Protein AF-A0AAD5DM48-F1 (afdb_monomer_lite)

Secondary structure (DSSP, 8-state):
--S-TTS---GGG-SHHHH-SS----S-EEETTTTT---BSSS--HHHHHHHHHHHHSSTT-EEEEE-SEEEEESS-EEE-SSSEEEEES-TTTEEEEE-S-HHHHSTT-EEE-TTT--EEEGGGSS--SEEEE-----TT-GGGEEEEB-S-B-TT--EEEBS-GGG--TT-EEEEEEE-TTTS-STTT-HHHHHHHHHHHHTTS-S-------------TT------SPPPHHHHT-HHHHHHHHHHHHHT---PPPPHHHHHHHHHHHHHHSSSS-----SPTTSHHHHHTTTTTS---STTSS-TT-SEEEEEEEEEETTEEEESS--SS-B-TT-EEEEEE---SEES-EEES-EEEEPP----STT-----EEEEEEEEES-EEES-EEES-SEEEEEEEEES-EEES-EEE-SS---S-S-GGG----S-SEEEES-BS-EEES-EE-S--SSSEEEETT-BS-EEES-EESB--EEE-SS--BS-EEES-B-BT-SSTT---S-TTS-SS--TT-EEES-B--S-PPPPPPPPPPPPPPPPPPPPPPPPPPPPPPPPPPPPPPP-PPPPPPPPPPPPPP-----------------------------------------------------------------------------------------------------------------PPPPHHHHHHHHHHHHHHHHHHHHHHHHHTS-GGG-TTPPPEEP--GGG-SS-EEESSEES---TTTT-EEEPPPTT--S-HHHHHHHHHHHHHHTT--

pLDDT: mean 71.63, std 26.54, range [21.77, 98.94]

Foldseek 3Di:
DPDPPLQFWLLCLFAFNRPDPDFPADPAEQELVVLPFDQAQPDASARSLQVSLVVQLPDPQGYEHEYEFGEHEHAAAHERAFARHEDDYPFAVGFEDEYEAFVCRVQPAQWDAQQAPRDIFGLLLFFFASYEYDWAADALPPVVQFQFFFDAKFDFFAQKTFTPHLPRADFFFKKKWFWADQQQAPPPDPDPVVVVVVVVVVVVVPDPDDDDDDDDDDDDDPDDRDNDPDDRDPVQCVDSRSVGSNVRCVQLPSDDHYDDPVVVVVVVVVCVVVLDDDFDFAQDDAPGPLCVQQPVRLFHSFHRNLFHGRLDMDMFGFNDTDDRMTGTPTTDRHMDHDPIGGTMGGDDIRYESYEYERHEYEYDAAADDDNSHASRLEHYEYASYESYEYYLYEYELGLEAYHYHAYENHEYENYEYYYPDQRHDDPWLVPRARHAEHEEHASYESHEYENYEDAGHHNADAYYYRSYESYEYALYEYCQDAHALQANADESYEYFNYERAQLPHHHVYHGDPSSAFSYTGNYEYFLYWHFHHDDDGPPDDDPDDDDDPPDDDDPDDDDDDDDDDDDDDDDDDDDDDDDDDDDDDDDDDDDDDDDDDDDDDDDDDDDDDDDDDDDDDDDDDDDDDDDDDDDDDDDDDDDDDDDDDDDDDDDDDDDDDDDDDDDDDDDDDDDDDDDDDDDDDDDDDDDDDDDDDDDDDDDPDDQPVVNVVVVVVVVVVVVVVVVVVVQVVPPPPQPDPRIAANEDDDSSNGASYEAEDRHDDDDNVSSVYHHYYHDNPDTSGVNVVSNVVVVVCVVVVND

InterPro domains:
  IPR011050 Pectin lyase fold/virulence factor [SSF51126] (24-107)
  IPR011050 Pectin lyase fold/virulence factor [SSF51126] (40-468)
  IPR012334 Pectin lyase fold [G3DSA:2.160.20.10] (23-178)
  IPR024535 Rhamnogalacturonase A/B/Epimerase-like, pectate lyase domain [PF12708] (30-130)

Organism: NCBI:txid2649997

Structure (mmCIF, N/CA/C/O backbone):
data_AF-A0AAD5DM48-F1
#
_entry.id   AF-A0AAD5DM48-F1
#
loop_
_atom_site.group_PDB
_atom_site.id
_atom_site.type_symbol
_atom_site.label_atom_id
_atom_site.label_alt_id
_atom_site.label_comp_id
_atom_site.label_asym_id
_atom_site.label_entity_id
_atom_site.label_seq_id
_atom_site.pdbx_PDB_ins_code
_atom_site.Cartn_x
_atom_site.Cartn_y
_atom_site.Cartn_z
_atom_site.occupancy
_atom_site.B_iso_or_equiv
_atom_site.auth_seq_id
_atom_site.auth_comp_id
_atom_site.auth_asym_id
_atom_site.auth_atom_id
_atom_site.pdbx_PDB_model_num
ATOM 1 N N . MET A 1 1 ? -1.533 1.810 -26.909 1.00 56.78 1 MET A N 1
ATOM 2 C CA . MET A 1 1 ? -0.785 2.241 -25.708 1.00 56.78 1 MET A CA 1
ATOM 3 C C . MET A 1 1 ? -1.183 3.685 -25.426 1.00 56.78 1 MET A C 1
ATOM 5 O O . MET A 1 1 ? -1.233 4.455 -26.376 1.00 56.78 1 MET A O 1
ATOM 9 N N . PHE A 1 2 ? -1.566 4.023 -24.191 1.00 80.69 2 PHE A N 1
ATOM 10 C CA . PHE A 1 2 ? -2.144 5.341 -23.853 1.00 80.69 2 PHE A CA 1
ATOM 11 C C . PHE A 1 2 ? -1.093 6.425 -23.557 1.00 80.69 2 PHE A C 1
ATOM 13 O O . PHE A 1 2 ? -1.373 7.619 -23.644 1.00 80.69 2 PHE A O 1
ATOM 20 N N . LEU A 1 3 ? 0.128 6.001 -23.231 1.00 86.00 3 LEU A N 1
ATOM 21 C CA . LEU A 1 3 ? 1.293 6.846 -22.990 1.00 86.00 3 LEU A CA 1
ATOM 22 C C . LEU A 1 3 ? 2.354 6.587 -24.078 1.00 86.00 3 LEU A C 1
ATOM 24 O O . LEU A 1 3 ? 2.291 5.552 -24.748 1.00 86.00 3 LEU A O 1
ATOM 28 N N . PRO A 1 4 ? 3.331 7.492 -24.278 1.00 85.94 4 PRO A N 1
ATOM 29 C CA . PRO A 1 4 ? 4.494 7.202 -25.115 1.00 85.94 4 PRO A CA 1
ATOM 30 C C . PRO A 1 4 ? 5.314 6.016 -24.561 1.00 85.94 4 PRO A C 1
ATOM 32 O O . PRO A 1 4 ? 5.293 5.790 -23.347 1.00 85.94 4 PRO A O 1
ATOM 35 N N . PRO A 1 5 ? 6.082 5.296 -25.402 1.00 80.38 5 PRO A N 1
ATOM 36 C CA . PRO A 1 5 ? 6.977 4.232 -24.945 1.00 80.38 5 PRO A CA 1
ATOM 37 C C . PRO A 1 5 ? 7.909 4.692 -23.814 1.00 80.38 5 PRO A C 1
ATOM 39 O O . PRO A 1 5 ? 8.403 5.821 -23.828 1.00 80.38 5 PRO A O 1
ATOM 42 N N . GLY A 1 6 ? 8.123 3.831 -22.815 1.00 77.62 6 GLY A N 1
ATOM 43 C CA . GLY A 1 6 ? 8.976 4.120 -21.655 1.00 77.62 6 GLY A CA 1
ATOM 44 C C . GLY A 1 6 ? 8.430 5.166 -20.668 1.00 77.62 6 GLY A C 1
ATOM 45 O O . GLY A 1 6 ? 9.157 5.571 -19.762 1.00 77.62 6 GLY A O 1
ATOM 46 N N . ARG A 1 7 ? 7.178 5.631 -20.819 1.00 85.50 7 ARG A N 1
ATOM 47 C CA . ARG A 1 7 ? 6.544 6.594 -19.891 1.00 85.50 7 ARG A CA 1
ATOM 48 C C . ARG A 1 7 ? 5.618 5.967 -18.856 1.00 85.50 7 ARG A C 1
ATOM 50 O O . ARG A 1 7 ? 5.297 6.643 -17.889 1.00 85.50 7 ARG A O 1
ATOM 57 N N . GLY A 1 8 ? 5.198 4.724 -19.039 1.00 85.94 8 GLY A N 1
ATOM 58 C CA . GLY A 1 8 ? 4.329 3.992 -18.121 1.00 85.94 8 GLY A CA 1
ATOM 59 C C . GLY A 1 8 ? 4.296 2.512 -18.480 1.00 85.94 8 GLY A C 1
ATOM 60 O O . GLY A 1 8 ? 4.935 2.111 -19.451 1.00 85.94 8 GLY A O 1
ATOM 61 N N . MET A 1 9 ? 3.543 1.739 -17.703 1.00 90.62 9 MET A N 1
ATOM 62 C CA . MET A 1 9 ? 3.511 0.274 -17.747 1.00 90.62 9 MET A CA 1
ATOM 63 C C . MET A 1 9 ? 2.077 -0.233 -17.967 1.00 90.62 9 MET A C 1
ATOM 65 O O . MET A 1 9 ? 1.123 0.543 -17.856 1.00 90.62 9 MET A O 1
ATOM 69 N N . ASP A 1 10 ? 1.893 -1.529 -18.233 1.00 91.81 10 ASP A N 1
ATOM 70 C CA . ASP A 1 10 ? 0.560 -2.143 -18.168 1.00 91.81 10 ASP A CA 1
ATOM 71 C C . ASP A 1 10 ? 0.071 -2.310 -16.714 1.00 91.81 10 ASP A C 1
ATOM 73 O O . ASP A 1 10 ? 0.354 -3.296 -16.032 1.00 91.81 10 ASP A O 1
ATOM 77 N N . TRP A 1 11 ? -0.709 -1.334 -16.244 1.00 95.75 11 TRP A N 1
ATOM 78 C CA . TRP A 1 11 ? -1.348 -1.361 -14.926 1.00 95.75 11 TRP A CA 1
ATOM 79 C C . TRP A 1 11 ? -2.592 -2.259 -14.845 1.00 95.75 11 TRP A C 1
ATOM 81 O O . TRP A 1 11 ? -3.140 -2.424 -13.757 1.00 95.75 11 TRP A O 1
ATOM 91 N N . SER A 1 12 ? -3.067 -2.860 -15.943 1.00 94.19 12 SER A N 1
ATOM 92 C CA . SER A 1 12 ? -4.303 -3.666 -15.921 1.00 94.19 12 SER A CA 1
ATOM 93 C C . SER A 1 12 ? -4.211 -4.938 -15.069 1.00 94.19 12 SER A C 1
ATOM 95 O O . SER A 1 12 ? -5.239 -5.470 -14.653 1.00 94.19 12 SER A O 1
ATOM 97 N N . LEU A 1 13 ? -2.993 -5.414 -14.797 1.00 94.31 13 LEU A N 1
ATOM 98 C CA . LEU A 1 13 ? -2.695 -6.554 -13.923 1.00 94.31 13 LEU A CA 1
ATOM 99 C C . LEU A 1 13 ? -2.644 -6.178 -12.429 1.00 94.31 13 LEU A C 1
ATOM 101 O O . LEU A 1 13 ? -2.337 -7.034 -11.604 1.00 94.31 13 LEU A O 1
ATOM 105 N N . ALA A 1 14 ? -2.919 -4.925 -12.058 1.00 97.12 14 ALA A N 1
ATOM 106 C CA . ALA A 1 14 ? -2.938 -4.516 -10.658 1.00 97.12 14 ALA A CA 1
ATOM 107 C C . ALA A 1 14 ? -4.208 -4.990 -9.924 1.00 97.12 14 ALA A C 1
ATOM 109 O O . ALA A 1 14 ? -5.320 -4.939 -10.468 1.00 97.12 14 ALA A O 1
ATOM 110 N N . GLY A 1 15 ? -4.029 -5.398 -8.665 1.00 97.75 15 GLY A N 1
ATOM 111 C CA . GLY A 1 15 ? -5.079 -5.887 -7.767 1.00 97.75 15 GLY A CA 1
ATOM 112 C C . GLY A 1 15 ? -5.070 -7.401 -7.545 1.00 97.75 15 GLY A C 1
ATOM 113 O O . GLY A 1 15 ? -4.320 -8.146 -8.179 1.00 97.75 15 GLY A O 1
ATOM 114 N N . TYR A 1 16 ? -5.942 -7.850 -6.641 1.00 97.56 16 TYR A N 1
ATOM 115 C CA . TYR A 1 16 ? -6.177 -9.255 -6.300 1.00 97.56 16 TYR A CA 1
ATOM 116 C C . TYR A 1 16 ? -6.262 -10.145 -7.544 1.00 97.56 16 TYR A C 1
ATOM 118 O O . TYR A 1 16 ? -7.090 -9.904 -8.419 1.00 97.56 16 TYR A O 1
ATOM 126 N N . LYS A 1 17 ? -5.389 -11.157 -7.639 1.00 92.56 17 LYS A N 1
ATOM 127 C CA . LYS A 1 17 ? -5.327 -12.117 -8.764 1.00 92.56 17 LYS A CA 1
ATOM 128 C C . LYS A 1 17 ? -5.446 -11.431 -10.140 1.00 92.56 17 LYS A C 1
ATOM 130 O O . LYS A 1 17 ? -6.342 -11.735 -10.925 1.00 92.56 17 LYS A O 1
ATOM 135 N N . ASP A 1 18 ? -4.532 -10.496 -10.404 1.00 90.62 18 ASP A N 1
ATOM 136 C CA . ASP A 1 18 ? -4.434 -9.690 -11.633 1.00 90.62 18 ASP A CA 1
ATOM 137 C C . ASP A 1 18 ? -5.695 -8.847 -11.949 1.00 90.62 18 ASP A C 1
ATOM 139 O O . ASP A 1 18 ? -6.114 -8.694 -13.105 1.00 90.62 18 ASP A O 1
ATOM 143 N N . GLY A 1 19 ? -6.312 -8.294 -10.898 1.00 89.69 19 GLY A N 1
ATOM 144 C CA . GLY A 1 19 ? -7.493 -7.428 -10.983 1.00 89.69 19 GLY A CA 1
ATOM 145 C C . GLY A 1 19 ? -8.835 -8.172 -11.018 1.00 89.69 19 GLY A C 1
ATOM 146 O O . GLY A 1 19 ? -9.803 -7.667 -11.592 1.00 89.69 19 GLY A O 1
ATOM 147 N N . THR A 1 20 ? -8.916 -9.366 -10.440 1.00 88.69 20 THR A N 1
ATOM 148 C CA . THR A 1 20 ? -10.167 -10.111 -10.227 1.00 88.69 20 THR A CA 1
ATOM 149 C C . THR A 1 20 ? -11.011 -9.422 -9.134 1.00 88.69 20 THR A C 1
ATOM 151 O O . THR A 1 20 ? -10.465 -9.103 -8.078 1.00 88.69 20 THR A O 1
ATOM 154 N N . PRO A 1 21 ? -12.319 -9.157 -9.349 1.00 83.25 21 PRO A N 1
ATOM 155 C CA . PRO A 1 21 ? -13.139 -8.384 -8.407 1.00 83.25 21 PRO A CA 1
ATOM 156 C C . PRO A 1 21 ? -13.821 -9.232 -7.317 1.00 83.25 21 PRO A C 1
ATOM 158 O O . PRO A 1 21 ? -14.431 -8.678 -6.403 1.00 83.25 21 PRO A O 1
ATOM 161 N N . THR A 1 22 ? -13.754 -10.560 -7.402 1.00 89.00 22 THR A N 1
ATOM 162 C CA . THR A 1 22 ? -14.241 -11.488 -6.371 1.00 89.00 22 THR A CA 1
ATOM 163 C C . THR A 1 22 ? -13.072 -11.999 -5.537 1.00 89.00 22 THR A C 1
ATOM 165 O O . THR A 1 22 ? -12.017 -12.296 -6.098 1.00 89.00 22 THR A O 1
ATOM 168 N N . PHE A 1 23 ? -13.262 -12.122 -4.224 1.00 93.75 23 PHE A N 1
ATOM 169 C CA . PHE A 1 23 ? -12.247 -12.617 -3.293 1.00 93.75 23 PHE A CA 1
ATOM 170 C C . PHE A 1 23 ? -12.560 -14.055 -2.867 1.00 93.75 23 PHE A C 1
ATOM 172 O O . PHE A 1 23 ? -13.688 -14.346 -2.467 1.00 93.75 23 PHE A O 1
ATOM 179 N N . ASP A 1 24 ? -11.569 -14.945 -2.936 1.00 90.69 24 ASP A N 1
ATOM 180 C CA . ASP A 1 24 ? -11.748 -16.373 -2.643 1.00 90.69 24 ASP A CA 1
ATOM 181 C C . ASP A 1 24 ? -11.620 -16.622 -1.128 1.00 90.69 24 ASP A C 1
ATOM 183 O O . ASP A 1 24 ? -10.616 -17.143 -0.637 1.00 90.69 24 ASP A O 1
ATOM 187 N N . ALA A 1 25 ? -12.634 -16.189 -0.377 1.00 89.12 25 ALA A N 1
ATOM 188 C CA . ALA A 1 25 ? -12.737 -16.416 1.062 1.00 89.12 25 ALA A CA 1
ATOM 189 C C . ALA A 1 25 ? -13.089 -17.889 1.396 1.00 89.12 25 ALA A C 1
ATOM 191 O O . ALA A 1 25 ? -13.815 -18.522 0.627 1.00 89.12 25 ALA A O 1
ATOM 192 N N . PRO A 1 26 ? -12.652 -18.431 2.552 1.00 91.62 26 PRO A N 1
ATOM 193 C CA . PRO A 1 26 ? -12.991 -19.795 2.972 1.00 91.62 26 PRO A CA 1
ATOM 194 C C . PRO A 1 26 ? -14.487 -20.020 3.232 1.00 91.62 26 PRO A C 1
ATOM 196 O O . PRO A 1 26 ? -15.221 -19.097 3.591 1.00 91.62 26 PRO A O 1
ATOM 199 N N . GLU A 1 27 ? -14.917 -21.283 3.160 1.00 89.62 27 GLU A N 1
ATOM 200 C CA . GLU A 1 27 ? -16.260 -21.706 3.590 1.00 89.62 27 GLU A CA 1
ATOM 201 C C . GLU A 1 27 ? -16.367 -21.891 5.115 1.00 89.62 27 GLU A C 1
ATOM 203 O O . GLU A 1 27 ? -17.417 -21.619 5.700 1.00 89.62 27 GLU A O 1
ATOM 208 N N . GLN A 1 28 ? -15.291 -22.344 5.773 1.00 95.50 28 GLN A N 1
ATOM 209 C CA . GLN A 1 28 ? -15.270 -22.587 7.218 1.00 95.50 28 GLN A CA 1
ATOM 210 C C . GLN A 1 28 ? -15.421 -21.276 7.996 1.00 95.50 28 GLN A C 1
ATOM 212 O O . GLN A 1 28 ? -14.719 -20.304 7.718 1.00 95.50 28 GLN A O 1
ATOM 217 N N . GLN A 1 29 ? -16.294 -21.264 9.007 1.00 97.12 29 GLN A N 1
ATOM 218 C CA . GLN A 1 29 ? -16.532 -20.098 9.858 1.00 97.12 29 GLN A CA 1
ATOM 219 C C . GLN A 1 29 ? -16.157 -20.360 11.317 1.00 97.12 29 GLN A C 1
ATOM 221 O O . GLN A 1 29 ? -16.444 -21.422 11.867 1.00 97.12 29 GLN A O 1
ATOM 226 N N . PHE A 1 30 ? -15.581 -19.340 11.945 1.00 98.56 30 PHE A N 1
ATOM 227 C CA . PHE A 1 30 ? -15.289 -19.251 13.370 1.00 98.56 30 PHE A CA 1
ATOM 228 C C . PHE A 1 30 ? -16.056 -18.042 13.920 1.00 98.56 30 PHE A C 1
ATOM 230 O O . PHE A 1 30 ? -15.576 -16.908 13.878 1.00 98.56 30 PHE A O 1
ATOM 237 N N . ASN A 1 31 ? -17.299 -18.259 14.357 1.00 98.75 31 ASN A N 1
ATOM 238 C CA . ASN A 1 31 ? -18.155 -17.189 14.867 1.00 98.75 31 ASN A CA 1
ATOM 239 C C . ASN A 1 31 ? -17.685 -16.772 16.264 1.00 98.75 31 ASN A C 1
ATOM 241 O O . ASN A 1 31 ? -17.675 -17.580 17.189 1.00 98.75 31 ASN A O 1
ATOM 245 N N . VAL A 1 32 ? -17.330 -15.499 16.443 1.00 98.75 32 VAL A N 1
ATOM 246 C CA . VAL A 1 32 ? -16.745 -14.998 17.701 1.00 98.75 32 VAL A CA 1
ATOM 247 C C . VAL A 1 32 ? -17.656 -15.185 18.924 1.00 98.75 32 VAL A C 1
ATOM 249 O O . VAL A 1 32 ? -17.162 -15.219 20.051 1.00 98.75 32 VAL A O 1
ATOM 252 N N . ARG A 1 33 ? -18.974 -15.350 18.730 1.00 98.38 33 ARG A N 1
ATOM 253 C CA . ARG A 1 33 ? -19.921 -15.654 19.819 1.00 98.38 33 ARG A CA 1
ATOM 254 C C . ARG A 1 33 ? -19.702 -17.041 20.426 1.00 98.38 33 ARG A C 1
ATOM 256 O O . ARG A 1 33 ? -19.860 -17.186 21.635 1.00 98.38 33 ARG A O 1
ATOM 263 N N . ASP A 1 34 ? -19.253 -18.015 19.637 1.00 98.69 34 ASP A N 1
ATOM 264 C CA . ASP A 1 34 ? -18.951 -19.374 20.114 1.00 98.69 34 ASP A CA 1
ATOM 265 C C . ASP A 1 34 ? -17.686 -19.393 20.998 1.00 98.69 34 ASP A C 1
ATOM 267 O O . ASP A 1 34 ? -17.528 -20.250 21.865 1.00 98.69 34 ASP A O 1
ATOM 271 N N . PHE A 1 35 ? -16.829 -18.377 20.842 1.00 98.56 35 PHE A N 1
ATOM 272 C CA . PHE A 1 35 ? -15.668 -18.086 21.691 1.00 98.56 35 PHE A CA 1
ATOM 273 C C . PHE A 1 35 ? -15.998 -17.131 22.859 1.00 98.56 35 PHE A C 1
ATOM 275 O O . PHE A 1 35 ? -15.104 -16.694 23.582 1.00 98.56 35 PHE A O 1
ATOM 282 N N . GLY A 1 36 ? -17.280 -16.807 23.068 1.00 98.56 36 GLY A N 1
ATOM 283 C CA . GLY A 1 36 ? -17.765 -16.012 24.199 1.00 98.56 36 GLY A CA 1
ATOM 284 C C . GLY A 1 36 ? -17.835 -14.497 23.979 1.00 98.56 36 GLY A C 1
ATOM 285 O O . GLY A 1 36 ? -18.000 -13.767 24.955 1.00 98.56 36 GLY A O 1
ATOM 286 N N . ALA A 1 37 ? -17.724 -14.000 22.741 1.00 98.56 37 ALA A N 1
ATOM 287 C CA . ALA A 1 37 ? -17.912 -12.575 22.459 1.00 98.56 37 ALA A CA 1
ATOM 288 C C . ALA A 1 37 ? -19.377 -12.150 22.655 1.00 98.56 37 ALA A C 1
ATOM 290 O O . ALA A 1 37 ? -20.298 -12.794 22.145 1.00 98.56 37 ALA A O 1
ATOM 291 N N . VAL A 1 38 ? -19.592 -11.020 23.326 1.00 98.69 38 VAL A N 1
ATOM 292 C CA . VAL A 1 38 ? -20.919 -10.447 23.588 1.00 98.69 38 VAL A CA 1
ATOM 293 C C . VAL A 1 38 ? -21.305 -9.473 22.473 1.00 98.69 38 VAL A C 1
ATOM 295 O O . VAL A 1 38 ? -22.390 -9.586 21.900 1.00 98.69 38 VAL A O 1
ATOM 298 N N . GLY A 1 39 ? -20.408 -8.545 22.118 1.00 98.19 39 GLY A N 1
ATOM 299 C CA . GLY A 1 39 ? -20.669 -7.538 21.085 1.00 98.19 39 GLY A CA 1
ATOM 300 C C . GLY A 1 39 ? -21.692 -6.461 21.480 1.00 98.19 39 GLY A C 1
ATOM 301 O O . GLY A 1 39 ? -22.412 -5.958 20.617 1.00 98.19 39 GLY A O 1
ATOM 302 N N . ASP A 1 40 ? -21.777 -6.107 22.765 1.00 98.38 40 ASP A N 1
ATOM 303 C CA . ASP A 1 40 ? -22.665 -5.065 23.318 1.00 98.38 40 ASP A CA 1
ATOM 304 C C . ASP A 1 40 ? -22.012 -3.666 23.423 1.00 98.38 40 ASP A C 1
ATOM 306 O O . ASP A 1 40 ? -22.679 -2.673 23.713 1.00 98.38 40 ASP A O 1
ATOM 310 N N . GLY A 1 41 ? -20.703 -3.572 23.180 1.00 96.75 41 GLY A N 1
ATOM 311 C CA . GLY A 1 41 ? -19.877 -2.372 23.324 1.00 96.75 41 GLY A CA 1
ATOM 312 C C . GLY A 1 41 ? -19.317 -2.140 24.733 1.00 96.75 41 GLY A C 1
ATOM 313 O O . GLY A 1 41 ? -18.617 -1.143 24.935 1.00 96.75 41 GLY A O 1
ATOM 314 N N . VAL A 1 42 ? -19.606 -3.029 25.690 1.00 97.31 42 VAL A N 1
ATOM 315 C CA . VAL A 1 42 ? -19.332 -2.872 27.132 1.00 97.31 42 VAL A CA 1
ATOM 316 C C . VAL A 1 42 ? -18.545 -4.055 27.713 1.00 97.31 42 VAL A C 1
ATOM 318 O O . VAL A 1 42 ? -17.706 -3.845 28.595 1.00 97.31 42 VAL A O 1
ATOM 321 N N . ALA A 1 43 ? -18.742 -5.273 27.204 1.00 97.56 43 ALA A N 1
ATOM 322 C CA . ALA A 1 43 ? -17.893 -6.436 27.462 1.00 97.56 43 ALA A CA 1
ATOM 323 C C . ALA A 1 43 ? -16.457 -6.217 26.942 1.00 97.56 43 ALA A C 1
ATOM 325 O O . ALA A 1 43 ? -16.169 -5.246 26.246 1.00 97.56 43 ALA A O 1
ATOM 326 N N . ASN A 1 44 ? -15.491 -7.055 27.328 1.00 97.38 44 ASN A N 1
ATOM 327 C CA . ASN A 1 44 ? -14.183 -7.078 26.660 1.00 97.38 44 ASN A CA 1
ATOM 328 C C . ASN A 1 44 ? -14.119 -8.307 25.749 1.00 97.38 44 ASN A C 1
ATOM 330 O O . ASN A 1 44 ? -13.872 -9.417 26.216 1.00 97.38 44 ASN A O 1
ATOM 334 N N . ASP A 1 45 ? -14.346 -8.085 24.458 1.00 98.75 45 ASP A N 1
ATOM 335 C CA . ASP A 1 45 ? -14.400 -9.129 23.438 1.00 98.75 45 ASP A CA 1
ATOM 336 C C . ASP A 1 45 ? -13.003 -9.512 22.907 1.00 98.75 45 ASP A C 1
ATOM 338 O O . ASP A 1 45 ? -12.896 -10.447 22.113 1.00 98.75 45 ASP A O 1
ATOM 342 N N . THR A 1 46 ? -11.925 -8.839 23.356 1.00 97.94 46 THR A N 1
ATOM 343 C CA . THR A 1 46 ? -10.533 -9.078 22.918 1.00 97.94 46 THR A CA 1
ATOM 344 C C . THR A 1 46 ? -10.185 -10.563 22.912 1.00 97.94 46 THR A C 1
ATOM 346 O O . THR A 1 46 ? -9.684 -11.062 21.908 1.00 97.94 46 THR A O 1
ATOM 349 N N . LYS A 1 47 ? -10.451 -11.285 24.014 1.00 98.12 47 LYS A N 1
ATOM 350 C CA . LYS A 1 47 ? -10.053 -12.697 24.119 1.00 98.12 47 LYS A CA 1
ATOM 351 C C . LYS A 1 47 ? -10.837 -13.577 23.143 1.00 98.12 47 LYS A C 1
ATOM 353 O O . LYS A 1 47 ? -10.232 -14.397 22.473 1.00 98.12 47 LYS A O 1
ATOM 358 N N . ALA A 1 48 ? -12.146 -13.370 23.018 1.00 98.69 48 ALA A N 1
ATOM 359 C CA . ALA A 1 48 ? -12.985 -14.157 22.118 1.00 98.69 48 ALA A CA 1
ATOM 360 C C . ALA A 1 48 ? -12.601 -13.953 20.640 1.00 98.69 48 ALA A C 1
ATOM 362 O O . ALA A 1 48 ? -12.540 -14.918 19.881 1.00 98.69 48 ALA A O 1
ATOM 363 N N . LEU A 1 49 ? -12.258 -12.720 20.239 1.00 98.69 49 LEU A N 1
ATOM 364 C CA . LEU A 1 49 ? -11.686 -12.449 18.913 1.00 98.69 49 LEU A CA 1
ATOM 365 C C . LEU A 1 49 ? -10.307 -13.105 18.734 1.00 98.69 49 LEU A C 1
ATOM 367 O O . LEU A 1 49 ? -10.049 -13.682 17.681 1.00 98.69 49 LEU A O 1
ATOM 371 N N . GLN A 1 50 ? -9.425 -13.031 19.737 1.00 98.50 50 GLN A N 1
ATOM 372 C CA . GLN A 1 50 ? -8.099 -13.661 19.683 1.00 98.50 50 GLN A CA 1
ATOM 373 C C . GLN A 1 50 ? -8.189 -15.192 19.599 1.00 98.50 50 GLN A C 1
ATOM 375 O O . GLN A 1 50 ? -7.470 -15.786 18.801 1.00 98.50 50 GLN A O 1
ATOM 380 N N . ASP A 1 51 ? -9.090 -15.822 20.355 1.00 98.62 51 ASP A N 1
ATOM 381 C CA . ASP A 1 51 ? -9.310 -17.271 20.337 1.00 98.62 51 ASP A CA 1
ATOM 382 C C . ASP A 1 51 ? -9.901 -17.736 18.993 1.00 98.62 51 ASP A C 1
ATOM 384 O O . ASP A 1 51 ? -9.449 -18.735 18.435 1.00 98.62 51 ASP A O 1
ATOM 388 N N . ALA A 1 52 ? -10.860 -16.988 18.430 1.00 98.81 52 ALA A N 1
ATOM 389 C CA . ALA A 1 52 ? -11.437 -17.279 17.116 1.00 98.81 52 ALA A CA 1
ATOM 390 C C . ALA A 1 52 ? -10.406 -17.135 15.981 1.00 98.81 52 ALA A C 1
ATOM 392 O O . ALA A 1 52 ? -10.362 -17.957 15.067 1.00 98.81 52 ALA A O 1
ATOM 393 N N . VAL A 1 53 ? -9.541 -16.116 16.055 1.00 98.62 53 VAL A N 1
ATOM 394 C CA . VAL A 1 53 ? -8.432 -15.919 15.109 1.00 98.62 53 VAL A CA 1
ATOM 395 C C . VAL A 1 53 ? -7.341 -16.975 15.288 1.00 98.62 53 VAL A C 1
ATOM 397 O O . VAL A 1 53 ? -6.791 -17.427 14.290 1.00 98.62 53 VAL A O 1
ATOM 400 N N . ALA A 1 54 ? -7.058 -17.431 16.512 1.00 98.44 54 ALA A N 1
ATOM 401 C CA . ALA A 1 54 ? -6.165 -18.566 16.742 1.00 98.44 54 ALA A CA 1
ATOM 402 C C . ALA A 1 54 ? -6.719 -19.845 16.094 1.00 98.44 54 ALA A C 1
ATOM 404 O O . ALA A 1 54 ? -6.021 -20.469 15.302 1.00 98.44 54 ALA A O 1
ATOM 405 N N . ALA A 1 55 ? -7.998 -20.165 16.315 1.00 98.50 55 ALA A N 1
ATOM 406 C CA . ALA A 1 55 ? -8.649 -21.320 15.695 1.00 98.50 55 ALA A CA 1
ATOM 407 C C . ALA A 1 55 ? -8.658 -21.258 14.151 1.00 98.50 55 ALA A C 1
ATOM 409 O O . ALA A 1 55 ? -8.491 -22.286 13.495 1.00 98.50 55 ALA A O 1
ATOM 410 N N . ALA A 1 56 ? -8.790 -20.061 13.566 1.00 98.31 56 ALA A N 1
ATOM 411 C CA . ALA A 1 56 ? -8.656 -19.855 12.124 1.00 98.31 56 ALA A CA 1
ATOM 412 C C . ALA A 1 56 ? -7.199 -19.953 11.629 1.00 98.31 56 ALA A C 1
ATOM 414 O O . ALA A 1 56 ? -6.967 -20.508 10.559 1.00 98.31 56 ALA A O 1
ATOM 415 N N . ASN A 1 57 ? -6.219 -19.458 12.396 1.00 96.81 57 ASN A N 1
ATOM 416 C CA . ASN A 1 57 ? -4.794 -19.578 12.065 1.00 96.81 57 ASN A CA 1
ATOM 417 C C . ASN A 1 57 ? -4.297 -21.037 12.142 1.00 96.81 57 ASN A C 1
ATOM 419 O O . ASN A 1 57 ? -3.455 -21.427 11.333 1.00 96.81 57 ASN A O 1
ATOM 423 N N . ASP A 1 58 ? -4.812 -21.823 13.092 1.00 97.19 58 ASP A N 1
ATOM 424 C CA . ASP A 1 58 ? -4.466 -23.237 13.312 1.00 97.19 58 ASP A CA 1
ATOM 425 C C . ASP A 1 58 ? -5.184 -24.196 12.335 1.00 97.19 58 ASP A C 1
ATOM 427 O O . ASP A 1 58 ? -4.823 -25.373 12.234 1.00 97.19 58 ASP A O 1
ATOM 431 N N . SER A 1 59 ? -6.196 -23.718 11.601 1.00 96.38 59 SER A N 1
ATOM 432 C CA . SER A 1 59 ? -6.922 -24.509 10.603 1.00 96.38 59 SER A CA 1
ATOM 433 C C . SER A 1 59 ? -6.099 -24.698 9.317 1.00 96.38 59 SER A C 1
ATOM 435 O O . SER A 1 59 ? -5.649 -23.706 8.738 1.00 96.38 59 SER A O 1
ATOM 437 N N . PRO A 1 60 ? -5.942 -25.931 8.788 1.00 92.00 60 PRO A N 1
ATOM 438 C CA . PRO A 1 60 ? -5.211 -26.176 7.538 1.00 92.00 60 PRO A CA 1
ATOM 439 C C . PRO A 1 60 ? -5.780 -25.455 6.307 1.00 92.00 60 PRO A C 1
ATOM 441 O O . PRO A 1 60 ? -5.020 -25.093 5.411 1.00 92.00 60 PRO A O 1
ATOM 444 N N . GLU A 1 61 ? -7.098 -25.234 6.278 1.00 92.69 61 GLU A N 1
ATOM 445 C CA . GLU A 1 61 ? -7.815 -24.523 5.205 1.00 92.69 61 GLU A CA 1
ATOM 446 C C . GLU A 1 61 ? -8.072 -23.040 5.558 1.00 92.69 61 GLU A C 1
ATOM 448 O O . GLU A 1 61 ? -8.745 -22.320 4.817 1.00 92.69 61 GLU A O 1
ATOM 453 N N . GLY A 1 62 ? -7.559 -22.576 6.705 1.00 96.56 62 GLY A N 1
ATOM 454 C CA . GLY A 1 62 ? -7.863 -21.266 7.274 1.00 96.56 62 GLY A CA 1
ATOM 455 C C . GLY A 1 62 ? -9.316 -21.145 7.754 1.00 96.56 62 GLY A C 1
ATOM 456 O O . GLY A 1 62 ? -9.914 -22.104 8.250 1.00 96.56 62 GLY A O 1
ATOM 457 N N . GLY A 1 63 ? -9.903 -19.954 7.625 1.00 98.06 63 GLY A N 1
ATOM 458 C CA . GLY A 1 63 ? -11.311 -19.729 7.955 1.00 98.06 63 GLY A CA 1
ATOM 459 C C . GLY A 1 63 ? -11.743 -18.265 8.025 1.00 98.06 63 GLY A C 1
ATOM 460 O O . GLY A 1 63 ? -10.938 -17.343 8.165 1.00 98.06 63 GLY A O 1
ATOM 461 N N . VAL A 1 64 ? -13.055 -18.058 7.962 1.00 98.75 64 VAL A N 1
ATOM 462 C CA . VAL A 1 64 ? -13.704 -16.765 8.185 1.00 98.75 64 VAL A CA 1
ATOM 463 C C . VAL A 1 64 ? -13.983 -16.595 9.676 1.00 98.75 64 VAL A C 1
ATOM 465 O O . VAL A 1 64 ? -14.891 -17.217 10.226 1.00 98.75 64 VAL A O 1
ATOM 468 N N . VAL A 1 65 ? -13.240 -15.715 10.337 1.00 98.88 65 VAL A N 1
ATOM 469 C CA . VAL A 1 65 ? -13.586 -15.212 11.668 1.00 98.88 65 VAL A CA 1
ATOM 470 C C . VAL A 1 65 ? -14.765 -14.262 11.507 1.00 98.88 65 VAL A C 1
ATOM 472 O O . VAL A 1 65 ? -14.631 -13.155 10.982 1.00 98.88 65 VAL A O 1
ATOM 475 N N . TYR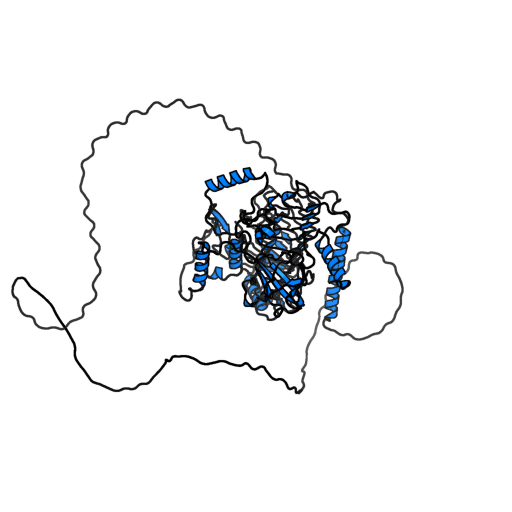 A 1 66 ? -15.941 -14.730 11.914 1.00 98.88 66 TYR A N 1
ATOM 476 C CA . TYR A 1 66 ? -17.210 -14.065 11.652 1.00 98.88 66 TYR A CA 1
ATOM 477 C C . TYR A 1 66 ? -17.684 -13.284 12.881 1.00 98.88 66 TYR A C 1
ATOM 479 O O . TYR A 1 66 ? -17.788 -13.828 13.982 1.00 98.88 66 TYR A O 1
ATOM 487 N N . LEU A 1 67 ? -17.973 -11.999 12.669 1.00 98.81 67 LEU A N 1
ATOM 488 C CA . LEU A 1 67 ? -18.483 -11.048 13.649 1.00 98.81 67 LEU A CA 1
ATOM 489 C C . LEU A 1 67 ? -19.914 -10.627 13.255 1.00 98.81 67 LEU A C 1
ATOM 491 O O . LEU A 1 67 ? -20.077 -9.650 12.512 1.00 98.81 67 LEU A O 1
ATOM 495 N N . PRO A 1 68 ? -20.955 -11.321 13.753 1.00 98.75 68 PRO A N 1
ATOM 496 C CA . PRO A 1 68 ? -22.347 -10.916 13.559 1.00 98.75 68 PRO A CA 1
ATOM 497 C C . PRO A 1 68 ? -22.621 -9.456 13.960 1.00 98.75 68 PRO A C 1
ATOM 499 O O . PRO A 1 68 ? -21.827 -8.828 14.657 1.00 98.75 68 PRO A O 1
ATOM 502 N N . ALA A 1 69 ? -23.780 -8.915 13.592 1.00 98.81 69 ALA A N 1
ATOM 503 C CA . ALA A 1 69 ? -24.190 -7.562 13.962 1.00 98.81 69 ALA A CA 1
ATOM 504 C C . ALA A 1 69 ? -24.050 -7.311 15.481 1.00 98.81 69 ALA A C 1
ATOM 506 O O . ALA A 1 69 ? -24.561 -8.084 16.303 1.00 98.81 69 ALA A O 1
ATOM 507 N N . GLY A 1 70 ? -23.342 -6.234 15.836 1.00 98.75 70 GLY A N 1
ATOM 508 C CA . GLY A 1 70 ? -22.878 -5.952 17.196 1.00 98.75 70 GLY A CA 1
ATOM 509 C C . GLY A 1 70 ? -21.714 -4.952 17.245 1.00 98.75 70 GLY A C 1
ATOM 510 O O . GLY A 1 70 ? -21.136 -4.575 16.221 1.00 98.75 70 GLY A O 1
ATOM 511 N N . ARG A 1 71 ? -21.362 -4.517 18.458 1.00 98.75 71 ARG A N 1
ATOM 512 C CA . ARG A 1 71 ? -20.244 -3.611 18.761 1.00 98.75 71 ARG A CA 1
ATOM 513 C C . ARG A 1 71 ? -19.239 -4.329 19.665 1.00 98.75 71 ARG A C 1
ATOM 515 O O . ARG A 1 71 ? -19.421 -4.384 20.871 1.00 98.75 71 ARG A O 1
ATOM 522 N N . TYR A 1 72 ? -18.181 -4.881 19.092 1.00 98.81 72 TYR A N 1
ATOM 523 C CA . TYR A 1 72 ? -17.191 -5.686 19.807 1.00 98.81 72 TYR A CA 1
ATOM 524 C C . TYR A 1 72 ? -16.109 -4.792 20.397 1.00 98.81 72 TYR A C 1
ATOM 526 O O . TYR A 1 72 ? -15.349 -4.190 19.637 1.00 98.81 72 TYR A O 1
ATOM 534 N N . ARG A 1 73 ? -16.041 -4.654 21.725 1.00 98.50 73 ARG A N 1
ATOM 535 C CA . ARG A 1 73 ? -15.048 -3.762 22.346 1.00 98.50 73 ARG A CA 1
ATOM 536 C C . ARG A 1 73 ? -13.750 -4.516 22.613 1.00 98.50 73 ARG A C 1
ATOM 538 O O . ARG A 1 73 ? -13.753 -5.476 23.382 1.00 98.50 73 ARG A O 1
ATOM 545 N N . ILE A 1 74 ? -12.649 -4.024 22.046 1.00 97.25 74 ILE A N 1
ATOM 546 C CA . ILE A 1 74 ? -11.303 -4.572 22.250 1.00 97.25 74 ILE A CA 1
ATOM 547 C C . ILE A 1 74 ? -10.320 -3.536 22.810 1.00 97.25 74 ILE A C 1
ATOM 549 O O . ILE A 1 74 ? -10.467 -2.323 22.640 1.00 97.25 74 ILE A O 1
ATOM 553 N N . ASP A 1 75 ? -9.296 -4.050 23.484 1.00 90.81 75 ASP A N 1
ATOM 554 C CA . ASP A 1 75 ? -8.244 -3.305 24.179 1.00 90.81 75 ASP A CA 1
ATOM 555 C C . ASP A 1 75 ? -6.826 -3.838 23.901 1.00 90.81 75 ASP A C 1
ATOM 557 O O . ASP A 1 75 ? -5.862 -3.309 24.448 1.00 90.81 75 ASP A O 1
ATOM 561 N N . LYS A 1 76 ? -6.667 -4.855 23.039 1.00 88.81 76 LYS A N 1
ATOM 562 C CA . LYS A 1 76 ? -5.361 -5.377 22.588 1.00 88.81 76 LYS A CA 1
ATOM 563 C C . LYS A 1 76 ? -5.406 -5.752 21.100 1.00 88.81 76 LYS A C 1
ATOM 565 O O . LYS A 1 76 ? -6.496 -6.020 20.594 1.00 88.81 76 LYS A O 1
ATOM 570 N N . PRO A 1 77 ? -4.256 -5.813 20.402 1.00 92.06 77 PRO A N 1
ATOM 571 C CA . PRO A 1 77 ? -4.223 -6.216 19.001 1.00 92.06 77 PRO A CA 1
ATOM 572 C C . PRO A 1 77 ? -4.676 -7.655 18.728 1.00 92.06 77 PRO A C 1
ATOM 574 O O . PRO A 1 77 ? -4.520 -8.562 19.549 1.00 92.06 77 PRO A O 1
ATOM 577 N N . ILE A 1 78 ? -5.175 -7.842 17.513 1.00 97.31 78 ILE A N 1
ATOM 578 C CA . ILE A 1 78 ? -5.575 -9.091 16.878 1.00 97.31 78 ILE A CA 1
ATOM 579 C C . ILE A 1 78 ? -4.553 -9.396 15.774 1.00 97.31 78 ILE A C 1
ATOM 581 O O . ILE A 1 78 ? -4.194 -8.502 15.002 1.00 97.31 78 ILE A O 1
ATOM 585 N N . VAL A 1 79 ? -4.068 -10.640 15.699 1.00 96.25 79 VAL A N 1
ATOM 586 C CA . VAL A 1 79 ? -3.004 -11.039 14.763 1.00 96.25 79 VAL A CA 1
ATOM 587 C C . VAL A 1 79 ? -3.444 -12.223 13.912 1.00 96.25 79 VAL A C 1
ATOM 589 O O . VAL A 1 79 ? -3.648 -13.323 14.420 1.00 96.25 79 VAL A O 1
ATOM 592 N N . VAL A 1 80 ? -3.513 -12.002 12.604 1.00 97.38 80 VAL A N 1
ATOM 593 C CA . VAL A 1 80 ? -3.583 -13.063 11.598 1.00 97.38 80 VAL A CA 1
ATOM 594 C C . VAL A 1 80 ? -2.153 -13.399 11.175 1.00 97.38 80 VAL A C 1
ATOM 596 O O . VAL A 1 80 ? -1.407 -12.515 10.756 1.00 97.38 80 VAL A O 1
ATOM 599 N N . SER A 1 81 ? -1.760 -14.664 11.300 1.00 95.75 81 SER A N 1
ATOM 600 C CA . SER A 1 81 ? -0.419 -15.163 10.946 1.00 95.75 81 SER A CA 1
ATOM 601 C C . SER A 1 81 ? -0.447 -16.260 9.877 1.00 95.75 81 SER A C 1
ATOM 603 O O . SER A 1 81 ? 0.602 -16.610 9.333 1.00 95.75 81 SER A O 1
ATOM 605 N N . SER A 1 82 ? -1.636 -16.762 9.534 1.00 95.81 82 SER A N 1
ATOM 606 C CA . SER A 1 82 ? -1.843 -17.773 8.497 1.00 95.81 82 SER A CA 1
ATOM 607 C C . SER A 1 82 ? -2.464 -17.199 7.221 1.00 95.81 82 SER A C 1
ATOM 609 O O . SER A 1 82 ? -3.128 -16.157 7.203 1.00 95.81 82 SER A O 1
ATOM 611 N N . SER A 1 83 ? -2.228 -17.911 6.119 1.00 97.31 83 SER A N 1
ATOM 612 C CA . SER A 1 83 ? -2.953 -17.712 4.861 1.00 97.31 83 SER A CA 1
ATOM 613 C C . SER A 1 83 ? -4.412 -18.168 4.992 1.00 97.31 83 SER A C 1
ATOM 615 O O . SER A 1 83 ? -4.717 -18.976 5.864 1.00 97.31 83 SER A O 1
ATOM 617 N N . HIS A 1 84 ? -5.286 -17.718 4.088 1.00 97.69 84 HIS A N 1
ATOM 618 C CA . HIS A 1 84 ? -6.702 -18.112 4.040 1.00 97.69 84 HIS A CA 1
ATOM 619 C C . HIS A 1 84 ? -7.515 -17.734 5.300 1.00 97.69 84 HIS A C 1
ATOM 621 O O . HIS A 1 84 ? -8.473 -18.415 5.651 1.00 97.69 84 HIS A O 1
ATOM 627 N N . VAL A 1 85 ? -7.175 -16.641 5.992 1.00 98.62 85 VAL A N 1
ATOM 628 C CA . VAL A 1 85 ? -7.908 -16.168 7.186 1.00 98.62 85 VAL A CA 1
ATOM 629 C C . VAL A 1 85 ? -8.584 -14.825 6.912 1.00 98.62 85 VAL A C 1
ATOM 631 O O . VAL A 1 85 ? -7.933 -13.861 6.508 1.00 98.62 85 VAL A O 1
ATOM 634 N N . VAL A 1 86 ? -9.898 -14.745 7.134 1.00 98.75 86 VAL A N 1
ATOM 635 C CA . VAL A 1 86 ? -10.717 -13.570 6.783 1.00 98.75 86 VAL A CA 1
ATOM 636 C C . VAL A 1 86 ? -11.492 -13.068 7.997 1.00 98.75 86 VAL A C 1
ATOM 638 O O . VAL A 1 86 ? -12.202 -13.842 8.624 1.00 98.75 86 VAL A O 1
ATOM 641 N N . ILE A 1 87 ? -11.405 -11.778 8.321 1.00 98.88 87 ILE A N 1
ATOM 642 C CA . ILE A 1 87 ? -12.206 -11.153 9.389 1.00 98.88 87 ILE A CA 1
ATOM 643 C C . ILE A 1 87 ? -13.428 -10.476 8.748 1.00 98.88 87 ILE A C 1
ATOM 645 O O . ILE A 1 87 ? -13.265 -9.486 8.038 1.00 98.88 87 ILE A O 1
ATOM 649 N N . ARG A 1 88 ? -14.642 -10.993 8.983 1.00 98.81 88 ARG A N 1
ATOM 650 C CA . ARG A 1 88 ? -15.882 -10.576 8.288 1.00 98.81 88 ARG A CA 1
ATOM 651 C C . ARG A 1 88 ? -16.960 -10.076 9.251 1.00 98.81 88 ARG A C 1
ATOM 653 O O . ARG A 1 88 ? -17.255 -10.751 10.235 1.00 98.81 88 ARG A O 1
ATOM 660 N N . GLY A 1 89 ? -17.601 -8.951 8.927 1.00 98.75 89 GLY A N 1
ATOM 661 C CA . GLY A 1 89 ? -18.827 -8.477 9.589 1.00 98.75 89 GLY A CA 1
ATOM 662 C C . GLY A 1 89 ? -20.119 -8.668 8.778 1.00 98.75 89 GLY A C 1
ATOM 663 O O . GLY A 1 89 ? -20.090 -9.096 7.630 1.00 98.75 89 GLY A O 1
ATOM 664 N N . ASP A 1 90 ? -21.265 -8.277 9.350 1.00 98.44 90 ASP A N 1
ATOM 665 C CA . ASP A 1 90 ? -22.585 -8.255 8.682 1.00 98.44 90 ASP A CA 1
ATOM 666 C C . ASP A 1 90 ? -22.812 -6.995 7.804 1.00 98.44 90 ASP A C 1
ATOM 668 O O . ASP A 1 90 ? -23.953 -6.615 7.505 1.00 98.44 90 ASP A O 1
ATOM 672 N N . GLY A 1 91 ? -21.743 -6.296 7.421 1.00 96.69 91 GLY A N 1
ATOM 673 C CA . GLY A 1 91 ? -21.755 -4.986 6.768 1.00 96.69 91 GLY A CA 1
ATOM 674 C C . GLY A 1 91 ? -21.330 -3.864 7.721 1.00 96.69 91 GLY A C 1
ATOM 675 O O . GLY A 1 91 ? -21.661 -3.870 8.911 1.00 96.69 91 GLY A O 1
ATOM 676 N N . ALA A 1 92 ? -20.637 -2.847 7.195 1.00 93.06 92 ALA A N 1
ATOM 677 C CA . ALA A 1 92 ? -20.018 -1.785 8.000 1.00 93.06 92 ALA A CA 1
ATOM 678 C C . ALA A 1 92 ? -20.995 -0.956 8.855 1.00 93.06 92 ALA A C 1
ATOM 680 O O . ALA A 1 92 ? -20.583 -0.350 9.844 1.00 93.06 92 ALA A O 1
ATOM 681 N N . ALA A 1 93 ? -22.287 -0.954 8.514 1.00 95.44 93 ALA A N 1
ATOM 682 C CA . ALA A 1 93 ? -23.344 -0.320 9.302 1.00 95.44 93 ALA A CA 1
ATOM 683 C C . ALA A 1 93 ? -23.880 -1.185 10.465 1.00 95.44 93 ALA A C 1
ATOM 685 O O . ALA A 1 93 ? -24.619 -0.664 11.298 1.00 95.44 93 ALA A O 1
ATOM 686 N N . LYS A 1 94 ? -23.546 -2.486 10.523 1.00 98.56 94 LYS A N 1
ATOM 687 C CA . LYS A 1 94 ? -24.081 -3.454 11.504 1.00 98.56 94 LYS A CA 1
ATOM 688 C C . LYS A 1 94 ? -23.026 -4.007 12.464 1.00 98.56 94 LYS A C 1
ATOM 690 O O . LYS A 1 94 ? -23.319 -4.180 13.644 1.00 98.56 94 LYS A O 1
ATOM 695 N N . THR A 1 95 ? -21.816 -4.274 11.974 1.00 98.88 95 THR A N 1
ATOM 696 C CA . THR A 1 95 ? -20.699 -4.788 12.783 1.00 98.88 95 THR A CA 1
ATOM 697 C C . THR A 1 95 ? -19.679 -3.680 13.022 1.00 98.88 95 THR A C 1
ATOM 699 O O . THR A 1 95 ? -19.210 -3.043 12.079 1.00 98.88 95 THR A O 1
ATOM 702 N N . THR A 1 96 ? -19.318 -3.439 14.283 1.00 98.94 96 THR A N 1
ATOM 703 C CA . THR A 1 96 ? -18.275 -2.479 14.681 1.00 98.94 96 THR A CA 1
ATOM 704 C C . THR A 1 96 ? -17.281 -3.129 15.636 1.00 98.94 96 THR A C 1
ATOM 706 O O . THR A 1 96 ? -17.678 -3.584 16.702 1.00 98.94 96 THR A O 1
ATOM 709 N N . ILE A 1 97 ? -15.991 -3.104 15.314 1.00 98.88 97 ILE A N 1
ATOM 710 C CA . ILE A 1 97 ? -14.908 -3.317 16.280 1.00 98.88 97 ILE A CA 1
ATOM 711 C C . ILE A 1 97 ? -14.619 -1.957 16.928 1.00 98.88 97 ILE A C 1
ATOM 713 O O . ILE A 1 97 ? -14.260 -1.005 16.236 1.00 98.88 97 ILE A O 1
ATOM 717 N N . TYR A 1 98 ? -14.828 -1.838 18.239 1.00 98.62 98 TYR A N 1
ATOM 718 C CA . TYR A 1 98 ? -14.669 -0.597 18.997 1.00 98.62 98 TYR A CA 1
ATOM 719 C C . TYR A 1 98 ? -13.419 -0.653 19.878 1.00 98.62 98 TYR A C 1
ATOM 721 O O . TYR A 1 98 ? -13.326 -1.481 20.780 1.00 98.62 98 TYR A O 1
ATOM 729 N N . ILE A 1 99 ? -12.458 0.233 19.631 1.00 97.62 99 ILE A N 1
ATOM 730 C CA . ILE A 1 99 ? -11.144 0.195 20.276 1.00 97.62 99 ILE A CA 1
ATOM 731 C C . ILE A 1 99 ? -11.033 1.346 21.282 1.00 97.62 99 ILE A C 1
ATOM 733 O O . ILE A 1 99 ? -11.101 2.522 20.913 1.00 97.62 99 ILE A O 1
ATOM 737 N N . THR A 1 100 ? -10.869 1.009 22.565 1.00 88.19 100 THR A N 1
ATOM 738 C CA . THR A 1 100 ? -10.889 1.981 23.681 1.00 88.19 100 THR A CA 1
ATOM 739 C C . THR A 1 100 ? -9.520 2.349 24.257 1.00 88.19 100 THR A C 1
ATOM 741 O O . THR A 1 100 ? -9.464 3.127 25.205 1.00 88.19 100 THR A O 1
ATOM 744 N N . ALA A 1 101 ? -8.432 1.818 23.701 1.00 82.56 101 ALA A N 1
ATOM 745 C CA . ALA A 1 101 ? -7.053 2.121 24.089 1.00 82.56 101 ALA A CA 1
ATOM 746 C C . ALA A 1 101 ? -6.224 2.476 22.847 1.00 82.56 101 ALA A C 1
ATOM 748 O O . ALA A 1 101 ? -6.523 1.994 21.754 1.00 82.56 101 ALA A O 1
ATOM 749 N N . SER A 1 102 ? -5.182 3.293 22.991 1.00 82.94 102 SER A N 1
ATOM 750 C CA . SER A 1 102 ? -4.183 3.473 21.934 1.00 82.94 102 SER A CA 1
ATOM 751 C C . SER A 1 102 ? -3.071 2.424 22.060 1.00 82.94 102 SER A C 1
ATOM 753 O O . SER A 1 102 ? -2.871 1.861 23.139 1.00 82.94 102 SER A O 1
ATOM 755 N N . LEU A 1 103 ? -2.296 2.169 20.997 1.00 79.12 103 LEU A N 1
ATOM 756 C CA . LEU A 1 103 ? -1.161 1.240 21.095 1.00 79.12 103 LEU A CA 1
ATOM 757 C C . LEU A 1 103 ? -0.131 1.695 22.150 1.00 79.12 103 LEU A C 1
ATOM 759 O O . LEU A 1 103 ? 0.406 0.841 22.848 1.00 79.12 103 LEU A O 1
ATOM 763 N N . SER A 1 104 ? 0.065 3.002 22.373 1.00 76.56 104 SER A N 1
ATOM 764 C CA . SER A 1 104 ? 0.878 3.525 23.491 1.00 76.56 104 SER A CA 1
ATOM 765 C C . SER A 1 104 ? 0.320 3.242 24.893 1.00 76.56 104 SER A C 1
ATOM 767 O O . SER A 1 104 ? 1.091 3.195 25.853 1.00 76.56 104 SER A O 1
ATOM 769 N N . ASP A 1 105 ? -0.996 3.069 25.042 1.00 75.62 105 ASP A N 1
ATOM 770 C CA . ASP A 1 105 ? -1.612 2.725 26.330 1.00 75.62 105 ASP A CA 1
ATOM 771 C C . ASP A 1 105 ? -1.502 1.206 26.609 1.00 75.62 105 ASP A C 1
ATOM 773 O O . ASP A 1 105 ? -1.336 0.791 27.760 1.00 75.62 105 ASP A O 1
ATOM 777 N N . VAL A 1 106 ? -1.531 0.381 25.549 1.00 73.25 106 VAL A N 1
ATOM 778 C CA . VAL A 1 106 ? -1.302 -1.080 25.590 1.00 73.25 106 VAL A CA 1
ATOM 779 C C . VAL A 1 106 ? 0.176 -1.407 25.832 1.00 73.25 106 VAL A C 1
ATOM 781 O O . VAL A 1 106 ? 0.519 -2.193 26.717 1.00 73.25 106 VAL A O 1
ATOM 784 N N . TYR A 1 107 ? 1.061 -0.789 25.054 1.00 65.25 107 TYR A N 1
ATOM 785 C CA . TYR A 1 107 ? 2.506 -1.000 25.051 1.00 65.25 107 TYR A CA 1
ATOM 786 C C . TYR A 1 107 ? 3.204 0.178 25.740 1.00 65.25 107 TYR A C 1
ATOM 788 O O . TYR A 1 107 ? 3.854 1.012 25.113 1.00 65.25 107 TYR A O 1
ATOM 796 N N . LYS A 1 108 ? 3.038 0.260 27.063 1.00 67.75 108 LYS A N 1
ATOM 797 C CA . LYS A 1 108 ? 3.592 1.342 27.891 1.00 67.75 108 LYS A CA 1
ATOM 798 C C . LYS A 1 108 ? 5.092 1.542 27.632 1.00 67.75 108 LYS A C 1
ATOM 800 O O . LYS A 1 108 ? 5.869 0.606 27.800 1.00 67.75 108 LYS A O 1
ATOM 805 N N . GLY A 1 109 ? 5.486 2.771 27.292 1.00 61.56 109 GLY A N 1
ATOM 806 C CA . GLY A 1 109 ? 6.884 3.150 27.040 1.00 61.56 109 GLY A CA 1
ATOM 807 C C . GLY A 1 109 ? 7.255 3.395 25.572 1.00 61.56 109 GLY A C 1
ATOM 808 O O . GLY A 1 109 ? 8.420 3.626 25.283 1.00 61.56 109 GLY A O 1
ATOM 809 N N . THR A 1 110 ? 6.293 3.411 24.646 1.00 65.00 110 THR A N 1
ATOM 810 C CA . THR A 1 110 ? 6.510 3.716 23.212 1.00 65.00 110 THR A CA 1
ATOM 811 C C . THR A 1 110 ? 6.647 5.208 22.871 1.00 65.00 110 THR A C 1
ATOM 813 O O . THR A 1 110 ? 6.567 5.577 21.696 1.00 65.00 110 THR A O 1
ATOM 816 N N . TRP A 1 111 ? 6.794 6.075 23.876 1.00 63.31 111 TRP A N 1
ATOM 817 C CA . TRP A 1 111 ? 7.053 7.504 23.690 1.00 63.31 111 TRP A CA 1
ATOM 818 C C . TRP A 1 111 ? 8.558 7.743 23.667 1.00 63.31 111 TRP A C 1
ATOM 820 O O . TRP A 1 111 ? 9.243 7.576 24.677 1.00 63.31 111 TRP A O 1
ATOM 830 N N . THR A 1 112 ? 9.048 8.125 22.498 1.00 56.56 112 THR A N 1
ATOM 831 C CA . THR A 1 112 ? 10.445 8.438 22.210 1.00 56.56 112 THR A CA 1
ATOM 832 C C . THR A 1 112 ? 10.689 9.942 22.322 1.00 56.56 112 THR A C 1
ATOM 834 O O . THR A 1 112 ? 9.756 10.744 22.359 1.00 56.56 112 THR A O 1
ATOM 837 N N . GLN A 1 113 ? 11.956 10.343 22.380 1.00 56.56 113 GLN A N 1
ATOM 838 C CA . GLN A 1 113 ? 12.355 11.733 22.187 1.00 56.56 113 GLN A CA 1
ATOM 839 C C . GLN A 1 113 ? 13.277 11.792 20.974 1.00 56.56 113 GLN A C 1
ATOM 841 O O . GLN A 1 113 ? 14.242 11.029 20.899 1.00 56.56 113 GLN A O 1
ATOM 846 N N . ASP A 1 114 ? 12.970 12.676 20.031 1.00 52.94 114 ASP A N 1
ATOM 847 C CA . ASP A 1 114 ? 13.830 12.929 18.883 1.00 52.94 114 ASP A CA 1
ATOM 848 C C . ASP A 1 114 ? 15.154 13.570 19.360 1.00 52.94 114 ASP A C 1
ATOM 850 O O . ASP A 1 114 ? 15.125 14.584 20.067 1.00 52.94 114 ASP A O 1
ATOM 854 N N . PRO A 1 115 ? 16.325 13.001 19.009 1.00 46.06 115 PRO A N 1
ATOM 855 C CA . PRO A 1 115 ? 17.616 13.434 19.544 1.00 46.06 115 PRO A CA 1
ATOM 856 C C . PRO A 1 115 ? 18.139 14.741 18.926 1.00 46.06 115 PRO A C 1
ATOM 858 O O . PRO A 1 115 ? 19.187 15.224 19.348 1.00 46.06 115 PRO A O 1
ATOM 861 N N . VAL A 1 116 ? 17.449 15.296 17.922 1.00 46.97 116 VAL A N 1
ATOM 862 C CA . VAL A 1 116 ? 17.842 16.516 17.197 1.00 46.97 116 VAL A CA 1
ATOM 863 C C . VAL A 1 116 ? 17.122 17.737 17.763 1.00 46.97 116 VAL A C 1
ATOM 865 O O . VAL A 1 116 ? 17.726 18.749 18.105 1.00 46.97 116 VAL A O 1
ATOM 868 N N . THR A 1 117 ? 15.803 17.625 17.859 1.00 53.38 117 THR A N 1
ATOM 869 C CA . THR A 1 117 ? 14.863 18.693 18.209 1.00 53.38 117 THR A CA 1
ATOM 870 C C . THR A 1 117 ? 14.456 18.663 19.678 1.00 53.38 117 THR A C 1
ATOM 872 O O . THR A 1 117 ? 13.975 19.666 20.205 1.00 53.38 117 THR A O 1
ATOM 875 N N . GLY A 1 118 ? 14.602 17.510 20.340 1.00 53.25 118 GLY A N 1
ATOM 876 C CA . GLY A 1 118 ? 14.035 17.257 21.659 1.00 53.25 118 GLY A CA 1
ATOM 877 C C . GLY A 1 118 ? 12.508 17.109 21.668 1.00 53.25 118 GLY A C 1
ATOM 878 O O . GLY A 1 118 ? 11.934 17.018 22.757 1.00 53.25 118 GLY A O 1
ATOM 879 N N . GLU A 1 119 ? 11.836 17.084 20.508 1.00 58.62 119 GLU A N 1
ATOM 880 C CA . GLU A 1 119 ? 10.391 16.837 20.418 1.00 58.62 119 GLU A CA 1
ATOM 881 C C . GLU A 1 119 ? 10.061 15.408 20.889 1.00 58.62 119 GLU A C 1
ATOM 883 O O . GLU A 1 119 ? 10.833 14.466 20.702 1.00 58.62 119 GLU A O 1
ATOM 888 N N . ILE A 1 120 ? 8.895 15.234 21.513 1.00 59.84 120 ILE A N 1
ATOM 889 C CA . ILE A 1 120 ? 8.420 13.921 21.968 1.00 59.84 120 ILE A CA 1
ATOM 890 C C . ILE A 1 120 ? 7.730 13.230 20.795 1.00 59.84 120 ILE A C 1
ATOM 892 O O . ILE A 1 120 ? 6.742 13.761 20.301 1.00 59.84 120 ILE A O 1
ATOM 896 N N . THR A 1 121 ? 8.207 12.065 20.369 1.00 65.81 121 THR A N 1
ATOM 897 C CA . THR A 1 121 ? 7.652 11.300 19.241 1.00 65.81 121 THR A CA 1
ATOM 898 C C . THR A 1 121 ? 7.049 9.970 19.704 1.00 65.81 121 THR A C 1
ATOM 900 O O . THR A 1 121 ? 7.116 9.610 20.883 1.00 65.81 121 THR A O 1
ATOM 903 N N . SER A 1 122 ? 6.412 9.232 18.793 1.00 67.38 122 SER A N 1
ATOM 904 C CA . SER A 1 122 ? 5.879 7.897 19.067 1.00 67.38 122 SER A CA 1
ATOM 905 C C . SER A 1 122 ? 6.264 6.881 18.001 1.00 67.38 122 SER A C 1
ATOM 907 O O . SER A 1 122 ? 6.078 7.125 16.806 1.00 67.38 122 SER A O 1
ATOM 909 N N . ALA A 1 123 ? 6.669 5.689 18.452 1.00 68.81 123 ALA A N 1
ATOM 910 C CA . ALA A 1 123 ? 6.956 4.540 17.592 1.00 68.81 123 ALA A CA 1
ATOM 911 C C . ALA A 1 123 ? 5.781 4.150 16.667 1.00 68.81 123 ALA A C 1
ATOM 913 O O . ALA A 1 123 ? 5.994 3.548 15.619 1.00 68.81 123 ALA A O 1
ATOM 914 N N . TRP A 1 124 ? 4.540 4.500 17.025 1.00 78.12 124 TRP A N 1
ATOM 915 C CA . TRP A 1 124 ? 3.335 4.146 16.263 1.00 78.12 124 TRP A CA 1
ATOM 916 C C . TRP A 1 124 ? 3.035 5.066 15.074 1.00 78.12 124 TRP A C 1
ATOM 918 O O . TRP A 1 124 ? 2.060 4.834 14.360 1.00 78.12 124 TRP A O 1
ATOM 928 N N . SER A 1 125 ? 3.850 6.096 14.841 1.00 71.00 125 SER A N 1
ATOM 929 C CA . SER A 1 125 ? 3.653 7.040 13.731 1.00 71.00 125 SER A CA 1
ATOM 930 C C . SER A 1 125 ? 3.842 6.381 12.354 1.00 71.00 125 SER A C 1
ATOM 932 O O . SER A 1 125 ? 3.229 6.803 11.381 1.00 71.00 125 SER A O 1
ATOM 934 N N . THR A 1 126 ? 4.660 5.323 12.280 1.00 69.56 126 THR A N 1
ATOM 935 C CA . THR A 1 126 ? 5.166 4.709 11.033 1.00 69.56 126 THR A CA 1
ATOM 936 C C . THR A 1 126 ? 4.768 3.235 10.848 1.00 69.56 126 THR A C 1
ATOM 938 O O . THR A 1 126 ? 5.121 2.603 9.847 1.00 69.56 126 THR A O 1
ATOM 941 N N . GLY A 1 127 ? 4.046 2.643 11.805 1.00 80.44 127 GLY A N 1
ATOM 942 C CA . GLY A 1 127 ? 3.647 1.238 11.752 1.00 80.44 127 GLY A CA 1
ATOM 943 C C . GLY A 1 127 ? 2.977 0.725 13.027 1.00 80.44 127 GLY A C 1
ATOM 944 O O . GLY A 1 127 ? 2.731 1.476 13.969 1.00 80.44 127 GLY A O 1
ATOM 945 N N . GLY A 1 128 ? 2.674 -0.576 13.044 1.00 83.12 128 GLY A N 1
ATOM 946 C CA . GLY A 1 128 ? 1.876 -1.231 14.077 1.00 83.12 128 GLY A CA 1
ATOM 947 C C . GLY A 1 128 ? 0.382 -0.943 13.926 1.00 83.12 128 GLY A C 1
ATOM 948 O O . GLY A 1 128 ? -0.006 0.162 13.551 1.00 83.12 128 GLY A O 1
ATOM 949 N N . ALA A 1 129 ? -0.469 -1.930 14.215 1.00 93.69 129 ALA A N 1
ATOM 950 C CA . ALA A 1 129 ? -1.923 -1.776 14.175 1.00 93.69 129 ALA A CA 1
ATOM 951 C C . ALA A 1 129 ? -2.649 -2.721 15.141 1.00 93.69 129 ALA A C 1
ATOM 953 O O . ALA A 1 129 ? -2.117 -3.755 15.549 1.00 93.69 129 ALA A O 1
ATOM 954 N N . PHE A 1 130 ? -3.901 -2.387 15.460 1.00 96.62 130 PHE A N 1
ATOM 955 C CA . PHE A 1 130 ? -4.795 -3.248 16.235 1.00 96.62 130 PHE A CA 1
ATOM 956 C C . PHE A 1 130 ? -5.258 -4.494 15.476 1.00 96.62 130 PHE A C 1
ATOM 958 O O . PHE A 1 130 ? -5.594 -5.479 16.123 1.00 96.62 130 PHE A O 1
ATOM 965 N N . ILE A 1 131 ? -5.252 -4.495 14.143 1.00 98.31 131 ILE A N 1
ATOM 966 C CA . ILE A 1 131 ? -5.468 -5.698 13.332 1.00 98.31 131 ILE A CA 1
ATOM 967 C C . ILE A 1 131 ? -4.263 -5.861 12.406 1.00 98.31 131 ILE A C 1
ATOM 969 O O . ILE A 1 131 ? -4.087 -5.081 11.471 1.00 98.31 131 ILE A O 1
ATOM 973 N N . THR A 1 132 ? -3.413 -6.848 12.690 1.00 97.19 132 THR A N 1
ATOM 974 C CA . THR A 1 132 ? -2.152 -7.074 11.965 1.00 97.19 132 THR A CA 1
ATOM 975 C C . THR A 1 132 ? -2.169 -8.417 11.235 1.00 97.19 132 THR A C 1
ATOM 977 O O . THR A 1 132 ? -2.407 -9.452 11.852 1.00 97.19 132 THR A O 1
ATOM 980 N N . PHE A 1 133 ? -1.863 -8.404 9.939 1.00 97.81 133 PHE A N 1
ATOM 981 C CA . PHE A 1 133 ? -1.597 -9.587 9.119 1.00 97.81 133 PHE A CA 1
ATOM 982 C C . PHE A 1 133 ? -0.066 -9.735 8.983 1.00 97.81 133 PHE A C 1
ATOM 984 O O . PHE A 1 133 ? 0.552 -9.049 8.165 1.00 97.81 133 PHE A O 1
ATOM 991 N N . ASP A 1 134 ? 0.552 -10.560 9.840 1.00 94.06 134 ASP A N 1
ATOM 992 C CA . ASP A 1 134 ? 2.015 -10.682 10.029 1.00 94.06 134 ASP A CA 1
ATOM 993 C C . ASP A 1 134 ? 2.608 -11.836 9.199 1.00 94.06 134 ASP A C 1
ATOM 995 O O . ASP A 1 134 ? 2.847 -12.935 9.700 1.00 94.06 134 ASP A O 1
ATOM 999 N N . GLY A 1 135 ? 2.833 -11.587 7.907 1.00 91.62 135 GLY A N 1
ATOM 1000 C CA . GLY A 1 135 ? 3.678 -12.421 7.050 1.00 91.62 135 GLY A CA 1
ATOM 1001 C C . GLY A 1 135 ? 5.149 -11.981 7.077 1.00 91.62 135 GLY A C 1
ATOM 1002 O O . GLY A 1 135 ? 5.537 -11.047 7.779 1.00 91.62 135 GLY A O 1
ATOM 1003 N N . GLN A 1 136 ? 5.998 -12.635 6.279 1.00 88.25 136 GLN A N 1
ATOM 1004 C CA . GLN A 1 136 ? 7.414 -12.280 6.120 1.00 88.25 136 GLN A CA 1
ATOM 1005 C C . GLN A 1 136 ? 7.724 -11.724 4.726 1.00 88.25 136 GLN A C 1
ATOM 1007 O O . GLN A 1 136 ? 7.257 -12.237 3.709 1.00 88.25 136 GLN A O 1
ATOM 1012 N N . ARG A 1 137 ? 8.588 -10.700 4.672 1.00 86.81 137 ARG A N 1
ATOM 1013 C CA . ARG A 1 137 ? 9.099 -10.140 3.411 1.00 86.81 137 ARG A CA 1
ATOM 1014 C C . ARG A 1 137 ? 10.110 -11.099 2.785 1.00 86.81 137 ARG A C 1
ATOM 1016 O O . ARG A 1 137 ? 11.160 -11.370 3.367 1.00 86.81 137 ARG A O 1
ATOM 1023 N N . GLN A 1 138 ? 9.825 -11.575 1.579 1.00 88.00 138 GLN A N 1
ATOM 1024 C CA . GLN A 1 138 ? 10.793 -12.323 0.779 1.00 88.00 138 GLN A CA 1
ATOM 1025 C C . GLN A 1 138 ? 11.856 -11.365 0.220 1.00 88.00 138 GLN A C 1
ATOM 1027 O O . GLN A 1 138 ? 11.512 -10.442 -0.508 1.00 88.00 138 GLN A O 1
ATOM 1032 N N . ARG A 1 139 ? 13.141 -11.602 0.505 1.00 89.25 139 ARG A N 1
ATOM 1033 C CA . ARG A 1 139 ? 14.270 -10.766 0.049 1.00 89.25 139 ARG A CA 1
ATOM 1034 C C . ARG A 1 139 ? 15.086 -11.481 -1.039 1.00 89.25 139 ARG A C 1
ATOM 1036 O O . ARG A 1 139 ? 15.005 -12.704 -1.183 1.00 89.25 139 ARG A O 1
ATOM 1043 N N . SER A 1 140 ? 15.933 -10.760 -1.777 1.00 89.00 140 SER A N 1
ATOM 1044 C CA . SER A 1 140 ? 16.873 -11.368 -2.743 1.00 89.00 140 SER A CA 1
ATOM 1045 C C . SER A 1 140 ? 17.892 -12.288 -2.060 1.00 89.00 140 SER A C 1
ATOM 1047 O O . SER A 1 140 ? 18.350 -13.269 -2.644 1.00 89.00 140 SER A O 1
ATOM 1049 N N . SER A 1 141 ? 18.190 -12.017 -0.786 1.00 86.94 141 SER A N 1
ATOM 1050 C CA . SER A 1 141 ? 19.053 -12.823 0.082 1.00 86.94 141 SER A CA 1
ATOM 1051 C C . SER A 1 141 ? 18.416 -14.126 0.588 1.00 86.94 141 SER A C 1
ATOM 1053 O O . SER A 1 141 ? 19.112 -14.930 1.211 1.00 86.94 141 SER A O 1
ATOM 1055 N N . THR A 1 142 ? 17.129 -14.389 0.319 1.00 86.75 142 THR A N 1
ATOM 1056 C CA . THR A 1 142 ? 16.437 -15.636 0.698 1.00 86.75 142 THR A CA 1
ATOM 1057 C C . THR A 1 142 ? 16.882 -16.801 -0.205 1.00 86.75 142 THR A C 1
ATOM 1059 O O . THR A 1 142 ? 16.132 -17.303 -1.039 1.00 86.75 142 THR A O 1
ATOM 1062 N N . GLY A 1 143 ? 18.141 -17.227 -0.057 1.00 82.50 143 GLY A N 1
ATOM 1063 C CA . GLY A 1 143 ? 18.864 -18.048 -1.037 1.00 82.50 143 GLY A CA 1
ATOM 1064 C C . GLY A 1 143 ? 18.243 -19.404 -1.390 1.00 82.50 143 GLY A C 1
ATOM 1065 O O . GLY A 1 143 ? 18.450 -19.881 -2.500 1.00 82.50 143 GLY A O 1
ATOM 1066 N N . TRP A 1 144 ? 17.433 -20.001 -0.509 1.00 87.81 144 TRP A N 1
ATOM 1067 C CA . TRP A 1 144 ? 16.715 -21.256 -0.788 1.00 87.81 144 TRP A CA 1
ATOM 1068 C C . TRP A 1 144 ? 15.532 -21.092 -1.763 1.00 87.81 144 TRP A C 1
ATOM 1070 O O . TRP A 1 144 ? 15.023 -22.086 -2.275 1.00 87.81 144 TRP A O 1
ATOM 1080 N N . LEU A 1 145 ? 15.116 -19.852 -2.050 1.00 93.12 145 LEU A N 1
ATOM 1081 C CA . LEU A 1 145 ? 14.159 -19.513 -3.110 1.00 93.12 145 LEU A CA 1
ATOM 1082 C C . LEU A 1 145 ? 14.838 -19.075 -4.415 1.00 93.12 145 LEU A C 1
ATOM 1084 O O . LEU A 1 145 ? 14.138 -18.901 -5.414 1.00 93.12 145 LEU A O 1
ATOM 1088 N N . ARG A 1 146 ? 16.162 -18.867 -4.437 1.00 96.06 146 ARG A N 1
ATOM 1089 C CA . ARG A 1 146 ? 16.857 -18.308 -5.604 1.00 96.06 146 ARG A CA 1
ATOM 1090 C C . ARG A 1 146 ? 16.802 -19.278 -6.782 1.00 96.06 146 ARG A C 1
ATOM 1092 O O . ARG A 1 146 ? 17.222 -20.426 -6.674 1.00 96.06 146 ARG A O 1
ATOM 1099 N N . LEU A 1 147 ? 16.329 -18.783 -7.921 1.00 97.19 147 LEU A N 1
ATOM 1100 C CA . LEU A 1 147 ? 16.344 -19.508 -9.188 1.00 97.19 147 LEU A CA 1
ATOM 1101 C C . LEU A 1 147 ? 17.616 -19.156 -9.964 1.00 97.19 147 LEU A C 1
ATOM 1103 O O . LEU A 1 147 ? 18.359 -20.052 -10.352 1.00 97.19 147 LEU A O 1
ATOM 1107 N N . GLY A 1 148 ? 17.938 -17.868 -10.087 1.00 95.38 148 GLY A N 1
ATOM 1108 C CA . GLY A 1 148 ? 19.109 -17.407 -10.832 1.00 95.38 148 GLY A CA 1
ATOM 1109 C C . GLY A 1 148 ? 19.266 -15.889 -10.797 1.00 95.38 148 GLY A C 1
ATOM 1110 O O . GLY A 1 148 ? 18.961 -15.244 -9.785 1.00 95.38 148 GLY A O 1
ATOM 1111 N N . ARG A 1 149 ? 19.710 -15.319 -11.915 1.00 97.06 149 ARG A N 1
ATOM 1112 C CA . ARG A 1 149 ? 19.689 -13.878 -12.212 1.00 97.06 149 ARG A CA 1
ATOM 1113 C C . ARG A 1 149 ? 19.457 -13.621 -13.701 1.00 97.06 149 ARG A C 1
ATOM 1115 O O . ARG A 1 149 ? 19.700 -14.498 -14.528 1.00 97.06 149 ARG A O 1
ATOM 1122 N N . ILE A 1 150 ? 19.043 -12.401 -14.032 1.00 97.88 150 ILE A N 1
ATOM 1123 C CA . ILE A 1 150 ? 19.071 -11.902 -15.414 1.00 97.88 150 ILE A CA 1
ATOM 1124 C C . ILE A 1 150 ? 20.541 -11.731 -15.843 1.00 97.88 150 ILE A C 1
ATOM 1126 O O . ILE A 1 150 ? 21.381 -11.323 -15.036 1.00 97.88 150 ILE A O 1
ATOM 1130 N N . THR A 1 151 ? 20.874 -12.067 -17.092 1.00 95.12 151 THR A N 1
ATOM 1131 C CA . THR A 1 151 ? 22.255 -12.033 -17.609 1.00 95.12 151 THR A CA 1
ATOM 1132 C C . THR A 1 151 ? 22.417 -11.100 -18.804 1.00 95.12 151 THR A C 1
ATOM 1134 O O . THR A 1 151 ? 21.960 -11.410 -19.903 1.00 95.12 151 THR A O 1
ATOM 1137 N N . GLY A 1 152 ? 23.155 -10.006 -18.610 1.00 91.69 152 GLY A N 1
ATOM 1138 C CA . GLY A 1 152 ? 23.365 -8.982 -19.634 1.00 91.69 152 GLY A CA 1
ATOM 1139 C C . GLY A 1 152 ? 22.266 -7.918 -19.637 1.00 91.69 152 GLY A C 1
ATOM 1140 O O . GLY A 1 152 ? 21.410 -7.885 -18.753 1.00 91.69 152 GLY A O 1
ATOM 1141 N N . ASN A 1 153 ? 22.324 -7.020 -20.621 1.00 96.00 153 ASN A N 1
ATOM 1142 C CA . ASN A 1 153 ? 21.440 -5.859 -20.661 1.00 96.00 153 ASN A CA 1
ATOM 1143 C C . ASN A 1 153 ? 20.010 -6.231 -21.086 1.00 96.00 153 ASN A C 1
ATOM 1145 O O . ASN A 1 153 ? 19.814 -7.006 -22.023 1.00 96.00 153 ASN A O 1
ATOM 1149 N N . VAL A 1 154 ? 19.022 -5.621 -20.429 1.00 96.75 154 VAL A N 1
ATOM 1150 C CA . VAL A 1 154 ? 17.585 -5.764 -20.703 1.00 96.75 154 VAL A CA 1
ATOM 1151 C C . VAL A 1 154 ? 16.917 -4.394 -20.596 1.00 96.75 154 VAL A C 1
ATOM 1153 O O . VAL A 1 154 ? 17.194 -3.654 -19.656 1.00 96.75 154 VAL A O 1
ATOM 1156 N N . ASP A 1 155 ? 16.025 -4.064 -21.529 1.00 94.25 155 ASP A N 1
ATOM 1157 C CA . ASP A 1 155 ? 15.282 -2.798 -21.537 1.00 94.25 155 ASP A CA 1
ATOM 1158 C C . ASP A 1 155 ? 13.990 -2.843 -20.699 1.00 94.25 155 ASP A C 1
ATOM 1160 O O . ASP A 1 155 ? 13.375 -3.894 -20.506 1.00 94.25 155 ASP A O 1
ATOM 1164 N N . VAL A 1 156 ? 13.530 -1.666 -20.254 1.00 92.25 156 VAL A N 1
ATOM 1165 C CA . VAL A 1 156 ? 12.187 -1.492 -19.666 1.00 92.25 156 VAL A CA 1
ATOM 1166 C C . VAL A 1 156 ? 11.129 -1.931 -20.679 1.00 92.25 156 VAL A C 1
ATOM 1168 O O . VAL A 1 156 ? 11.196 -1.555 -21.849 1.00 92.25 156 VAL A O 1
ATOM 1171 N N . GLY A 1 157 ? 10.131 -2.691 -20.231 1.00 92.50 157 GLY A N 1
ATOM 1172 C CA . GLY A 1 157 ? 9.094 -3.253 -21.099 1.00 92.50 157 GLY A CA 1
ATOM 1173 C C . GLY A 1 157 ? 9.405 -4.660 -21.620 1.00 92.50 157 GLY A C 1
ATOM 1174 O O . GLY A 1 157 ? 8.530 -5.297 -22.203 1.00 92.50 157 GLY A O 1
ATOM 1175 N N . ALA A 1 158 ? 10.616 -5.186 -21.407 1.00 95.19 158 ALA A N 1
ATOM 1176 C CA . ALA A 1 158 ? 10.945 -6.549 -21.810 1.00 95.19 158 ALA A CA 1
ATOM 1177 C C . ALA A 1 158 ? 10.111 -7.586 -21.037 1.00 95.19 158 ALA A C 1
ATOM 1179 O O . ALA A 1 158 ? 10.033 -7.550 -19.810 1.00 95.19 158 ALA A O 1
ATOM 1180 N N . THR A 1 159 ? 9.521 -8.543 -21.756 1.00 95.75 159 THR A N 1
ATOM 1181 C CA . THR A 1 159 ? 8.873 -9.729 -21.166 1.00 95.75 159 THR A CA 1
ATOM 1182 C C . THR A 1 159 ? 9.780 -10.956 -21.200 1.00 95.75 159 THR A C 1
ATOM 1184 O O . THR A 1 159 ? 9.661 -11.822 -20.340 1.00 95.75 159 THR A O 1
ATOM 1187 N N . ARG A 1 160 ? 10.696 -11.056 -22.173 1.00 97.69 160 ARG A N 1
ATOM 1188 C CA . ARG A 1 160 ? 11.642 -12.172 -22.308 1.00 97.69 160 ARG A CA 1
ATOM 1189 C C . ARG A 1 160 ? 13.022 -11.766 -21.803 1.00 97.69 160 ARG A C 1
ATOM 1191 O O . ARG A 1 160 ? 13.579 -10.769 -22.253 1.00 97.69 160 ARG A O 1
ATOM 1198 N N . LEU A 1 161 ? 13.556 -12.556 -20.879 1.00 98.25 161 LEU A N 1
ATOM 1199 C CA . LEU A 1 161 ? 14.741 -12.255 -20.087 1.00 98.25 161 LEU A CA 1
ATOM 1200 C C . LEU A 1 161 ? 15.809 -13.344 -20.295 1.00 98.25 161 LEU A C 1
ATOM 1202 O O . LEU A 1 161 ? 15.502 -14.520 -20.077 1.00 98.25 161 LEU A O 1
ATOM 1206 N N . PRO A 1 162 ? 17.049 -12.998 -20.682 1.00 98.06 162 PRO A N 1
ATOM 1207 C CA . PRO A 1 162 ? 18.173 -13.931 -20.641 1.00 98.06 162 PRO A CA 1
ATOM 1208 C C . PRO A 1 162 ? 18.534 -14.253 -19.182 1.00 98.06 162 PRO A C 1
ATOM 1210 O O . PRO A 1 162 ? 18.554 -13.349 -18.344 1.00 98.06 162 PRO A O 1
ATOM 1213 N N . VAL A 1 163 ? 18.811 -15.521 -18.866 1.00 98.12 163 VAL A N 1
ATOM 1214 C CA . VAL A 1 163 ? 19.103 -15.988 -17.496 1.00 98.12 163 VAL A CA 1
ATOM 1215 C C . VAL A 1 163 ? 20.275 -16.964 -17.439 1.00 98.12 163 VAL A C 1
ATOM 1217 O O . VAL A 1 163 ? 20.540 -17.699 -18.387 1.00 98.12 163 VAL A O 1
ATOM 1220 N N . ASP A 1 164 ? 20.940 -17.023 -16.283 1.00 97.12 164 ASP A N 1
ATOM 1221 C CA . ASP A 1 164 ? 22.053 -17.948 -16.022 1.00 97.12 164 ASP A CA 1
ATOM 1222 C C . ASP A 1 164 ? 21.620 -19.419 -15.875 1.00 97.12 164 ASP A C 1
ATOM 1224 O O . ASP A 1 164 ? 22.420 -20.322 -16.119 1.00 97.12 164 ASP A O 1
ATOM 1228 N N . HIS A 1 165 ? 20.363 -19.659 -15.493 1.00 95.12 165 HIS A N 1
ATOM 1229 C CA . HIS A 1 165 ? 19.806 -20.985 -15.224 1.00 95.12 165 HIS A CA 1
ATOM 1230 C C . HIS A 1 165 ? 18.337 -21.095 -15.654 1.00 95.12 165 HIS A C 1
ATOM 1232 O O . HIS A 1 165 ? 17.435 -20.814 -14.864 1.00 95.12 165 HIS A O 1
ATOM 1238 N N . SER A 1 166 ? 18.063 -21.531 -16.887 1.00 95.88 166 SER A N 1
ATOM 1239 C CA . SER A 1 166 ? 16.683 -21.788 -17.337 1.00 95.88 166 SER A CA 1
ATOM 1240 C C . SER A 1 166 ? 16.078 -23.068 -16.736 1.00 95.88 166 SER A C 1
ATOM 1242 O O . SER A 1 166 ? 14.867 -23.140 -16.536 1.00 95.88 166 SER A O 1
ATOM 1244 N N . ASP A 1 167 ? 16.911 -24.042 -16.350 1.00 96.19 167 ASP A N 1
ATOM 1245 C CA . ASP A 1 167 ? 16.542 -25.376 -15.844 1.00 96.19 167 ASP A CA 1
ATOM 1246 C C . ASP A 1 167 ? 15.711 -25.383 -14.546 1.00 96.19 167 ASP A C 1
ATOM 1248 O O . ASP A 1 167 ? 15.091 -26.390 -14.201 1.00 96.19 167 ASP A O 1
ATOM 1252 N N . ARG A 1 168 ? 15.686 -24.258 -13.823 1.00 95.88 168 ARG A N 1
ATOM 1253 C CA . ARG A 1 168 ? 15.031 -24.109 -12.510 1.00 95.88 168 ARG A CA 1
ATOM 1254 C C . ARG A 1 168 ? 13.649 -23.454 -12.579 1.00 95.88 168 ARG A C 1
ATOM 1256 O O . ARG A 1 168 ? 12.941 -23.417 -11.567 1.00 95.88 168 ARG A O 1
ATOM 1263 N N . PHE A 1 169 ? 13.272 -22.922 -13.740 1.00 97.69 169 PHE A N 1
ATOM 1264 C CA . PHE A 1 169 ? 11.980 -22.279 -13.968 1.00 97.69 169 PHE A CA 1
ATOM 1265 C C . PHE A 1 169 ? 10.941 -23.298 -14.451 1.00 97.69 169 PHE A C 1
ATOM 1267 O O . PHE A 1 169 ? 11.243 -24.175 -15.256 1.00 97.69 169 PHE A O 1
ATOM 1274 N N . VAL A 1 170 ? 9.692 -23.161 -13.996 1.00 96.88 170 VAL A N 1
ATOM 1275 C CA . VAL A 1 170 ? 8.562 -23.970 -14.478 1.00 96.88 170 VAL A CA 1
ATOM 1276 C C . VAL A 1 170 ? 7.463 -23.038 -14.974 1.00 96.88 170 VAL A C 1
ATOM 1278 O O . VAL A 1 170 ? 7.116 -22.065 -14.308 1.00 96.88 170 VAL A O 1
ATOM 1281 N N . LYS A 1 171 ? 6.897 -23.329 -16.148 1.00 97.50 171 LYS A N 1
ATOM 1282 C CA . LYS A 1 171 ? 5.772 -22.569 -16.711 1.00 97.50 171 LYS A CA 1
ATOM 1283 C C . LYS A 1 171 ? 4.586 -22.562 -15.738 1.00 97.50 171 LYS A C 1
ATOM 1285 O O . LYS A 1 171 ? 4.153 -23.615 -15.281 1.00 97.50 171 LYS A O 1
ATOM 1290 N N . GLY A 1 172 ? 4.073 -21.371 -15.440 1.00 95.94 172 GLY A N 1
ATOM 1291 C CA . GLY A 1 172 ? 3.006 -21.120 -14.469 1.00 95.94 172 GLY A CA 1
ATOM 1292 C C . GLY A 1 172 ? 3.476 -20.746 -13.056 1.00 95.94 172 GLY A C 1
ATOM 1293 O O . GLY A 1 172 ? 2.661 -20.235 -12.290 1.00 95.94 172 GLY A O 1
ATOM 1294 N N . ASP A 1 173 ? 4.755 -20.939 -12.704 1.00 96.94 173 ASP A N 1
ATOM 1295 C CA . ASP A 1 173 ? 5.282 -20.497 -11.404 1.00 96.94 173 ASP A CA 1
ATOM 1296 C C . ASP A 1 173 ? 5.257 -18.970 -11.271 1.00 96.94 173 ASP A C 1
ATOM 1298 O O . ASP A 1 173 ? 5.619 -18.250 -12.202 1.00 96.94 173 ASP A O 1
ATOM 1302 N N . TRP A 1 174 ? 4.932 -18.479 -10.073 1.00 97.25 174 TRP A N 1
ATOM 1303 C CA . TRP A 1 174 ? 5.234 -17.103 -9.682 1.00 97.25 174 TRP A CA 1
ATOM 1304 C C . TRP A 1 174 ? 6.707 -16.959 -9.279 1.00 97.25 174 TRP A C 1
ATOM 1306 O O . TRP A 1 174 ? 7.270 -17.796 -8.562 1.00 97.25 174 TRP A O 1
ATOM 1316 N N . ILE A 1 175 ? 7.314 -15.852 -9.695 1.00 97.94 175 ILE A N 1
ATOM 1317 C CA . ILE A 1 175 ? 8.677 -15.441 -9.358 1.00 97.94 175 ILE A CA 1
ATOM 1318 C C . ILE A 1 175 ? 8.698 -13.975 -8.913 1.00 97.94 175 ILE A C 1
ATOM 1320 O O . ILE A 1 175 ? 7.838 -13.186 -9.303 1.00 97.94 175 ILE A O 1
ATOM 1324 N N . ARG A 1 176 ? 9.700 -13.611 -8.110 1.00 97.00 176 ARG A N 1
ATOM 1325 C CA . ARG A 1 176 ? 10.094 -12.231 -7.810 1.00 97.00 176 ARG A CA 1
ATOM 1326 C C . ARG A 1 176 ? 11.441 -11.940 -8.455 1.00 97.00 176 ARG A C 1
ATOM 1328 O O . ARG A 1 176 ? 12.364 -12.751 -8.355 1.00 97.00 176 ARG A O 1
ATOM 1335 N N . ILE A 1 177 ? 11.547 -10.777 -9.081 1.00 97.94 177 ILE A N 1
ATOM 1336 C CA . ILE A 1 177 ? 12.788 -10.243 -9.642 1.00 97.94 177 ILE A CA 1
ATOM 1337 C C . ILE A 1 177 ? 13.141 -9.013 -8.817 1.00 97.94 177 ILE A C 1
ATOM 1339 O O . ILE A 1 177 ? 12.350 -8.075 -8.765 1.00 97.94 177 ILE A O 1
ATOM 1343 N N . PHE A 1 178 ? 14.302 -9.037 -8.172 1.00 97.19 178 PHE A N 1
ATOM 1344 C CA . PHE A 1 178 ? 14.833 -7.940 -7.367 1.00 97.19 178 PHE A CA 1
ATOM 1345 C C . PHE A 1 178 ? 15.933 -7.231 -8.145 1.00 97.19 178 PHE A C 1
ATOM 1347 O O . PHE A 1 178 ? 16.770 -7.913 -8.738 1.00 97.19 178 PHE A O 1
ATOM 1354 N N . LEU A 1 179 ? 15.970 -5.899 -8.104 1.00 96.06 179 LEU A N 1
ATOM 1355 C CA . LEU A 1 179 ? 17.036 -5.115 -8.719 1.00 96.06 179 LEU A CA 1
ATOM 1356 C C . LEU A 1 179 ? 17.851 -4.367 -7.665 1.00 96.06 179 LEU A C 1
ATOM 1358 O O . LEU A 1 179 ? 17.306 -3.613 -6.863 1.00 96.06 179 LEU A O 1
ATOM 1362 N N . ASN A 1 180 ? 19.170 -4.563 -7.678 1.00 94.06 180 ASN A N 1
ATOM 1363 C CA . ASN A 1 180 ? 20.089 -3.933 -6.735 1.00 94.06 180 ASN A CA 1
ATOM 1364 C C . ASN A 1 180 ? 21.436 -3.585 -7.360 1.00 94.06 180 ASN A C 1
ATOM 1366 O O . ASN A 1 180 ? 21.836 -4.169 -8.362 1.00 94.06 180 ASN A O 1
ATOM 1370 N N . ASP A 1 181 ? 22.184 -2.703 -6.704 1.00 90.94 181 ASP A N 1
ATOM 1371 C CA . ASP A 1 181 ? 23.592 -2.445 -7.006 1.00 90.94 181 ASP A CA 1
ATOM 1372 C C . ASP A 1 181 ? 24.318 -1.788 -5.807 1.00 90.94 181 ASP A C 1
ATOM 1374 O O . ASP A 1 181 ? 23.870 -1.826 -4.656 1.00 90.94 181 ASP A O 1
ATOM 1378 N N . GLY A 1 182 ? 25.467 -1.158 -6.067 1.00 84.50 182 GLY A N 1
ATOM 1379 C CA . GLY A 1 182 ? 26.193 -0.367 -5.074 1.00 84.50 182 GLY A CA 1
ATOM 1380 C C . GLY A 1 182 ? 25.446 0.871 -4.546 1.00 84.50 182 GLY A C 1
ATOM 1381 O O . GLY A 1 182 ? 25.872 1.414 -3.532 1.00 84.50 182 GLY A O 1
ATOM 1382 N N . SER A 1 183 ? 24.370 1.331 -5.193 1.00 84.69 183 SER A N 1
ATOM 1383 C CA . SER A 1 183 ? 23.585 2.507 -4.790 1.00 84.69 183 SER A CA 1
ATOM 1384 C C . SER A 1 183 ? 22.395 2.160 -3.887 1.00 84.69 183 SER A C 1
ATOM 1386 O O . SER A 1 183 ? 22.167 2.888 -2.920 1.00 84.69 183 SER A O 1
ATOM 1388 N N . THR A 1 184 ? 21.723 1.018 -4.112 1.00 83.12 184 THR A N 1
ATOM 1389 C CA . THR A 1 184 ? 20.669 0.504 -3.201 1.00 83.12 184 THR A CA 1
ATOM 1390 C C . THR A 1 184 ? 21.234 -0.113 -1.913 1.00 83.12 184 THR A C 1
ATOM 1392 O O . THR A 1 184 ? 20.508 -0.400 -0.964 1.00 83.12 184 THR A O 1
ATOM 1395 N N . THR A 1 185 ? 22.555 -0.307 -1.830 1.00 68.81 185 THR A N 1
ATOM 1396 C CA . THR A 1 185 ? 23.243 -0.771 -0.615 1.00 68.81 185 THR A CA 1
ATOM 1397 C C . THR A 1 185 ? 23.699 0.405 0.264 1.00 68.81 185 THR A C 1
ATOM 1399 O O . THR A 1 185 ? 24.851 0.848 0.229 1.00 68.81 185 THR A O 1
ATOM 1402 N N . GLY A 1 186 ? 22.794 0.930 1.095 1.00 49.28 186 GLY A N 1
ATOM 1403 C CA . GLY A 1 186 ? 23.112 1.948 2.105 1.00 49.28 186 GLY A CA 1
ATOM 1404 C C . GLY A 1 186 ? 24.106 1.458 3.174 1.00 49.28 186 GLY A C 1
ATOM 1405 O O . GLY A 1 186 ? 23.894 0.415 3.782 1.00 49.28 186 GLY A O 1
ATOM 1406 N N . GLN A 1 187 ? 25.192 2.216 3.388 1.00 42.00 187 GLN A N 1
ATOM 1407 C CA . GLN A 1 187 ? 26.157 2.172 4.516 1.00 42.00 187 GLN A CA 1
ATOM 1408 C C . GLN A 1 187 ? 26.622 0.818 5.127 1.00 42.00 187 GLN A C 1
ATOM 1410 O O . GLN A 1 187 ? 27.246 0.821 6.188 1.00 42.00 187 GLN A O 1
ATOM 1415 N N . SER A 1 188 ? 26.444 -0.339 4.482 1.00 34.34 188 SER A N 1
ATOM 1416 C CA . SER A 1 188 ? 26.850 -1.651 5.028 1.00 34.34 188 SER A CA 1
ATOM 1417 C C . SER A 1 188 ? 28.368 -1.935 4.962 1.00 34.34 188 SER A C 1
ATOM 1419 O O . SER A 1 188 ? 28.785 -3.022 4.565 1.00 34.34 188 SER A O 1
ATOM 1421 N N . GLY A 1 189 ? 29.192 -0.950 5.330 1.00 33.41 189 GLY A N 1
ATOM 1422 C CA . GLY A 1 189 ? 30.645 -1.032 5.480 1.00 33.41 189 GLY A CA 1
ATOM 1423 C C . GLY A 1 189 ? 31.074 -0.522 6.858 1.00 33.41 189 GLY A C 1
ATOM 1424 O O . GLY A 1 189 ? 31.456 0.635 6.993 1.00 33.41 189 GLY A O 1
ATOM 1425 N N . ASP A 1 190 ? 30.955 -1.385 7.872 1.00 30.83 190 ASP A N 1
ATOM 1426 C CA . ASP A 1 190 ? 31.509 -1.265 9.239 1.00 30.83 190 ASP A CA 1
ATOM 1427 C C . ASP A 1 190 ? 31.276 0.055 10.024 1.00 30.83 190 ASP A C 1
ATOM 1429 O O . ASP A 1 190 ? 31.953 0.334 11.022 1.00 30.83 190 ASP A O 1
ATOM 1433 N N . GLY A 1 191 ? 30.266 0.843 9.640 1.00 28.80 191 GLY A N 1
ATOM 1434 C CA . GLY A 1 191 ? 29.837 2.045 10.363 1.00 28.80 191 GLY A CA 1
ATOM 1435 C C . GLY A 1 191 ? 29.244 1.761 11.761 1.00 28.80 191 GLY A C 1
ATOM 1436 O O . GLY A 1 191 ? 28.834 0.632 12.050 1.00 28.80 191 GLY A O 1
ATOM 1437 N N . PRO A 1 192 ? 29.151 2.770 12.656 1.00 28.16 192 PRO A N 1
ATOM 1438 C CA . PRO A 1 192 ? 28.691 2.583 14.040 1.00 28.16 192 PRO A CA 1
ATOM 1439 C C . PRO A 1 192 ? 27.306 1.932 14.187 1.00 28.16 192 PRO A C 1
ATOM 1441 O O . PRO A 1 192 ? 27.118 1.122 15.097 1.00 28.16 192 PRO A O 1
ATOM 1444 N N . GLY A 1 193 ? 26.371 2.216 13.271 1.00 31.53 193 GLY A N 1
ATOM 1445 C CA . GLY A 1 193 ? 25.038 1.601 13.250 1.00 31.53 193 GLY A CA 1
ATOM 1446 C C . GLY A 1 193 ? 25.087 0.073 13.148 1.00 31.53 193 GLY A C 1
ATOM 1447 O O . GLY A 1 193 ? 24.392 -0.618 13.889 1.00 31.53 193 GLY A O 1
ATOM 1448 N N . ASP A 1 194 ? 26.002 -0.492 12.351 1.00 35.28 194 ASP A N 1
ATOM 1449 C CA . ASP A 1 194 ? 26.134 -1.950 12.236 1.00 35.28 194 ASP A CA 1
ATOM 1450 C C . ASP A 1 194 ? 26.725 -2.590 13.509 1.00 35.28 194 ASP A C 1
ATOM 1452 O O . ASP A 1 194 ? 26.453 -3.749 13.821 1.00 35.28 194 ASP A O 1
ATOM 1456 N N . ARG A 1 195 ? 27.434 -1.812 14.339 1.00 31.28 195 ARG A N 1
ATOM 1457 C CA . ARG A 1 195 ? 27.831 -2.237 15.691 1.00 31.28 195 ARG A CA 1
ATOM 1458 C C . ARG A 1 195 ? 26.614 -2.353 16.618 1.00 31.28 195 ARG A C 1
ATOM 1460 O O . ARG A 1 195 ? 26.536 -3.304 17.392 1.00 31.28 195 ARG A O 1
ATOM 1467 N N . ARG A 1 196 ? 25.633 -1.448 16.493 1.00 31.52 196 ARG A N 1
ATOM 1468 C CA . ARG A 1 196 ? 24.336 -1.511 17.200 1.00 31.52 196 ARG A CA 1
ATOM 1469 C C . ARG A 1 196 ? 23.459 -2.655 16.672 1.00 31.52 196 ARG A C 1
ATOM 1471 O O . ARG A 1 196 ? 22.865 -3.382 17.465 1.00 31.52 196 ARG A O 1
ATOM 1478 N N . ARG A 1 197 ? 23.472 -2.879 15.354 1.00 38.25 197 ARG A N 1
ATOM 1479 C CA . ARG A 1 197 ? 22.806 -3.987 14.646 1.00 38.25 197 ARG A CA 1
ATOM 1480 C C . ARG A 1 197 ? 23.311 -5.355 15.115 1.00 38.25 197 ARG A C 1
ATOM 1482 O O . ARG A 1 197 ? 22.507 -6.195 15.515 1.00 38.25 197 ARG A O 1
ATOM 1489 N N . ARG A 1 198 ? 24.638 -5.550 15.157 1.00 30.52 198 ARG A N 1
ATOM 1490 C CA . ARG A 1 198 ? 25.274 -6.762 15.706 1.00 30.52 198 ARG A CA 1
ATOM 1491 C C . ARG A 1 198 ? 25.004 -6.915 17.206 1.00 30.52 198 ARG A C 1
ATOM 1493 O O . ARG A 1 198 ? 24.749 -8.031 17.644 1.00 30.52 198 ARG A O 1
ATOM 1500 N N . LEU A 1 199 ? 24.982 -5.827 17.986 1.00 31.09 199 LEU A N 1
ATOM 1501 C CA . LEU A 1 199 ? 24.628 -5.885 19.411 1.00 31.09 199 LEU A CA 1
ATOM 1502 C C . LEU A 1 199 ? 23.181 -6.356 19.635 1.00 31.09 199 LEU A C 1
ATOM 1504 O O . LEU A 1 199 ? 22.991 -7.328 20.363 1.00 31.09 199 LEU A O 1
ATOM 1508 N N . GLN A 1 200 ? 22.183 -5.760 18.970 1.00 32.56 200 GLN A N 1
ATOM 1509 C CA . GLN A 1 200 ? 20.785 -6.217 19.061 1.00 32.56 200 GLN A CA 1
ATOM 1510 C C . GLN A 1 200 ? 20.632 -7.681 18.610 1.00 32.56 200 GLN A C 1
ATOM 1512 O O . GLN A 1 200 ? 19.979 -8.463 19.295 1.00 32.56 200 GLN A O 1
ATOM 1517 N N . GLN A 1 201 ? 21.298 -8.095 17.526 1.00 30.73 201 GLN A N 1
ATOM 1518 C CA . GLN A 1 201 ? 21.297 -9.500 17.092 1.00 30.73 201 GLN A CA 1
ATOM 1519 C C . GLN A 1 201 ? 22.005 -10.444 18.080 1.00 30.73 201 GLN A C 1
ATOM 1521 O O . GLN A 1 201 ? 21.595 -11.593 18.216 1.00 30.73 201 GLN A O 1
ATOM 1526 N N . SER A 1 202 ? 23.024 -9.981 18.810 1.00 27.75 202 SER A N 1
ATOM 1527 C CA . SER A 1 202 ? 23.684 -10.789 19.846 1.00 27.75 202 SER A CA 1
ATOM 1528 C C . SER A 1 202 ? 22.862 -10.918 21.136 1.00 27.75 202 SER A C 1
ATOM 1530 O O . SER A 1 202 ? 22.927 -11.966 21.778 1.00 27.75 202 SER A O 1
ATOM 1532 N N . PHE A 1 203 ? 22.017 -9.934 21.475 1.00 27.80 203 PHE A N 1
ATOM 1533 C CA . PHE A 1 203 ? 21.062 -10.045 22.589 1.00 27.80 203 PHE A CA 1
ATOM 1534 C C . PHE A 1 203 ? 20.061 -11.194 22.377 1.00 27.80 203 PHE A C 1
ATOM 1536 O O . PHE A 1 203 ? 19.820 -11.959 23.309 1.00 27.80 203 PHE A O 1
ATOM 1543 N N . PHE A 1 204 ? 19.602 -11.422 21.139 1.00 28.22 204 PHE A N 1
ATOM 1544 C CA . PHE A 1 204 ? 18.780 -12.590 20.775 1.00 28.22 204 PHE A CA 1
ATOM 1545 C C . PHE A 1 204 ? 19.468 -13.956 20.992 1.00 28.22 204 PHE A C 1
ATOM 1547 O O . PHE A 1 204 ? 18.811 -14.987 20.874 1.00 28.22 204 PHE A O 1
ATOM 1554 N N . SER A 1 205 ? 20.768 -14.001 21.318 1.00 27.42 205 SER A N 1
ATOM 1555 C CA . SER A 1 205 ? 21.493 -15.248 21.621 1.00 27.42 205 SER A CA 1
ATOM 1556 C C . SER A 1 205 ? 21.747 -15.502 23.115 1.00 27.42 205 SER A C 1
ATOM 1558 O O . SER A 1 205 ? 22.198 -16.590 23.472 1.00 27.42 205 SER A O 1
ATOM 1560 N N . LEU A 1 206 ? 21.468 -14.530 23.997 1.00 27.39 206 LEU A N 1
ATOM 1561 C CA . LEU A 1 206 ? 21.876 -14.560 25.409 1.00 27.39 206 LEU A CA 1
ATOM 1562 C C . LEU A 1 206 ? 20.779 -14.076 26.377 1.00 27.39 206 LEU A C 1
ATOM 1564 O O . LEU A 1 206 ? 20.987 -13.152 27.159 1.00 27.39 206 LEU A O 1
ATOM 1568 N N . SER A 1 207 ? 19.629 -14.758 26.383 1.00 28.30 207 SER A N 1
ATOM 1569 C CA . SER A 1 207 ? 18.693 -14.727 27.524 1.00 28.30 207 SER A CA 1
ATOM 1570 C C . SER A 1 207 ? 17.921 -16.046 27.691 1.00 28.30 207 SER A C 1
ATOM 1572 O O . SER A 1 207 ? 16.706 -16.126 27.539 1.00 28.30 207 SER A O 1
ATOM 1574 N N . MET A 1 208 ? 18.654 -17.120 27.997 1.00 26.70 208 MET A N 1
ATOM 1575 C CA . MET A 1 208 ? 18.095 -18.397 28.468 1.00 26.70 208 MET A CA 1
ATOM 1576 C C . MET A 1 208 ? 18.497 -18.614 29.935 1.00 26.70 208 MET A C 1
ATOM 1578 O O . MET A 1 208 ? 19.343 -19.452 30.245 1.00 26.70 208 MET A O 1
ATOM 1582 N N . GLY A 1 209 ? 17.900 -17.823 30.834 1.00 22.42 209 GLY A N 1
ATOM 1583 C CA . GLY A 1 209 ? 17.990 -18.004 32.288 1.00 22.42 209 GLY A CA 1
ATOM 1584 C C . GLY A 1 209 ? 18.154 -16.704 33.085 1.00 22.42 209 GLY A C 1
ATOM 1585 O O . GLY A 1 209 ? 19.050 -15.914 32.804 1.00 22.42 209 GLY A O 1
ATOM 1586 N N . GLY A 1 210 ? 17.332 -16.525 34.124 1.00 23.30 210 GLY A N 1
ATOM 1587 C CA . GLY A 1 210 ? 17.431 -15.416 35.083 1.00 23.30 210 GLY A CA 1
ATOM 1588 C C . GLY A 1 210 ? 16.058 -14.875 35.488 1.00 23.30 210 GLY A C 1
ATOM 1589 O O . GLY A 1 210 ? 15.349 -14.320 34.660 1.00 23.30 210 GLY A O 1
ATOM 1590 N N . ASP A 1 211 ? 15.680 -15.068 36.750 1.00 26.33 211 ASP A N 1
ATOM 1591 C CA . ASP A 1 211 ? 14.331 -14.805 37.269 1.00 26.33 211 ASP A CA 1
ATOM 1592 C C . ASP A 1 211 ? 14.210 -13.441 37.995 1.00 26.33 211 ASP A C 1
ATOM 1594 O O . ASP A 1 211 ? 15.204 -12.869 38.442 1.00 26.33 211 ASP A O 1
ATOM 1598 N N . SER A 1 212 ? 12.962 -13.031 38.246 1.00 28.41 212 SER A N 1
ATOM 1599 C CA . SER A 1 212 ? 12.480 -12.178 39.354 1.00 28.41 212 SER A CA 1
ATOM 1600 C C . SER A 1 212 ? 12.596 -10.631 39.340 1.00 28.41 212 SER A C 1
ATOM 1602 O O . SER A 1 212 ? 13.669 -10.045 39.420 1.00 28.41 212 SER A O 1
ATOM 1604 N N . GLY A 1 213 ? 11.421 -9.987 39.484 1.00 24.42 213 GLY A N 1
ATOM 1605 C CA . GLY A 1 213 ? 11.163 -8.992 40.548 1.00 24.42 213 GLY A CA 1
ATOM 1606 C C . GLY A 1 213 ? 11.189 -7.488 40.207 1.00 24.42 213 GLY A C 1
ATOM 1607 O O . GLY A 1 213 ? 12.256 -6.898 40.094 1.00 24.42 213 GLY A O 1
ATOM 1608 N N . GLY A 1 214 ? 10.023 -6.818 40.202 1.00 23.11 214 GLY A N 1
ATOM 1609 C CA . GLY A 1 214 ? 9.938 -5.347 40.084 1.00 23.11 214 GLY A CA 1
ATOM 1610 C C . GLY A 1 214 ? 8.530 -4.758 40.292 1.00 23.11 214 GLY A C 1
ATOM 1611 O O . GLY A 1 214 ? 7.675 -4.873 39.425 1.00 23.11 214 GLY A O 1
ATOM 1612 N N . SER A 1 215 ? 8.298 -4.137 41.453 1.00 25.64 215 SER A N 1
ATOM 1613 C CA . SER A 1 215 ? 7.028 -3.561 41.949 1.00 25.64 215 SER A CA 1
ATOM 1614 C C . SER A 1 215 ? 6.156 -2.783 40.945 1.00 25.64 215 SER A C 1
ATOM 1616 O O . SER A 1 215 ? 6.628 -1.886 40.253 1.00 25.64 215 SER A O 1
ATOM 1618 N N . SER A 1 216 ? 4.837 -2.996 41.009 1.00 33.06 216 SER A N 1
ATOM 1619 C CA . SER A 1 216 ? 3.831 -2.064 40.480 1.00 33.06 216 SER A CA 1
ATOM 1620 C C . SER A 1 216 ? 3.784 -0.754 41.280 1.00 33.06 216 SER A C 1
ATOM 1622 O O . SER A 1 216 ? 3.951 -0.776 42.500 1.00 33.06 216 SER A O 1
ATOM 1624 N N . GLY A 1 217 ? 3.467 0.360 40.613 1.00 25.20 217 GLY A N 1
ATOM 1625 C CA . GLY A 1 217 ? 3.108 1.640 41.233 1.00 25.20 217 GLY A CA 1
ATOM 1626 C C . GLY A 1 217 ? 1.912 2.270 40.513 1.00 25.20 217 GLY A C 1
ATOM 1627 O O . GLY A 1 217 ? 1.840 2.228 39.285 1.00 25.20 217 GLY A O 1
ATOM 1628 N N . GLU A 1 218 ? 0.954 2.802 41.270 1.00 30.14 218 GLU A N 1
ATOM 1629 C CA . GLU A 1 218 ? -0.281 3.399 40.743 1.00 30.14 218 GLU A CA 1
ATOM 1630 C C . GLU A 1 218 ? -0.166 4.919 40.545 1.00 30.14 218 GLU A C 1
ATOM 1632 O O . GLU A 1 218 ? 0.609 5.588 41.226 1.00 30.14 218 GLU A O 1
ATOM 1637 N N . GLY A 1 219 ? -1.022 5.468 39.675 1.00 29.39 219 GLY A N 1
ATOM 1638 C CA . GLY A 1 219 ? -1.310 6.905 39.607 1.00 29.39 219 GLY A CA 1
ATOM 1639 C C . GLY A 1 219 ? -0.634 7.658 38.461 1.00 29.39 219 GLY A C 1
ATOM 1640 O O . GLY A 1 219 ? 0.461 8.189 38.613 1.00 29.39 219 GLY A O 1
ATOM 1641 N N . SER A 1 220 ? -1.343 7.810 37.339 1.00 26.61 220 SER A N 1
ATOM 1642 C CA . SER A 1 220 ? -1.002 8.776 36.288 1.00 26.61 220 SER A CA 1
ATOM 1643 C C . SER A 1 220 ? -2.200 9.671 35.950 1.00 26.61 220 SER A C 1
ATOM 1645 O O . SER A 1 220 ? -3.231 9.231 35.445 1.00 26.61 220 SER A O 1
ATOM 1647 N N . THR A 1 221 ? -2.066 10.963 36.247 1.00 23.98 221 THR A N 1
ATOM 1648 C CA . THR A 1 221 ? -3.026 12.005 35.853 1.00 23.98 221 THR A CA 1
ATOM 1649 C C . THR A 1 221 ? -2.985 12.219 34.332 1.00 23.98 221 THR A C 1
ATOM 1651 O O . THR A 1 221 ? -1.889 12.210 33.763 1.00 23.98 221 THR A O 1
ATOM 1654 N N . PRO A 1 222 ? -4.117 12.485 33.648 1.00 28.45 222 PRO A N 1
ATOM 1655 C CA . PRO A 1 222 ? -4.100 12.780 32.216 1.00 28.45 222 PRO A CA 1
ATOM 1656 C C . PRO A 1 222 ? -3.296 14.057 31.919 1.00 28.45 222 PRO A C 1
ATOM 1658 O O . PRO A 1 222 ? -3.725 15.154 32.268 1.00 28.45 222 PRO A O 1
ATOM 1661 N N . GLY A 1 223 ? -2.133 13.920 31.273 1.00 33.28 223 GLY A N 1
ATOM 1662 C CA . GLY A 1 223 ? -1.344 15.060 30.785 1.00 33.28 223 GLY A CA 1
ATOM 1663 C C . GLY A 1 223 ? 0.177 14.898 30.832 1.00 33.28 223 GLY A C 1
ATOM 1664 O O . GLY A 1 223 ? 0.860 15.531 30.033 1.00 33.28 223 GLY A O 1
ATOM 1665 N N . GLN A 1 224 ? 0.728 14.045 31.703 1.00 33.69 224 GLN A N 1
ATOM 1666 C CA . GLN A 1 224 ? 2.169 13.756 31.693 1.00 33.69 224 GLN A CA 1
ATOM 1667 C C . GLN A 1 224 ? 2.473 12.567 30.777 1.00 33.69 224 GLN A C 1
ATOM 1669 O O . GLN A 1 224 ? 2.061 11.440 31.048 1.00 33.69 224 GLN A O 1
ATOM 1674 N N . VAL A 1 225 ? 3.210 12.821 29.692 1.00 38.38 225 VAL A N 1
ATOM 1675 C CA . VAL A 1 225 ? 3.784 11.759 28.858 1.00 38.38 225 VAL A CA 1
ATOM 1676 C C . VAL A 1 225 ? 4.980 11.170 29.599 1.00 38.38 225 VAL A C 1
ATOM 1678 O O . VAL A 1 225 ? 5.961 11.866 29.858 1.00 38.38 225 VAL A O 1
ATOM 1681 N N . GLN A 1 226 ? 4.895 9.890 29.954 1.00 36.91 226 GLN A N 1
ATOM 1682 C CA . GLN A 1 226 ? 6.005 9.170 30.565 1.00 36.91 226 GLN A CA 1
ATOM 1683 C C . GLN A 1 226 ? 7.002 8.759 29.474 1.00 36.91 226 GLN A C 1
ATOM 1685 O O . GLN A 1 226 ? 6.851 7.709 28.851 1.00 36.91 226 GLN A O 1
ATOM 1690 N N . LEU A 1 227 ? 8.014 9.603 29.253 1.00 34.75 227 LEU A N 1
ATOM 1691 C CA . LEU A 1 227 ? 9.242 9.190 28.574 1.00 34.75 227 LEU A CA 1
ATOM 1692 C C . LEU A 1 227 ? 9.877 8.031 29.347 1.00 34.75 227 LEU A C 1
ATOM 1694 O O . LEU A 1 227 ? 10.002 8.095 30.573 1.00 34.75 227 LEU A O 1
ATOM 1698 N N . VAL A 1 228 ? 10.297 6.993 28.629 1.00 34.22 228 VAL A N 1
ATOM 1699 C CA . VAL A 1 228 ? 11.006 5.845 29.200 1.00 34.22 228 VAL A CA 1
ATOM 1700 C C . VAL A 1 228 ? 12.441 5.853 28.684 1.00 34.22 228 VAL A C 1
ATOM 1702 O O . VAL A 1 228 ? 12.685 5.731 27.489 1.00 34.22 228 VAL A O 1
ATOM 1705 N N . SER A 1 229 ? 13.393 6.008 29.603 1.00 40.12 229 SER A N 1
ATOM 1706 C CA . SER A 1 229 ? 14.837 5.884 29.351 1.00 40.12 229 SER A CA 1
ATOM 1707 C C . SER A 1 229 ? 15.367 4.460 29.581 1.00 40.12 229 SER A C 1
ATOM 1709 O O . SER A 1 229 ? 16.558 4.202 29.409 1.00 40.12 229 SER A O 1
ATOM 1711 N N . GLU A 1 230 ? 14.492 3.539 29.986 1.00 39.31 230 GLU A N 1
ATOM 1712 C CA . GLU A 1 230 ? 14.790 2.124 30.207 1.00 39.31 230 GLU A CA 1
ATOM 1713 C C . GLU A 1 230 ? 14.677 1.319 28.901 1.00 39.31 230 GLU A C 1
ATOM 1715 O O . GLU A 1 230 ? 14.060 1.748 27.925 1.00 39.31 230 GLU A O 1
ATOM 1720 N N . ALA A 1 231 ? 15.287 0.133 28.862 1.00 48.97 231 ALA A N 1
ATOM 1721 C CA . ALA A 1 231 ? 15.233 -0.723 27.681 1.00 48.97 231 ALA A CA 1
ATOM 1722 C C . ALA A 1 231 ? 13.820 -1.293 27.460 1.00 48.97 231 ALA A C 1
ATOM 1724 O O . ALA A 1 231 ? 13.179 -1.767 28.398 1.00 48.97 231 ALA A O 1
ATOM 1725 N N . VAL A 1 232 ? 13.368 -1.302 26.201 1.00 53.91 232 VAL A N 1
ATOM 1726 C CA . VAL A 1 232 ? 12.083 -1.894 25.790 1.00 53.91 232 VAL A CA 1
ATOM 1727 C C . VAL A 1 232 ? 11.985 -3.352 26.278 1.00 53.91 232 VAL A C 1
ATOM 1729 O O . VAL A 1 232 ? 12.841 -4.157 25.898 1.00 53.91 232 VAL A O 1
ATOM 1732 N N . PRO A 1 233 ? 10.958 -3.718 27.074 1.00 55.38 233 PRO A N 1
ATOM 1733 C CA . PRO A 1 233 ? 10.814 -5.067 27.615 1.00 55.38 233 PRO A CA 1
ATOM 1734 C C . PRO A 1 233 ? 10.704 -6.161 26.545 1.00 55.38 233 PRO A C 1
ATOM 1736 O O . PRO A 1 233 ? 10.018 -5.998 25.539 1.00 55.38 233 PRO A O 1
ATOM 1739 N N . GLU A 1 234 ? 11.301 -7.323 26.812 1.00 64.81 234 GLU A N 1
ATOM 1740 C CA . GLU A 1 234 ? 11.375 -8.468 25.886 1.00 64.81 234 GLU A CA 1
ATOM 1741 C C . GLU A 1 234 ? 10.006 -8.914 25.330 1.00 64.81 234 GLU A C 1
ATOM 1743 O O . GLU A 1 234 ? 9.857 -9.123 24.128 1.00 64.81 234 GLU A O 1
ATOM 1748 N N . TRP A 1 235 ? 8.961 -8.960 26.166 1.00 62.22 235 TRP A N 1
ATOM 1749 C CA . TRP A 1 235 ? 7.601 -9.318 25.727 1.00 62.22 235 TRP A CA 1
ATOM 1750 C C . TRP A 1 235 ? 7.044 -8.379 24.641 1.00 62.22 235 TRP A C 1
ATOM 1752 O O . TRP A 1 235 ? 6.188 -8.775 23.850 1.00 62.22 235 TRP A O 1
ATOM 1762 N N . MET A 1 236 ? 7.526 -7.133 24.587 1.00 62.31 236 MET A N 1
ATOM 1763 C CA . MET A 1 236 ? 7.113 -6.145 23.596 1.00 62.31 236 MET A CA 1
ATOM 1764 C C . MET A 1 236 ? 7.779 -6.419 22.240 1.00 62.31 236 MET A C 1
ATOM 1766 O O . MET A 1 236 ? 7.103 -6.356 21.216 1.00 62.31 236 MET A O 1
ATOM 1770 N N . TRP A 1 237 ? 9.051 -6.839 22.219 1.00 67.19 237 TRP A N 1
ATOM 1771 C CA . TRP A 1 237 ? 9.747 -7.281 20.998 1.00 67.19 237 TRP A CA 1
ATOM 1772 C C . TRP A 1 237 ? 9.150 -8.541 20.367 1.00 67.19 237 TRP A C 1
ATOM 1774 O O . TRP A 1 237 ? 9.301 -8.760 19.165 1.00 67.19 237 TRP A O 1
ATOM 1784 N N . GLN A 1 238 ? 8.435 -9.348 21.148 1.00 70.31 238 GLN A N 1
ATOM 1785 C CA . GLN A 1 238 ? 7.729 -10.528 20.651 1.00 70.31 238 GLN A CA 1
ATOM 1786 C C . GLN A 1 238 ? 6.410 -10.161 19.936 1.00 70.31 238 GLN A C 1
ATOM 1788 O O . GLN A 1 238 ? 5.944 -10.922 19.085 1.00 70.31 238 GLN A O 1
ATOM 1793 N N . SER A 1 239 ? 5.841 -8.972 20.189 1.00 67.44 239 SER A N 1
ATOM 1794 C CA . SER A 1 239 ? 4.610 -8.503 19.535 1.00 67.44 239 SER A CA 1
ATOM 1795 C C . SER A 1 239 ? 4.814 -8.179 18.043 1.00 67.44 239 SER A C 1
ATOM 1797 O O . SER A 1 239 ? 5.637 -7.316 17.720 1.00 67.44 239 SER A O 1
ATOM 1799 N N . PRO A 1 240 ? 4.014 -8.761 17.126 1.00 71.12 240 PRO A N 1
ATOM 1800 C CA . PRO A 1 240 ? 3.982 -8.382 15.711 1.00 71.12 240 PRO A CA 1
ATOM 1801 C C . PRO A 1 240 ? 3.792 -6.884 15.474 1.00 71.12 240 PRO A C 1
ATOM 1803 O O . PRO A 1 240 ? 4.577 -6.272 14.754 1.00 71.12 240 PRO A O 1
ATOM 1806 N N . ALA A 1 241 ? 2.801 -6.275 16.135 1.00 54.50 241 ALA A N 1
ATOM 1807 C CA . ALA A 1 241 ? 2.485 -4.861 15.955 1.00 54.50 241 ALA A CA 1
ATOM 1808 C C . ALA A 1 241 ? 3.664 -3.962 16.362 1.00 54.50 241 ALA A C 1
ATOM 1810 O O . ALA A 1 241 ? 3.990 -3.017 15.648 1.00 54.50 241 ALA A O 1
ATOM 1811 N N . PHE A 1 242 ? 4.348 -4.275 17.469 1.00 62.97 242 PHE A N 1
ATOM 1812 C CA . PHE A 1 242 ? 5.504 -3.491 17.912 1.00 62.97 242 PHE A CA 1
ATOM 1813 C C . PHE A 1 242 ? 6.742 -3.718 17.033 1.00 62.97 242 PHE A C 1
ATOM 1815 O O . PHE A 1 242 ? 7.398 -2.750 16.649 1.00 62.97 242 PHE A O 1
ATOM 1822 N N . ARG A 1 243 ? 7.031 -4.970 16.633 1.00 73.38 243 ARG A N 1
ATOM 1823 C CA . ARG A 1 243 ? 8.081 -5.261 15.637 1.00 73.38 243 ARG A CA 1
ATOM 1824 C C . ARG A 1 243 ? 7.880 -4.428 14.373 1.00 73.38 243 ARG A C 1
ATOM 1826 O O . ARG A 1 243 ? 8.837 -3.856 13.861 1.00 73.38 243 ARG A O 1
ATOM 1833 N N . ALA A 1 244 ? 6.640 -4.345 13.899 1.00 57.47 244 ALA A N 1
ATOM 1834 C CA . ALA A 1 244 ? 6.268 -3.628 12.689 1.00 57.47 244 ALA A CA 1
ATOM 1835 C C . ALA A 1 244 ? 6.309 -2.097 12.824 1.00 57.47 244 ALA A C 1
ATOM 1837 O O . ALA A 1 244 ? 6.578 -1.418 11.835 1.00 57.47 244 ALA A O 1
ATOM 1838 N N . ALA A 1 245 ? 6.072 -1.561 14.023 1.00 54.09 245 ALA A N 1
ATOM 1839 C CA . ALA A 1 245 ? 6.248 -0.147 14.349 1.00 54.09 245 ALA A CA 1
ATOM 1840 C C . ALA A 1 245 ? 7.734 0.251 14.341 1.00 54.09 245 ALA A C 1
ATOM 1842 O O . ALA A 1 245 ? 8.140 1.131 13.585 1.00 54.09 245 ALA A O 1
ATOM 1843 N N . MET A 1 246 ? 8.582 -0.490 15.063 1.00 63.19 246 MET A N 1
ATOM 1844 C CA . MET A 1 246 ? 10.037 -0.261 15.071 1.00 63.19 246 MET A CA 1
ATOM 1845 C C . MET A 1 246 ? 10.681 -0.450 13.686 1.00 63.19 246 MET A C 1
ATOM 1847 O O . MET A 1 246 ? 11.670 0.196 13.349 1.00 63.19 246 MET A O 1
ATOM 1851 N N . GLU A 1 247 ? 10.115 -1.329 12.862 1.00 61.69 247 GLU A N 1
ATOM 1852 C CA . GLU A 1 247 ? 10.503 -1.548 11.465 1.00 61.69 247 GLU A CA 1
ATOM 1853 C C . GLU A 1 247 ? 9.897 -0.508 10.490 1.00 61.69 247 GLU A C 1
ATOM 1855 O O . GLU A 1 247 ? 10.347 -0.385 9.350 1.00 61.69 247 GLU A O 1
ATOM 1860 N N . GLY A 1 248 ? 8.901 0.272 10.917 1.00 50.28 248 GLY A N 1
ATOM 1861 C CA . GLY A 1 248 ? 8.475 1.511 10.259 1.00 50.28 248 GLY A CA 1
ATOM 1862 C C . GLY A 1 248 ? 9.492 2.628 10.494 1.00 50.28 248 GLY A C 1
ATOM 1863 O O . GLY A 1 248 ? 10.079 3.133 9.539 1.00 50.28 248 GLY A O 1
ATOM 1864 N N . ALA A 1 249 ? 9.790 2.918 11.764 1.00 54.66 249 ALA A N 1
ATOM 1865 C CA . ALA A 1 249 ? 10.736 3.956 12.191 1.00 54.66 249 ALA A CA 1
ATOM 1866 C C . ALA A 1 249 ? 12.127 3.807 11.539 1.00 54.66 249 ALA A C 1
ATOM 1868 O O . ALA A 1 249 ? 12.739 4.778 11.089 1.00 54.66 249 ALA A O 1
ATOM 1869 N N . ARG A 1 250 ? 12.608 2.564 11.388 1.00 55.56 250 ARG A N 1
ATOM 1870 C CA . ARG A 1 250 ? 13.857 2.255 10.666 1.00 55.56 250 ARG A CA 1
ATOM 1871 C C . ARG A 1 250 ? 13.857 2.657 9.185 1.00 55.56 250 ARG A C 1
ATOM 1873 O O . ARG A 1 250 ? 14.931 2.950 8.670 1.00 55.56 250 ARG A O 1
ATOM 1880 N N . ARG A 1 251 ? 12.707 2.654 8.498 1.00 52.12 251 ARG A N 1
ATOM 1881 C CA . ARG A 1 251 ? 12.602 2.950 7.052 1.00 52.12 251 ARG A CA 1
ATOM 1882 C C . ARG A 1 251 ? 12.453 4.445 6.758 1.00 52.12 251 ARG A C 1
ATOM 1884 O O . ARG A 1 251 ? 13.090 4.932 5.824 1.00 52.12 251 ARG A O 1
ATOM 1891 N N . GLU A 1 252 ? 11.755 5.188 7.617 1.00 47.75 252 GLU A N 1
ATOM 1892 C CA . GLU A 1 252 ? 11.829 6.663 7.627 1.00 47.75 252 GLU A CA 1
ATOM 1893 C C . GLU A 1 252 ? 13.222 7.162 8.078 1.00 47.75 252 GLU A C 1
ATOM 1895 O O . GLU A 1 252 ? 13.693 8.237 7.688 1.00 47.75 252 GLU A O 1
ATOM 1900 N N . GLY A 1 253 ? 13.951 6.313 8.812 1.00 45.03 253 GLY A N 1
ATOM 1901 C CA . GLY A 1 253 ? 15.389 6.426 9.040 1.00 45.03 253 GLY A CA 1
ATOM 1902 C C . GLY A 1 253 ? 15.763 7.032 10.390 1.00 45.03 253 GLY A C 1
ATOM 1903 O O . GLY A 1 253 ? 16.744 7.773 10.464 1.00 45.03 253 GLY A O 1
ATOM 1904 N N . GLU A 1 254 ? 15.011 6.718 11.445 1.00 47.66 254 GLU A N 1
ATOM 1905 C CA . GLU A 1 254 ? 15.185 7.209 12.824 1.00 47.66 254 GLU A CA 1
ATOM 1906 C C . GLU A 1 254 ? 16.437 6.635 13.549 1.00 47.66 254 GLU A C 1
ATOM 1908 O O . GLU A 1 254 ? 16.393 6.231 14.710 1.00 47.66 254 GLU A O 1
ATOM 1913 N N . GLU A 1 255 ? 17.594 6.610 12.877 1.00 31.44 255 GLU A N 1
ATOM 1914 C CA . GLU A 1 255 ? 18.914 6.397 13.487 1.00 31.44 255 GLU A CA 1
ATOM 1915 C C . GLU A 1 255 ? 19.865 7.560 13.140 1.00 31.44 255 GLU A C 1
ATOM 1917 O O . GLU A 1 255 ? 20.326 7.685 12.003 1.00 31.44 255 GLU A O 1
ATOM 1922 N N . GLY A 1 256 ? 20.195 8.402 14.127 1.00 29.78 256 GLY A N 1
ATOM 1923 C CA . GLY A 1 256 ? 21.231 9.437 14.007 1.00 29.78 256 GLY A CA 1
ATOM 1924 C C . GLY A 1 256 ? 21.165 10.515 15.094 1.00 29.78 256 GLY A C 1
ATOM 1925 O O . GLY A 1 256 ? 20.087 10.841 15.579 1.00 29.78 256 GLY A O 1
ATOM 1926 N N . GLU A 1 257 ? 22.323 11.058 15.475 1.00 30.77 257 GLU A N 1
ATOM 1927 C CA . GLU A 1 257 ? 22.421 12.287 16.280 1.00 30.77 257 GLU A CA 1
ATOM 1928 C C . GLU A 1 257 ? 22.162 13.526 15.402 1.00 30.77 257 GLU A C 1
ATOM 1930 O O . GLU A 1 257 ? 22.245 13.460 14.173 1.00 30.77 257 GLU A O 1
ATOM 1935 N N . GLY A 1 258 ? 21.796 14.642 16.034 1.00 28.00 258 GLY A N 1
ATOM 1936 C CA . GLY A 1 258 ? 21.248 15.812 15.354 1.00 28.00 258 GLY A CA 1
ATOM 1937 C C . GLY A 1 258 ? 22.221 16.936 15.016 1.00 28.00 258 GLY A C 1
ATOM 1938 O O . GLY A 1 258 ? 23.254 17.106 15.658 1.00 28.00 258 GLY A O 1
ATOM 1939 N N . PHE A 1 259 ? 21.810 17.759 14.050 1.00 29.45 259 PHE A N 1
ATOM 1940 C CA . PHE A 1 259 ? 22.368 19.091 13.827 1.00 29.45 259 PHE A CA 1
ATOM 1941 C C . PHE A 1 259 ? 22.050 20.022 15.003 1.00 29.45 259 PHE A C 1
ATOM 1943 O O . PHE A 1 259 ? 20.947 20.000 15.552 1.00 29.45 259 PHE A O 1
ATOM 1950 N N . THR A 1 260 ? 23.001 20.881 15.354 1.00 34.69 260 THR A N 1
ATOM 1951 C CA . THR A 1 260 ? 22.811 21.960 16.331 1.00 34.69 260 THR A CA 1
ATOM 1952 C C . THR A 1 260 ? 21.830 23.029 15.817 1.00 34.69 260 THR A C 1
ATOM 1954 O O . THR A 1 260 ? 21.619 23.146 14.608 1.00 34.69 260 THR A O 1
ATOM 1957 N N . PRO A 1 261 ? 21.253 23.881 16.690 1.00 32.69 261 PRO A N 1
ATOM 1958 C CA . PRO A 1 261 ? 20.385 24.984 16.259 1.00 32.69 261 PRO A CA 1
ATOM 1959 C C . PRO A 1 261 ? 21.051 25.970 15.286 1.00 32.69 261 PRO A C 1
ATOM 1961 O O . PRO A 1 261 ? 20.363 26.613 14.496 1.00 32.69 261 PRO A O 1
ATOM 1964 N N . GLU A 1 262 ? 22.379 26.088 15.326 1.00 32.91 262 GLU A N 1
ATOM 1965 C CA . GLU A 1 262 ? 23.158 26.969 14.451 1.00 32.91 262 GLU A CA 1
ATOM 1966 C C . GLU A 1 262 ? 23.407 26.323 13.077 1.00 32.91 262 GLU A C 1
ATOM 1968 O O . GLU A 1 262 ? 23.308 27.006 12.058 1.00 32.91 262 GLU A O 1
ATOM 1973 N N . GLU A 1 263 ? 23.601 25.002 13.017 1.00 37.19 263 GLU A N 1
ATOM 1974 C CA . GLU A 1 263 ? 23.593 24.235 11.760 1.00 37.19 263 GLU A CA 1
ATOM 1975 C C . GLU A 1 263 ? 22.189 24.176 11.134 1.00 37.19 263 GLU A C 1
ATOM 1977 O O . GLU A 1 263 ? 22.053 24.302 9.920 1.00 37.19 263 GLU A O 1
ATOM 1982 N N . ALA A 1 264 ? 21.130 24.070 11.943 1.00 32.81 264 ALA A N 1
ATOM 1983 C CA . ALA A 1 264 ? 19.747 24.137 11.469 1.00 32.81 264 ALA A CA 1
ATOM 1984 C C . ALA A 1 264 ? 19.398 25.526 10.897 1.00 32.81 264 ALA A C 1
ATOM 1986 O O . ALA A 1 264 ? 18.763 25.621 9.848 1.00 32.81 264 ALA A O 1
ATOM 1987 N N . ALA A 1 265 ? 19.854 26.606 11.544 1.00 34.03 265 ALA A N 1
ATOM 1988 C CA . ALA A 1 265 ? 19.691 27.969 11.037 1.00 34.03 265 ALA A CA 1
ATOM 1989 C C . ALA A 1 265 ? 20.518 28.236 9.764 1.00 34.03 265 ALA A C 1
ATOM 1991 O O . ALA A 1 265 ? 20.079 29.003 8.908 1.00 34.03 265 ALA A O 1
ATOM 1992 N N . ALA A 1 266 ? 21.683 27.596 9.612 1.00 37.00 266 ALA A N 1
ATOM 1993 C CA . ALA A 1 266 ? 22.451 27.629 8.368 1.00 37.00 266 ALA A CA 1
ATOM 1994 C C . ALA A 1 266 ? 21.733 26.866 7.238 1.00 37.00 266 ALA A C 1
ATOM 1996 O O . ALA A 1 266 ? 21.582 27.405 6.143 1.00 37.00 266 ALA A O 1
ATOM 1997 N N . ALA A 1 267 ? 21.217 25.666 7.519 1.00 37.59 267 ALA A N 1
ATOM 1998 C CA . ALA A 1 267 ? 20.502 24.846 6.543 1.00 37.59 267 ALA A CA 1
ATOM 1999 C C . ALA A 1 267 ? 19.198 25.503 6.047 1.00 37.59 267 ALA A C 1
ATOM 2001 O O . ALA A 1 267 ? 18.921 25.470 4.850 1.00 37.59 267 ALA A O 1
ATOM 2002 N N . ASP A 1 268 ? 18.415 26.149 6.922 1.00 34.47 268 ASP A N 1
ATOM 2003 C CA . ASP A 1 268 ? 17.210 26.896 6.508 1.00 34.47 268 ASP A CA 1
ATOM 2004 C C . ASP A 1 268 ? 17.573 28.179 5.724 1.00 34.47 268 ASP A C 1
ATOM 2006 O O . ASP A 1 268 ? 16.852 28.588 4.813 1.00 34.47 268 ASP A O 1
ATOM 2010 N N . ALA A 1 269 ? 18.738 28.786 5.990 1.00 34.03 269 ALA A N 1
ATOM 2011 C CA . ALA A 1 269 ? 19.249 29.907 5.196 1.00 34.03 269 ALA A CA 1
ATOM 2012 C C . ALA A 1 269 ? 19.724 29.485 3.788 1.00 34.03 269 ALA A C 1
ATOM 2014 O O . ALA A 1 269 ? 19.465 30.210 2.824 1.00 34.03 269 ALA A O 1
ATOM 2015 N N . GLU A 1 270 ? 20.365 28.319 3.639 1.00 41.19 270 GLU A N 1
ATOM 2016 C CA . GLU A 1 270 ? 20.693 27.738 2.326 1.00 41.19 270 GLU A CA 1
ATOM 2017 C C . GLU A 1 270 ? 19.427 27.310 1.566 1.00 41.19 270 GLU A C 1
ATOM 2019 O O . GLU A 1 270 ? 19.273 27.641 0.386 1.00 41.19 270 GLU A O 1
ATOM 2024 N N . PHE A 1 271 ? 18.478 26.664 2.253 1.00 38.34 271 PHE A N 1
ATOM 2025 C CA . PHE A 1 271 ? 17.219 26.170 1.685 1.00 38.34 271 PHE A CA 1
ATOM 2026 C C . PHE A 1 271 ? 16.448 27.255 0.916 1.00 38.34 271 PHE A C 1
ATOM 2028 O O . PHE A 1 271 ? 15.984 27.012 -0.201 1.00 38.34 271 PHE A O 1
ATOM 2035 N N . TRP A 1 272 ? 16.345 28.475 1.454 1.00 37.03 272 TRP A N 1
ATOM 2036 C CA . TRP A 1 272 ? 15.674 29.585 0.762 1.00 37.03 272 TRP A CA 1
ATOM 2037 C C . TRP A 1 272 ? 16.541 30.311 -0.278 1.00 37.03 272 TRP A C 1
ATOM 2039 O O . TRP A 1 272 ? 15.983 30.997 -1.137 1.00 37.03 272 TRP A O 1
ATOM 2049 N N . ALA A 1 273 ? 17.868 30.154 -0.245 1.00 36.78 273 ALA A N 1
ATOM 2050 C CA . ALA A 1 273 ? 18.781 30.758 -1.217 1.00 36.78 273 ALA A CA 1
ATOM 2051 C C . ALA A 1 273 ? 18.874 29.955 -2.529 1.00 36.78 273 ALA A C 1
ATOM 2053 O O . ALA A 1 273 ? 18.900 30.553 -3.604 1.00 36.78 273 ALA A O 1
ATOM 2054 N N . GLU A 1 274 ? 18.881 28.619 -2.458 1.00 40.59 274 GLU A N 1
ATOM 2055 C CA . GLU A 1 274 ? 18.990 27.738 -3.637 1.00 40.59 274 GLU A CA 1
ATOM 2056 C C . GLU A 1 274 ? 17.627 27.386 -4.271 1.00 40.59 274 GLU A C 1
ATOM 2058 O O . GLU A 1 274 ? 17.574 26.894 -5.396 1.00 40.59 274 GLU A O 1
ATOM 2063 N N . ASN A 1 275 ? 16.509 27.698 -3.596 1.00 39.12 275 ASN A N 1
ATOM 2064 C CA . ASN A 1 275 ? 15.144 27.275 -3.961 1.00 39.12 275 ASN A CA 1
ATOM 2065 C C . ASN A 1 275 ? 14.779 27.484 -5.458 1.00 39.12 275 ASN A C 1
ATOM 2067 O O . ASN A 1 275 ? 14.015 26.697 -6.013 1.00 39.12 275 ASN A O 1
ATOM 2071 N N . TYR A 1 276 ? 15.361 28.500 -6.118 1.00 48.94 276 TYR A N 1
ATOM 2072 C CA . TYR A 1 276 ? 15.618 28.541 -7.572 1.00 48.94 276 TYR A CA 1
ATOM 2073 C C . TYR A 1 276 ? 16.933 29.321 -7.801 1.00 48.94 276 TYR A C 1
ATOM 2075 O O . TYR A 1 276 ? 16.960 30.494 -7.413 1.00 48.94 276 TYR A O 1
ATOM 2083 N N . PRO A 1 277 ? 17.984 28.770 -8.458 1.00 43.19 277 PRO A N 1
ATOM 2084 C CA . PRO A 1 277 ? 17.907 28.460 -9.893 1.00 43.19 277 PRO A CA 1
ATOM 2085 C C . PRO A 1 277 ? 18.776 27.268 -10.392 1.00 43.19 277 PRO A C 1
ATOM 2087 O O . PRO A 1 277 ? 19.997 27.355 -10.454 1.00 43.19 277 PRO A O 1
ATOM 2090 N N . ASP A 1 278 ? 18.110 26.234 -10.921 1.00 42.72 278 ASP A N 1
ATOM 2091 C CA . ASP A 1 278 ? 18.655 25.102 -11.705 1.00 42.72 278 ASP A CA 1
ATOM 2092 C C . ASP A 1 278 ? 19.523 24.037 -10.977 1.00 42.72 278 ASP A C 1
ATOM 2094 O O . ASP A 1 278 ? 20.730 24.177 -10.814 1.00 42.72 278 ASP A O 1
ATOM 2098 N N . ARG A 1 279 ? 18.890 22.868 -10.739 1.00 45.56 279 ARG A N 1
ATOM 2099 C CA . ARG A 1 279 ? 19.426 21.566 -10.257 1.00 45.56 279 ARG A CA 1
ATOM 2100 C C . ARG A 1 279 ? 19.951 21.484 -8.810 1.00 45.56 279 ARG A C 1
ATOM 2102 O O . ARG A 1 279 ? 21.104 21.787 -8.534 1.00 45.56 279 ARG A O 1
ATOM 2109 N N . VAL A 1 280 ? 19.180 20.781 -7.971 1.00 48.00 280 VAL A N 1
ATOM 2110 C CA . VAL A 1 280 ? 19.741 19.975 -6.869 1.00 48.00 280 VAL A CA 1
ATOM 2111 C C . VAL A 1 280 ? 20.641 18.876 -7.474 1.00 48.00 280 VAL A C 1
ATOM 2113 O O . VAL A 1 280 ? 20.200 18.203 -8.416 1.00 48.00 280 VAL A O 1
ATOM 2116 N N . PRO A 1 281 ? 21.880 18.661 -6.990 1.00 48.88 281 PRO A N 1
ATOM 2117 C CA . PRO A 1 281 ? 22.753 17.610 -7.510 1.00 48.88 281 PRO A CA 1
ATOM 2118 C C . PRO A 1 281 ? 22.262 16.200 -7.153 1.00 48.88 281 PRO A C 1
ATOM 2120 O O . PRO A 1 281 ? 22.072 15.874 -5.985 1.00 48.88 281 PRO A O 1
ATOM 2123 N N . ALA A 1 282 ? 22.154 15.314 -8.145 1.00 55.41 282 ALA A N 1
ATOM 2124 C CA . ALA A 1 282 ? 22.036 13.881 -7.882 1.00 55.41 282 ALA A CA 1
ATOM 2125 C C . ALA A 1 282 ? 23.373 13.342 -7.340 1.00 55.41 282 ALA A C 1
ATOM 2127 O O . ALA A 1 282 ? 24.378 13.358 -8.052 1.00 55.41 282 ALA A O 1
ATOM 2128 N N . ALA A 1 283 ? 23.389 12.864 -6.093 1.00 62.12 283 ALA A N 1
ATOM 2129 C CA . ALA A 1 283 ? 24.583 12.291 -5.462 1.00 62.12 283 ALA A CA 1
ATOM 2130 C C . ALA A 1 283 ? 24.785 10.787 -5.756 1.00 62.12 283 ALA A C 1
ATOM 2132 O O . ALA A 1 283 ? 25.829 10.224 -5.416 1.00 62.12 283 ALA A O 1
ATOM 2133 N N . ALA A 1 284 ? 23.827 10.124 -6.412 1.00 74.25 284 ALA A N 1
ATOM 2134 C CA . ALA A 1 284 ? 24.009 8.782 -6.955 1.00 74.25 284 ALA A CA 1
ATOM 2135 C C . ALA A 1 284 ? 24.899 8.839 -8.207 1.00 74.25 284 ALA A C 1
ATOM 2137 O O . ALA A 1 284 ? 24.670 9.638 -9.116 1.00 74.25 284 ALA A O 1
ATOM 2138 N N . ALA A 1 285 ? 25.912 7.971 -8.273 1.00 78.69 285 ALA A N 1
ATOM 2139 C CA . ALA A 1 285 ? 26.786 7.885 -9.439 1.00 78.69 285 ALA A CA 1
ATOM 2140 C C . ALA A 1 285 ? 25.987 7.501 -10.696 1.00 78.69 285 ALA A C 1
ATOM 2142 O O . ALA A 1 285 ? 25.062 6.691 -10.627 1.00 78.69 285 ALA A O 1
ATOM 2143 N N . LYS A 1 286 ? 26.351 8.063 -11.853 1.00 80.88 286 LYS A N 1
ATOM 2144 C CA . LYS A 1 286 ? 25.729 7.729 -13.144 1.00 80.88 286 LYS A CA 1
ATOM 2145 C C . LYS A 1 286 ? 25.782 6.213 -13.399 1.00 80.88 286 LYS A C 1
ATOM 2147 O O . LYS A 1 286 ? 26.723 5.553 -12.966 1.00 80.88 286 LYS A O 1
ATOM 2152 N N . ASP A 1 287 ? 24.783 5.690 -14.111 1.00 85.50 287 ASP A N 1
ATOM 2153 C CA . ASP A 1 287 ? 24.668 4.272 -14.492 1.00 85.50 287 ASP A CA 1
ATOM 2154 C C . ASP A 1 287 ? 24.445 3.312 -13.294 1.00 85.50 287 ASP A C 1
ATOM 2156 O O . ASP A 1 287 ? 24.616 2.098 -13.408 1.00 85.50 287 ASP A O 1
ATOM 2160 N N . THR A 1 288 ? 24.006 3.851 -12.147 1.00 91.50 288 THR A N 1
ATOM 2161 C CA . THR A 1 288 ? 23.509 3.084 -10.986 1.00 91.50 288 THR A CA 1
ATOM 2162 C C . THR A 1 288 ? 21.985 2.962 -10.978 1.00 91.50 288 THR A C 1
ATOM 2164 O O . THR A 1 288 ? 21.282 3.768 -11.590 1.00 91.50 288 THR A O 1
ATOM 2167 N N . VAL A 1 289 ? 21.458 1.989 -10.233 1.00 93.81 289 VAL A N 1
ATOM 2168 C CA . VAL A 1 289 ? 20.013 1.731 -10.090 1.00 93.81 289 VAL A CA 1
ATOM 2169 C C . VAL A 1 289 ? 19.269 2.951 -9.531 1.00 93.81 289 VAL A C 1
ATOM 2171 O O . VAL A 1 289 ? 18.218 3.325 -10.056 1.00 93.81 289 VAL A O 1
ATOM 2174 N N . VAL A 1 290 ? 19.815 3.617 -8.505 1.00 91.31 290 VAL A N 1
ATOM 2175 C CA . VAL A 1 290 ? 19.199 4.819 -7.912 1.00 91.31 290 VAL A CA 1
ATOM 2176 C C . VAL A 1 290 ? 19.346 6.038 -8.825 1.00 91.31 290 VAL A C 1
ATOM 2178 O O . VAL A 1 290 ? 18.399 6.819 -8.937 1.00 91.31 290 VAL A O 1
ATOM 2181 N N . ALA A 1 291 ? 20.467 6.184 -9.545 1.00 89.62 291 ALA A N 1
ATOM 2182 C CA . ALA A 1 291 ? 20.582 7.226 -10.566 1.00 89.62 291 ALA A CA 1
ATOM 2183 C C . ALA A 1 291 ? 19.530 7.030 -11.664 1.00 89.62 291 ALA A C 1
ATOM 2185 O O . ALA A 1 291 ? 18.800 7.975 -11.958 1.00 89.62 291 ALA A O 1
ATOM 2186 N N . TRP A 1 292 ? 19.360 5.810 -12.184 1.00 93.44 292 TRP A N 1
ATOM 2187 C CA . TRP A 1 292 ? 18.296 5.503 -13.139 1.00 93.44 292 TRP A CA 1
ATOM 2188 C C . TRP A 1 292 ? 16.917 5.829 -12.557 1.00 93.44 292 TRP A C 1
ATOM 2190 O O . TRP A 1 292 ? 16.143 6.547 -13.193 1.00 93.44 292 TRP A O 1
ATOM 2200 N N . LEU A 1 293 ? 16.593 5.388 -11.340 1.00 94.44 293 LEU A N 1
ATOM 2201 C CA . LEU A 1 293 ? 15.286 5.652 -10.726 1.00 94.44 293 LEU A CA 1
ATOM 2202 C C . LEU A 1 293 ? 14.958 7.156 -10.683 1.00 94.44 293 LEU A C 1
ATOM 2204 O O . LEU A 1 293 ? 13.832 7.553 -11.002 1.00 94.44 293 LEU A O 1
ATOM 2208 N N . TYR A 1 294 ? 15.974 7.974 -10.393 1.00 92.56 294 TYR A N 1
ATOM 2209 C CA . TYR A 1 294 ? 15.913 9.436 -10.324 1.00 92.56 294 TYR A CA 1
ATOM 2210 C C . TYR A 1 294 ? 16.333 10.174 -11.613 1.00 92.56 294 TYR A C 1
ATOM 2212 O O . TYR A 1 294 ? 16.515 11.394 -11.643 1.00 92.56 294 TYR A O 1
ATOM 2220 N N . GLY A 1 295 ? 16.360 9.452 -12.733 1.00 88.88 295 GLY A N 1
ATOM 2221 C CA . GLY A 1 295 ? 16.439 10.025 -14.074 1.00 88.88 295 GLY A CA 1
ATOM 2222 C C . GLY A 1 295 ? 17.833 10.464 -14.518 1.00 88.88 295 GLY A C 1
ATOM 2223 O O . GLY A 1 295 ? 17.937 11.317 -15.390 1.00 88.88 295 GLY A O 1
ATOM 2224 N N . ASP A 1 296 ? 18.888 9.893 -13.945 1.00 86.56 296 ASP A N 1
ATOM 2225 C CA . ASP A 1 296 ? 20.273 10.038 -14.404 1.00 86.56 296 ASP A CA 1
ATOM 2226 C C . ASP A 1 296 ? 20.780 11.491 -14.276 1.00 86.56 296 ASP A C 1
ATOM 2228 O O . ASP A 1 296 ? 21.374 12.078 -15.183 1.00 86.56 296 ASP A O 1
ATOM 2232 N N . GLY A 1 297 ? 20.490 12.093 -13.115 1.00 76.62 297 GLY A N 1
ATOM 2233 C CA . GLY A 1 297 ? 20.763 13.499 -12.801 1.00 76.62 297 GLY A CA 1
ATOM 2234 C C . GLY A 1 297 ? 19.637 14.466 -13.183 1.00 76.62 297 GLY A C 1
ATOM 2235 O O . GLY A 1 297 ? 19.844 15.680 -13.187 1.00 76.62 297 GLY A O 1
ATOM 2236 N N . VAL A 1 298 ? 18.460 13.971 -13.569 1.00 81.19 298 VAL A N 1
ATOM 2237 C CA . VAL A 1 298 ? 17.289 14.802 -13.915 1.00 81.19 298 VAL A CA 1
ATOM 2238 C C . VAL A 1 298 ? 16.509 15.270 -12.679 1.00 81.19 298 VAL A C 1
ATOM 2240 O O . VAL A 1 298 ? 15.938 16.358 -12.715 1.00 81.19 298 VAL A O 1
ATOM 2243 N N . ALA A 1 299 ? 16.525 14.501 -11.590 1.00 85.50 299 ALA A N 1
ATOM 2244 C CA . ALA A 1 299 ? 16.007 14.888 -10.278 1.00 85.50 299 ALA A CA 1
ATOM 2245 C C . ALA A 1 299 ? 17.026 14.569 -9.168 1.00 85.50 299 ALA A C 1
ATOM 2247 O O . ALA A 1 299 ? 18.015 13.873 -9.410 1.00 85.50 299 ALA A O 1
ATOM 2248 N N . ASP A 1 300 ? 16.765 15.062 -7.954 1.00 83.19 300 ASP A N 1
ATOM 2249 C CA . ASP A 1 300 ? 17.498 14.665 -6.749 1.00 83.19 300 ASP A CA 1
ATOM 2250 C C . ASP A 1 300 ? 17.392 13.145 -6.531 1.00 83.19 300 ASP A C 1
ATOM 2252 O O . ASP A 1 300 ? 16.294 12.596 -6.448 1.00 83.19 300 ASP A O 1
ATOM 2256 N N . SER A 1 301 ? 18.545 12.483 -6.435 1.00 81.50 301 SER A N 1
ATOM 2257 C CA . SER A 1 301 ? 18.680 11.042 -6.200 1.00 81.50 301 SER A CA 1
ATOM 2258 C C . SER A 1 301 ? 18.967 10.680 -4.741 1.00 81.50 301 SER A C 1
ATOM 2260 O O . SER A 1 301 ? 19.178 9.505 -4.445 1.00 81.50 301 SER A O 1
ATOM 2262 N N . GLY A 1 302 ? 19.052 11.673 -3.853 1.00 75.38 302 GLY A N 1
ATOM 2263 C CA . GLY A 1 302 ? 19.409 11.514 -2.451 1.00 75.38 302 GLY A CA 1
ATOM 2264 C C . GLY A 1 302 ? 20.832 11.001 -2.231 1.00 75.38 302 GLY A C 1
ATOM 2265 O O . GLY A 1 302 ? 21.626 10.838 -3.163 1.00 75.38 302 GLY A O 1
ATOM 2266 N N . VAL A 1 303 ? 21.157 10.749 -0.962 1.00 72.19 303 VAL A N 1
ATOM 2267 C CA . VAL A 1 303 ? 22.459 10.203 -0.541 1.00 72.19 303 VAL A CA 1
ATOM 2268 C C . VAL A 1 303 ? 22.566 8.692 -0.810 1.00 72.19 303 VAL A C 1
ATOM 2270 O O . VAL A 1 303 ? 21.591 8.031 -1.163 1.00 72.19 303 VAL A O 1
ATOM 2273 N N . ARG A 1 304 ? 23.752 8.092 -0.623 1.00 64.50 304 ARG A N 1
ATOM 2274 C CA . ARG A 1 304 ? 23.925 6.626 -0.721 1.00 64.50 304 ARG A CA 1
ATOM 2275 C C . ARG A 1 304 ? 23.009 5.918 0.288 1.00 64.50 304 ARG A C 1
ATOM 2277 O O . ARG A 1 304 ? 23.177 6.113 1.490 1.00 64.50 304 ARG A O 1
ATOM 2284 N N . GLY A 1 305 ? 22.103 5.063 -0.189 1.00 63.78 305 GLY A N 1
ATOM 2285 C CA . GLY A 1 305 ? 21.030 4.504 0.641 1.00 63.78 305 GLY A CA 1
ATOM 2286 C C . GLY A 1 305 ? 19.828 5.442 0.820 1.00 63.78 305 GLY A C 1
ATOM 2287 O O . GLY A 1 305 ? 19.169 5.400 1.853 1.00 63.78 305 GLY A O 1
ATOM 2288 N N . ALA A 1 306 ? 19.539 6.315 -0.149 1.00 72.81 306 ALA A N 1
ATOM 2289 C CA . ALA A 1 306 ? 18.245 6.999 -0.250 1.00 72.81 306 ALA A CA 1
ATOM 2290 C C . ALA A 1 306 ? 17.095 6.046 -0.632 1.00 72.81 306 ALA A C 1
ATOM 2292 O O . ALA A 1 306 ? 15.939 6.344 -0.353 1.00 72.81 306 ALA A O 1
ATOM 2293 N N . VAL A 1 307 ? 17.446 4.910 -1.239 1.00 83.94 307 VAL A N 1
ATOM 2294 C CA . VAL A 1 307 ? 16.607 3.748 -1.549 1.00 83.94 307 VAL A CA 1
ATOM 2295 C C . VAL A 1 307 ? 17.372 2.529 -1.033 1.00 83.94 307 VAL A C 1
ATOM 2297 O O . VAL A 1 307 ? 18.589 2.450 -1.232 1.00 83.94 307 VAL A O 1
ATOM 2300 N N . ASP A 1 308 ? 16.693 1.615 -0.351 1.00 83.88 308 ASP A N 1
ATOM 2301 C CA . ASP A 1 308 ? 17.301 0.465 0.324 1.00 83.88 308 ASP A CA 1
ATOM 2302 C C . ASP A 1 308 ? 17.252 -0.830 -0.516 1.00 83.88 308 ASP A C 1
ATOM 2304 O O . ASP A 1 308 ? 16.584 -0.939 -1.551 1.00 83.88 308 ASP A O 1
ATOM 2308 N N . LYS A 1 309 ? 18.016 -1.845 -0.086 1.00 87.00 309 LYS A N 1
ATOM 2309 C CA . LYS A 1 309 ? 18.155 -3.110 -0.821 1.00 87.00 309 LYS A CA 1
ATOM 2310 C C . LYS A 1 309 ? 16.810 -3.843 -0.906 1.00 87.00 309 LYS A C 1
ATOM 2312 O O . LYS A 1 309 ? 16.146 -4.070 0.102 1.00 87.00 309 LYS A O 1
ATOM 2317 N N . ASP A 1 310 ? 16.491 -4.316 -2.108 1.00 90.94 310 ASP A N 1
ATOM 2318 C CA . ASP A 1 310 ? 15.255 -5.013 -2.484 1.00 90.94 310 ASP A CA 1
ATOM 2319 C C . ASP A 1 310 ? 13.979 -4.147 -2.502 1.00 90.94 310 ASP A C 1
ATOM 2321 O O . ASP A 1 310 ? 12.907 -4.705 -2.714 1.00 90.94 310 ASP A O 1
ATOM 2325 N N . GLU A 1 311 ? 14.053 -2.816 -2.350 1.00 88.88 311 GLU A N 1
ATOM 2326 C CA . GLU A 1 311 ? 12.877 -1.940 -2.540 1.00 88.88 311 GLU A CA 1
ATOM 2327 C C . GLU A 1 311 ? 12.406 -1.898 -4.009 1.00 88.88 311 GLU A C 1
ATOM 2329 O O . GLU A 1 311 ? 11.217 -1.729 -4.274 1.00 88.88 311 GLU A O 1
ATOM 2334 N N . LEU A 1 312 ? 13.307 -2.118 -4.978 1.00 94.00 312 LEU A N 1
ATOM 2335 C CA . LEU A 1 312 ? 12.944 -2.320 -6.384 1.00 94.00 312 LEU A CA 1
ATOM 2336 C C . LEU A 1 312 ? 12.755 -3.812 -6.670 1.00 94.00 312 LEU A C 1
ATOM 2338 O O . LEU A 1 312 ? 13.723 -4.570 -6.791 1.00 94.00 312 LEU A O 1
ATOM 2342 N N . TYR A 1 313 ? 11.501 -4.221 -6.846 1.00 95.56 313 TYR A N 1
ATOM 2343 C CA . TYR A 1 313 ? 11.151 -5.558 -7.314 1.00 95.56 313 TYR A CA 1
ATOM 2344 C C . TYR A 1 313 ? 9.906 -5.555 -8.209 1.00 95.56 313 TYR A C 1
ATOM 2346 O O . TYR A 1 313 ? 9.149 -4.589 -8.259 1.00 95.56 313 TYR A O 1
ATOM 2354 N N . ILE A 1 314 ? 9.682 -6.671 -8.901 1.00 95.88 314 ILE A N 1
ATOM 2355 C CA . ILE A 1 314 ? 8.381 -7.037 -9.475 1.00 95.88 314 ILE A CA 1
ATOM 2356 C C . ILE A 1 314 ? 8.096 -8.513 -9.189 1.00 95.88 314 ILE A C 1
ATOM 2358 O O . ILE A 1 314 ? 9.025 -9.322 -9.104 1.00 95.88 314 ILE A O 1
ATOM 2362 N N . SER A 1 315 ? 6.818 -8.875 -9.055 1.00 95.88 315 SER A N 1
ATOM 2363 C CA . SER A 1 315 ? 6.371 -10.265 -9.124 1.00 95.88 315 SER A CA 1
ATOM 2364 C C . SER A 1 315 ? 5.671 -10.557 -10.454 1.00 95.88 315 SER A C 1
ATOM 2366 O O . SER A 1 315 ? 4.875 -9.759 -10.942 1.00 95.88 315 SER A O 1
ATOM 2368 N N . ALA A 1 316 ? 5.991 -11.696 -11.064 1.00 97.00 316 ALA A N 1
ATOM 2369 C CA . ALA A 1 316 ? 5.496 -12.096 -12.381 1.00 97.00 316 ALA A CA 1
ATOM 2370 C C . ALA A 1 316 ? 5.320 -13.618 -12.460 1.00 97.00 316 ALA A C 1
ATOM 2372 O O . ALA A 1 316 ? 5.939 -14.359 -11.692 1.00 97.00 316 ALA A O 1
ATOM 2373 N N . ARG A 1 317 ? 4.501 -14.098 -13.398 1.00 96.75 317 ARG A N 1
ATOM 2374 C CA . ARG A 1 317 ? 4.386 -15.532 -13.704 1.00 96.75 317 ARG A CA 1
ATOM 2375 C C . ARG A 1 317 ? 5.336 -15.898 -14.838 1.00 96.75 317 ARG A C 1
ATOM 2377 O O . ARG A 1 317 ? 5.478 -15.148 -15.802 1.00 96.75 317 ARG A O 1
ATOM 2384 N N . VAL A 1 318 ? 5.920 -17.089 -14.775 1.00 98.19 318 VAL A N 1
ATOM 2385 C CA . VAL A 1 318 ? 6.663 -17.685 -15.892 1.00 98.19 318 VAL A CA 1
ATOM 2386 C C . VAL A 1 318 ? 5.672 -18.105 -16.981 1.00 98.19 318 VAL A C 1
ATOM 2388 O O . VAL A 1 318 ? 4.983 -19.119 -16.858 1.00 98.19 318 VAL A O 1
ATOM 2391 N N . LYS A 1 319 ? 5.601 -17.335 -18.065 1.00 97.19 319 LYS A N 1
ATOM 2392 C CA . LYS A 1 319 ? 4.787 -17.626 -19.250 1.00 97.19 319 LYS A CA 1
ATOM 2393 C C . LYS A 1 319 ? 5.433 -18.696 -20.128 1.00 97.19 319 LYS A C 1
ATOM 2395 O O . LYS A 1 319 ? 4.724 -19.547 -20.664 1.00 97.19 319 LYS A O 1
ATOM 2400 N N . GLU A 1 320 ? 6.756 -18.689 -20.270 1.00 97.81 320 GLU A N 1
ATOM 2401 C CA . GLU A 1 320 ? 7.505 -19.693 -21.036 1.00 97.81 320 GLU A CA 1
ATOM 2402 C C . GLU A 1 320 ? 8.962 -19.801 -20.564 1.00 97.81 320 GLU A C 1
ATOM 2404 O O . GLU A 1 320 ? 9.472 -18.901 -19.899 1.00 97.81 320 GLU A O 1
ATOM 2409 N N . VAL A 1 321 ? 9.627 -20.910 -20.889 1.00 98.38 321 VAL A N 1
ATOM 2410 C CA . VAL A 1 321 ? 11.040 -21.173 -20.576 1.00 98.38 321 VAL A CA 1
ATOM 2411 C C . VAL A 1 321 ? 11.696 -21.741 -21.829 1.00 98.38 321 VAL A C 1
ATOM 2413 O O . VAL A 1 321 ? 11.126 -22.633 -22.460 1.00 98.38 321 VAL A O 1
ATOM 2416 N N . GLY A 1 322 ? 12.886 -21.255 -22.170 1.00 97.50 322 GLY A N 1
ATOM 2417 C CA . GLY A 1 322 ? 13.704 -21.778 -23.261 1.00 97.50 322 GLY A CA 1
ATOM 2418 C C . GLY A 1 322 ? 15.178 -21.864 -22.876 1.00 97.50 322 GLY A C 1
ATOM 2419 O O . GLY A 1 322 ? 15.562 -21.612 -21.734 1.00 97.50 322 GLY A O 1
ATOM 2420 N N . ASP A 1 323 ? 16.025 -22.251 -23.827 1.00 96.75 323 ASP A N 1
ATOM 2421 C CA . ASP A 1 323 ? 17.461 -22.378 -23.571 1.00 96.75 323 ASP A CA 1
ATOM 2422 C C . ASP A 1 323 ? 18.092 -20.999 -23.304 1.00 96.75 323 ASP A C 1
ATOM 2424 O O . ASP A 1 323 ? 18.009 -20.099 -24.140 1.00 96.75 323 ASP A O 1
ATOM 2428 N N . GLY A 1 324 ? 18.650 -20.810 -22.104 1.00 96.81 324 GLY A N 1
ATOM 2429 C CA . GLY A 1 324 ? 19.199 -19.531 -21.637 1.00 96.81 324 GLY A CA 1
ATOM 2430 C C . GLY A 1 324 ? 18.198 -18.382 -21.411 1.00 96.81 324 GLY A C 1
ATOM 2431 O O . GLY A 1 324 ? 18.644 -17.256 -21.193 1.00 96.81 324 GLY A O 1
ATOM 2432 N N . TRP A 1 325 ? 16.874 -18.597 -21.458 1.00 98.00 325 TRP A N 1
ATOM 2433 C CA . TRP A 1 325 ? 15.890 -17.517 -21.249 1.00 98.00 325 TRP A CA 1
ATOM 2434 C C . TRP A 1 325 ? 14.581 -17.945 -20.570 1.00 98.00 325 TRP A C 1
ATOM 2436 O O . TRP A 1 325 ? 14.153 -19.098 -20.634 1.00 98.00 325 TRP A O 1
ATOM 2446 N N . VAL A 1 326 ? 13.909 -16.969 -19.956 1.00 98.31 326 VAL A N 1
ATOM 2447 C CA . VAL A 1 326 ? 12.559 -17.082 -19.383 1.00 98.31 326 VAL A CA 1
ATOM 2448 C C . VAL A 1 326 ? 11.668 -15.960 -19.927 1.00 98.31 326 VAL A C 1
ATOM 2450 O O . VAL A 1 326 ? 12.134 -14.842 -20.123 1.00 98.31 326 VAL A O 1
ATOM 2453 N N . GLU A 1 327 ? 10.397 -16.238 -20.211 1.00 98.25 327 GLU A N 1
ATOM 2454 C CA . GLU A 1 327 ? 9.407 -15.218 -20.583 1.00 98.25 327 GLU A CA 1
ATOM 2455 C C . GLU A 1 327 ? 8.370 -15.044 -19.474 1.00 98.25 327 GLU A C 1
ATOM 2457 O O . GLU A 1 327 ? 7.859 -16.020 -18.923 1.00 98.25 327 GLU A O 1
ATOM 2462 N N . LEU A 1 328 ? 8.069 -13.788 -19.160 1.00 97.62 328 LEU A N 1
ATOM 2463 C CA . LEU A 1 328 ? 7.105 -13.352 -18.162 1.00 97.62 328 LEU A CA 1
ATOM 2464 C C . LEU A 1 328 ? 5.699 -13.191 -18.752 1.00 97.62 328 LEU A C 1
ATOM 2466 O O . LEU A 1 328 ? 5.518 -12.983 -19.952 1.00 97.62 328 LEU A O 1
ATOM 2470 N N . ASP A 1 329 ? 4.695 -13.205 -17.880 1.00 94.44 329 ASP A N 1
ATOM 2471 C CA . ASP A 1 329 ? 3.327 -12.793 -18.209 1.00 94.44 329 ASP A CA 1
ATOM 2472 C C . ASP A 1 329 ? 3.133 -11.266 -18.291 1.00 94.44 329 ASP A C 1
ATOM 2474 O O . ASP A 1 329 ? 2.075 -10.812 -18.724 1.00 94.44 329 ASP A O 1
ATOM 2478 N N . ARG A 1 330 ? 4.142 -10.477 -17.893 1.00 93.38 330 ARG A N 1
ATOM 2479 C CA . ARG A 1 330 ? 4.091 -9.010 -17.804 1.00 93.38 330 ARG A CA 1
ATOM 2480 C C . ARG A 1 330 ? 5.436 -8.338 -18.088 1.00 93.38 330 ARG A C 1
ATOM 2482 O O . ARG A 1 330 ? 6.484 -8.976 -18.076 1.00 93.38 330 ARG A O 1
ATOM 2489 N N . GLU A 1 331 ? 5.378 -7.042 -18.358 1.00 93.31 331 GLU A N 1
ATOM 2490 C CA . GLU A 1 331 ? 6.516 -6.181 -18.692 1.00 93.31 331 GLU A CA 1
ATOM 2491 C C . GLU A 1 331 ? 7.433 -5.917 -17.476 1.00 93.31 331 GLU A C 1
ATOM 2493 O O . GLU A 1 331 ? 6.948 -5.605 -16.386 1.00 93.31 331 GLU A O 1
ATOM 2498 N N . LEU A 1 332 ? 8.759 -5.985 -17.655 1.00 95.06 332 LEU A N 1
ATOM 2499 C CA . LEU A 1 332 ? 9.736 -5.610 -16.623 1.00 95.06 332 LEU A CA 1
ATOM 2500 C C . LEU A 1 332 ? 9.765 -4.069 -16.437 1.00 95.06 332 LEU A C 1
ATOM 2502 O O . LEU A 1 332 ? 9.998 -3.355 -17.417 1.00 95.06 332 LEU A O 1
ATOM 2506 N N . PRO A 1 333 ? 9.552 -3.522 -15.219 1.00 94.00 333 PRO A N 1
ATOM 2507 C CA . PRO A 1 333 ? 9.379 -2.078 -14.997 1.00 94.00 333 PRO A CA 1
ATOM 2508 C C . PRO A 1 333 ? 10.699 -1.304 -14.862 1.00 94.00 333 PRO A C 1
ATOM 2510 O O . PRO A 1 333 ? 10.703 -0.078 -14.800 1.00 94.00 333 PRO A O 1
ATOM 2513 N N . PHE A 1 334 ? 11.826 -2.006 -14.818 1.00 94.56 334 PHE A N 1
ATOM 2514 C CA . PHE A 1 334 ? 13.178 -1.460 -14.759 1.00 94.56 334 PHE A CA 1
ATOM 2515 C C . PHE A 1 334 ? 14.061 -2.183 -15.786 1.00 94.56 334 PHE A C 1
ATOM 2517 O O . PHE A 1 334 ? 13.756 -3.322 -16.138 1.00 94.56 334 PHE A O 1
ATOM 2524 N N . PRO A 1 335 ? 15.137 -1.562 -16.295 1.00 95.56 335 PRO A N 1
ATOM 2525 C CA . PRO A 1 335 ? 16.100 -2.267 -17.118 1.00 95.56 335 PRO A CA 1
ATOM 2526 C C . PRO A 1 335 ? 17.047 -3.089 -16.233 1.00 95.56 335 PRO A C 1
ATOM 2528 O O . PRO A 1 335 ? 17.082 -2.943 -15.011 1.00 95.56 335 PRO A O 1
ATOM 2531 N N . VAL A 1 336 ? 17.870 -3.915 -16.868 1.00 96.69 336 VAL A N 1
ATOM 2532 C CA . VAL A 1 336 ? 19.087 -4.483 -16.272 1.00 96.69 336 VAL A CA 1
ATOM 2533 C C . VAL A 1 336 ? 20.259 -3.978 -17.096 1.00 96.69 336 VAL A C 1
ATOM 2535 O O . VAL A 1 336 ? 20.191 -4.015 -18.324 1.00 96.69 336 VAL A O 1
ATOM 2538 N N . GLN A 1 337 ? 21.300 -3.450 -16.453 1.00 94.44 337 GLN A N 1
ATOM 2539 C CA . GLN A 1 337 ? 22.420 -2.807 -17.142 1.00 94.44 337 GLN A CA 1
ATOM 2540 C C . GLN A 1 337 ? 23.745 -3.132 -16.448 1.00 94.44 337 GLN A C 1
ATOM 2542 O O . GLN A 1 337 ? 23.840 -3.058 -15.225 1.00 94.44 337 GLN A O 1
ATOM 2547 N N . GLY A 1 338 ? 24.774 -3.481 -17.225 1.00 88.19 338 GLY A N 1
ATOM 2548 C CA . GLY A 1 338 ? 26.128 -3.707 -16.707 1.00 88.19 338 GLY A CA 1
ATOM 2549 C C . GLY A 1 338 ? 26.174 -4.747 -15.580 1.00 88.19 338 GLY A C 1
ATOM 2550 O O . GLY A 1 338 ? 25.761 -5.889 -15.772 1.00 88.19 338 GLY A O 1
ATOM 2551 N N . ASP A 1 339 ? 26.671 -4.334 -14.411 1.00 86.50 339 ASP A N 1
ATOM 2552 C CA . ASP A 1 339 ? 26.879 -5.188 -13.233 1.00 86.50 339 ASP A CA 1
ATOM 2553 C C . ASP A 1 339 ? 25.713 -5.164 -12.213 1.00 86.50 339 ASP A C 1
ATOM 2555 O O . ASP A 1 339 ? 25.892 -5.568 -11.061 1.00 86.50 339 ASP A O 1
ATOM 2559 N N . TRP A 1 340 ? 24.515 -4.689 -12.587 1.00 94.44 340 TRP A N 1
ATOM 2560 C CA . TRP A 1 340 ? 23.352 -4.663 -11.682 1.00 94.44 340 TRP A CA 1
ATOM 2561 C C . TRP A 1 340 ? 22.925 -6.086 -11.233 1.00 94.44 340 TRP A C 1
ATOM 2563 O O . TRP A 1 340 ? 22.754 -7.002 -12.042 1.00 94.44 340 TRP A O 1
ATOM 2573 N N . ASP A 1 341 ? 22.698 -6.274 -9.928 1.00 94.25 341 ASP A N 1
ATOM 2574 C CA . ASP A 1 341 ? 22.224 -7.518 -9.298 1.00 94.25 341 ASP A CA 1
ATOM 2575 C C . ASP A 1 341 ? 20.710 -7.687 -9.502 1.00 94.25 341 ASP A C 1
ATOM 2577 O O . ASP A 1 341 ? 19.893 -7.396 -8.627 1.00 94.25 341 ASP A O 1
ATOM 2581 N N . ALA A 1 342 ? 20.351 -8.164 -10.694 1.00 97.00 342 ALA A N 1
ATOM 2582 C CA . ALA A 1 342 ? 18.998 -8.547 -11.082 1.00 97.00 342 ALA A CA 1
ATOM 2583 C C . ALA A 1 342 ? 18.681 -10.005 -10.677 1.00 97.00 342 ALA A C 1
ATOM 2585 O O . ALA A 1 342 ? 18.541 -10.897 -11.522 1.00 97.00 342 ALA A O 1
ATOM 2586 N N . THR A 1 343 ? 18.633 -10.273 -9.370 1.00 97.38 343 THR A N 1
ATOM 2587 C CA . THR A 1 343 ? 18.427 -11.621 -8.813 1.00 97.38 343 THR A CA 1
ATOM 2588 C C . THR A 1 343 ? 16.971 -12.083 -8.923 1.00 97.38 343 THR A C 1
ATOM 2590 O O . THR A 1 343 ? 16.043 -11.368 -8.542 1.00 97.38 343 THR A O 1
ATOM 2593 N N . ILE A 1 344 ? 16.776 -13.322 -9.391 1.00 98.25 344 ILE A N 1
ATOM 2594 C CA . ILE A 1 344 ? 15.460 -13.944 -9.574 1.00 98.25 344 ILE A CA 1
ATOM 2595 C C . ILE A 1 344 ? 15.247 -15.053 -8.540 1.00 98.25 344 ILE A C 1
ATOM 2597 O O . ILE A 1 344 ? 16.049 -15.988 -8.435 1.00 98.25 344 ILE A O 1
ATOM 2601 N N . SER A 1 345 ? 14.118 -14.996 -7.836 1.00 97.38 345 SER A N 1
ATOM 2602 C CA . SER A 1 345 ? 13.696 -15.986 -6.844 1.00 97.38 345 SER A CA 1
ATOM 2603 C C . SER A 1 345 ? 12.265 -16.458 -7.099 1.00 97.38 345 SER A C 1
ATOM 2605 O O . SER A 1 345 ? 11.427 -15.720 -7.600 1.00 97.38 345 SER A O 1
ATOM 2607 N N . ARG A 1 346 ? 11.956 -17.691 -6.707 1.00 97.19 346 ARG A N 1
ATOM 2608 C CA . ARG A 1 346 ? 10.604 -18.260 -6.671 1.00 97.19 346 ARG A CA 1
ATOM 2609 C C . ARG A 1 346 ? 9.740 -17.489 -5.672 1.00 97.19 346 ARG A C 1
ATOM 2611 O O . ARG A 1 346 ? 10.174 -17.319 -4.538 1.00 97.19 346 ARG A O 1
ATOM 2618 N N . ASP A 1 347 ? 8.549 -17.033 -6.054 1.00 95.81 347 ASP A N 1
ATOM 2619 C CA . ASP A 1 347 ? 7.652 -16.329 -5.127 1.00 95.81 347 ASP A CA 1
ATOM 2620 C C . ASP A 1 347 ? 7.004 -17.330 -4.161 1.00 95.81 347 ASP A C 1
ATOM 2622 O O . ASP A 1 347 ? 6.385 -18.312 -4.588 1.00 95.81 347 ASP A O 1
ATOM 2626 N N . ARG A 1 348 ? 7.168 -17.101 -2.857 1.00 93.81 348 ARG A N 1
ATOM 2627 C CA . ARG A 1 348 ? 6.537 -17.876 -1.781 1.00 93.81 348 ARG A CA 1
ATOM 2628 C C . ARG A 1 348 ? 6.129 -16.931 -0.642 1.00 93.81 348 ARG A C 1
ATOM 2630 O O . ARG A 1 348 ? 6.820 -16.892 0.376 1.00 93.81 348 ARG A O 1
ATOM 2637 N N . PRO A 1 349 ? 5.018 -16.183 -0.791 1.00 92.62 349 PRO A N 1
ATOM 2638 C CA . PRO A 1 349 ? 4.471 -15.400 0.310 1.00 92.62 349 PRO A CA 1
ATOM 2639 C C . PRO A 1 349 ? 4.039 -16.348 1.435 1.00 92.62 349 PRO A C 1
ATOM 2641 O O . PRO A 1 349 ? 3.434 -17.390 1.177 1.00 92.62 349 PRO A O 1
ATOM 2644 N N . GLN A 1 350 ? 4.364 -15.995 2.678 1.00 91.56 350 GLN A N 1
ATOM 2645 C CA . GLN A 1 350 ? 3.958 -16.770 3.856 1.00 91.56 350 GLN A CA 1
ATOM 2646 C C . GLN A 1 350 ? 2.459 -16.602 4.147 1.00 91.56 350 GLN A C 1
ATOM 2648 O O . GLN A 1 350 ? 1.781 -17.556 4.528 1.00 91.56 350 GLN A O 1
ATOM 2653 N N . LEU A 1 351 ? 1.958 -15.380 3.954 1.00 95.81 351 LEU A N 1
ATOM 2654 C CA . LEU A 1 351 ? 0.585 -14.978 4.218 1.00 95.81 351 LEU A CA 1
ATOM 2655 C C . LEU A 1 351 ? -0.031 -14.508 2.895 1.00 95.81 351 LEU A C 1
ATOM 2657 O O . LEU A 1 351 ? 0.516 -13.641 2.211 1.00 95.81 351 LEU A O 1
ATOM 2661 N N . LYS A 1 352 ? -1.136 -15.135 2.499 1.00 97.00 352 LYS A N 1
ATOM 2662 C CA . LYS A 1 352 ? -1.867 -14.857 1.259 1.00 97.00 352 LYS A CA 1
ATOM 2663 C C . LYS A 1 352 ? -3.329 -15.270 1.376 1.00 97.00 352 LYS A C 1
ATOM 2665 O O . LYS A 1 352 ? -3.665 -16.084 2.233 1.00 97.00 352 LYS A O 1
ATOM 2670 N N . GLU A 1 353 ? -4.177 -14.779 0.475 1.00 97.19 353 GLU A N 1
ATOM 2671 C CA . GLU A 1 353 ? -5.601 -15.155 0.395 1.00 97.19 353 GLU A CA 1
ATOM 2672 C C . GLU A 1 353 ? -6.375 -14.868 1.706 1.00 97.19 353 GLU A C 1
ATOM 2674 O O . GLU A 1 353 ? -7.404 -15.474 1.986 1.00 97.19 353 GLU A O 1
ATOM 2679 N N . SER A 1 354 ? -5.848 -13.945 2.518 1.00 98.19 354 SER A N 1
ATOM 2680 C CA . SER A 1 354 ? -6.402 -13.483 3.797 1.00 98.19 354 SER A CA 1
ATOM 2681 C C . SER A 1 354 ? -6.953 -12.060 3.644 1.00 98.19 354 SER A C 1
ATOM 2683 O O . SER A 1 354 ? -6.447 -11.295 2.814 1.00 98.19 354 SER A O 1
ATOM 2685 N N . GLY A 1 355 ? -7.952 -11.672 4.437 1.00 98.25 355 GLY A N 1
ATOM 2686 C CA . GLY A 1 355 ? -8.650 -10.395 4.244 1.00 98.25 355 GLY A CA 1
ATOM 2687 C C . GLY A 1 355 ? -9.352 -9.837 5.481 1.00 98.25 355 GLY A C 1
ATOM 2688 O O . GLY A 1 355 ? -9.486 -10.506 6.506 1.00 98.25 355 GLY A O 1
ATOM 2689 N N . ILE A 1 356 ? -9.834 -8.597 5.386 1.00 98.81 356 ILE A N 1
ATOM 2690 C CA . ILE A 1 356 ? -10.776 -8.019 6.358 1.00 98.81 356 ILE A CA 1
ATOM 2691 C C . ILE A 1 356 ? -11.876 -7.233 5.642 1.00 98.81 356 ILE A C 1
ATOM 2693 O O . ILE A 1 356 ? -11.596 -6.421 4.760 1.00 98.81 356 ILE A O 1
ATOM 2697 N N . GLU A 1 357 ? -13.132 -7.480 6.007 1.00 98.62 357 GLU A N 1
ATOM 2698 C CA . GLU A 1 357 ? -14.268 -7.036 5.207 1.00 98.62 357 GLU A CA 1
ATOM 2699 C C . GLU A 1 357 ? -15.559 -6.766 5.992 1.00 98.62 357 GLU A C 1
ATOM 2701 O O . GLU A 1 357 ? -15.820 -7.319 7.064 1.00 98.62 357 GLU A O 1
ATOM 2706 N N . HIS A 1 358 ? -16.390 -5.904 5.401 1.00 98.62 358 HIS A N 1
ATOM 2707 C CA . HIS A 1 358 ? -17.802 -5.702 5.741 1.00 98.62 358 HIS A CA 1
ATOM 2708 C C . HIS A 1 358 ? -18.032 -5.293 7.211 1.00 98.62 358 HIS A C 1
ATOM 2710 O O . HIS A 1 358 ? -18.979 -5.739 7.856 1.00 98.62 358 HIS A O 1
ATOM 2716 N N . LEU A 1 359 ? -17.175 -4.424 7.762 1.00 98.88 359 LEU A N 1
ATOM 2717 C CA . LEU A 1 359 ? -17.255 -3.954 9.154 1.00 98.88 359 LEU A CA 1
ATOM 2718 C C . LEU A 1 359 ? -16.778 -2.502 9.340 1.00 98.88 359 LEU A C 1
ATOM 2720 O O . LEU A 1 359 ? -16.085 -1.934 8.496 1.00 98.88 359 LEU A O 1
ATOM 2724 N N . THR A 1 360 ? -17.146 -1.893 10.469 1.00 98.94 360 THR A N 1
ATOM 2725 C CA . THR A 1 360 ? -16.522 -0.659 10.970 1.00 98.94 360 THR A CA 1
ATOM 2726 C C . THR A 1 360 ? -15.411 -0.992 11.973 1.00 98.94 360 THR A C 1
ATOM 2728 O O . THR A 1 360 ? -15.603 -1.835 12.844 1.00 98.94 360 THR A O 1
ATOM 2731 N N . ILE A 1 361 ? -14.295 -0.265 11.930 1.00 98.94 361 ILE A N 1
ATOM 2732 C CA . ILE A 1 361 ? -13.337 -0.125 13.035 1.00 98.94 361 ILE A CA 1
ATOM 2733 C C . ILE A 1 361 ? -13.485 1.297 13.585 1.00 98.94 361 ILE A C 1
ATOM 2735 O O . ILE A 1 361 ? -13.329 2.271 12.853 1.00 98.94 361 ILE A O 1
ATOM 2739 N N . GLU A 1 362 ? -13.818 1.448 14.862 1.00 98.75 362 GLU A N 1
ATOM 2740 C CA . GLU A 1 362 ? -14.052 2.748 15.496 1.00 98.75 362 GLU A CA 1
ATOM 2741 C C . GLU A 1 362 ? -13.138 2.909 16.709 1.00 98.75 362 GLU A C 1
ATOM 2743 O O . GLU A 1 362 ? -13.234 2.145 17.666 1.00 98.75 362 GLU A O 1
ATOM 2748 N N . PHE A 1 363 ? -12.272 3.919 16.699 1.00 98.06 363 PHE A N 1
ATOM 2749 C CA . PHE A 1 363 ? -11.526 4.308 17.892 1.00 98.06 363 PHE A CA 1
ATOM 2750 C C . PHE A 1 363 ? -12.351 5.238 18.781 1.00 98.06 363 PHE A C 1
ATOM 2752 O O . PHE A 1 363 ? -13.152 6.056 18.303 1.00 98.06 363 PHE A O 1
ATOM 2759 N N . VAL A 1 364 ? -12.108 5.157 20.092 1.00 92.56 364 VAL A N 1
ATOM 2760 C CA . VAL A 1 364 ? -12.486 6.216 21.032 1.00 92.56 364 VAL A CA 1
ATOM 2761 C C . VAL A 1 364 ? -11.953 7.562 20.526 1.00 92.56 364 VAL A C 1
ATOM 2763 O O . VAL A 1 364 ? -10.805 7.680 20.102 1.00 92.56 364 VAL A O 1
ATOM 2766 N N . HIS A 1 365 ? -12.803 8.591 20.505 1.00 92.44 365 HIS A N 1
ATOM 2767 C CA . HIS A 1 365 ? -12.404 9.889 19.959 1.00 92.44 365 HIS A CA 1
ATOM 2768 C C . HIS A 1 365 ? -11.354 10.562 20.850 1.00 92.44 365 HIS A C 1
ATOM 2770 O O . HIS A 1 365 ? -11.596 10.787 22.037 1.00 92.44 365 HIS A O 1
ATOM 2776 N N . SER A 1 366 ? -10.229 10.949 20.248 1.00 84.19 366 SER A N 1
ATOM 2777 C CA . SER A 1 366 ? -9.240 11.844 20.847 1.00 84.19 366 SER A CA 1
ATOM 2778 C C . SER A 1 366 ? -8.967 13.048 19.948 1.00 84.19 366 SER A C 1
ATOM 2780 O O . SER A 1 366 ? -9.216 13.014 18.740 1.00 84.19 366 SER A O 1
ATOM 2782 N N . ILE A 1 367 ? -8.372 14.081 20.542 1.00 80.50 367 ILE A N 1
ATOM 2783 C CA . ILE A 1 367 ? -7.653 15.117 19.799 1.00 80.50 367 ILE A CA 1
ATOM 2784 C C . ILE A 1 367 ? -6.312 14.545 19.299 1.00 80.50 367 ILE A C 1
ATOM 2786 O O . ILE A 1 367 ? -5.735 13.664 19.945 1.00 80.50 367 ILE A O 1
ATOM 2790 N N . VAL A 1 368 ? -5.863 15.022 18.141 1.00 78.62 368 VAL A N 1
ATOM 2791 C CA . VAL A 1 368 ? -4.569 14.730 17.500 1.00 78.62 368 VAL A CA 1
ATOM 2792 C C . VAL A 1 368 ? -3.530 15.737 17.992 1.00 78.62 368 VAL A C 1
ATOM 2794 O O . VAL A 1 368 ? -3.849 16.910 18.193 1.00 78.62 368 VAL A O 1
ATOM 2797 N N . GLY A 1 369 ? -2.301 15.279 18.225 1.00 67.38 369 GLY A N 1
ATOM 2798 C CA . GLY A 1 369 ? -1.201 16.136 18.665 1.00 67.38 369 GLY A CA 1
ATOM 2799 C C . GLY A 1 369 ? -0.480 16.834 17.505 1.00 67.38 369 GLY A C 1
ATOM 2800 O O . GLY A 1 369 ? -1.079 17.181 16.487 1.00 67.38 369 GLY A O 1
ATOM 2801 N N . LYS A 1 370 ? 0.831 17.042 17.658 1.00 70.00 370 LYS A N 1
ATOM 2802 C CA . LYS A 1 370 ? 1.710 17.393 16.534 1.00 70.00 370 LYS A CA 1
ATOM 2803 C C . LYS A 1 370 ? 1.928 16.179 15.615 1.00 70.00 370 LYS A C 1
ATOM 2805 O O . LYS A 1 370 ? 1.666 15.038 15.994 1.00 70.00 370 LYS A O 1
ATOM 2810 N N . HIS A 1 371 ? 2.492 16.436 14.439 1.00 68.44 371 HIS A N 1
ATOM 2811 C CA . HIS A 1 371 ? 3.142 15.420 13.606 1.00 68.44 371 HIS A CA 1
ATOM 2812 C C . HIS A 1 371 ? 4.094 14.547 14.458 1.00 68.44 371 HIS A C 1
ATOM 2814 O O . HIS A 1 371 ? 4.729 15.077 15.369 1.00 68.44 371 HIS A O 1
ATOM 2820 N N . TRP A 1 372 ? 4.159 13.236 14.196 1.00 63.22 372 TRP A N 1
ATOM 2821 C CA . TRP A 1 372 ? 4.953 12.239 14.948 1.00 63.22 372 TRP A CA 1
ATOM 2822 C C . TRP A 1 372 ? 4.539 11.983 16.411 1.00 63.22 372 TRP A C 1
ATOM 2824 O O . TRP A 1 372 ? 5.217 11.235 17.114 1.00 63.22 372 TRP A O 1
ATOM 2834 N N . THR A 1 373 ? 3.432 12.565 16.892 1.00 64.69 373 THR A N 1
ATOM 2835 C CA . THR A 1 373 ? 2.930 12.373 18.276 1.00 64.69 373 THR A CA 1
ATOM 2836 C C . THR A 1 373 ? 1.720 11.436 18.364 1.00 64.69 373 THR A C 1
ATOM 2838 O O . THR A 1 373 ? 0.960 11.473 19.336 1.00 64.69 373 THR A O 1
ATOM 2841 N N . ASP A 1 374 ? 1.519 10.608 17.339 1.00 76.00 374 ASP A N 1
ATOM 2842 C CA . ASP A 1 374 ? 0.394 9.681 17.240 1.00 76.00 374 ASP A CA 1
ATOM 2843 C C . ASP A 1 374 ? 0.360 8.729 18.436 1.00 76.00 374 ASP A C 1
ATOM 2845 O O . ASP A 1 374 ? 1.359 8.113 18.798 1.00 76.00 374 ASP A O 1
ATOM 2849 N N . ARG A 1 375 ? -0.806 8.566 19.070 1.00 76.38 375 ARG A N 1
ATOM 2850 C CA . ARG A 1 375 ? -0.922 7.648 20.215 1.00 76.38 375 ARG A CA 1
ATOM 2851 C C . ARG A 1 375 ? -0.918 6.183 19.770 1.00 76.38 375 ARG A C 1
ATOM 2853 O O . ARG A 1 375 ? -0.864 5.286 20.617 1.00 76.38 375 ARG A O 1
ATOM 2860 N N . GLY A 1 376 ? -1.031 5.945 18.467 1.00 79.19 376 GLY A N 1
ATOM 2861 C CA . GLY A 1 376 ? -1.171 4.630 17.870 1.00 79.19 376 GLY A CA 1
ATOM 2862 C C . GLY A 1 376 ? -2.620 4.163 17.849 1.00 79.19 376 GLY A C 1
ATOM 2863 O O . GLY A 1 376 ? -2.894 2.999 18.131 1.00 79.19 376 GLY A O 1
ATOM 2864 N N . TYR A 1 377 ? -3.570 5.045 17.535 1.00 91.25 377 TYR A N 1
ATOM 2865 C CA . TYR A 1 377 ? -4.905 4.624 17.098 1.00 91.25 377 TYR A CA 1
ATOM 2866 C C . TYR A 1 377 ? -4.842 4.127 15.642 1.00 91.25 377 TYR A C 1
ATOM 2868 O O . TYR A 1 377 ? -5.388 4.745 14.728 1.00 91.25 377 TYR A O 1
ATOM 2876 N N . ASN A 1 378 ? -4.112 3.027 15.431 1.00 95.38 378 ASN A N 1
ATOM 2877 C CA . ASN A 1 378 ? -3.781 2.478 14.117 1.00 95.38 378 ASN A CA 1
ATOM 2878 C C . ASN A 1 378 ? -4.650 1.245 13.827 1.00 95.38 378 ASN A C 1
ATOM 2880 O O . ASN A 1 378 ? -4.577 0.263 14.570 1.00 95.38 378 ASN A O 1
ATOM 2884 N N . ALA A 1 379 ? -5.497 1.278 12.794 1.00 98.44 379 ALA A N 1
ATOM 2885 C CA . ALA A 1 379 ? -6.530 0.250 12.604 1.00 98.44 379 ALA A CA 1
ATOM 2886 C C . ALA A 1 379 ? -6.007 -1.056 11.985 1.00 98.44 379 ALA A C 1
ATOM 2888 O O . ALA A 1 379 ? -6.110 -2.105 12.624 1.00 98.44 379 ALA A O 1
ATOM 2889 N N . ILE A 1 380 ? -5.463 -1.010 10.765 1.00 98.69 380 ILE A N 1
ATOM 2890 C CA . ILE A 1 380 ? -5.085 -2.201 9.986 1.00 98.69 380 ILE A CA 1
ATOM 2891 C C . ILE A 1 380 ? -3.620 -2.119 9.546 1.00 98.69 380 ILE A C 1
ATOM 2893 O O . ILE A 1 380 ? -3.172 -1.092 9.036 1.00 98.69 380 ILE A O 1
ATOM 2897 N N . GLN A 1 381 ? -2.887 -3.228 9.655 1.00 97.38 381 GLN A N 1
ATOM 2898 C CA . GLN A 1 381 ? -1.573 -3.389 9.038 1.00 97.38 381 GLN A CA 1
ATOM 2899 C C . GLN A 1 381 ? -1.432 -4.746 8.343 1.00 97.38 381 GLN A C 1
ATOM 2901 O O . GLN A 1 381 ? -1.852 -5.773 8.866 1.00 97.38 381 GLN A O 1
ATOM 2906 N N . TYR A 1 382 ? -0.807 -4.743 7.169 1.00 97.88 382 TYR A N 1
ATOM 2907 C CA . TYR A 1 382 ? -0.406 -5.934 6.420 1.00 97.88 382 TYR A CA 1
ATOM 2908 C C . TYR A 1 382 ? 1.113 -5.913 6.234 1.00 97.88 382 TYR A C 1
ATOM 2910 O O . TYR A 1 382 ? 1.674 -4.857 5.933 1.00 97.88 382 TYR A O 1
ATOM 2918 N N . ILE A 1 383 ? 1.772 -7.059 6.421 1.00 93.69 383 ILE A N 1
ATOM 2919 C CA . ILE A 1 383 ? 3.231 -7.206 6.348 1.00 93.69 383 ILE A CA 1
ATOM 2920 C C . ILE A 1 383 ? 3.581 -8.446 5.523 1.00 93.69 383 ILE A C 1
ATOM 2922 O O . ILE A 1 383 ? 3.226 -9.554 5.911 1.00 93.69 383 ILE A O 1
ATOM 2926 N N . GLY A 1 384 ? 4.291 -8.295 4.403 1.00 93.12 384 GLY A N 1
ATOM 2927 C CA . GLY A 1 384 ? 4.783 -9.451 3.636 1.00 93.12 384 GLY A CA 1
ATOM 2928 C C . GLY A 1 384 ? 3.670 -10.327 3.041 1.00 93.12 384 GLY A C 1
ATOM 2929 O O . GLY A 1 384 ? 3.811 -11.550 2.986 1.00 93.12 384 GLY A O 1
ATOM 2930 N N . VAL A 1 385 ? 2.551 -9.709 2.651 1.00 96.50 385 VAL A N 1
ATOM 2931 C CA . VAL A 1 385 ? 1.318 -10.390 2.223 1.00 96.50 385 VAL A CA 1
ATOM 2932 C C . VAL A 1 385 ? 1.183 -10.356 0.697 1.00 96.50 385 VAL A C 1
ATOM 2934 O O . VAL A 1 385 ? 1.683 -9.446 0.035 1.00 96.50 385 VAL A O 1
ATOM 2937 N N . SER A 1 386 ? 0.511 -11.331 0.085 1.00 97.06 386 SER A N 1
ATOM 2938 C CA . SER A 1 386 ? 0.169 -11.254 -1.345 1.00 97.06 386 SER A CA 1
ATOM 2939 C C . SER A 1 386 ? -1.184 -11.876 -1.667 1.00 97.06 386 SER A C 1
ATOM 2941 O O . SER A 1 386 ? -1.595 -12.805 -0.989 1.00 97.06 386 SER A O 1
ATOM 2943 N N . ASN A 1 387 ? -1.853 -11.430 -2.734 1.00 97.38 387 ASN A N 1
ATOM 2944 C CA . ASN A 1 387 ? -3.205 -11.889 -3.084 1.00 97.38 387 ASN A CA 1
ATOM 2945 C C . ASN A 1 387 ? -4.188 -11.732 -1.899 1.00 97.38 387 ASN A C 1
ATOM 2947 O O . ASN A 1 387 ? -4.774 -12.708 -1.440 1.00 97.38 387 ASN A O 1
ATOM 2951 N N . SER A 1 388 ? -4.343 -10.521 -1.371 1.00 98.38 388 SER A N 1
ATOM 2952 C CA . SER A 1 388 ? -5.168 -10.228 -0.188 1.00 98.38 388 SER A CA 1
ATOM 2953 C C . SER A 1 388 ? -6.099 -9.035 -0.409 1.00 98.38 388 SER A C 1
ATOM 2955 O O . SER A 1 388 ? -6.055 -8.405 -1.472 1.00 98.38 388 SER A O 1
ATOM 2957 N N . TRP A 1 389 ? -6.965 -8.726 0.564 1.00 98.75 389 TRP A N 1
ATOM 2958 C CA . TRP A 1 389 ? -7.932 -7.638 0.405 1.00 98.75 389 TRP A CA 1
ATOM 2959 C C . TRP A 1 389 ? -8.388 -6.927 1.687 1.00 98.75 389 TRP A C 1
ATOM 2961 O O . TRP A 1 389 ? -8.351 -7.468 2.792 1.00 98.75 389 TRP A O 1
ATOM 2971 N N . VAL A 1 390 ? -8.874 -5.697 1.501 1.00 98.81 390 VAL A N 1
ATOM 2972 C CA . VAL A 1 390 ? -9.704 -4.961 2.466 1.00 98.81 390 VAL A CA 1
ATOM 2973 C C . VAL A 1 390 ? -10.970 -4.512 1.735 1.00 98.81 390 VAL A C 1
ATOM 2975 O O . VAL A 1 390 ? -10.849 -3.757 0.772 1.00 98.81 390 VAL A O 1
ATOM 2978 N N . ASP A 1 391 ? -12.159 -4.957 2.157 1.00 98.56 391 ASP A N 1
ATOM 2979 C CA . ASP A 1 391 ? -13.411 -4.737 1.403 1.00 98.56 391 ASP A CA 1
ATOM 2980 C C . ASP A 1 391 ? -14.537 -4.091 2.228 1.00 98.56 391 ASP A C 1
ATOM 2982 O O . ASP A 1 391 ? -14.936 -4.589 3.278 1.00 98.56 391 ASP A O 1
ATOM 2986 N N . GLU A 1 392 ? -15.054 -2.959 1.751 1.00 98.31 392 GLU A N 1
ATOM 2987 C CA . GLU A 1 392 ? -16.123 -2.156 2.377 1.00 98.31 392 GLU A CA 1
ATOM 2988 C C . GLU A 1 392 ? -15.891 -1.810 3.865 1.00 98.31 392 GLU A C 1
ATOM 2990 O O . GLU A 1 392 ? -16.834 -1.655 4.646 1.00 98.31 392 GLU A O 1
ATOM 2995 N N . VAL A 1 393 ? -14.629 -1.674 4.287 1.00 98.88 393 VAL A N 1
ATOM 2996 C CA . VAL A 1 393 ? -14.284 -1.337 5.677 1.00 98.88 393 VAL A CA 1
ATOM 2997 C C . VAL A 1 393 ? -14.387 0.170 5.921 1.00 98.88 393 VAL A C 1
ATOM 2999 O O . VAL A 1 393 ? -13.789 0.981 5.211 1.00 98.88 393 VAL A O 1
ATOM 3002 N N . THR A 1 394 ? -15.103 0.561 6.978 1.00 98.88 394 THR A N 1
ATOM 3003 C CA . THR A 1 394 ? -15.108 1.946 7.480 1.00 98.88 394 THR A CA 1
ATOM 3004 C C . THR A 1 394 ? -14.202 2.069 8.702 1.00 98.88 394 THR A C 1
ATOM 3006 O O . THR A 1 394 ? -14.387 1.345 9.670 1.00 98.88 394 THR A O 1
ATOM 3009 N N . ILE A 1 395 ? -13.264 3.011 8.710 1.00 98.88 395 ILE A N 1
ATOM 3010 C CA . ILE A 1 395 ? -12.384 3.296 9.849 1.00 98.88 395 ILE A CA 1
ATOM 3011 C C . ILE A 1 395 ? -12.718 4.687 10.391 1.00 98.88 395 ILE A C 1
ATOM 3013 O O . ILE A 1 395 ? -12.810 5.647 9.625 1.00 98.88 395 ILE A O 1
ATOM 3017 N N . LYS A 1 396 ? -12.915 4.808 11.708 1.00 98.62 396 LYS A N 1
ATOM 3018 C CA . LYS A 1 396 ? -13.273 6.072 12.365 1.00 98.62 396 LYS A CA 1
ATOM 3019 C C . LYS A 1 396 ? -12.297 6.456 13.466 1.00 98.62 396 LYS A C 1
ATOM 3021 O O . LYS A 1 396 ? -11.934 5.622 14.294 1.00 98.62 396 LYS A O 1
ATOM 3026 N N . ASN A 1 397 ? -11.982 7.749 13.534 1.00 97.25 397 ASN A N 1
ATOM 3027 C CA . ASN A 1 397 ? -11.145 8.376 14.565 1.00 97.25 397 ASN A CA 1
ATOM 3028 C C . ASN A 1 397 ? -9.704 7.833 14.664 1.00 97.25 397 ASN A C 1
ATOM 3030 O O . ASN A 1 397 ? -9.071 7.985 15.705 1.00 97.25 397 ASN A O 1
ATOM 3034 N N . CYS A 1 398 ? -9.187 7.197 13.613 1.00 97.00 398 CYS A N 1
ATOM 3035 C CA . CYS A 1 398 ? -7.839 6.641 13.616 1.00 97.00 398 CYS A CA 1
ATOM 3036 C C . CYS A 1 398 ? -6.763 7.727 13.509 1.00 97.00 398 CYS A C 1
ATOM 3038 O O . CYS A 1 398 ? -6.944 8.709 12.787 1.00 97.00 398 CYS A O 1
ATOM 3040 N N . ASP A 1 399 ? -5.628 7.508 14.170 1.00 91.19 399 ASP A N 1
ATOM 3041 C CA . ASP A 1 399 ? -4.368 8.200 13.877 1.00 91.19 399 ASP A CA 1
ATOM 3042 C C . ASP A 1 399 ? -3.866 7.732 12.508 1.00 91.19 399 ASP A C 1
ATOM 3044 O O . ASP A 1 399 ? -3.659 8.552 11.618 1.00 91.19 399 ASP A O 1
ATOM 3048 N N . ASN A 1 400 ? -3.818 6.409 12.304 1.00 95.12 400 ASN A N 1
ATOM 3049 C CA . ASN A 1 400 ? -3.511 5.784 11.020 1.00 95.12 400 ASN A CA 1
ATOM 3050 C C . ASN A 1 400 ? -4.577 4.747 10.632 1.00 95.12 400 ASN A C 1
ATOM 3052 O O . ASN A 1 400 ? -4.997 3.927 11.450 1.00 95.12 400 ASN A O 1
ATOM 3056 N N . GLY A 1 401 ? -5.031 4.767 9.381 1.00 98.00 401 GLY A N 1
ATOM 3057 C CA . GLY A 1 401 ? -6.053 3.841 8.895 1.00 98.00 401 GLY A CA 1
ATOM 3058 C C . GLY A 1 401 ? -5.455 2.489 8.514 1.00 98.00 401 GLY A C 1
ATOM 3059 O O . GLY A 1 401 ? -5.617 1.510 9.245 1.00 98.00 401 GLY A O 1
ATOM 3060 N N . ILE A 1 402 ? -4.778 2.432 7.366 1.00 98.50 402 ILE A N 1
ATOM 3061 C CA . ILE A 1 402 ? -4.257 1.193 6.779 1.00 98.50 402 ILE A CA 1
ATOM 3062 C C . ILE A 1 402 ? -2.787 1.352 6.373 1.00 98.50 402 ILE A C 1
ATOM 3064 O O . ILE A 1 402 ? -2.470 2.144 5.487 1.00 98.50 402 ILE A O 1
ATOM 3068 N N . PHE A 1 403 ? -1.910 0.537 6.965 1.00 96.44 403 PHE A N 1
ATOM 3069 C CA . PHE A 1 403 ? -0.510 0.384 6.557 1.00 96.44 403 PHE A CA 1
ATOM 3070 C C . PHE A 1 403 ? -0.310 -0.908 5.753 1.00 96.44 403 PHE A C 1
ATOM 3072 O O . PHE A 1 403 ? -0.391 -2.010 6.299 1.00 96.44 403 PHE A O 1
ATOM 3079 N N . TRP A 1 404 ? 0.007 -0.801 4.466 1.00 96.50 404 TRP A N 1
ATOM 3080 C CA . TRP A 1 404 ? 0.396 -1.927 3.614 1.00 96.50 404 TRP A CA 1
ATOM 3081 C C . TRP A 1 404 ? 1.912 -1.918 3.398 1.00 96.50 404 TRP A C 1
ATOM 3083 O O . TRP A 1 404 ? 2.447 -1.128 2.623 1.00 96.50 404 TRP A O 1
ATOM 3093 N N . ASN A 1 405 ? 2.606 -2.806 4.117 1.00 92.50 405 ASN A N 1
ATOM 3094 C CA . ASN A 1 405 ? 4.055 -2.979 4.083 1.00 92.50 405 ASN A CA 1
ATOM 3095 C C . ASN A 1 405 ? 4.426 -4.261 3.336 1.00 92.50 405 ASN A C 1
ATOM 3097 O O . ASN A 1 405 ? 4.172 -5.353 3.843 1.00 92.50 405 ASN A O 1
ATOM 3101 N N . TRP A 1 406 ? 5.086 -4.161 2.181 1.00 93.19 406 TRP A N 1
ATOM 3102 C CA . TRP A 1 406 ? 5.388 -5.338 1.351 1.00 93.19 406 TRP A CA 1
ATOM 3103 C C . TRP A 1 406 ? 4.118 -6.144 1.028 1.00 93.19 406 TRP A C 1
ATOM 3105 O O . TRP A 1 406 ? 4.025 -7.342 1.302 1.00 93.19 406 TRP A O 1
ATOM 3115 N N . VAL A 1 407 ? 3.097 -5.458 0.516 1.00 97.69 407 VAL A N 1
ATOM 3116 C CA . VAL A 1 407 ? 1.862 -6.077 0.031 1.00 97.69 407 VAL A CA 1
ATOM 3117 C C . VAL A 1 407 ? 1.886 -6.106 -1.488 1.00 97.69 407 VAL A C 1
ATOM 3119 O O . VAL A 1 407 ? 2.254 -5.120 -2.126 1.00 97.69 407 VAL A O 1
ATOM 3122 N N . ASP A 1 408 ? 1.516 -7.242 -2.069 1.00 97.12 408 ASP A N 1
ATOM 3123 C CA . ASP A 1 408 ? 1.643 -7.482 -3.505 1.00 97.12 408 ASP A CA 1
ATOM 3124 C C . ASP A 1 408 ? 0.352 -8.058 -4.104 1.00 97.12 408 ASP A C 1
ATOM 3126 O O . ASP A 1 408 ? -0.304 -8.904 -3.484 1.00 97.12 408 ASP A O 1
ATOM 3130 N N . ARG A 1 409 ? -0.024 -7.624 -5.313 1.00 97.00 409 ARG A N 1
ATOM 3131 C CA . ARG A 1 409 ? -1.187 -8.146 -6.072 1.00 97.00 409 ARG A CA 1
ATOM 3132 C C . ARG A 1 409 ? -2.480 -8.231 -5.243 1.00 97.00 409 ARG A C 1
ATOM 3134 O O . ARG A 1 409 ? -3.150 -9.263 -5.238 1.00 97.00 409 ARG A O 1
ATOM 3141 N N . SER A 1 410 ? -2.791 -7.191 -4.475 1.00 98.69 410 SER A N 1
ATOM 3142 C CA . SER A 1 410 ? -3.887 -7.164 -3.492 1.00 98.69 410 SER A CA 1
ATOM 3143 C C . SER A 1 410 ? -4.840 -5.984 -3.736 1.00 98.69 410 SER A C 1
ATOM 3145 O O . SER A 1 410 ? -4.456 -5.013 -4.390 1.00 98.69 410 SER A O 1
ATOM 3147 N N . THR A 1 411 ? -6.083 -6.054 -3.242 1.00 98.81 411 THR A N 1
ATOM 3148 C CA . THR A 1 411 ? -7.116 -5.018 -3.481 1.00 98.81 411 THR A CA 1
ATOM 3149 C C . THR A 1 411 ? -7.654 -4.391 -2.191 1.00 98.81 411 THR A C 1
ATOM 3151 O O . THR A 1 411 ? -8.217 -5.087 -1.354 1.00 98.81 411 THR A O 1
ATOM 3154 N N . MET A 1 412 ? -7.583 -3.066 -2.054 1.00 98.50 412 MET A N 1
ATOM 3155 C CA . MET A 1 412 ? -8.485 -2.315 -1.174 1.00 98.50 412 MET A CA 1
ATOM 3156 C C . MET A 1 412 ? -9.692 -1.837 -1.989 1.00 98.50 412 MET A C 1
ATOM 3158 O O . MET A 1 412 ? -9.507 -1.189 -3.020 1.00 98.50 412 MET A O 1
ATOM 3162 N N . ARG A 1 413 ? -10.918 -2.095 -1.527 1.00 98.00 413 ARG A N 1
ATOM 3163 C CA . ARG A 1 413 ? -12.154 -1.630 -2.173 1.00 98.00 413 ARG A CA 1
ATOM 3164 C C . ARG A 1 413 ? -13.114 -1.017 -1.159 1.00 98.00 413 ARG A C 1
ATOM 3166 O O . ARG A 1 413 ? -13.304 -1.542 -0.068 1.00 98.00 413 ARG A O 1
ATOM 3173 N N . GLY A 1 414 ? -13.723 0.115 -1.517 1.00 96.56 414 GLY A N 1
ATOM 3174 C CA . GLY A 1 414 ? -14.803 0.734 -0.735 1.00 96.56 414 GLY A CA 1
ATOM 3175 C C . GLY A 1 414 ? -14.390 1.256 0.649 1.00 96.56 414 GLY A C 1
ATOM 3176 O O . GLY A 1 414 ? -15.251 1.494 1.494 1.00 96.56 414 GLY A O 1
ATOM 3177 N N . VAL A 1 415 ? -13.087 1.431 0.898 1.00 98.62 415 VAL A N 1
ATOM 3178 C CA . VAL A 1 415 ? -12.560 1.873 2.197 1.00 98.62 415 VAL A CA 1
ATOM 3179 C C . VAL A 1 415 ? -12.977 3.316 2.489 1.00 98.62 415 VAL A C 1
ATOM 3181 O O . VAL A 1 415 ? -12.663 4.233 1.726 1.00 98.62 415 VAL A O 1
ATOM 3184 N N . LYS A 1 416 ? -13.633 3.542 3.631 1.00 98.69 416 LYS A N 1
ATOM 3185 C CA . LYS A 1 416 ? -13.977 4.885 4.121 1.00 98.69 416 LYS A CA 1
ATOM 3186 C C . LYS A 1 416 ? -13.180 5.213 5.378 1.00 98.69 416 LYS A C 1
ATOM 3188 O O . LYS A 1 416 ? -13.277 4.484 6.357 1.00 98.69 416 LYS A O 1
ATOM 3193 N N . ILE A 1 417 ? -12.483 6.345 5.393 1.00 98.50 417 ILE A N 1
ATOM 3194 C CA . ILE A 1 417 ? -11.826 6.886 6.590 1.00 98.50 417 ILE A CA 1
ATOM 3195 C C . ILE A 1 417 ? -12.592 8.136 7.033 1.00 98.50 417 ILE A C 1
ATOM 3197 O O . ILE A 1 417 ? -12.895 8.990 6.202 1.00 98.50 417 ILE A O 1
ATOM 3201 N N . ASP A 1 418 ? -12.965 8.228 8.309 1.00 97.06 418 ASP A N 1
ATOM 3202 C CA . ASP A 1 418 ? -13.920 9.225 8.813 1.00 97.06 418 ASP A CA 1
ATOM 3203 C C . ASP A 1 418 ? -13.628 9.643 10.270 1.00 97.06 418 ASP A C 1
ATOM 3205 O O . ASP A 1 418 ? -12.836 9.010 10.972 1.00 97.06 418 ASP A O 1
ATOM 3209 N N . VAL A 1 419 ? -14.300 10.684 10.768 1.00 95.88 419 VAL A N 1
ATOM 3210 C CA . VAL A 1 419 ? -14.250 11.074 12.189 1.00 95.88 419 VAL A CA 1
ATOM 3211 C C . VAL A 1 419 ? -15.650 11.322 12.741 1.00 95.88 419 VAL A C 1
ATOM 3213 O O . VAL A 1 419 ? -16.486 11.951 12.101 1.00 95.88 419 VAL A O 1
ATOM 3216 N N . THR A 1 420 ? -15.925 10.859 13.964 1.00 95.75 420 THR A N 1
ATOM 3217 C CA . THR A 1 420 ? -17.250 11.048 14.589 1.00 95.75 420 THR A CA 1
ATOM 3218 C C . THR A 1 420 ? -17.503 12.498 15.018 1.00 95.75 420 THR A C 1
ATOM 3220 O O . THR A 1 420 ? -18.648 12.895 15.220 1.00 95.75 420 THR A O 1
ATOM 3223 N N . LYS A 1 421 ? -16.430 13.285 15.154 1.00 91.69 421 LYS A N 1
ATOM 3224 C CA . LYS A 1 421 ? -16.377 14.749 15.302 1.00 91.69 421 LYS A CA 1
ATOM 3225 C C . LYS A 1 421 ? -14.924 15.204 15.045 1.00 91.69 421 LYS A C 1
ATOM 3227 O O . LYS A 1 421 ? -14.027 14.368 15.173 1.00 91.69 421 LYS A O 1
ATOM 3232 N N . PRO A 1 422 ? -14.654 16.485 14.723 1.00 88.31 422 PRO A N 1
ATOM 3233 C CA . PRO A 1 422 ? -13.297 16.998 14.503 1.00 88.31 422 PRO A CA 1
ATOM 3234 C C . PRO A 1 422 ? -12.276 16.538 15.553 1.00 88.31 422 PRO A C 1
ATOM 3236 O O . PRO A 1 422 ? -12.564 16.568 16.752 1.00 88.31 422 PRO A O 1
ATOM 3239 N N . ARG A 1 423 ? -11.089 16.104 15.111 1.00 87.31 423 ARG A N 1
ATOM 3240 C CA . ARG A 1 423 ? -9.984 15.689 16.000 1.00 87.31 423 ARG A CA 1
ATOM 3241 C C . ARG A 1 423 ? -8.927 16.776 16.233 1.00 87.31 423 ARG A C 1
ATOM 3243 O O . ARG A 1 423 ? -7.913 16.511 16.865 1.00 87.31 423 ARG A O 1
ATOM 3250 N N . TRP A 1 424 ? -9.162 18.001 15.772 1.00 80.19 424 TRP A N 1
ATOM 3251 C CA . TRP A 1 424 ? -8.242 19.132 15.918 1.00 80.19 424 TRP A CA 1
ATOM 3252 C C . TRP A 1 424 ? -8.842 20.231 16.826 1.00 80.19 424 TRP A C 1
ATOM 3254 O O . TRP A 1 424 ? -10.065 20.384 16.858 1.00 80.19 424 TRP A O 1
ATOM 3264 N N . PRO A 1 425 ? -8.026 21.014 17.563 1.00 67.38 425 PRO A N 1
ATOM 3265 C CA . PRO A 1 425 ? -8.526 22.030 18.501 1.00 67.38 425 PRO A CA 1
ATOM 3266 C C . PRO A 1 425 ? -8.765 23.419 17.874 1.00 67.38 425 PRO A C 1
ATOM 3268 O O . PRO A 1 425 ? -9.360 24.286 18.511 1.00 67.38 425 PRO A O 1
ATOM 3271 N N . VAL A 1 426 ? -8.273 23.662 16.655 1.00 64.31 426 VAL A N 1
ATOM 3272 C CA . VAL A 1 426 ? -8.270 24.984 15.996 1.00 64.31 426 VAL A CA 1
ATOM 3273 C C . VAL A 1 426 ? -9.502 25.253 15.122 1.00 64.31 426 VAL A C 1
ATOM 3275 O O . VAL A 1 426 ? -10.115 24.351 14.561 1.00 64.31 426 VAL A O 1
ATOM 3278 N N . THR A 1 427 ? -9.861 26.524 14.942 1.00 60.12 427 THR A N 1
ATOM 3279 C CA . THR A 1 427 ? -11.003 26.934 14.100 1.00 60.12 427 THR A CA 1
ATOM 3280 C C . THR A 1 427 ? -10.652 27.126 12.617 1.00 60.12 427 THR A C 1
ATOM 3282 O O . THR A 1 427 ? -11.548 27.320 11.797 1.00 60.12 427 THR A O 1
ATOM 3285 N N . ALA A 1 428 ? -9.368 27.069 12.244 1.00 64.81 428 ALA A N 1
ATOM 3286 C CA . ALA A 1 428 ? -8.897 27.313 10.882 1.00 64.81 428 ALA A CA 1
ATOM 3287 C C . ALA A 1 428 ? -8.760 26.013 10.067 1.00 64.81 428 ALA A C 1
ATOM 3289 O O . ALA A 1 428 ? -7.932 25.158 10.372 1.00 64.81 428 ALA A O 1
ATOM 3290 N N . TYR A 1 429 ? -9.507 25.891 8.961 1.00 68.19 429 TYR A N 1
ATOM 3291 C CA . TYR A 1 429 ? -9.526 24.671 8.132 1.00 68.19 429 TYR A CA 1
ATOM 3292 C C . TYR A 1 429 ? -8.147 24.233 7.589 1.00 68.19 429 TYR A C 1
ATOM 3294 O O . TYR A 1 429 ? -7.911 23.053 7.341 1.00 68.19 429 TYR A O 1
ATOM 3302 N N . ARG A 1 430 ? -7.203 25.162 7.392 1.00 67.81 430 ARG A N 1
ATOM 3303 C CA . ARG A 1 430 ? -5.874 24.811 6.856 1.00 67.81 430 ARG A CA 1
ATOM 3304 C C . ARG A 1 430 ? -5.114 23.845 7.769 1.00 67.81 430 ARG A C 1
ATOM 3306 O O . ARG A 1 430 ? -4.473 22.936 7.248 1.00 67.81 430 ARG A O 1
ATOM 3313 N N . GLU A 1 431 ? -5.281 24.012 9.077 1.00 69.62 431 GLU A N 1
ATOM 3314 C CA . GLU A 1 431 ? -4.643 23.269 10.171 1.00 69.62 431 GLU A CA 1
ATOM 3315 C C . GLU A 1 431 ? -5.512 22.095 10.686 1.00 69.62 431 GLU A C 1
ATOM 3317 O O . GLU A 1 431 ? -5.187 21.471 11.693 1.00 69.62 431 GLU A O 1
ATOM 3322 N N . ALA A 1 432 ? -6.631 21.789 10.015 1.00 77.81 432 ALA A N 1
ATOM 3323 C CA . ALA A 1 432 ? -7.637 20.816 10.450 1.00 77.81 432 ALA A CA 1
ATOM 3324 C C . ALA A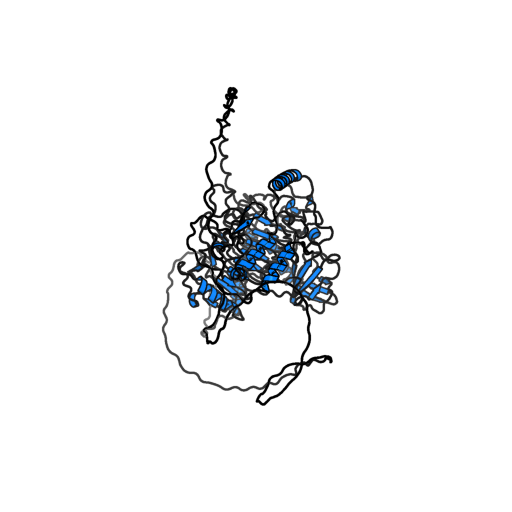 1 432 ? -7.220 19.345 10.241 1.00 77.81 432 ALA A C 1
ATOM 3326 O O . ALA A 1 432 ? -7.818 18.630 9.438 1.00 77.81 432 ALA A O 1
ATOM 3327 N N . LEU A 1 433 ? -6.176 18.896 10.937 1.00 86.50 433 LEU A N 1
ATOM 3328 C CA . LEU A 1 433 ? -5.596 17.555 10.804 1.00 86.50 433 LEU A CA 1
ATOM 3329 C C . LEU A 1 433 ? -6.290 16.531 11.723 1.00 86.50 433 LEU A C 1
ATOM 3331 O O . LEU A 1 433 ? -6.545 16.802 12.894 1.00 86.50 433 LEU A O 1
ATOM 3335 N N . ASN A 1 434 ? -6.603 15.347 11.192 1.00 91.25 434 ASN A N 1
ATOM 3336 C CA . ASN A 1 434 ? -7.386 14.303 11.877 1.00 91.25 434 ASN A CA 1
ATOM 3337 C C . ASN A 1 434 ? -6.596 13.037 12.229 1.00 91.25 434 ASN A C 1
ATOM 3339 O O . ASN A 1 434 ? -7.150 12.096 12.796 1.00 91.25 434 ASN A O 1
ATOM 3343 N N . GLY A 1 435 ? -5.302 13.057 11.947 1.00 90.81 435 GLY A N 1
ATOM 3344 C CA . GLY A 1 435 ? -4.360 11.966 12.121 1.00 90.81 435 GLY A CA 1
ATOM 3345 C C . GLY A 1 435 ? -3.300 12.060 11.030 1.00 90.81 435 GLY A C 1
ATOM 3346 O O . GLY A 1 435 ? -3.217 13.066 10.315 1.00 90.81 435 GLY A O 1
ATOM 3347 N N . HIS A 1 436 ? -2.528 10.996 10.887 1.00 90.06 436 HIS A N 1
ATOM 3348 C CA . HIS A 1 436 ? -1.299 10.959 10.119 1.00 90.06 436 HIS A CA 1
ATOM 3349 C C . HIS A 1 436 ? -1.506 10.328 8.725 1.00 90.06 436 HIS A C 1
ATOM 3351 O O . HIS A 1 436 ? -1.684 11.094 7.774 1.00 90.06 436 HIS A O 1
ATOM 3357 N N . HIS A 1 437 ? -1.586 8.994 8.599 1.00 93.88 437 HIS A N 1
ATOM 3358 C CA . HIS A 1 437 ? -1.804 8.270 7.331 1.00 93.88 437 HIS A CA 1
ATOM 3359 C C . HIS A 1 437 ? -3.132 7.469 7.297 1.00 93.88 437 HIS A C 1
ATOM 3361 O O . HIS A 1 437 ? -3.230 6.400 7.905 1.00 93.88 437 HIS A O 1
ATOM 3367 N N . PRO A 1 438 ? -4.168 7.892 6.546 1.00 96.12 438 PRO A N 1
ATOM 3368 C CA . PRO A 1 438 ? -5.379 7.103 6.290 1.00 96.12 438 PRO A CA 1
ATOM 3369 C C . PRO A 1 438 ? -5.105 5.814 5.512 1.00 96.12 438 PRO A C 1
ATOM 3371 O O . PRO A 1 438 ? -5.600 4.754 5.888 1.00 96.12 438 PRO A O 1
ATOM 3374 N N . ILE A 1 439 ? -4.333 5.902 4.427 1.00 98.19 439 ILE A N 1
ATOM 3375 C CA . ILE A 1 439 ? -3.956 4.776 3.565 1.00 98.19 439 ILE A CA 1
ATOM 3376 C C . ILE A 1 439 ? -2.499 4.983 3.149 1.00 98.19 439 ILE A C 1
ATOM 3378 O O . ILE A 1 439 ? -2.174 6.001 2.543 1.00 98.19 439 ILE A O 1
ATOM 3382 N N . SER A 1 440 ? -1.629 4.018 3.448 1.00 96.94 440 SER A N 1
ATOM 3383 C CA . SER A 1 440 ? -0.203 4.073 3.110 1.00 96.94 440 SER A CA 1
ATOM 3384 C C . SER A 1 440 ? 0.300 2.747 2.545 1.00 96.94 440 SER A C 1
ATOM 3386 O O . SER A 1 440 ? 0.054 1.685 3.124 1.00 96.94 440 SER A O 1
ATOM 3388 N N . LEU A 1 441 ? 0.977 2.809 1.393 1.00 97.25 441 LEU A N 1
ATOM 3389 C CA . LEU A 1 441 ? 1.589 1.677 0.695 1.00 97.25 441 LEU A CA 1
ATOM 3390 C C . LEU A 1 441 ? 3.116 1.873 0.623 1.00 97.25 441 LEU A C 1
ATOM 3392 O O . LEU A 1 441 ? 3.614 2.717 -0.122 1.00 97.25 441 LEU A O 1
ATOM 3396 N N . THR A 1 442 ? 3.854 1.034 1.349 1.00 91.69 442 THR A N 1
ATOM 3397 C CA . THR A 1 442 ? 5.316 1.109 1.542 1.00 91.69 442 THR A CA 1
ATOM 3398 C C . THR A 1 442 ? 5.950 -0.235 1.166 1.00 91.69 442 THR A C 1
ATOM 3400 O O . THR A 1 442 ? 5.461 -1.281 1.598 1.00 91.69 442 THR A O 1
ATOM 3403 N N . GLU A 1 443 ? 6.998 -0.258 0.332 1.00 91.31 443 GLU A N 1
ATOM 3404 C CA . GLU A 1 443 ? 7.553 -1.489 -0.289 1.00 91.31 443 GLU A CA 1
ATOM 3405 C C . GLU A 1 443 ? 6.497 -2.364 -1.016 1.00 91.31 443 GLU A C 1
ATOM 3407 O O . GLU A 1 443 ? 6.711 -3.553 -1.252 1.00 91.31 443 GLU A O 1
ATOM 3412 N N . SER A 1 444 ? 5.327 -1.810 -1.351 1.00 96.12 444 SER A N 1
ATOM 3413 C CA . SER A 1 444 ? 4.160 -2.558 -1.846 1.00 96.12 444 SER A CA 1
ATOM 3414 C C . SER A 1 444 ? 3.992 -2.417 -3.361 1.00 96.12 444 SER A C 1
ATOM 3416 O O . SER A 1 444 ? 4.157 -1.317 -3.895 1.00 96.12 444 SER A O 1
ATOM 3418 N N . SER A 1 445 ? 3.659 -3.511 -4.056 1.00 96.25 445 SER A N 1
ATOM 3419 C CA . SER A 1 445 ? 3.648 -3.567 -5.524 1.00 96.25 445 SER A CA 1
ATOM 3420 C C . SER A 1 445 ? 2.340 -4.072 -6.142 1.00 96.25 445 SER A C 1
ATOM 3422 O O . SER A 1 445 ? 1.645 -4.911 -5.579 1.00 96.25 445 SER A O 1
ATOM 3424 N N . SER A 1 446 ? 2.015 -3.598 -7.348 1.00 97.12 446 SER A N 1
ATOM 3425 C CA . SER A 1 446 ? 0.954 -4.165 -8.204 1.00 97.12 446 SER A CA 1
ATOM 3426 C C . SER A 1 446 ? -0.441 -4.254 -7.547 1.00 97.12 446 SER A C 1
ATOM 3428 O O . SER A 1 446 ? -1.244 -5.127 -7.883 1.00 97.12 446 SER A O 1
ATOM 3430 N N . ASN A 1 447 ? -0.748 -3.369 -6.595 1.00 98.75 447 ASN A N 1
ATOM 3431 C CA . ASN A 1 447 ? -2.018 -3.366 -5.862 1.00 98.75 447 ASN A CA 1
ATOM 3432 C C . ASN A 1 447 ? -3.082 -2.473 -6.510 1.00 98.75 447 ASN A C 1
ATOM 3434 O O . ASN A 1 447 ? -2.760 -1.532 -7.231 1.00 98.75 447 ASN A O 1
ATOM 3438 N N . LEU A 1 448 ? -4.351 -2.726 -6.189 1.00 98.81 448 LEU A N 1
ATOM 3439 C CA . LEU A 1 448 ? -5.491 -1.884 -6.555 1.00 98.81 448 LEU A CA 1
ATOM 3440 C C . LEU A 1 448 ? -6.104 -1.259 -5.295 1.00 98.81 448 LEU A C 1
ATOM 3442 O O . LEU A 1 448 ? -6.362 -1.956 -4.321 1.00 98.81 448 LEU A O 1
ATOM 3446 N N . VAL A 1 449 ? -6.363 0.043 -5.315 1.00 98.81 449 VAL A N 1
ATOM 3447 C CA . VAL A 1 449 ? -7.041 0.792 -4.250 1.00 98.81 449 VAL A CA 1
ATOM 3448 C C . VAL A 1 449 ? -8.183 1.570 -4.898 1.00 98.81 449 VAL A C 1
ATOM 3450 O O . VAL A 1 449 ? -7.950 2.573 -5.574 1.00 98.81 449 VAL A O 1
ATOM 3453 N N . GLU A 1 450 ? -9.419 1.090 -4.749 1.00 97.50 450 GLU A N 1
ATOM 3454 C CA . GLU A 1 450 ? -10.572 1.602 -5.498 1.00 97.50 450 GLU A CA 1
ATOM 3455 C C . GLU A 1 450 ? -11.782 2.011 -4.647 1.00 97.50 450 GLU A C 1
ATOM 3457 O O . GLU A 1 450 ? -12.088 1.417 -3.613 1.00 97.50 450 GLU A O 1
ATOM 3462 N N . GLY A 1 451 ? -12.497 3.049 -5.096 1.00 95.69 451 GLY A N 1
ATOM 3463 C CA . GLY A 1 451 ? -13.742 3.502 -4.460 1.00 95.69 451 GLY A CA 1
ATOM 3464 C C . GLY A 1 451 ? -13.558 4.102 -3.060 1.00 95.69 451 GLY A C 1
ATOM 3465 O O . GLY A 1 451 ? -14.511 4.154 -2.283 1.00 95.69 451 GLY A O 1
ATOM 3466 N N . PHE A 1 452 ? -12.336 4.515 -2.713 1.00 98.38 452 PHE A N 1
ATOM 3467 C CA . PHE A 1 452 ? -11.995 4.988 -1.373 1.00 98.38 452 PHE A CA 1
ATOM 3468 C C . PHE A 1 452 ? -12.559 6.386 -1.068 1.00 98.38 452 PHE A C 1
ATOM 3470 O O . PHE A 1 452 ? -12.757 7.214 -1.960 1.00 98.38 452 PHE A O 1
ATOM 3477 N N . ASN A 1 453 ? -12.793 6.674 0.214 1.00 98.31 453 ASN A N 1
ATOM 3478 C CA . ASN A 1 453 ? -13.340 7.950 0.675 1.00 98.31 453 ASN A CA 1
ATOM 3479 C C . ASN A 1 453 ? -12.664 8.428 1.971 1.00 98.31 453 ASN A C 1
ATOM 3481 O O . ASN A 1 453 ? -13.008 7.962 3.057 1.00 98.31 453 ASN A O 1
ATOM 3485 N N . VAL A 1 454 ? -11.741 9.386 1.863 1.00 98.06 454 VAL A N 1
ATOM 3486 C CA . VAL A 1 454 ? -11.073 10.028 3.008 1.00 98.06 454 VAL A CA 1
ATOM 3487 C C . VAL A 1 454 ? -11.888 11.264 3.424 1.00 98.06 454 VAL A C 1
ATOM 3489 O O . VAL A 1 454 ? -11.695 12.379 2.933 1.00 98.06 454 VAL A O 1
ATOM 3492 N N . ALA A 1 455 ? -12.877 11.043 4.293 1.00 95.38 455 ALA A N 1
ATOM 3493 C CA . ALA A 1 455 ? -13.933 11.997 4.646 1.00 95.38 455 ALA A CA 1
ATOM 3494 C C . ALA A 1 455 ? -13.518 13.071 5.676 1.00 95.38 455 ALA A C 1
ATOM 3496 O O . ALA A 1 455 ? -14.317 13.944 6.011 1.00 95.38 455 ALA A O 1
ATOM 3497 N N . ALA A 1 456 ? -12.269 13.046 6.140 1.00 92.06 456 ALA A N 1
ATOM 3498 C CA . ALA A 1 456 ? -11.654 14.068 6.982 1.00 92.06 456 ALA A CA 1
ATOM 3499 C C . ALA A 1 456 ? -10.210 14.319 6.517 1.00 92.06 456 ALA A C 1
ATOM 3501 O O . ALA A 1 456 ? -9.624 13.469 5.860 1.00 92.06 456 ALA A O 1
ATOM 3502 N N . LYS A 1 457 ? -9.622 15.476 6.828 1.00 90.81 457 LYS A N 1
ATOM 3503 C CA . LYS A 1 457 ? -8.282 15.851 6.345 1.00 90.81 457 LYS A CA 1
ATOM 3504 C C . LYS A 1 457 ? -7.180 15.291 7.259 1.00 90.81 457 LYS A C 1
ATOM 3506 O O . LYS A 1 457 ? -7.214 15.564 8.458 1.00 90.81 457 LYS A O 1
ATOM 3511 N N . TYR A 1 458 ? -6.203 14.562 6.720 1.00 93.00 458 TYR A N 1
ATOM 3512 C CA . TYR A 1 458 ? -5.054 13.997 7.453 1.00 93.00 458 TYR A CA 1
ATOM 3513 C C . TYR A 1 458 ? -3.729 14.655 7.028 1.00 93.00 458 TYR A C 1
ATOM 3515 O O . TYR A 1 458 ? -3.734 15.539 6.173 1.00 93.00 458 TYR A O 1
ATOM 3523 N N . ILE A 1 459 ? -2.587 14.298 7.623 1.00 87.00 459 ILE A N 1
ATOM 3524 C CA . ILE A 1 459 ? -1.281 14.838 7.191 1.00 87.00 459 ILE A CA 1
ATOM 3525 C C . ILE A 1 459 ? -0.924 14.293 5.797 1.00 87.00 459 ILE A C 1
ATOM 3527 O O . ILE A 1 459 ? -0.708 15.079 4.870 1.00 87.00 459 ILE A O 1
ATOM 3531 N N . HIS A 1 460 ? -0.985 12.975 5.624 1.00 90.88 460 HIS A N 1
ATOM 3532 C CA . HIS A 1 460 ? -0.593 12.254 4.414 1.00 90.88 460 HIS A CA 1
ATOM 3533 C C . HIS A 1 460 ? -1.747 11.331 3.973 1.00 90.88 460 HIS A C 1
ATOM 353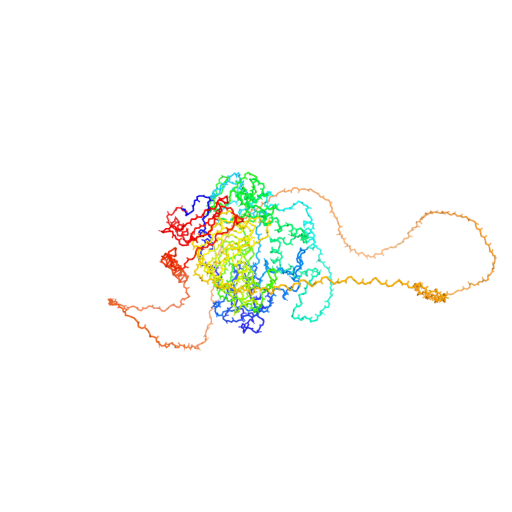5 O O . HIS A 1 460 ? -1.806 10.179 4.385 1.00 90.88 460 HIS A O 1
ATOM 3541 N N . ASP A 1 461 ? -2.724 11.848 3.207 1.00 95.88 461 ASP A N 1
ATOM 3542 C CA . ASP A 1 461 ? -4.020 11.171 3.001 1.00 95.88 461 ASP A CA 1
ATOM 3543 C C . ASP A 1 461 ? -3.909 9.827 2.254 1.00 95.88 461 ASP A C 1
ATOM 3545 O O . ASP A 1 461 ? -4.581 8.859 2.618 1.00 95.88 461 ASP A O 1
ATOM 3549 N N . ILE A 1 462 ? -3.098 9.792 1.191 1.00 97.69 462 ILE A N 1
ATOM 3550 C CA . ILE A 1 462 ? -2.860 8.630 0.324 1.00 97.69 462 ILE A CA 1
ATOM 3551 C C . ILE A 1 462 ? -1.353 8.548 0.056 1.00 97.69 462 ILE A C 1
ATOM 3553 O O . ILE A 1 462 ? -0.848 9.280 -0.795 1.00 97.69 462 ILE A O 1
ATOM 3557 N N . THR A 1 463 ? -0.643 7.683 0.779 1.00 97.06 463 THR A N 1
ATOM 3558 C CA . THR A 1 463 ? 0.827 7.591 0.749 1.00 97.06 463 THR A CA 1
ATOM 3559 C C . THR A 1 463 ? 1.346 6.471 -0.152 1.00 97.06 463 THR A C 1
ATOM 3561 O O . THR A 1 463 ? 0.871 5.334 -0.089 1.00 97.06 463 THR A O 1
ATOM 3564 N N . VAL A 1 464 ? 2.397 6.777 -0.920 1.00 97.19 464 VAL A N 1
ATOM 3565 C CA . VAL A 1 464 ? 3.322 5.807 -1.528 1.00 97.19 464 VAL A CA 1
ATOM 3566 C C . VAL A 1 464 ? 4.766 6.117 -1.115 1.00 97.19 464 VAL A C 1
ATOM 3568 O O . VAL A 1 464 ? 5.192 7.269 -1.182 1.00 97.19 464 VAL A O 1
ATOM 3571 N N . ALA A 1 465 ? 5.519 5.097 -0.690 1.00 90.44 465 ALA A N 1
ATOM 3572 C CA . ALA A 1 465 ? 6.865 5.236 -0.109 1.00 90.44 465 ALA A CA 1
ATOM 3573 C C . ALA A 1 465 ? 7.762 4.008 -0.384 1.00 90.44 465 ALA A C 1
ATOM 3575 O O . ALA A 1 465 ? 7.245 2.942 -0.722 1.00 90.44 465 ALA A O 1
ATOM 3576 N N . SER A 1 466 ? 9.085 4.121 -0.194 1.00 87.75 466 SER A N 1
ATOM 3577 C CA . SER A 1 466 ? 10.045 2.987 -0.194 1.00 87.75 466 SER A CA 1
ATOM 3578 C C . SER A 1 466 ? 9.843 1.992 -1.345 1.00 87.75 466 SER A C 1
ATOM 3580 O O . SER A 1 466 ? 9.350 0.883 -1.150 1.00 87.75 466 SER A O 1
ATOM 3582 N N . GLY A 1 467 ? 10.124 2.411 -2.579 1.00 89.88 467 GLY A N 1
ATOM 3583 C CA . GLY A 1 467 ? 10.000 1.574 -3.780 1.00 89.88 467 GLY A CA 1
ATOM 3584 C C . GLY A 1 467 ? 8.577 1.122 -4.145 1.00 89.88 467 GLY A C 1
ATOM 3585 O O . GLY A 1 467 ? 8.413 0.372 -5.112 1.00 89.88 467 GLY A O 1
ATOM 3586 N N . ALA A 1 468 ? 7.536 1.573 -3.428 1.00 96.25 468 ALA A N 1
ATOM 3587 C CA . ALA A 1 468 ? 6.150 1.237 -3.749 1.00 96.25 468 ALA A CA 1
ATOM 3588 C C . ALA A 1 468 ? 5.835 1.593 -5.207 1.00 96.25 468 ALA A C 1
ATOM 3590 O O . ALA A 1 468 ? 6.066 2.723 -5.651 1.00 96.25 468 ALA A O 1
ATOM 3591 N N . SER A 1 469 ? 5.351 0.611 -5.964 1.00 96.69 469 SER A N 1
ATOM 3592 C CA . SER A 1 469 ? 5.376 0.655 -7.427 1.00 96.69 469 SER A CA 1
ATOM 3593 C C . SER A 1 469 ? 4.260 -0.135 -8.089 1.00 96.69 469 SER A C 1
ATOM 3595 O O . SER A 1 469 ? 3.695 -1.048 -7.501 1.00 96.69 469 SER A O 1
ATOM 3597 N N . MET A 1 470 ? 3.917 0.200 -9.336 1.00 96.75 470 MET A N 1
ATOM 3598 C CA . MET A 1 470 ? 2.852 -0.478 -10.098 1.00 96.75 470 MET A CA 1
ATOM 3599 C C . MET A 1 470 ? 1.456 -0.450 -9.437 1.00 96.75 470 MET A C 1
ATOM 3601 O O . MET A 1 470 ? 0.535 -1.095 -9.936 1.00 96.75 470 MET A O 1
ATOM 3605 N N . ASN A 1 471 ? 1.270 0.292 -8.339 1.00 98.69 471 ASN A N 1
ATOM 3606 C CA . ASN A 1 471 ? -0.008 0.380 -7.638 1.00 98.69 471 ASN A CA 1
ATOM 3607 C C . ASN A 1 471 ? -0.967 1.314 -8.380 1.00 98.69 471 ASN A C 1
ATOM 3609 O O . ASN A 1 471 ? -0.545 2.295 -8.996 1.00 98.69 471 ASN A O 1
ATOM 3613 N N . VAL A 1 472 ? -2.261 1.026 -8.279 1.00 98.81 472 VAL A N 1
ATOM 3614 C CA . VAL A 1 472 ? -3.345 1.772 -8.917 1.00 98.81 472 VAL A CA 1
ATOM 3615 C C . VAL A 1 472 ? -4.288 2.313 -7.852 1.00 98.81 472 VAL A C 1
ATOM 3617 O O . VAL A 1 472 ? -4.939 1.544 -7.155 1.00 98.81 472 VAL A O 1
ATOM 3620 N N . PHE A 1 473 ? -4.428 3.632 -7.787 1.00 98.81 473 PHE A N 1
ATOM 3621 C CA . PHE A 1 473 ? -5.441 4.321 -6.993 1.00 98.81 473 PHE A CA 1
ATOM 3622 C C . PHE A 1 473 ? -6.519 4.856 -7.942 1.00 98.81 473 PHE A C 1
ATOM 3624 O O . PHE A 1 473 ? -6.209 5.681 -8.807 1.00 98.81 473 PHE A O 1
ATOM 3631 N N . ARG A 1 474 ? -7.768 4.382 -7.814 1.00 97.69 474 ARG A N 1
ATOM 3632 C CA . ARG A 1 474 ? -8.864 4.722 -8.741 1.00 97.69 474 ARG A CA 1
ATOM 3633 C C . ARG A 1 474 ? -10.194 5.082 -8.076 1.00 97.69 474 ARG A C 1
ATOM 3635 O O . ARG A 1 474 ? -10.489 4.612 -6.977 1.00 97.69 474 ARG A O 1
ATOM 3642 N N . ALA A 1 475 ? -11.026 5.858 -8.777 1.00 95.19 475 ALA A N 1
ATOM 3643 C CA . ALA A 1 475 ? -12.412 6.177 -8.396 1.00 95.19 475 ALA A CA 1
ATOM 3644 C C . ALA A 1 475 ? -12.572 6.681 -6.943 1.00 95.19 475 ALA A C 1
ATOM 3646 O O . ALA A 1 475 ? -13.573 6.415 -6.273 1.00 95.19 475 ALA A O 1
ATOM 3647 N N . GLY A 1 476 ? -11.542 7.355 -6.429 1.00 96.50 476 GLY A N 1
ATOM 3648 C CA . GLY A 1 476 ? -11.430 7.753 -5.029 1.00 96.50 476 GLY A CA 1
ATOM 3649 C C . GLY A 1 476 ? -11.836 9.200 -4.785 1.00 96.50 476 GLY A C 1
ATOM 3650 O O . GLY A 1 476 ? -11.908 10.014 -5.709 1.00 96.50 476 GLY A O 1
ATOM 3651 N N . LYS A 1 477 ? -12.072 9.552 -3.521 1.00 96.25 477 LYS A N 1
ATOM 3652 C CA . LYS A 1 477 ? -12.335 10.938 -3.121 1.00 96.25 477 LYS A CA 1
ATOM 3653 C C . LYS A 1 477 ? -11.874 11.264 -1.704 1.00 96.25 477 LYS A C 1
ATOM 3655 O O . LYS A 1 477 ? -11.673 10.380 -0.874 1.00 96.25 477 LYS A O 1
ATOM 3660 N N . GLY A 1 478 ? -11.783 12.555 -1.413 1.00 95.19 478 GLY A N 1
ATOM 3661 C CA . GLY A 1 478 ? -11.658 13.067 -0.052 1.00 95.19 478 GLY A CA 1
ATOM 3662 C C . GLY A 1 478 ? -11.947 14.562 0.029 1.00 95.19 478 GLY A C 1
ATOM 3663 O O . GLY A 1 478 ? -12.289 15.192 -0.970 1.00 95.19 478 GLY A O 1
ATOM 3664 N N . VAL A 1 479 ? -11.838 15.137 1.227 1.00 91.88 479 VAL A N 1
ATOM 3665 C CA . VAL A 1 479 ? -12.215 16.548 1.461 1.00 91.88 479 VAL A CA 1
ATOM 3666 C C . VAL A 1 479 ? -11.204 17.534 0.854 1.00 91.88 479 VAL A C 1
ATOM 3668 O O . VAL A 1 479 ? -11.599 18.553 0.291 1.00 91.88 479 VAL A O 1
ATOM 3671 N N . ASP A 1 480 ? -9.905 17.243 0.956 1.00 90.12 480 ASP A N 1
ATOM 3672 C CA . ASP A 1 480 ? -8.796 18.096 0.493 1.00 90.12 480 ASP A CA 1
ATOM 3673 C C . ASP A 1 480 ? -7.545 17.233 0.247 1.00 90.12 480 ASP A C 1
ATOM 3675 O O . ASP A 1 480 ? -6.530 17.420 0.917 1.00 90.12 480 ASP A O 1
ATOM 3679 N N . LEU A 1 481 ? -7.652 16.235 -0.645 1.00 94.75 481 LEU A N 1
ATOM 3680 C CA . LEU A 1 481 ? -6.646 15.166 -0.768 1.00 94.75 481 LEU A CA 1
ATOM 3681 C C . LEU A 1 481 ? -5.245 15.682 -1.119 1.00 94.75 481 LEU A C 1
ATOM 3683 O O . LEU A 1 481 ? -5.100 16.419 -2.102 1.00 94.75 481 LEU A O 1
ATOM 3687 N N . ASN A 1 482 ? -4.219 15.180 -0.427 1.00 95.00 482 ASN A N 1
ATOM 3688 C CA . ASN A 1 482 ? -2.882 15.006 -1.004 1.00 95.00 482 ASN A CA 1
ATOM 3689 C C . ASN A 1 482 ? -2.649 13.562 -1.482 1.00 95.00 482 ASN A C 1
ATOM 3691 O O . ASN A 1 482 ? -3.064 12.599 -0.842 1.00 95.00 482 ASN A O 1
ATOM 3695 N N . LEU A 1 483 ? -1.962 13.435 -2.617 1.00 97.62 483 LEU A N 1
ATOM 3696 C CA . LEU A 1 483 ? -1.291 12.211 -3.041 1.00 97.62 483 LEU A CA 1
ATOM 3697 C C . LEU A 1 483 ? 0.160 12.354 -2.585 1.00 97.62 483 LEU A C 1
ATOM 3699 O O . LEU A 1 483 ? 0.927 13.137 -3.147 1.00 97.62 483 LEU A O 1
ATOM 3703 N N . ASP A 1 484 ? 0.470 11.681 -1.488 1.00 95.38 484 ASP A N 1
ATOM 3704 C CA . ASP A 1 484 ? 1.695 11.823 -0.724 1.00 95.38 484 ASP A CA 1
ATOM 3705 C C . ASP A 1 484 ? 2.762 10.858 -1.252 1.00 95.38 484 ASP A C 1
ATOM 3707 O O . ASP A 1 484 ? 2.649 9.639 -1.136 1.00 95.38 484 ASP A O 1
ATOM 3711 N N . HIS A 1 485 ? 3.801 11.409 -1.869 1.00 94.94 485 HIS A N 1
ATOM 3712 C CA . HIS A 1 485 ? 4.958 10.648 -2.326 1.00 94.94 485 HIS A CA 1
ATOM 3713 C C . HIS A 1 485 ? 6.080 10.815 -1.291 1.00 94.94 485 HIS A C 1
ATOM 3715 O O . HIS A 1 485 ? 6.860 11.770 -1.344 1.00 94.94 485 HIS A O 1
ATOM 3721 N N . HIS A 1 486 ? 6.132 9.913 -0.308 1.00 87.94 486 HIS A N 1
ATOM 3722 C CA . HIS A 1 486 ? 6.904 10.058 0.938 1.00 87.94 486 HIS A CA 1
ATOM 3723 C C . HIS A 1 486 ? 8.412 9.756 0.782 1.00 87.94 486 HIS A C 1
ATOM 3725 O O . HIS A 1 486 ? 9.061 9.263 1.702 1.00 87.94 486 HIS A O 1
ATOM 3731 N N . ARG A 1 487 ? 8.985 10.071 -0.391 1.00 86.81 487 ARG A N 1
ATOM 3732 C CA . ARG A 1 487 ? 10.392 9.824 -0.764 1.00 86.81 487 ARG A CA 1
ATOM 3733 C C . ARG A 1 487 ? 10.752 8.324 -0.707 1.00 86.81 487 ARG A C 1
ATOM 3735 O O . ARG A 1 487 ? 9.870 7.465 -0.691 1.00 86.81 487 ARG A O 1
ATOM 3742 N N . ALA A 1 488 ? 12.042 7.997 -0.810 1.00 86.25 488 ALA A N 1
ATOM 3743 C CA . ALA A 1 488 ? 12.552 6.630 -0.980 1.00 86.25 488 ALA A CA 1
ATOM 3744 C C . ALA A 1 488 ? 12.020 5.913 -2.245 1.00 86.25 488 ALA A C 1
ATOM 3746 O O . ALA A 1 488 ? 11.663 4.739 -2.237 1.00 86.25 488 ALA A O 1
ATOM 3747 N N . GLY A 1 489 ? 11.968 6.614 -3.377 1.00 90.19 489 GLY A N 1
ATOM 3748 C CA . GLY A 1 489 ? 11.838 5.988 -4.696 1.00 90.19 489 GLY A CA 1
ATOM 3749 C C . GLY A 1 489 ? 10.491 5.395 -5.150 1.00 90.19 489 GLY A C 1
ATOM 3750 O O . GLY A 1 489 ? 10.552 4.524 -6.017 1.00 90.19 489 GLY A O 1
ATOM 3751 N N . PRO A 1 490 ? 9.288 5.796 -4.683 1.00 95.62 490 PRO A N 1
ATOM 3752 C CA . PRO A 1 490 ? 8.030 5.258 -5.214 1.00 95.62 490 PRO A CA 1
ATOM 3753 C C . PRO A 1 490 ? 7.868 5.617 -6.703 1.00 95.62 490 PRO A C 1
ATOM 3755 O O . PRO A 1 490 ? 8.019 6.781 -7.084 1.00 95.62 490 PRO A O 1
ATOM 3758 N N . PHE A 1 491 ? 7.588 4.632 -7.562 1.00 96.12 491 PHE A N 1
ATOM 3759 C CA . PHE A 1 491 ? 7.772 4.755 -9.019 1.00 96.12 491 PHE A CA 1
ATOM 3760 C C . PHE A 1 491 ? 6.749 3.950 -9.835 1.00 96.12 491 PHE A C 1
ATOM 3762 O O . PHE A 1 491 ? 6.233 2.938 -9.375 1.00 96.12 491 PHE A O 1
ATOM 3769 N N . PHE A 1 492 ? 6.418 4.403 -11.050 1.00 96.38 492 PHE A N 1
ATOM 3770 C CA . PHE A 1 492 ? 5.355 3.817 -11.892 1.00 96.38 492 PHE A CA 1
ATOM 3771 C C . PHE A 1 492 ? 4.022 3.524 -11.158 1.00 96.38 492 PHE A C 1
ATOM 3773 O O . PHE A 1 492 ? 3.341 2.551 -11.476 1.00 96.38 492 PHE A O 1
ATOM 3780 N N . ASN A 1 493 ? 3.609 4.354 -10.194 1.00 98.38 493 ASN A N 1
ATOM 3781 C CA . ASN A 1 493 ? 2.254 4.278 -9.628 1.00 98.38 493 ASN A CA 1
ATOM 3782 C C . ASN A 1 493 ? 1.256 5.042 -10.513 1.00 98.38 493 ASN A C 1
ATOM 3784 O O . ASN A 1 493 ? 1.598 6.082 -11.086 1.00 98.38 493 ASN A O 1
ATOM 3788 N N . LEU A 1 494 ? 0.022 4.548 -10.608 1.00 98.62 494 LEU A N 1
ATOM 3789 C CA . LEU A 1 494 ? -1.080 5.177 -11.332 1.00 98.62 494 LEU A CA 1
ATOM 3790 C C . LEU A 1 494 ? -2.116 5.731 -10.352 1.00 98.62 494 LEU A C 1
ATOM 3792 O O . LEU A 1 494 ? -2.667 5.006 -9.529 1.00 98.62 494 LEU A O 1
ATOM 3796 N N . PHE A 1 495 ? -2.451 7.003 -10.516 1.00 98.69 495 PHE A N 1
ATOM 3797 C CA . PHE A 1 495 ? -3.550 7.675 -9.837 1.00 98.69 495 PHE A CA 1
ATOM 3798 C C . PHE A 1 495 ? -4.535 8.148 -10.902 1.00 98.69 495 PHE A C 1
ATOM 3800 O O . PHE A 1 495 ? -4.169 8.944 -11.774 1.00 98.69 495 PHE A O 1
ATOM 3807 N N . THR A 1 496 ? -5.774 7.657 -10.872 1.00 97.44 496 THR A N 1
ATOM 3808 C CA . THR A 1 496 ? -6.757 7.958 -11.919 1.00 97.44 496 THR A CA 1
ATOM 3809 C C . THR A 1 496 ? -8.178 8.118 -11.387 1.00 97.44 496 THR A C 1
ATOM 3811 O O . THR A 1 496 ? -8.527 7.517 -10.382 1.00 97.44 496 THR A O 1
ATOM 3814 N N . ASP A 1 497 ? -9.004 8.963 -12.010 1.00 94.00 497 ASP A N 1
ATOM 3815 C CA . ASP A 1 497 ? -10.393 9.194 -11.571 1.00 94.00 497 ASP A CA 1
ATOM 3816 C C . ASP A 1 497 ? -10.541 9.571 -10.066 1.00 94.00 497 ASP A C 1
ATOM 3818 O O . ASP A 1 497 ? -11.449 9.110 -9.376 1.00 94.00 497 ASP A O 1
ATOM 3822 N N . ILE A 1 498 ? -9.636 10.401 -9.523 1.00 96.25 498 ILE A N 1
ATOM 3823 C CA . ILE A 1 498 ? -9.661 10.821 -8.103 1.00 96.25 498 ILE A CA 1
ATOM 3824 C C . ILE A 1 498 ? -10.177 12.259 -7.960 1.00 96.25 498 ILE A C 1
ATOM 3826 O O . ILE A 1 498 ? -9.701 13.174 -8.641 1.00 96.25 498 ILE A O 1
ATOM 3830 N N . ASP A 1 499 ? -11.115 12.471 -7.032 1.00 94.44 499 ASP A N 1
ATOM 3831 C CA . ASP A 1 499 ? -11.574 13.797 -6.608 1.00 94.44 499 ASP A CA 1
ATOM 3832 C C . ASP A 1 499 ? -10.882 14.263 -5.321 1.00 94.44 499 ASP A C 1
ATOM 3834 O O . ASP A 1 499 ? -11.137 13.759 -4.226 1.00 94.44 499 ASP A O 1
ATOM 3838 N N . HIS A 1 500 ? -10.035 15.282 -5.440 1.00 94.81 500 HIS A N 1
ATOM 3839 C CA . HIS A 1 500 ? -9.357 15.898 -4.303 1.00 94.81 500 HIS A CA 1
ATOM 3840 C C . HIS A 1 500 ? -10.264 16.813 -3.461 1.00 94.81 500 HIS A C 1
ATOM 3842 O O . HIS A 1 500 ? -9.769 17.459 -2.534 1.00 94.81 500 HIS A O 1
ATOM 3848 N N . GLY A 1 501 ? -11.553 16.942 -3.795 1.00 93.19 501 GLY A N 1
ATOM 3849 C CA . GLY A 1 501 ? -12.487 17.814 -3.092 1.00 93.19 501 GLY A CA 1
ATOM 3850 C C . GLY A 1 501 ? -12.095 19.277 -3.279 1.00 93.19 501 GLY A C 1
ATOM 3851 O O . GLY A 1 501 ? -12.276 19.842 -4.359 1.00 93.19 501 GLY A O 1
ATOM 3852 N N . TYR A 1 502 ? -11.552 19.910 -2.238 1.00 89.12 502 TYR A N 1
ATOM 3853 C CA . TYR A 1 502 ? -11.030 21.277 -2.314 1.00 89.12 502 TYR A CA 1
ATOM 3854 C C . TYR A 1 502 ? -9.749 21.400 -3.152 1.00 89.12 502 TYR A C 1
ATOM 3856 O O . TYR A 1 502 ? -9.497 22.476 -3.701 1.00 89.12 502 TYR A O 1
ATOM 3864 N N . GLY A 1 503 ? -8.948 20.329 -3.254 1.00 88.19 503 GLY A N 1
ATOM 3865 C CA . GLY A 1 503 ? -7.732 20.284 -4.072 1.00 88.19 503 GLY A CA 1
ATOM 3866 C C . GLY A 1 503 ? -6.717 21.388 -3.775 1.00 88.19 503 GLY A C 1
ATOM 3867 O O . GLY A 1 503 ? -6.095 21.908 -4.705 1.00 88.19 503 GLY A O 1
ATOM 3868 N N . THR A 1 504 ? -6.560 21.792 -2.508 1.00 85.69 504 THR A N 1
ATOM 3869 C CA . THR A 1 504 ? -5.640 22.884 -2.142 1.00 85.69 504 THR A CA 1
ATOM 3870 C C . THR A 1 504 ? -4.186 22.429 -2.040 1.00 85.69 504 THR A C 1
ATOM 3872 O O . THR A 1 504 ? -3.283 23.258 -2.158 1.00 85.69 504 THR A O 1
ATOM 3875 N N . ARG A 1 505 ? -3.966 21.120 -1.866 1.00 90.12 505 ARG A N 1
ATOM 3876 C CA . ARG A 1 505 ? -2.665 20.500 -1.582 1.00 90.12 505 ARG A CA 1
ATOM 3877 C C . ARG A 1 505 ? -2.376 19.190 -2.355 1.00 90.12 505 ARG A C 1
ATOM 3879 O O . ARG A 1 505 ? -1.769 18.296 -1.775 1.00 90.12 505 ARG A O 1
ATOM 3886 N N . PRO A 1 506 ? -2.772 19.036 -3.637 1.00 89.88 506 PRO A N 1
ATOM 3887 C CA . PRO A 1 506 ? -2.877 17.736 -4.320 1.00 89.88 506 PRO A CA 1
ATOM 3888 C C . PRO A 1 506 ? -1.616 16.863 -4.324 1.00 89.88 506 PRO A C 1
ATOM 3890 O O . PRO A 1 506 ? -1.744 15.650 -4.428 1.00 89.88 506 PRO A O 1
ATOM 3893 N N . PHE A 1 507 ? -0.432 17.464 -4.184 1.00 94.00 507 PHE A N 1
ATOM 3894 C CA . PHE A 1 507 ? 0.871 16.791 -4.201 1.00 94.00 507 PHE A CA 1
ATOM 3895 C C . PHE A 1 507 ? 1.756 17.160 -2.997 1.00 94.00 507 PHE A C 1
ATOM 3897 O O . PHE A 1 507 ? 2.966 16.940 -3.030 1.00 94.00 507 PHE A O 1
ATOM 3904 N N . ALA A 1 508 ? 1.187 17.770 -1.948 1.00 86.38 508 ALA A N 1
ATOM 3905 C CA . ALA A 1 508 ? 1.938 18.080 -0.732 1.00 86.38 508 ALA A CA 1
ATOM 3906 C C . ALA A 1 508 ? 2.401 16.767 -0.090 1.00 86.38 508 ALA A C 1
ATOM 3908 O O . ALA A 1 508 ? 1.558 15.973 0.321 1.00 86.38 508 ALA A O 1
ATOM 3909 N N . SER A 1 509 ? 3.712 16.538 -0.050 1.00 87.00 509 SER A N 1
ATOM 3910 C CA . SER A 1 509 ? 4.297 15.227 0.243 1.00 87.00 509 SER A CA 1
ATOM 3911 C C . SER A 1 509 ? 5.338 15.302 1.361 1.00 87.00 509 SER A C 1
ATOM 3913 O O . SER A 1 509 ? 5.990 16.333 1.522 1.00 87.00 509 SER A O 1
ATOM 3915 N N . GLY A 1 510 ? 5.483 14.221 2.127 1.00 79.31 510 GLY A N 1
ATOM 3916 C CA . GLY A 1 510 ? 6.453 14.080 3.216 1.00 79.31 510 GLY A CA 1
ATOM 3917 C C . GLY A 1 510 ? 7.742 13.358 2.820 1.00 79.31 510 GLY A C 1
ATOM 3918 O O . GLY A 1 510 ? 8.205 13.444 1.681 1.00 79.31 510 GLY A O 1
ATOM 3919 N N . GLY A 1 511 ? 8.310 12.630 3.778 1.00 71.75 511 GLY A N 1
ATOM 3920 C CA . GLY A 1 511 ? 9.571 11.908 3.644 1.00 71.75 511 GLY A CA 1
ATOM 3921 C C . GLY A 1 511 ? 10.793 12.732 4.051 1.00 71.75 511 GLY A C 1
ATOM 3922 O O . GLY A 1 511 ? 10.872 13.944 3.840 1.00 71.75 511 GLY A O 1
ATOM 3923 N N . ARG A 1 512 ? 11.791 12.055 4.623 1.00 71.62 512 ARG A N 1
ATOM 3924 C CA . ARG A 1 512 ? 13.070 12.656 5.031 1.00 71.62 512 ARG A CA 1
ATOM 3925 C C . ARG A 1 512 ? 13.833 13.198 3.816 1.00 71.62 512 ARG A C 1
ATOM 3927 O O . ARG A 1 512 ? 14.100 12.455 2.877 1.00 71.62 512 ARG A O 1
ATOM 3934 N N . MET A 1 513 ? 14.282 14.456 3.874 1.00 64.44 513 MET A N 1
ATOM 3935 C CA . MET A 1 513 ? 14.924 15.165 2.747 1.00 64.44 513 MET A CA 1
ATOM 3936 C C . MET A 1 513 ? 16.113 14.421 2.106 1.00 64.44 513 MET A C 1
ATOM 3938 O O . MET A 1 513 ? 16.316 14.520 0.904 1.00 64.44 513 MET A O 1
ATOM 3942 N N . GLY A 1 514 ? 16.872 13.627 2.873 1.00 68.81 514 GLY A N 1
ATOM 3943 C CA . GLY A 1 514 ? 17.987 12.824 2.346 1.00 68.81 514 GLY A CA 1
ATOM 3944 C C . GLY A 1 514 ? 17.586 11.590 1.518 1.00 68.81 514 GLY A C 1
ATOM 3945 O O . GLY A 1 514 ? 18.449 11.004 0.863 1.00 68.81 514 GLY A O 1
ATOM 3946 N N . ARG A 1 515 ? 16.306 11.185 1.526 1.00 77.38 515 ARG A N 1
ATOM 3947 C CA . ARG A 1 515 ? 15.777 10.002 0.815 1.00 77.38 515 ARG A CA 1
ATOM 3948 C C . ARG A 1 515 ? 15.319 10.309 -0.620 1.00 77.38 515 ARG A C 1
ATOM 3950 O O . ARG A 1 515 ? 14.367 9.706 -1.108 1.00 77.38 515 ARG A O 1
ATOM 3957 N N . ALA A 1 516 ? 16.054 11.197 -1.296 1.00 84.19 516 ALA A N 1
ATOM 3958 C CA . ALA A 1 516 ? 15.855 11.621 -2.686 1.00 84.19 516 ALA A CA 1
ATOM 3959 C C . ALA A 1 516 ? 14.551 12.396 -2.944 1.00 84.19 516 ALA A C 1
ATOM 3961 O O . ALA A 1 516 ? 13.780 12.659 -2.019 1.00 84.19 516 ALA A O 1
ATOM 3962 N N . ALA A 1 517 ? 14.302 12.768 -4.205 1.00 88.88 517 ALA A N 1
ATOM 3963 C CA . ALA A 1 517 ? 13.062 13.409 -4.638 1.00 88.88 517 ALA A CA 1
ATOM 3964 C C . ALA A 1 517 ? 11.817 12.556 -4.311 1.00 88.88 517 ALA A C 1
ATOM 3966 O O . ALA A 1 517 ? 11.883 11.327 -4.224 1.00 88.88 517 ALA A O 1
ATOM 3967 N N . HIS A 1 518 ? 10.661 13.211 -4.161 1.00 89.69 518 HIS A N 1
ATOM 3968 C CA . HIS A 1 518 ? 9.427 12.579 -3.669 1.00 89.69 518 HIS A CA 1
ATOM 3969 C C . HIS A 1 518 ? 9.015 11.320 -4.453 1.00 89.69 518 HIS A C 1
ATOM 3971 O O . HIS A 1 518 ? 8.715 10.293 -3.849 1.00 89.69 518 HIS A O 1
ATOM 3977 N N . SER A 1 519 ? 9.055 11.368 -5.787 1.00 94.31 519 SER A N 1
ATOM 3978 C CA . SER A 1 519 ? 8.765 10.245 -6.680 1.00 94.31 519 SER A CA 1
ATOM 3979 C C . SER A 1 519 ? 10.001 9.823 -7.474 1.00 94.31 519 SER A C 1
ATOM 3981 O O . SER A 1 519 ? 10.702 10.659 -8.046 1.00 94.31 519 SER A O 1
ATOM 3983 N N . GLY A 1 520 ? 10.190 8.512 -7.628 1.00 93.94 520 GLY A N 1
ATOM 3984 C CA . GLY A 1 520 ? 10.949 7.950 -8.745 1.00 93.94 520 GLY A CA 1
ATOM 3985 C C . GLY A 1 520 ? 10.185 8.096 -10.072 1.00 93.94 520 GLY A C 1
ATOM 3986 O O . GLY A 1 520 ? 9.046 8.581 -10.110 1.00 93.94 520 GLY A O 1
ATOM 3987 N N . ARG A 1 521 ? 10.814 7.689 -11.182 1.00 94.06 521 ARG A N 1
ATOM 3988 C CA . ARG A 1 521 ? 10.279 7.903 -12.540 1.00 94.06 521 ARG A CA 1
ATOM 3989 C C . ARG A 1 521 ? 8.900 7.270 -12.815 1.00 94.06 521 ARG A C 1
ATOM 3991 O O . ARG A 1 521 ? 8.522 6.244 -12.256 1.00 94.06 521 ARG A O 1
ATOM 3998 N N . GLY A 1 522 ? 8.158 7.870 -13.752 1.00 94.06 522 GLY A N 1
ATOM 3999 C CA . GLY A 1 522 ? 7.015 7.237 -14.430 1.00 94.06 522 GLY A CA 1
ATOM 4000 C C . GLY A 1 522 ? 5.677 7.202 -13.680 1.00 94.06 522 GLY A C 1
ATOM 4001 O O . GLY A 1 522 ? 4.684 6.727 -14.240 1.00 94.06 522 GLY A O 1
ATOM 4002 N N . SER A 1 523 ? 5.606 7.727 -12.453 1.00 96.88 523 SER A N 1
ATOM 4003 C CA . SER A 1 523 ? 4.329 7.937 -11.755 1.00 96.88 523 SER A CA 1
ATOM 4004 C C . SER A 1 523 ? 3.377 8.798 -12.601 1.00 96.88 523 SER A C 1
ATOM 4006 O O . SER A 1 523 ? 3.794 9.755 -13.263 1.00 96.88 523 SER A O 1
ATOM 4008 N N . THR A 1 524 ? 2.098 8.420 -12.628 1.00 97.94 524 THR A N 1
ATOM 4009 C CA . THR A 1 524 ? 1.114 8.911 -13.601 1.00 97.94 524 THR A CA 1
ATOM 4010 C C . THR A 1 524 ? -0.170 9.365 -12.923 1.00 97.94 524 THR A C 1
ATOM 4012 O O . THR A 1 524 ? -0.822 8.593 -12.227 1.00 97.94 524 THR A O 1
ATOM 4015 N N . PHE A 1 525 ? -0.560 10.607 -13.194 1.00 97.75 525 PHE A N 1
ATOM 4016 C CA . PHE A 1 525 ? -1.765 11.251 -12.681 1.00 97.75 525 PHE A CA 1
ATOM 4017 C C . PHE A 1 525 ? -2.717 11.537 -13.853 1.00 97.75 525 PHE A C 1
ATOM 4019 O O . PHE A 1 525 ? -2.371 12.310 -14.749 1.00 97.75 525 PHE A O 1
ATOM 4026 N N . TRP A 1 526 ? -3.888 10.893 -13.885 1.00 95.56 526 TRP A N 1
ATOM 4027 C CA . TRP A 1 526 ? -4.773 10.854 -15.061 1.00 95.56 526 TRP A CA 1
ATOM 4028 C C . TRP A 1 526 ? -6.247 11.095 -14.701 1.00 95.56 526 TRP A C 1
ATOM 4030 O O . TRP A 1 526 ? -6.867 10.284 -14.021 1.00 95.56 526 TRP A O 1
ATOM 4040 N N . GLY A 1 527 ? -6.843 12.190 -15.177 1.00 91.31 527 GLY A N 1
ATOM 4041 C CA . GLY A 1 527 ? -8.267 12.488 -14.932 1.00 91.31 527 GLY A CA 1
ATOM 4042 C C . GLY A 1 527 ? -8.572 13.003 -13.520 1.00 91.31 527 GLY A C 1
ATOM 4043 O O . GLY A 1 527 ? -9.724 12.997 -13.086 1.00 91.31 527 GLY A O 1
ATOM 4044 N N . LEU A 1 528 ? -7.544 13.458 -12.795 1.00 93.75 528 LEU A N 1
ATOM 4045 C CA . LEU A 1 528 ? -7.695 14.002 -11.445 1.00 93.75 528 LEU A CA 1
ATOM 4046 C C . LEU A 1 528 ? -8.467 15.329 -11.461 1.00 93.75 528 LEU A C 1
ATOM 4048 O O . LEU A 1 528 ? -8.301 16.152 -12.368 1.00 93.75 528 LEU A O 1
ATOM 4052 N N . ARG A 1 529 ? -9.290 15.553 -10.434 1.00 90.62 529 ARG A N 1
ATOM 4053 C CA . ARG A 1 529 ? -10.191 16.713 -10.326 1.00 90.62 529 ARG A CA 1
ATOM 4054 C C . ARG A 1 529 ? -10.213 17.307 -8.918 1.00 90.62 529 ARG A C 1
ATOM 4056 O O . ARG A 1 529 ? -9.850 16.654 -7.945 1.00 90.62 529 ARG A O 1
ATOM 4063 N N . ALA A 1 530 ? -10.684 18.546 -8.825 1.00 90.75 530 ALA A N 1
ATOM 4064 C CA . ALA A 1 530 ? -11.143 19.163 -7.584 1.00 90.75 530 ALA A CA 1
ATOM 4065 C C . ALA A 1 530 ? -12.497 19.827 -7.846 1.00 90.75 530 ALA A C 1
ATOM 4067 O O . ALA A 1 530 ? -12.598 20.717 -8.700 1.00 90.75 530 ALA A O 1
ATOM 4068 N N . THR A 1 531 ? -13.535 19.365 -7.152 1.00 87.00 531 THR A N 1
ATOM 4069 C CA . THR A 1 531 ? -14.935 19.759 -7.383 1.00 87.00 531 THR A CA 1
ATOM 4070 C C . THR A 1 531 ? -15.480 20.765 -6.366 1.00 87.00 531 THR A C 1
ATOM 4072 O O . THR A 1 531 ? -16.449 21.465 -6.658 1.00 87.00 531 THR A O 1
ATOM 4075 N N . ALA A 1 532 ? -14.871 20.883 -5.183 1.00 80.62 532 ALA A N 1
ATOM 4076 C CA . ALA A 1 532 ? -15.451 21.603 -4.050 1.00 80.62 532 ALA A CA 1
ATOM 4077 C C . ALA A 1 532 ? -14.807 22.978 -3.788 1.00 80.62 532 ALA A C 1
ATOM 4079 O O . ALA A 1 532 ? -13.685 23.285 -4.201 1.00 80.62 532 ALA A O 1
ATOM 4080 N N . ASN A 1 533 ? -15.527 23.854 -3.079 1.00 73.44 533 ASN A N 1
ATOM 4081 C CA . ASN A 1 533 ? -15.041 25.173 -2.664 1.00 73.44 533 ASN A CA 1
ATOM 4082 C C . ASN A 1 533 ? -14.359 25.112 -1.296 1.00 73.44 533 ASN A C 1
ATOM 4084 O O . ASN A 1 533 ? -15.035 24.943 -0.286 1.00 73.44 533 ASN A O 1
ATOM 4088 N N . ALA A 1 534 ? -13.033 25.297 -1.283 1.00 62.44 534 ALA A N 1
ATOM 4089 C CA . ALA A 1 534 ? -12.259 25.465 -0.057 1.00 62.44 534 ALA A CA 1
ATOM 4090 C C . ALA A 1 534 ? -12.874 26.567 0.831 1.00 62.44 534 ALA A C 1
ATOM 4092 O O . ALA A 1 534 ? -13.261 27.612 0.290 1.00 62.44 534 ALA A O 1
ATOM 4093 N N . PRO A 1 535 ? -12.940 26.380 2.163 1.00 65.44 535 PRO A N 1
ATOM 4094 C CA . PRO A 1 535 ? -13.425 27.406 3.076 1.00 65.44 535 PRO A CA 1
ATOM 4095 C C . PRO A 1 535 ? -12.652 28.722 2.913 1.00 65.44 535 PRO A C 1
ATOM 4097 O O . PRO A 1 535 ? -11.453 28.693 2.599 1.00 65.44 535 PRO A O 1
ATOM 4100 N N . PRO A 1 536 ? -13.298 29.883 3.136 1.00 56.69 536 PRO A N 1
ATOM 4101 C CA . PRO A 1 536 ? -12.592 31.156 3.128 1.00 56.69 536 PRO A CA 1
ATOM 4102 C C . PRO A 1 536 ? -11.444 31.124 4.152 1.00 56.69 536 PRO A C 1
ATOM 4104 O O . PRO A 1 536 ? -11.588 30.511 5.215 1.00 56.69 536 PRO A O 1
ATOM 4107 N N . PRO A 1 537 ? -10.295 31.763 3.862 1.00 54.88 537 PRO A N 1
ATOM 4108 C CA . PRO A 1 537 ? -9.233 31.884 4.851 1.00 54.88 537 PRO A CA 1
ATOM 4109 C C . PRO A 1 537 ? -9.768 32.616 6.093 1.00 54.88 537 PRO A C 1
ATOM 4111 O O . PRO A 1 537 ? -10.629 33.492 5.947 1.00 54.88 537 PRO A O 1
ATOM 4114 N N . PRO A 1 538 ? -9.265 32.301 7.302 1.00 50.38 538 PRO A N 1
ATOM 4115 C CA . PRO A 1 538 ? -9.649 33.040 8.497 1.00 50.38 538 PRO A CA 1
ATOM 4116 C C . PRO A 1 538 ? -9.372 34.541 8.298 1.00 50.38 538 PRO A C 1
ATOM 4118 O O . PRO A 1 538 ? -8.405 34.899 7.610 1.00 50.38 538 PRO A O 1
ATOM 4121 N N . PRO A 1 539 ? -10.205 35.433 8.867 1.00 51.78 539 PRO A N 1
ATOM 4122 C CA . PRO A 1 539 ? -9.960 36.866 8.790 1.00 51.78 539 PRO A CA 1
ATOM 4123 C C . PRO A 1 539 ? -8.569 37.168 9.351 1.00 51.78 539 PRO A C 1
ATOM 4125 O O . PRO A 1 539 ? -8.163 36.594 10.363 1.00 51.78 539 PRO A O 1
ATOM 4128 N N . ARG A 1 540 ? -7.824 38.063 8.688 1.00 49.84 540 ARG A N 1
ATOM 4129 C CA . ARG A 1 540 ? -6.505 38.479 9.185 1.00 49.84 540 ARG A CA 1
ATOM 4130 C C . ARG A 1 540 ? -6.665 39.002 10.620 1.00 49.84 540 ARG A C 1
ATOM 4132 O O . ARG A 1 540 ? -7.591 39.786 10.846 1.00 49.84 540 ARG A O 1
ATOM 4139 N N . PRO A 1 541 ? -5.782 38.628 11.565 1.00 58.41 541 PRO A N 1
ATOM 4140 C CA . PRO A 1 541 ? -5.771 39.277 12.868 1.00 58.41 541 PRO A CA 1
ATOM 4141 C C . PRO A 1 541 ? -5.592 40.793 12.676 1.00 58.41 541 PRO A C 1
ATOM 4143 O O . PRO A 1 541 ? -4.917 41.209 11.723 1.00 58.41 541 PRO A O 1
ATOM 4146 N N . PRO A 1 542 ? -6.198 41.630 13.538 1.00 60.75 542 PRO A N 1
ATOM 4147 C CA . PRO A 1 542 ? -5.987 43.070 13.476 1.00 60.75 542 PRO A CA 1
ATOM 4148 C C . PRO A 1 542 ? -4.486 43.377 13.605 1.00 60.75 542 PRO A C 1
ATOM 4150 O O . PRO A 1 542 ? -3.780 42.655 14.316 1.00 60.75 542 PRO A O 1
ATOM 4153 N N . PRO A 1 543 ? -3.975 44.420 12.926 1.00 61.66 543 PRO A N 1
ATOM 4154 C CA . PRO A 1 543 ? -2.564 44.768 13.007 1.00 61.66 543 PRO A CA 1
ATOM 4155 C C . PRO A 1 543 ? -2.177 45.032 14.463 1.00 61.66 543 PRO A C 1
ATOM 4157 O O . PRO A 1 543 ? -2.881 45.753 15.173 1.00 61.66 543 PRO A O 1
ATOM 4160 N N . SER A 1 544 ? -1.057 44.447 14.893 1.00 65.00 544 SER A N 1
ATOM 4161 C CA . SER A 1 544 ? -0.535 44.594 16.252 1.00 65.00 544 SER A CA 1
ATOM 4162 C C . SER A 1 544 ? -0.482 46.073 16.654 1.00 65.00 544 SER A C 1
ATOM 4164 O O . SER A 1 544 ? -0.022 46.890 15.846 1.00 65.00 544 SER A O 1
ATOM 4166 N N . PRO A 1 545 ? -0.900 46.442 17.882 1.00 68.12 545 PRO A N 1
ATOM 4167 C CA . PRO A 1 545 ? -0.733 47.801 18.378 1.00 68.12 545 PRO A CA 1
ATOM 4168 C C . PRO A 1 545 ? 0.713 48.255 18.182 1.00 68.12 545 PRO A C 1
ATOM 4170 O O . PRO A 1 545 ? 1.651 47.532 18.527 1.00 68.12 545 PRO A O 1
ATOM 4173 N N . ARG A 1 546 ? 0.893 49.439 17.587 1.00 64.31 546 ARG A N 1
ATOM 4174 C CA . ARG A 1 546 ? 2.224 49.989 17.313 1.00 64.31 546 ARG A CA 1
ATOM 4175 C C . ARG A 1 546 ? 2.996 50.049 18.640 1.00 64.31 546 ARG A C 1
ATOM 4177 O O . ARG A 1 546 ? 2.432 50.589 19.594 1.00 64.31 546 ARG A O 1
ATOM 4184 N N . PRO A 1 547 ? 4.234 49.522 18.727 1.00 64.75 547 PRO A N 1
ATOM 4185 C CA . PRO A 1 547 ? 4.990 49.560 19.973 1.00 64.75 547 PRO A CA 1
ATOM 4186 C C . PRO A 1 547 ? 5.050 50.989 20.527 1.00 64.75 547 PRO A C 1
ATOM 4188 O O . PRO A 1 547 ? 5.226 51.926 19.733 1.00 64.75 547 PRO A O 1
ATOM 4191 N N . PRO A 1 548 ? 4.892 51.185 21.850 1.00 69.94 548 PRO A N 1
ATOM 4192 C CA . PRO A 1 548 ? 5.070 52.502 22.442 1.00 69.94 548 PRO A CA 1
ATOM 4193 C C . PRO A 1 548 ? 6.484 53.011 22.115 1.00 69.94 548 PRO A C 1
ATOM 4195 O O . PRO A 1 548 ? 7.419 52.205 22.048 1.00 69.94 548 PRO A O 1
ATOM 4198 N N . PRO A 1 549 ? 6.665 54.324 21.884 1.00 70.31 549 PRO A N 1
ATOM 4199 C CA . PRO A 1 549 ? 7.990 54.873 21.632 1.00 70.31 549 PRO A CA 1
ATOM 4200 C C . PRO A 1 549 ? 8.922 54.547 22.812 1.00 70.31 549 PRO A C 1
ATOM 4202 O O . PRO A 1 549 ? 8.464 54.549 23.960 1.00 70.31 549 PRO A O 1
ATOM 4205 N N . PRO A 1 550 ? 10.212 54.256 22.557 1.00 65.31 550 PRO A N 1
ATOM 4206 C CA . PRO A 1 550 ? 11.147 53.920 23.622 1.00 65.31 550 PRO A CA 1
ATOM 4207 C C . PRO A 1 550 ? 11.224 55.071 24.639 1.00 65.31 550 PRO A C 1
ATOM 4209 O O . PRO A 1 550 ? 11.235 56.238 24.234 1.00 65.31 550 PRO A O 1
ATOM 4212 N N . PRO A 1 551 ? 11.269 54.775 25.951 1.00 66.06 551 PRO A N 1
ATOM 4213 C CA . PRO A 1 551 ? 11.334 55.810 26.972 1.00 66.06 551 PRO A CA 1
ATOM 4214 C C . PRO A 1 551 ? 12.618 56.631 26.820 1.00 66.06 551 PRO A C 1
ATOM 4216 O O . PRO A 1 551 ? 13.695 56.081 26.579 1.00 66.06 551 PRO A O 1
ATOM 4219 N N . SER A 1 552 ? 12.501 57.951 26.985 1.00 67.00 552 SER A N 1
ATOM 4220 C CA . SER A 1 552 ? 13.627 58.884 26.907 1.00 67.00 552 SER A CA 1
ATOM 4221 C C . SER A 1 552 ? 14.783 58.446 27.820 1.00 67.00 552 SER A C 1
ATOM 4223 O O . SER A 1 552 ? 14.516 58.031 28.954 1.00 67.00 552 SER A O 1
ATOM 4225 N N . PRO A 1 553 ? 16.056 58.568 27.388 1.00 66.69 553 PRO A N 1
ATOM 4226 C CA . PRO A 1 553 ? 17.203 58.176 28.201 1.00 66.69 553 PRO A CA 1
ATOM 4227 C C . PRO A 1 553 ? 17.165 58.810 29.594 1.00 66.69 553 PRO A C 1
ATOM 4229 O O . PRO A 1 553 ? 17.096 60.032 29.742 1.00 66.69 553 PRO A O 1
ATOM 4232 N N . ARG A 1 554 ? 17.205 57.965 30.628 1.00 63.91 554 ARG A N 1
ATOM 4233 C CA . ARG A 1 554 ? 17.239 58.413 32.023 1.00 63.91 554 ARG A CA 1
ATOM 4234 C C . ARG A 1 554 ? 18.582 59.120 32.268 1.00 63.91 554 ARG A C 1
ATOM 4236 O O . ARG A 1 554 ? 19.608 58.556 31.884 1.00 63.91 554 ARG A O 1
ATOM 4243 N N . PRO A 1 555 ? 18.617 60.314 32.891 1.00 66.25 555 PRO A N 1
ATOM 4244 C CA . PRO A 1 555 ? 19.883 60.976 33.195 1.00 66.25 555 PRO A CA 1
ATOM 4245 C C . PRO A 1 555 ? 20.761 60.078 34.087 1.00 66.25 555 PRO A C 1
ATOM 4247 O O . PRO A 1 555 ? 20.221 59.320 34.905 1.00 66.25 555 PRO A O 1
ATOM 4250 N N . PRO A 1 556 ? 22.098 60.133 33.934 1.00 66.00 556 PRO A N 1
ATOM 4251 C CA . PRO A 1 556 ? 23.010 59.266 34.669 1.00 66.00 556 PRO A CA 1
ATOM 4252 C C . PRO A 1 556 ? 22.866 59.476 36.178 1.00 66.00 556 PRO A C 1
ATOM 4254 O O . PRO A 1 556 ? 22.729 60.600 36.660 1.00 66.00 556 PRO A O 1
ATOM 4257 N N . SER A 1 557 ? 22.891 58.375 36.927 1.00 66.88 557 SER A N 1
ATOM 4258 C CA . SER A 1 557 ? 22.856 58.426 38.391 1.00 66.88 557 SER A CA 1
ATOM 4259 C C . SER A 1 557 ? 24.219 58.875 38.937 1.00 66.88 557 SER A C 1
ATOM 4261 O O . SER A 1 557 ? 25.241 58.520 38.343 1.00 66.88 557 SER A O 1
ATOM 4263 N N . PRO A 1 558 ? 24.268 59.637 40.046 1.00 68.69 558 PRO A N 1
ATOM 4264 C CA . PRO A 1 558 ? 25.532 60.012 40.671 1.00 68.69 558 PRO A CA 1
ATOM 4265 C C . PRO A 1 558 ? 26.298 58.764 41.149 1.00 68.69 558 PRO A C 1
ATOM 4267 O O . PRO A 1 558 ? 25.669 57.754 41.481 1.00 68.69 558 PRO A O 1
ATOM 4270 N N . PRO A 1 559 ? 27.643 58.808 41.193 1.00 68.38 559 PRO A N 1
ATOM 4271 C CA . PRO A 1 559 ? 28.448 57.668 41.616 1.00 68.38 559 PRO A CA 1
ATOM 4272 C C . PRO A 1 559 ? 28.176 57.305 43.088 1.00 68.38 559 PRO A C 1
ATOM 4274 O O . PRO A 1 559 ? 27.949 58.201 43.906 1.00 68.38 559 PRO A O 1
ATOM 4277 N N . PRO A 1 560 ? 28.218 56.010 43.452 1.00 64.81 560 PRO A N 1
ATOM 4278 C CA . PRO A 1 560 ? 28.060 55.587 44.837 1.00 64.81 560 PRO A CA 1
ATOM 4279 C C . PRO A 1 560 ? 29.241 56.070 45.702 1.00 64.81 560 PRO A C 1
ATOM 4281 O O . PRO A 1 560 ? 30.368 56.156 45.205 1.00 64.81 560 PRO A O 1
ATOM 4284 N N . PRO A 1 561 ? 29.020 56.361 46.998 1.00 64.25 561 PRO A N 1
ATOM 4285 C CA . PRO A 1 561 ? 30.103 56.689 47.921 1.00 64.25 561 PRO A CA 1
ATOM 4286 C C . PRO A 1 561 ? 31.058 55.498 48.101 1.00 64.25 561 PRO A C 1
ATOM 4288 O O . PRO A 1 561 ? 30.649 54.339 48.013 1.00 64.25 561 PRO A O 1
ATOM 4291 N N . GLN A 1 562 ? 32.335 55.783 48.372 1.00 61.28 562 GLN A N 1
ATOM 4292 C CA . GLN A 1 562 ? 33.339 54.741 48.604 1.00 61.28 562 GLN A CA 1
ATOM 4293 C C . GLN A 1 562 ? 32.993 53.882 49.837 1.00 61.28 562 GLN A C 1
ATOM 4295 O O . GLN A 1 562 ? 32.537 54.425 50.848 1.00 61.28 562 GLN A O 1
ATOM 4300 N N . PRO A 1 563 ? 33.245 52.559 49.797 1.00 61.94 563 PRO A N 1
ATOM 4301 C CA . PRO A 1 563 ? 33.063 51.697 50.957 1.00 61.94 563 PRO A CA 1
ATOM 4302 C C . PRO A 1 563 ? 34.063 52.056 52.063 1.00 61.94 563 PRO A C 1
ATOM 4304 O O . PRO A 1 563 ? 35.250 52.263 51.809 1.00 61.94 563 PRO A O 1
ATOM 4307 N N . SER A 1 564 ? 33.585 52.102 53.307 1.00 62.75 564 SER A N 1
ATOM 4308 C CA . SER A 1 564 ? 34.439 52.279 54.485 1.00 62.75 564 SER A CA 1
ATOM 4309 C C . SER A 1 564 ? 35.391 51.083 54.667 1.00 62.75 564 SER A C 1
ATOM 4311 O O . SER A 1 564 ? 35.012 49.956 54.337 1.00 62.75 564 SER A O 1
ATOM 4313 N N . PRO A 1 565 ? 36.610 51.286 55.205 1.00 65.94 565 PRO A N 1
ATOM 4314 C CA . PRO A 1 565 ? 37.538 50.187 55.464 1.00 65.94 565 PRO A CA 1
ATOM 4315 C C . PRO A 1 565 ? 36.961 49.195 56.494 1.00 65.94 565 PRO A C 1
ATOM 4317 O O . PRO A 1 565 ? 36.248 49.612 57.411 1.00 65.94 565 PRO A O 1
ATOM 4320 N N . PRO A 1 566 ? 37.256 47.888 56.367 1.00 63.78 566 PRO A N 1
ATOM 4321 C CA . PRO A 1 566 ? 36.678 46.864 57.231 1.00 63.78 566 PRO A CA 1
ATOM 4322 C C . PRO A 1 566 ? 37.215 46.950 58.674 1.00 63.78 566 PRO A C 1
ATOM 4324 O O . PRO A 1 566 ? 38.400 47.235 58.870 1.00 63.78 566 PRO A O 1
ATOM 4327 N N . PRO A 1 567 ? 36.384 46.657 59.694 1.00 64.50 567 PRO A N 1
ATOM 4328 C CA . PRO A 1 567 ? 36.845 46.537 61.074 1.00 64.50 567 PRO A CA 1
ATOM 4329 C C . PRO A 1 567 ? 37.767 45.310 61.254 1.00 64.50 567 PRO A C 1
ATOM 4331 O O . PRO A 1 567 ? 37.628 44.322 60.526 1.00 64.50 567 PRO A O 1
ATOM 4334 N N . PRO A 1 568 ? 38.704 45.341 62.222 1.00 61.88 568 PRO A N 1
ATOM 4335 C CA . PRO A 1 568 ? 39.681 44.272 62.427 1.00 61.88 568 PRO A CA 1
ATOM 4336 C C . PRO A 1 568 ? 39.039 42.958 62.899 1.00 61.88 568 PRO A C 1
ATOM 4338 O O . PRO A 1 568 ? 38.059 42.950 63.644 1.00 61.88 568 PRO A O 1
ATOM 4341 N N . SER A 1 569 ? 39.619 41.835 62.471 1.00 60.84 569 SER A N 1
ATOM 4342 C CA . SER A 1 569 ? 39.089 40.489 62.719 1.00 60.84 569 SER A CA 1
ATOM 4343 C C . SER A 1 569 ? 39.135 40.080 64.203 1.00 60.84 569 SER A C 1
ATOM 4345 O O . SER A 1 569 ? 40.137 40.343 64.873 1.00 60.84 569 SER A O 1
ATOM 4347 N N . PRO A 1 570 ? 38.108 39.379 64.724 1.00 63.75 570 PRO A N 1
ATOM 4348 C CA . PRO A 1 570 ? 38.124 38.843 66.084 1.00 63.75 570 PRO A CA 1
ATOM 4349 C C . PRO A 1 570 ? 39.113 37.665 66.230 1.00 63.75 570 PRO A C 1
ATOM 4351 O O . PRO A 1 570 ? 39.363 36.946 65.258 1.00 63.75 570 PRO A O 1
ATOM 4354 N N . PRO A 1 571 ? 39.663 37.426 67.437 1.00 59.84 571 PRO A N 1
ATOM 4355 C CA . PRO A 1 571 ? 40.588 36.323 67.688 1.00 59.84 571 PRO A CA 1
ATOM 4356 C C . PRO A 1 571 ? 39.891 34.947 67.649 1.00 59.84 571 PRO A C 1
ATOM 4358 O O . PRO A 1 571 ? 38.707 34.841 67.976 1.00 59.84 571 PRO A O 1
ATOM 4361 N N . PRO A 1 572 ? 40.613 33.870 67.283 1.00 52.78 572 PRO A N 1
ATOM 4362 C CA . PRO A 1 572 ? 40.048 32.527 67.187 1.00 52.78 572 PRO A CA 1
ATOM 4363 C C . PRO A 1 572 ? 39.753 31.899 68.560 1.00 52.78 572 PRO A C 1
ATOM 4365 O O . PRO A 1 572 ? 40.318 32.272 69.586 1.00 52.78 572 PRO A O 1
ATOM 4368 N N . SER A 1 573 ? 38.885 30.888 68.569 1.00 52.56 573 SER A N 1
ATOM 4369 C CA . SER A 1 573 ? 38.551 30.062 69.739 1.00 52.56 573 SER A CA 1
ATOM 4370 C C . SER A 1 573 ? 38.341 28.594 69.314 1.00 52.56 573 SER A C 1
ATOM 4372 O O . SER A 1 573 ? 38.259 28.325 68.113 1.00 52.56 573 SER A O 1
ATOM 4374 N N . PRO A 1 574 ? 38.428 27.619 70.240 1.00 53.88 574 PRO A N 1
ATOM 4375 C CA . PRO A 1 574 ? 39.123 26.360 69.948 1.00 53.88 574 PRO A CA 1
ATOM 4376 C C . PRO A 1 574 ? 38.330 25.293 69.173 1.00 53.88 574 PRO A C 1
ATOM 4378 O O . PRO A 1 574 ? 37.104 25.293 69.110 1.00 53.88 574 PRO A O 1
ATOM 4381 N N . LYS A 1 575 ? 39.083 24.337 68.606 1.00 49.81 575 LYS A N 1
ATOM 4382 C CA . LYS A 1 575 ? 38.572 23.187 67.843 1.00 49.81 575 LYS A CA 1
ATOM 4383 C C . LYS A 1 575 ? 37.679 22.260 68.692 1.00 49.81 575 LYS A C 1
ATOM 4385 O O . LYS A 1 575 ? 38.070 21.932 69.814 1.00 49.81 575 LYS A O 1
ATOM 4390 N N . PRO A 1 576 ? 36.582 21.719 68.128 1.00 60.62 576 PRO A N 1
ATOM 4391 C CA . PRO A 1 576 ? 35.908 20.542 68.674 1.00 60.62 576 PRO A CA 1
ATOM 4392 C C . PRO A 1 576 ? 36.819 19.294 68.644 1.00 60.62 576 PRO A C 1
ATOM 4394 O O . PRO A 1 576 ? 37.672 19.188 67.756 1.00 60.62 576 PRO A O 1
ATOM 4397 N N . PRO A 1 577 ? 36.647 18.333 69.572 1.00 60.88 577 PRO A N 1
ATOM 4398 C CA . PRO A 1 577 ? 37.384 17.069 69.564 1.00 60.88 577 PRO A CA 1
ATOM 4399 C C . PRO A 1 577 ? 36.924 16.127 68.437 1.00 60.88 577 PRO A C 1
ATOM 4401 O O . PRO A 1 577 ? 35.768 16.147 68.016 1.00 60.88 577 PRO A O 1
ATOM 4404 N N . SER A 1 578 ? 37.839 15.275 67.968 1.00 55.72 578 SER A N 1
ATOM 4405 C CA . SER A 1 578 ? 37.617 14.352 66.848 1.00 55.72 578 SER A CA 1
ATOM 4406 C C . SER A 1 578 ? 36.561 13.271 67.141 1.00 55.72 578 SER A C 1
ATOM 4408 O O . SER A 1 578 ? 36.535 12.740 68.255 1.00 55.72 578 SER A O 1
ATOM 4410 N N . PRO A 1 579 ? 35.756 12.849 66.145 1.00 58.38 579 PRO A N 1
ATOM 4411 C CA . PRO A 1 579 ? 34.881 11.688 66.283 1.00 58.38 579 PRO A CA 1
ATOM 4412 C C . PRO A 1 579 ? 35.693 10.395 66.463 1.00 58.38 579 PRO A C 1
ATOM 4414 O O . PRO A 1 579 ? 36.762 10.214 65.876 1.00 58.38 579 PRO A O 1
ATOM 4417 N N . ARG A 1 580 ? 35.168 9.474 67.278 1.00 50.69 580 ARG A N 1
ATOM 4418 C CA . ARG A 1 580 ? 35.774 8.160 67.542 1.00 50.69 580 ARG A CA 1
ATOM 4419 C C . ARG A 1 580 ? 35.474 7.208 66.371 1.00 50.69 580 ARG A C 1
ATOM 4421 O O . ARG A 1 580 ? 34.320 7.163 65.948 1.00 50.69 580 ARG A O 1
ATOM 4428 N N . PRO A 1 581 ? 36.449 6.441 65.849 1.00 58.69 581 PRO A N 1
ATOM 4429 C CA . PRO A 1 581 ? 36.201 5.553 64.715 1.00 58.69 581 PRO A CA 1
ATOM 4430 C C . PRO A 1 581 ? 35.286 4.371 65.097 1.00 58.69 581 PRO A C 1
ATOM 4432 O O . PRO A 1 581 ? 35.428 3.834 66.203 1.00 58.69 581 PRO A O 1
ATOM 4435 N N . PRO A 1 582 ? 34.382 3.930 64.198 1.00 59.59 582 PRO A N 1
ATOM 4436 C CA . PRO A 1 582 ? 33.703 2.643 64.325 1.00 59.59 582 PRO A CA 1
ATOM 4437 C C . PRO A 1 582 ? 34.697 1.477 64.168 1.00 59.59 582 PRO A C 1
ATOM 4439 O O . PRO A 1 582 ? 35.788 1.634 63.619 1.00 59.59 582 PRO A O 1
ATOM 4442 N N . LEU A 1 583 ? 34.336 0.310 64.704 1.00 51.94 583 LEU A N 1
ATOM 4443 C CA . LEU A 1 583 ? 35.257 -0.813 64.902 1.00 51.94 583 LEU A CA 1
ATOM 4444 C C . LEU A 1 583 ? 35.425 -1.706 63.650 1.00 51.94 583 LEU A C 1
ATOM 4446 O O . LEU A 1 583 ? 34.454 -1.912 62.922 1.00 51.94 583 LEU A O 1
ATOM 4450 N N . PRO A 1 584 ? 36.621 -2.294 63.433 1.00 58.09 584 PRO A N 1
ATOM 4451 C CA . PRO A 1 584 ? 36.825 -3.386 62.475 1.00 58.09 584 PRO A CA 1
ATOM 4452 C C . PRO A 1 584 ? 36.125 -4.694 62.926 1.00 58.09 584 PRO A C 1
ATOM 4454 O O . PRO A 1 584 ? 35.757 -4.818 64.098 1.00 58.09 584 PRO A O 1
ATOM 4457 N N . PRO A 1 585 ? 35.918 -5.669 62.016 1.00 50.03 585 PRO A N 1
ATOM 4458 C CA . PRO A 1 585 ? 35.023 -6.811 62.241 1.00 50.03 585 PRO A CA 1
ATOM 4459 C C . PRO A 1 585 ? 35.530 -7.855 63.261 1.00 50.03 585 PRO A C 1
ATOM 4461 O O . PRO A 1 585 ? 36.738 -7.972 63.487 1.00 50.03 585 PRO A O 1
ATOM 4464 N N . PRO A 1 586 ? 34.619 -8.660 63.850 1.00 52.06 586 PRO A N 1
ATOM 4465 C CA . PRO A 1 586 ? 34.969 -9.753 64.756 1.00 52.06 586 PRO A CA 1
ATOM 4466 C C . PRO A 1 586 ? 35.619 -10.949 64.023 1.00 52.06 586 PRO A C 1
ATOM 4468 O O . PRO A 1 586 ? 35.295 -11.210 62.862 1.00 52.06 586 PRO A O 1
ATOM 4471 N N . PRO A 1 587 ? 36.509 -11.712 64.689 1.00 45.44 587 PRO A N 1
ATOM 4472 C CA . PRO A 1 587 ? 37.218 -12.843 64.090 1.00 45.44 587 PRO A CA 1
ATOM 4473 C C . PRO A 1 587 ? 36.414 -14.156 64.087 1.00 45.44 587 PRO A C 1
ATOM 4475 O O . PRO A 1 587 ? 35.516 -14.376 64.899 1.00 45.44 587 PRO A O 1
ATOM 4478 N N . SER A 1 588 ? 36.812 -15.065 63.195 1.00 42.00 588 SER A N 1
ATOM 4479 C CA . SER A 1 588 ? 36.352 -16.463 63.115 1.00 42.00 588 SER A CA 1
ATOM 4480 C C . SER A 1 588 ? 37.121 -17.379 64.116 1.00 42.00 588 SER A C 1
ATOM 4482 O O . SER A 1 588 ? 37.988 -16.890 64.842 1.00 42.00 588 SER A O 1
ATOM 4484 N N . PRO A 1 589 ? 36.769 -18.674 64.275 1.00 52.00 589 PRO A N 1
ATOM 4485 C CA . PRO A 1 589 ? 36.508 -19.256 65.600 1.00 52.00 589 PRO A CA 1
ATOM 4486 C C . PRO A 1 589 ? 37.710 -19.880 66.333 1.00 52.00 589 PRO A C 1
ATOM 4488 O O . PRO A 1 589 ? 38.745 -20.195 65.745 1.00 52.00 589 PRO A O 1
ATOM 4491 N N . ARG A 1 590 ? 37.498 -20.214 67.617 1.00 36.16 590 ARG A N 1
ATOM 4492 C CA . ARG A 1 590 ? 38.255 -21.260 68.330 1.00 36.16 590 ARG A CA 1
ATOM 4493 C C . ARG A 1 590 ? 37.349 -22.190 69.167 1.00 36.16 590 ARG A C 1
ATOM 4495 O O . ARG A 1 590 ? 36.231 -21.795 69.489 1.00 36.16 590 ARG A O 1
ATOM 4502 N N . PRO A 1 591 ? 37.802 -23.426 69.472 1.00 47.75 591 PRO A N 1
ATOM 4503 C CA . PRO A 1 591 ? 36.956 -24.510 69.984 1.00 47.75 591 PRO A CA 1
ATOM 4504 C C . PRO A 1 591 ? 36.904 -24.607 71.525 1.00 47.75 591 PRO A C 1
ATOM 4506 O O . PRO A 1 591 ? 37.743 -24.009 72.205 1.00 47.75 591 PRO A O 1
ATOM 4509 N N . PRO A 1 592 ? 35.977 -25.418 72.082 1.00 41.59 592 PRO A N 1
ATOM 4510 C CA . PRO A 1 592 ? 36.019 -25.855 73.481 1.00 41.59 592 PRO A CA 1
ATOM 4511 C C . PRO A 1 592 ? 37.247 -26.750 73.801 1.00 41.59 592 PRO A C 1
ATOM 4513 O O . PRO A 1 592 ? 37.910 -27.232 72.879 1.00 41.59 592 PRO A O 1
ATOM 4516 N N . PRO A 1 593 ? 37.589 -26.958 75.093 1.00 51.66 593 PRO A N 1
ATOM 4517 C CA . PRO A 1 593 ? 38.954 -27.312 75.502 1.00 51.66 593 PRO A CA 1
ATOM 4518 C C . PRO A 1 593 ? 39.137 -28.735 76.067 1.00 51.66 593 PRO A C 1
ATOM 4520 O O . PRO A 1 593 ? 38.183 -29.407 76.453 1.00 51.66 593 PRO A O 1
ATOM 4523 N N . SER A 1 594 ? 40.401 -29.136 76.251 1.00 33.00 594 SER A N 1
ATOM 4524 C CA . SER A 1 594 ? 40.840 -30.027 77.343 1.00 33.00 594 SER A CA 1
ATOM 4525 C C . SER A 1 594 ? 42.333 -29.804 77.683 1.00 33.00 594 SER A C 1
ATOM 4527 O O . SER A 1 594 ? 43.032 -29.198 76.867 1.00 33.00 594 SER A O 1
ATOM 4529 N N . PRO A 1 595 ? 42.817 -30.176 78.891 1.00 48.62 595 PRO A N 1
ATOM 4530 C CA . PRO A 1 595 ? 43.948 -29.484 79.529 1.00 48.62 595 PRO A CA 1
ATOM 4531 C C . PRO A 1 595 ? 45.174 -30.364 79.848 1.00 48.62 595 PRO A C 1
ATOM 4533 O O . PRO A 1 595 ? 45.051 -31.580 79.944 1.00 48.62 595 PRO A O 1
ATOM 4536 N N . ALA A 1 596 ? 46.318 -29.727 80.144 1.00 31.31 596 ALA A N 1
ATOM 4537 C CA . ALA A 1 596 ? 47.165 -29.959 81.337 1.00 31.31 596 ALA A CA 1
ATOM 4538 C C . ALA A 1 596 ? 48.453 -29.096 81.286 1.00 31.31 596 ALA A C 1
ATOM 4540 O O . ALA A 1 596 ? 48.786 -28.584 80.226 1.00 31.31 596 ALA A O 1
ATOM 4541 N N . ALA A 1 597 ? 49.123 -28.936 82.442 1.00 33.62 597 ALA A N 1
ATOM 4542 C CA . ALA A 1 597 ? 50.507 -28.469 82.709 1.00 33.62 597 ALA A CA 1
ATOM 4543 C C . ALA A 1 597 ? 51.299 -27.706 81.602 1.00 33.62 597 ALA A C 1
ATOM 4545 O O . ALA A 1 597 ? 51.504 -28.208 80.508 1.00 33.62 597 ALA A O 1
ATOM 4546 N N . GLY A 1 598 ? 51.915 -26.538 81.822 1.00 29.22 598 GLY A N 1
ATOM 4547 C CA . GLY A 1 598 ? 52.087 -25.738 83.038 1.00 29.22 598 GLY A CA 1
ATOM 4548 C C . GLY A 1 598 ? 53.434 -25.935 83.750 1.00 29.22 598 GLY A C 1
ATOM 4549 O O . GLY A 1 598 ? 53.506 -26.782 84.630 1.00 29.22 598 GLY A O 1
ATOM 4550 N N . THR A 1 599 ? 54.425 -25.071 83.462 1.00 32.25 599 THR A N 1
ATOM 4551 C CA . THR A 1 599 ? 55.396 -24.534 84.449 1.00 32.25 599 THR A CA 1
ATOM 4552 C C . THR A 1 599 ? 56.199 -23.325 83.923 1.00 32.25 599 THR A C 1
ATOM 4554 O O . THR A 1 599 ? 56.683 -23.315 82.801 1.00 32.25 599 THR A O 1
ATOM 4557 N N . LEU A 1 600 ? 56.327 -22.315 84.794 1.00 31.53 600 LEU A N 1
ATOM 4558 C CA . LEU A 1 600 ? 57.474 -21.418 85.053 1.00 31.53 600 LEU A CA 1
ATOM 4559 C C . LEU A 1 600 ? 58.383 -20.885 83.910 1.00 31.53 600 LEU A C 1
ATOM 4561 O O . LEU A 1 600 ? 59.200 -21.594 83.341 1.00 31.53 600 LEU A O 1
ATOM 4565 N N . GLN A 1 601 ? 58.330 -19.554 83.739 1.00 28.98 601 GLN A N 1
ATOM 4566 C CA . GLN A 1 601 ? 59.440 -18.575 83.874 1.00 28.98 601 GLN A CA 1
ATOM 4567 C C . GLN A 1 601 ? 60.901 -19.099 83.716 1.00 28.98 601 GLN A C 1
ATOM 4569 O O . GLN A 1 601 ? 61.324 -19.990 84.440 1.00 28.98 601 GLN A O 1
ATOM 4574 N N . THR A 1 602 ? 61.798 -18.478 82.932 1.00 30.22 602 THR A N 1
ATOM 4575 C CA . THR A 1 602 ? 62.215 -17.056 83.011 1.00 30.22 602 THR A CA 1
ATOM 4576 C C . THR A 1 602 ? 62.989 -16.563 81.758 1.00 30.22 602 THR A C 1
ATOM 4578 O O . THR A 1 602 ? 63.543 -17.362 81.018 1.00 30.22 602 THR A O 1
ATOM 4581 N N . ARG A 1 603 ? 63.008 -15.225 81.563 1.00 29.75 603 ARG A N 1
ATOM 4582 C CA . ARG A 1 603 ? 64.086 -14.293 81.095 1.00 29.75 603 ARG A CA 1
ATOM 4583 C C . ARG A 1 603 ? 65.334 -14.824 80.317 1.00 29.75 603 ARG A C 1
ATOM 4585 O O . ARG A 1 603 ? 65.878 -15.844 80.709 1.00 29.75 603 ARG A O 1
ATOM 4592 N N . PRO A 1 604 ? 66.024 -13.963 79.522 1.00 49.47 604 PRO A N 1
ATOM 4593 C CA . PRO A 1 604 ? 65.536 -12.861 78.670 1.00 49.47 604 PRO A CA 1
ATOM 4594 C C . PRO A 1 604 ? 66.276 -12.721 77.300 1.00 49.47 604 PRO A C 1
ATOM 4596 O O . PRO A 1 604 ? 67.303 -13.335 77.066 1.00 49.47 604 PRO A O 1
ATOM 4599 N N . ALA A 1 605 ? 65.802 -11.784 76.467 1.00 30.05 605 ALA A N 1
ATOM 4600 C CA . ALA A 1 605 ? 66.577 -10.963 75.512 1.00 30.05 605 ALA A CA 1
ATOM 4601 C C . ALA A 1 605 ? 67.468 -11.603 74.401 1.00 30.05 605 ALA A C 1
ATOM 4603 O O . ALA A 1 605 ? 68.595 -12.016 74.635 1.00 30.05 605 ALA A O 1
ATOM 4604 N N . ALA A 1 606 ? 67.025 -11.350 73.157 1.00 33.16 606 ALA A N 1
ATOM 4605 C CA . ALA A 1 606 ? 67.803 -10.732 72.061 1.00 33.16 606 ALA A CA 1
ATOM 4606 C C . ALA A 1 606 ? 68.620 -11.577 71.037 1.00 33.16 606 ALA A C 1
ATOM 4608 O O . ALA A 1 606 ? 69.712 -12.050 71.314 1.00 33.16 606 ALA A O 1
ATOM 4609 N N . VAL A 1 607 ? 68.155 -11.472 69.773 1.00 33.31 607 VAL A N 1
ATOM 4610 C CA . VAL A 1 607 ? 68.929 -11.053 68.568 1.00 33.31 607 VAL A CA 1
ATOM 4611 C C . VAL A 1 607 ? 69.740 -12.098 67.755 1.00 33.31 607 VAL A C 1
ATOM 4613 O O . VAL A 1 607 ? 70.827 -12.488 68.148 1.00 33.31 607 VAL A O 1
ATOM 4616 N N . GLN A 1 608 ? 69.258 -12.339 66.511 1.00 33.34 608 GLN A N 1
ATOM 4617 C CA . GLN A 1 608 ? 70.002 -12.688 65.263 1.00 33.34 608 GLN A CA 1
ATOM 4618 C C . GLN A 1 608 ? 70.714 -14.077 65.179 1.00 33.34 608 GLN A C 1
ATOM 4620 O O . GLN A 1 608 ? 71.150 -14.607 66.186 1.00 33.34 608 GLN A O 1
ATOM 4625 N N . GLN A 1 609 ? 70.884 -14.757 64.023 1.00 35.72 609 GLN A N 1
ATOM 4626 C CA . GLN A 1 609 ? 70.319 -14.607 62.656 1.00 35.72 609 GLN A CA 1
ATOM 4627 C C . GLN A 1 609 ? 70.103 -16.019 61.974 1.00 35.72 609 GLN A C 1
ATOM 4629 O O . GLN A 1 609 ? 69.585 -16.868 62.693 1.00 35.72 609 GLN A O 1
ATOM 4634 N N . PRO A 1 610 ? 70.276 -16.333 60.657 1.00 63.59 610 PRO A N 1
ATOM 4635 C CA . PRO A 1 610 ? 69.128 -16.719 59.812 1.00 63.59 610 PRO A CA 1
ATOM 4636 C C . PRO A 1 610 ? 69.231 -18.069 59.033 1.00 63.59 610 PRO A C 1
ATOM 4638 O O . PRO A 1 610 ? 70.206 -18.800 59.132 1.00 63.59 610 PRO A O 1
ATOM 4641 N N . ALA A 1 611 ? 68.243 -18.288 58.146 1.00 36.62 611 ALA A N 1
ATOM 4642 C CA . ALA A 1 611 ? 68.337 -18.954 56.825 1.00 36.62 611 ALA A CA 1
ATOM 4643 C C . ALA A 1 611 ? 68.206 -20.501 56.654 1.00 36.62 611 ALA A C 1
ATOM 4645 O O . ALA A 1 611 ? 69.175 -21.242 56.718 1.00 36.62 611 ALA A O 1
ATOM 4646 N N . ALA A 1 612 ? 67.013 -20.890 56.162 1.00 39.66 612 ALA A N 1
ATOM 4647 C CA . ALA A 1 612 ? 66.764 -21.524 54.842 1.00 39.66 612 ALA A CA 1
ATOM 4648 C C . ALA A 1 612 ? 66.916 -23.055 54.572 1.00 39.66 612 ALA A C 1
ATOM 4650 O O . ALA A 1 612 ? 67.875 -23.702 54.967 1.00 39.66 612 ALA A O 1
ATOM 4651 N N . THR A 1 613 ? 66.009 -23.557 53.701 1.00 34.22 613 THR A N 1
ATOM 4652 C CA . THR A 1 613 ? 65.972 -24.874 52.985 1.00 34.22 613 THR A CA 1
ATOM 4653 C C . THR A 1 613 ? 65.797 -26.160 53.832 1.00 34.22 613 THR A C 1
ATOM 4655 O O . THR A 1 613 ? 66.133 -26.164 55.005 1.00 34.22 613 THR A O 1
ATOM 4658 N N . GLY A 1 614 ? 65.253 -27.293 53.339 1.00 32.19 614 GLY A N 1
ATOM 4659 C CA . GLY A 1 614 ? 64.490 -27.578 52.101 1.00 32.19 614 GLY A CA 1
ATOM 4660 C C . GLY A 1 614 ? 64.422 -29.087 51.712 1.00 32.19 614 GLY A C 1
ATOM 4661 O O . GLY A 1 614 ? 65.355 -29.820 52.005 1.00 32.19 614 GLY A O 1
ATOM 4662 N N . SER A 1 615 ? 63.382 -29.504 50.956 1.00 34.94 615 SER A N 1
ATOM 4663 C CA . SER A 1 615 ? 63.284 -30.733 50.098 1.00 34.94 615 SER A CA 1
ATOM 4664 C C . SER A 1 615 ? 62.688 -32.094 50.601 1.00 34.94 615 SER A C 1
ATOM 4666 O O . SER A 1 615 ? 63.125 -32.662 51.590 1.00 34.94 615 SER A O 1
ATOM 4668 N N . GLN A 1 616 ? 61.736 -32.622 49.796 1.00 33.66 616 GLN A N 1
ATOM 4669 C CA . GLN A 1 616 ? 61.434 -34.019 49.333 1.00 33.66 616 GLN A CA 1
ATOM 4670 C C . GLN A 1 616 ? 61.115 -35.263 50.239 1.00 33.66 616 GLN A C 1
ATOM 4672 O O . GLN A 1 616 ? 61.993 -35.883 50.818 1.00 33.66 616 GLN A O 1
ATOM 4677 N N . ALA A 1 617 ? 59.839 -35.711 50.157 1.00 37.31 617 ALA A N 1
ATOM 4678 C CA . ALA A 1 617 ? 59.268 -37.020 49.699 1.00 37.31 617 ALA A CA 1
ATOM 4679 C C . ALA A 1 617 ? 59.769 -38.444 50.126 1.00 37.31 617 ALA A C 1
ATOM 4681 O O . ALA A 1 617 ? 60.931 -38.755 49.903 1.00 37.31 617 ALA A O 1
ATOM 4682 N N . ALA A 1 618 ? 58.830 -39.365 50.500 1.00 31.92 618 ALA A N 1
ATOM 4683 C CA . ALA A 1 618 ? 58.739 -40.809 50.080 1.00 31.92 618 ALA A CA 1
ATOM 4684 C C . ALA A 1 618 ? 57.610 -41.686 50.753 1.00 31.92 618 ALA A C 1
ATOM 4686 O O . ALA A 1 618 ? 57.509 -41.681 51.970 1.00 31.92 618 ALA A O 1
ATOM 4687 N N . VAL A 1 619 ? 56.860 -42.498 49.955 1.00 29.42 619 VAL A N 1
ATOM 4688 C CA . VAL A 1 619 ? 56.447 -43.954 50.112 1.00 29.42 619 VAL A CA 1
ATOM 4689 C C . VAL A 1 619 ? 55.704 -44.493 51.394 1.00 29.42 619 VAL A C 1
ATOM 4691 O O . VAL A 1 619 ? 56.015 -44.053 52.486 1.00 29.42 619 VAL A O 1
ATOM 4694 N N . ALA A 1 620 ? 54.843 -45.554 51.435 1.00 32.09 620 ALA A N 1
ATOM 4695 C CA . ALA A 1 620 ? 53.732 -46.104 50.591 1.00 32.09 620 ALA A CA 1
ATOM 4696 C C . ALA A 1 620 ? 52.980 -47.342 51.232 1.00 32.09 620 ALA A C 1
ATOM 4698 O O . ALA A 1 620 ? 53.624 -48.152 51.890 1.00 32.09 620 ALA A O 1
ATOM 4699 N N . LYS A 1 621 ? 51.689 -47.576 50.858 1.00 33.41 621 LYS A N 1
ATOM 4700 C CA . LYS A 1 621 ? 50.829 -48.822 50.951 1.00 33.41 621 LYS A CA 1
ATOM 4701 C C . LYS A 1 621 ? 50.390 -49.382 52.335 1.00 33.41 621 LYS A C 1
ATOM 4703 O O . LYS A 1 621 ? 51.082 -49.121 53.312 1.00 33.41 621 LYS A O 1
ATOM 4708 N N . PRO A 1 622 ? 49.319 -50.235 52.433 1.00 55.34 622 PRO A N 1
ATOM 4709 C CA . PRO A 1 622 ? 48.263 -50.687 51.470 1.00 55.34 622 PRO A CA 1
ATOM 4710 C C . PRO A 1 622 ? 46.876 -50.023 51.797 1.00 55.34 622 PRO A C 1
ATOM 4712 O O . PRO A 1 622 ? 46.941 -48.866 52.188 1.00 55.34 622 PRO A O 1
ATOM 4715 N N . ALA A 1 623 ? 45.609 -50.504 51.671 1.00 33.41 623 ALA A N 1
ATOM 4716 C CA . ALA A 1 623 ? 44.810 -51.680 51.181 1.00 33.41 623 ALA A CA 1
ATOM 4717 C C . ALA A 1 623 ? 43.300 -51.207 51.029 1.00 33.41 623 ALA A C 1
ATOM 4719 O O . ALA A 1 623 ? 43.052 -50.069 51.413 1.00 33.41 623 ALA A O 1
ATOM 4720 N N . VAL A 1 624 ? 42.206 -51.891 50.596 1.00 31.16 624 VAL A N 1
ATOM 4721 C CA . VAL A 1 624 ? 41.851 -53.126 49.823 1.00 31.16 624 VAL A CA 1
ATOM 4722 C C . VAL A 1 624 ? 40.356 -53.028 49.310 1.00 31.16 624 VAL A C 1
ATOM 4724 O O . VAL A 1 624 ? 39.789 -51.944 49.368 1.00 31.16 624 VAL A O 1
ATOM 4727 N N . ALA A 1 625 ? 39.757 -54.098 48.743 1.00 27.97 625 ALA A N 1
ATOM 4728 C CA . ALA A 1 625 ? 38.387 -54.308 48.168 1.00 27.97 625 ALA A CA 1
ATOM 4729 C C . ALA A 1 625 ? 37.163 -53.526 48.755 1.00 27.97 625 ALA A C 1
ATOM 4731 O O . ALA A 1 625 ? 37.107 -53.365 49.969 1.00 27.97 625 ALA A O 1
ATOM 4732 N N . GLN A 1 626 ? 36.156 -52.995 48.012 1.00 33.44 626 GLN A N 1
ATOM 4733 C CA . GLN A 1 626 ? 35.342 -53.368 46.794 1.00 33.44 626 GLN A CA 1
ATOM 4734 C C . GLN A 1 626 ? 33.979 -54.058 47.099 1.00 33.44 626 GLN A C 1
ATOM 4736 O O . GLN A 1 626 ? 33.893 -54.644 48.178 1.00 33.44 626 GLN A O 1
ATOM 4741 N N . PRO A 1 627 ? 32.926 -54.038 46.218 1.00 43.47 627 PRO A N 1
ATOM 4742 C CA . PRO A 1 627 ? 32.783 -53.580 44.798 1.00 43.47 627 PRO A CA 1
ATOM 4743 C C . PRO A 1 627 ? 31.937 -52.277 44.608 1.00 43.47 627 PRO A C 1
ATOM 4745 O O . PRO A 1 627 ? 31.368 -51.806 45.584 1.00 43.47 627 PRO A O 1
ATOM 4748 N N . ALA A 1 628 ? 31.853 -51.535 43.477 1.00 34.25 628 ALA A N 1
ATOM 4749 C CA . ALA A 1 628 ? 31.941 -51.745 41.998 1.00 34.25 628 ALA A CA 1
ATOM 4750 C C . ALA A 1 628 ? 30.568 -52.076 41.324 1.00 34.25 628 ALA A C 1
ATOM 4752 O O . ALA A 1 628 ? 29.724 -52.655 41.995 1.00 34.25 628 ALA A O 1
ATOM 4753 N N . VAL A 1 629 ? 30.215 -51.747 40.058 1.00 33.56 629 VAL A N 1
ATOM 4754 C CA . VAL A 1 629 ? 30.905 -51.288 38.804 1.00 33.56 629 VAL A CA 1
ATOM 4755 C C . VAL A 1 629 ? 29.777 -50.821 37.798 1.00 33.56 629 VAL A C 1
ATOM 4757 O O . VAL A 1 629 ? 28.670 -51.320 37.970 1.00 33.56 629 VAL A O 1
ATOM 4760 N N . THR A 1 630 ? 29.813 -49.955 36.753 1.00 27.17 630 THR A N 1
ATOM 4761 C CA . THR A 1 630 ? 30.719 -48.952 36.098 1.00 27.17 630 THR A CA 1
ATOM 4762 C C . THR A 1 630 ? 29.925 -48.077 35.067 1.00 27.17 630 THR A C 1
ATOM 4764 O O . THR A 1 630 ? 28.827 -48.464 34.682 1.00 27.17 630 THR A O 1
ATOM 4767 N N . GLN A 1 631 ? 30.487 -46.964 34.544 1.00 36.41 631 GLN A N 1
ATOM 4768 C CA . GLN A 1 631 ? 30.137 -46.346 33.222 1.00 36.41 631 GLN A CA 1
ATOM 4769 C C . GLN A 1 631 ? 31.111 -46.836 32.110 1.00 36.41 631 GLN A C 1
ATOM 4771 O O . GLN A 1 631 ? 32.020 -47.597 32.452 1.00 36.41 631 GLN A O 1
ATOM 4776 N N . PRO A 1 632 ? 31.006 -46.427 30.814 1.00 40.66 632 PRO A N 1
ATOM 4777 C CA . PRO A 1 632 ? 31.905 -45.339 30.345 1.00 40.66 632 PRO A CA 1
ATOM 4778 C C . PRO A 1 632 ? 31.480 -44.522 29.083 1.00 40.66 632 PRO A C 1
ATOM 4780 O O . PRO A 1 632 ? 30.547 -44.859 28.361 1.00 40.66 632 PRO A O 1
ATOM 4783 N N . THR A 1 633 ? 32.280 -43.493 28.762 1.00 30.83 633 THR A N 1
ATOM 4784 C CA . THR A 1 633 ? 32.514 -42.921 27.405 1.00 30.83 633 THR A CA 1
ATOM 4785 C C . THR A 1 633 ? 33.997 -43.163 27.018 1.00 30.83 633 THR A C 1
ATOM 4787 O O . THR A 1 633 ? 34.785 -43.508 27.894 1.00 30.83 633 THR A O 1
ATOM 4790 N N . VAL A 1 634 ? 34.458 -43.163 25.753 1.00 31.36 634 VAL A N 1
ATOM 4791 C CA . VAL A 1 634 ? 34.965 -42.026 24.926 1.00 31.36 634 VAL A CA 1
ATOM 4792 C C . VAL A 1 634 ? 35.639 -42.631 23.658 1.00 31.36 634 VAL A C 1
ATOM 4794 O O . VAL A 1 634 ? 36.222 -43.707 23.770 1.00 31.36 634 VAL A O 1
ATOM 4797 N N . GLY A 1 635 ? 35.671 -41.961 22.486 1.00 25.62 635 GLY A N 1
ATOM 4798 C CA . GLY A 1 635 ? 36.528 -42.388 21.349 1.00 25.62 635 GLY A CA 1
ATOM 4799 C C . GLY A 1 635 ? 36.536 -41.499 20.079 1.00 25.62 635 GLY A C 1
ATOM 4800 O O . GLY A 1 635 ? 35.528 -40.897 19.730 1.00 25.62 635 GLY A O 1
ATOM 4801 N N . LYS A 1 636 ? 37.683 -41.434 19.377 1.00 26.16 636 LYS A N 1
ATOM 4802 C CA . LYS A 1 636 ? 38.003 -40.729 18.097 1.00 26.16 636 LYS A CA 1
ATOM 4803 C C . LYS A 1 636 ? 38.875 -41.682 17.224 1.00 26.16 636 LYS A C 1
ATOM 4805 O O . LYS A 1 636 ? 39.449 -42.586 17.830 1.00 26.16 636 LYS A O 1
ATOM 4810 N N . PRO A 1 637 ? 39.194 -41.424 15.927 1.00 48.09 637 PRO A N 1
ATOM 4811 C CA . PRO A 1 637 ? 38.484 -40.683 14.859 1.00 48.09 637 PRO A CA 1
ATOM 4812 C C . PRO A 1 637 ? 38.556 -41.340 13.429 1.00 48.09 637 PRO A C 1
ATOM 4814 O O . PRO A 1 637 ? 39.287 -42.298 13.215 1.00 48.09 637 PRO A O 1
ATOM 4817 N N . ALA A 1 638 ? 37.941 -40.670 12.432 1.00 26.27 638 ALA A N 1
ATOM 4818 C CA . ALA A 1 638 ? 38.362 -40.536 11.009 1.00 26.27 638 ALA A CA 1
ATOM 4819 C C . ALA A 1 638 ? 38.000 -41.571 9.892 1.00 26.27 638 ALA A C 1
ATOM 4821 O O . ALA A 1 638 ? 38.090 -42.777 10.063 1.00 26.27 638 ALA A O 1
ATOM 4822 N N . ALA A 1 639 ? 37.744 -40.987 8.699 1.00 27.38 639 ALA A N 1
ATOM 4823 C CA . ALA A 1 639 ? 37.774 -41.504 7.308 1.00 27.38 639 ALA A CA 1
ATOM 4824 C C . ALA A 1 639 ? 36.718 -42.527 6.796 1.00 27.38 639 ALA A C 1
ATOM 4826 O O . ALA A 1 639 ? 36.511 -43.573 7.395 1.00 27.38 639 ALA A O 1
ATOM 4827 N N . GLY A 1 640 ? 36.154 -42.270 5.593 1.00 25.73 640 GLY A N 1
ATOM 4828 C CA . GLY A 1 640 ? 35.547 -43.308 4.723 1.00 25.73 640 GLY A CA 1
ATOM 4829 C C . GLY A 1 640 ? 34.217 -42.989 3.997 1.00 25.73 640 GLY A C 1
ATOM 4830 O O . GLY A 1 640 ? 33.155 -43.212 4.554 1.00 25.73 640 GLY A O 1
ATOM 4831 N N . THR A 1 641 ? 34.297 -42.562 2.725 1.00 26.55 641 THR A N 1
ATOM 4832 C CA . THR A 1 641 ? 33.382 -42.868 1.578 1.00 26.55 641 THR A CA 1
ATOM 4833 C C . THR A 1 641 ? 31.831 -42.871 1.686 1.00 26.55 641 THR A C 1
ATOM 4835 O O . THR A 1 641 ? 31.221 -43.679 2.375 1.00 26.55 641 THR A O 1
ATOM 4838 N N . GLN A 1 642 ? 31.202 -42.080 0.797 1.00 28.19 642 GLN A N 1
ATOM 4839 C CA . GLN A 1 642 ? 29.867 -42.277 0.166 1.00 28.19 642 GLN A CA 1
ATOM 4840 C C . GLN A 1 642 ? 29.820 -43.567 -0.721 1.00 28.19 642 GLN A C 1
ATOM 4842 O O . GLN A 1 642 ? 30.912 -44.091 -0.955 1.00 28.19 642 GLN A O 1
ATOM 4847 N N . PRO A 1 643 ? 28.674 -44.077 -1.284 1.00 41.47 643 PRO A N 1
ATOM 4848 C CA . PRO A 1 643 ? 27.503 -43.319 -1.799 1.00 41.47 643 PRO A CA 1
ATOM 4849 C C . PRO A 1 643 ? 26.090 -44.000 -1.784 1.00 41.47 643 PRO A C 1
ATOM 4851 O O . PRO A 1 643 ? 25.889 -45.067 -1.220 1.00 41.47 643 PRO A O 1
ATOM 4854 N N . ALA A 1 644 ? 25.153 -43.377 -2.529 1.00 27.11 644 ALA A N 1
ATOM 4855 C CA . ALA A 1 644 ? 24.038 -43.973 -3.305 1.00 27.11 644 ALA A CA 1
ATOM 4856 C C . ALA A 1 644 ? 22.629 -44.205 -2.685 1.00 27.11 644 ALA A C 1
ATOM 4858 O O . ALA A 1 644 ? 22.271 -45.282 -2.224 1.00 27.11 644 ALA A O 1
ATOM 4859 N N . VAL A 1 645 ? 21.790 -43.170 -2.842 1.00 30.88 645 VAL A N 1
ATOM 4860 C CA . VAL A 1 645 ? 20.412 -43.145 -3.409 1.00 30.88 645 VAL A CA 1
ATOM 4861 C C . VAL A 1 645 ? 19.704 -44.476 -3.755 1.00 30.88 645 VAL A C 1
ATOM 4863 O O . VAL A 1 645 ? 20.212 -45.272 -4.538 1.00 30.88 645 VAL A O 1
ATOM 4866 N N . ALA A 1 646 ? 18.414 -44.571 -3.391 1.00 26.20 646 ALA A N 1
ATOM 4867 C CA . ALA A 1 646 ? 17.395 -45.360 -4.105 1.00 26.20 646 ALA A CA 1
ATOM 4868 C C . ALA A 1 646 ? 16.031 -44.621 -4.159 1.00 26.20 646 ALA A C 1
ATOM 4870 O O . ALA A 1 646 ? 15.730 -43.809 -3.284 1.00 26.20 646 ALA A O 1
ATOM 4871 N N . LYS A 1 647 ? 15.205 -44.893 -5.184 1.00 28.38 647 LYS A N 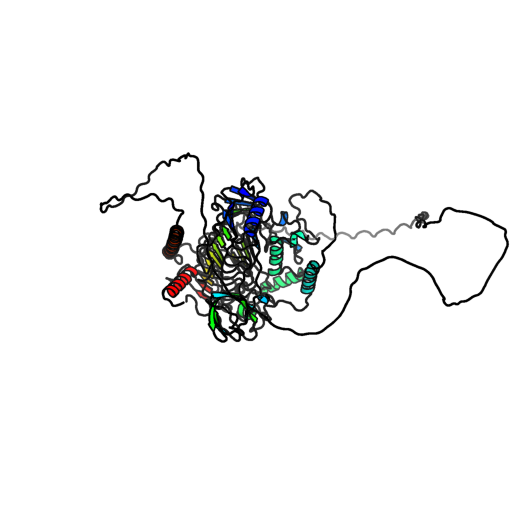1
ATOM 4872 C CA . LYS A 1 647 ? 13.828 -44.366 -5.376 1.00 28.38 647 LYS A CA 1
ATOM 4873 C C . LYS A 1 647 ? 12.791 -45.519 -5.337 1.00 28.38 647 LYS A C 1
ATOM 4875 O O . LYS A 1 647 ? 13.199 -46.675 -5.431 1.00 28.38 647 LYS A O 1
ATOM 4880 N N . PRO A 1 648 ? 11.480 -45.246 -5.167 1.00 41.34 648 PRO A N 1
ATOM 4881 C CA . PRO A 1 648 ? 10.485 -46.272 -4.827 1.00 41.34 648 PRO A CA 1
ATOM 4882 C C . PRO A 1 648 ? 9.963 -47.090 -6.023 1.00 41.34 648 PRO A C 1
ATOM 4884 O O . PRO A 1 648 ? 10.041 -46.661 -7.173 1.00 41.34 648 PRO A O 1
ATOM 4887 N N . ALA A 1 649 ? 9.347 -48.237 -5.713 1.00 26.53 649 ALA A N 1
ATOM 4888 C CA . ALA A 1 649 ? 8.575 -49.083 -6.631 1.00 26.53 649 ALA A CA 1
ATOM 4889 C C . ALA A 1 649 ? 7.079 -49.102 -6.243 1.00 26.53 649 ALA A C 1
ATOM 4891 O O . ALA A 1 649 ? 6.715 -48.688 -5.142 1.00 26.53 649 ALA A O 1
ATOM 4892 N N . ALA A 1 650 ? 6.201 -49.551 -7.148 1.00 29.23 650 ALA A N 1
ATOM 4893 C CA . ALA A 1 650 ? 4.770 -49.236 -7.093 1.00 29.23 650 ALA A CA 1
ATOM 4894 C C . ALA A 1 650 ? 3.820 -50.436 -6.899 1.00 29.23 650 ALA A C 1
ATOM 4896 O O . ALA A 1 650 ? 3.962 -51.464 -7.553 1.00 29.23 650 ALA A O 1
ATOM 4897 N N . GLY A 1 651 ? 2.757 -50.195 -6.120 1.00 26.20 651 GLY A N 1
ATOM 4898 C CA . GLY A 1 651 ? 1.373 -50.518 -6.492 1.00 26.20 651 GLY A CA 1
ATOM 4899 C C . GLY A 1 651 ? 0.838 -51.949 -6.315 1.00 26.20 651 GLY A C 1
ATOM 4900 O O . GLY A 1 651 ? 1.316 -52.902 -6.920 1.00 26.20 651 GLY A O 1
ATOM 4901 N N . ARG A 1 652 ? -0.317 -52.054 -5.640 1.00 26.19 652 ARG A N 1
ATOM 4902 C CA . ARG A 1 652 ? -1.400 -52.993 -5.994 1.00 26.19 652 ARG A CA 1
ATOM 4903 C C . ARG A 1 652 ? -2.749 -52.510 -5.448 1.00 26.19 652 ARG A C 1
ATOM 4905 O O . ARG A 1 652 ? -2.802 -51.875 -4.402 1.00 26.19 652 ARG A O 1
ATOM 4912 N N . ARG A 1 653 ? -3.831 -52.810 -6.174 1.00 30.11 653 ARG A N 1
ATOM 4913 C CA . ARG A 1 653 ? -5.224 -52.665 -5.707 1.00 30.11 653 ARG A CA 1
ATOM 4914 C C . ARG A 1 653 ? -5.662 -53.942 -4.986 1.00 30.11 653 ARG A C 1
ATOM 4916 O O . ARG A 1 653 ? -5.172 -55.011 -5.341 1.00 30.11 653 ARG A O 1
ATOM 4923 N N . LEU A 1 654 ? -6.693 -53.843 -4.149 1.00 26.56 654 LEU A N 1
ATOM 4924 C CA . LEU A 1 654 ? -7.880 -54.710 -4.220 1.00 26.56 654 LEU A CA 1
ATOM 4925 C C . LEU A 1 654 ? -9.059 -54.039 -3.491 1.00 26.56 654 LEU A C 1
ATOM 4927 O O . LEU A 1 654 ? -8.873 -52.998 -2.866 1.00 26.56 654 LEU A O 1
ATOM 4931 N N . ALA A 1 655 ? -10.267 -54.582 -3.645 1.00 25.81 655 ALA A N 1
ATOM 4932 C CA . ALA A 1 655 ? -11.512 -53.998 -3.143 1.00 25.81 655 ALA A CA 1
ATOM 4933 C C . ALA A 1 655 ? -12.232 -54.942 -2.165 1.00 25.81 655 ALA A C 1
ATOM 4935 O O . ALA A 1 655 ? -12.020 -56.153 -2.201 1.00 25.81 655 ALA A O 1
ATOM 4936 N N . GLY A 1 656 ? -13.121 -54.382 -1.344 1.00 24.34 656 GLY A N 1
ATOM 4937 C CA . GLY A 1 656 ? -14.038 -55.116 -0.474 1.00 24.34 656 GLY A CA 1
ATOM 4938 C C . GLY A 1 656 ? -15.058 -54.155 0.136 1.00 24.34 656 GLY A C 1
ATOM 4939 O O . GLY A 1 656 ? -14.672 -53.110 0.652 1.00 24.34 656 GLY A O 1
ATOM 4940 N N . ALA A 1 657 ? -16.343 -54.488 0.040 1.00 26.06 657 ALA A N 1
ATOM 4941 C CA . ALA A 1 657 ? -17.450 -53.718 0.608 1.00 26.06 657 ALA A CA 1
ATOM 4942 C C . ALA A 1 657 ? -18.144 -54.530 1.710 1.00 26.06 657 ALA A C 1
ATOM 4944 O O . ALA A 1 657 ? -18.121 -55.757 1.651 1.00 26.06 657 ALA A O 1
ATOM 4945 N N . PHE A 1 658 ? -18.783 -53.852 2.666 1.00 24.34 658 PHE A N 1
ATOM 4946 C CA . PHE A 1 658 ? -19.843 -54.401 3.520 1.00 24.34 658 PHE A CA 1
ATOM 4947 C C . PHE A 1 658 ? -20.766 -53.268 4.011 1.00 24.34 658 PHE A C 1
ATOM 4949 O O . PHE A 1 658 ? -20.452 -52.093 3.825 1.00 24.34 658 PHE A O 1
ATOM 4956 N N . GLU A 1 659 ? -21.928 -53.623 4.560 1.00 23.30 659 GLU A N 1
ATOM 4957 C CA . GLU A 1 659 ? -23.147 -52.799 4.531 1.00 23.30 659 GLU A CA 1
ATOM 4958 C C . GLU A 1 659 ? -23.861 -52.672 5.895 1.00 23.30 659 GLU A C 1
ATOM 4960 O O . GLU A 1 659 ? -23.866 -53.629 6.667 1.00 23.30 659 GLU A O 1
ATOM 4965 N N . LEU A 1 660 ? -24.594 -51.553 6.071 1.00 24.17 660 LEU A N 1
ATOM 4966 C CA . LEU A 1 660 ? -25.770 -51.372 6.960 1.00 24.17 660 LEU A CA 1
ATOM 4967 C C . LEU A 1 660 ? -25.532 -51.424 8.501 1.00 24.17 660 LEU A C 1
ATOM 4969 O O . LEU A 1 660 ? -24.456 -51.833 8.934 1.00 24.17 660 LEU A O 1
ATOM 4973 N N . PRO A 1 661 ? -26.501 -51.005 9.365 1.00 30.33 661 PRO A N 1
ATOM 4974 C CA . PRO A 1 661 ? -27.869 -50.515 9.101 1.00 30.33 661 PRO A CA 1
ATOM 4975 C C . PRO A 1 661 ? -28.220 -49.110 9.676 1.00 30.33 661 PRO A C 1
ATOM 4977 O O . PRO A 1 661 ? -27.388 -48.411 10.244 1.00 30.33 661 PRO A O 1
ATOM 4980 N N . ILE A 1 662 ? -29.491 -48.709 9.512 1.00 26.70 662 ILE A N 1
ATOM 4981 C CA . ILE A 1 662 ? -30.109 -47.414 9.888 1.00 26.70 662 ILE A CA 1
ATOM 4982 C C . ILE A 1 662 ? -31.012 -47.573 11.132 1.00 26.70 662 ILE A C 1
ATOM 4984 O O . ILE A 1 662 ? -31.615 -48.633 11.294 1.00 26.70 662 ILE A O 1
ATOM 4988 N N . ALA A 1 663 ? -31.212 -46.517 11.943 1.00 23.67 663 ALA A N 1
ATOM 4989 C CA . ALA A 1 663 ? -32.312 -46.458 12.922 1.00 23.67 663 ALA A CA 1
ATOM 4990 C C . ALA A 1 663 ? -32.869 -45.034 13.216 1.00 23.67 663 ALA A C 1
ATOM 4992 O O . ALA A 1 663 ? -32.227 -44.256 13.908 1.00 23.67 663 ALA A O 1
ATOM 4993 N N . HIS A 1 664 ? -34.112 -44.790 12.765 1.00 25.11 664 HIS A N 1
ATOM 4994 C CA . HIS A 1 664 ? -35.168 -43.896 13.306 1.00 25.11 664 HIS A CA 1
ATOM 4995 C C . HIS A 1 664 ? -34.963 -42.376 13.550 1.00 25.11 664 HIS A C 1
ATOM 4997 O O . HIS A 1 664 ? -33.863 -41.854 13.670 1.00 25.11 664 HIS A O 1
ATOM 5003 N N . ALA A 1 665 ? -36.101 -41.660 13.594 1.00 26.02 665 ALA A N 1
ATOM 5004 C CA . ALA A 1 665 ? -36.225 -40.204 13.740 1.00 26.02 665 ALA A CA 1
ATOM 5005 C C . ALA A 1 665 ? -37.548 -39.793 14.435 1.00 26.02 665 ALA A C 1
ATOM 5007 O O . ALA A 1 665 ? -38.526 -40.539 14.374 1.00 26.02 665 ALA A O 1
ATOM 5008 N N . ALA A 1 666 ? -37.561 -38.597 15.040 1.00 23.17 666 ALA A N 1
ATOM 5009 C CA . ALA A 1 666 ? -38.696 -37.826 15.587 1.00 23.17 666 ALA A CA 1
ATOM 5010 C C . ALA A 1 666 ? -38.189 -36.382 15.875 1.00 23.17 666 ALA A C 1
ATOM 5012 O O . ALA A 1 666 ? -36.988 -36.225 16.083 1.00 23.17 666 ALA A O 1
ATOM 5013 N N . GLU A 1 667 ? -38.958 -35.286 15.912 1.00 23.56 667 GLU A N 1
ATOM 5014 C CA . GLU A 1 667 ? -40.344 -34.996 15.495 1.00 23.56 667 GLU A CA 1
ATOM 5015 C C . GLU A 1 667 ? -40.475 -33.481 15.135 1.00 23.56 667 GLU A C 1
ATOM 5017 O O . GLU A 1 667 ? -39.505 -32.730 15.222 1.00 23.56 667 GLU A O 1
ATOM 5022 N N . GLN A 1 668 ? -41.649 -33.039 14.666 1.00 27.97 668 GLN A N 1
ATOM 5023 C CA . GLN A 1 668 ? -42.000 -31.657 14.23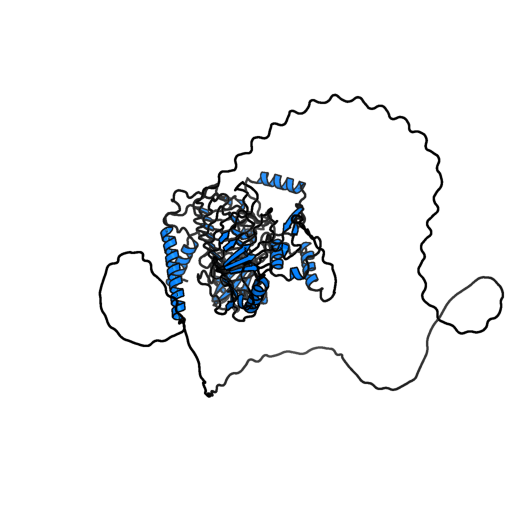3 1.00 27.97 668 GLN A CA 1
ATOM 5024 C C . GLN A 1 668 ? -42.364 -30.738 15.447 1.00 27.97 668 GLN A C 1
ATOM 5026 O O . GLN A 1 668 ? -42.523 -31.302 16.531 1.00 27.97 668 GLN A O 1
ATOM 5031 N N . PRO A 1 669 ? -42.535 -29.382 15.354 1.00 30.61 669 PRO A N 1
ATOM 5032 C CA . PRO A 1 669 ? -43.066 -28.619 14.207 1.00 30.61 669 PRO A CA 1
ATOM 5033 C C . PRO A 1 669 ? -42.441 -27.234 13.880 1.00 30.61 669 PRO A C 1
ATOM 5035 O O . PRO A 1 669 ? -41.527 -26.747 14.539 1.00 30.61 669 PRO A O 1
ATOM 5038 N N . ALA A 1 670 ? -42.982 -26.589 12.836 1.00 23.64 670 ALA A N 1
ATOM 5039 C CA . ALA A 1 670 ? -42.556 -25.293 12.292 1.00 23.64 670 ALA A CA 1
ATOM 5040 C C . ALA A 1 670 ? -43.405 -24.080 12.751 1.00 23.64 670 ALA A C 1
ATOM 5042 O O . ALA A 1 670 ? -44.523 -24.229 13.245 1.00 23.64 670 ALA A O 1
ATOM 5043 N N . TRP A 1 671 ? -42.898 -22.867 12.492 1.00 21.77 671 TRP A N 1
ATOM 5044 C CA . TRP A 1 671 ? -43.607 -21.583 12.629 1.00 21.77 671 TRP A CA 1
ATOM 5045 C C . TRP A 1 671 ? -43.328 -20.682 11.408 1.00 21.77 671 TRP A C 1
ATOM 5047 O O . TRP A 1 671 ? -42.275 -20.812 10.783 1.00 21.77 671 TRP A O 1
ATOM 5057 N N . GLN A 1 672 ? -44.262 -19.795 11.046 1.00 24.31 672 GLN A N 1
ATOM 5058 C CA . GLN A 1 672 ? -44.193 -18.941 9.846 1.00 24.31 672 GLN A CA 1
ATOM 5059 C C . GLN A 1 672 ? -44.214 -17.444 10.201 1.00 24.31 672 GLN A C 1
ATOM 5061 O O . GLN A 1 672 ? -45.048 -17.045 11.014 1.00 24.31 672 GLN A O 1
ATOM 5066 N N . PRO A 1 673 ? -43.414 -16.596 9.526 1.00 26.92 673 PRO A N 1
ATOM 5067 C CA . PRO A 1 673 ? -43.629 -15.154 9.477 1.00 26.92 673 PRO A CA 1
ATOM 5068 C C . PRO A 1 673 ? -44.402 -14.733 8.211 1.00 26.92 673 PRO A C 1
ATOM 5070 O O . PRO A 1 673 ? -44.089 -15.156 7.098 1.00 26.92 673 PRO A O 1
ATOM 5073 N N . SER A 1 674 ? -45.392 -13.858 8.377 1.00 25.22 674 SER A N 1
ATOM 5074 C CA . SER A 1 674 ? -46.105 -13.169 7.292 1.00 25.22 674 SER A CA 1
ATOM 5075 C C . SER A 1 674 ? -45.389 -11.882 6.864 1.00 25.22 674 SER A C 1
ATOM 5077 O O . SER A 1 674 ? -44.757 -11.227 7.691 1.00 25.22 674 SER A O 1
ATOM 5079 N N . VAL A 1 675 ? -45.556 -11.468 5.603 1.00 28.22 675 VAL A N 1
ATOM 5080 C CA . VAL A 1 675 ? -45.123 -10.152 5.094 1.00 28.22 675 VAL A CA 1
ATOM 5081 C C . VAL A 1 675 ? -46.330 -9.429 4.494 1.00 28.22 675 VAL A C 1
ATOM 5083 O O . VAL A 1 675 ? -47.100 -10.031 3.748 1.00 28.22 675 VAL A O 1
ATOM 5086 N N . GLU A 1 676 ? -46.497 -8.155 4.844 1.00 28.00 676 GLU A N 1
ATOM 5087 C CA . GLU A 1 676 ? -47.643 -7.309 4.477 1.00 28.00 676 GLU A CA 1
ATOM 5088 C C . GLU A 1 676 ? -47.258 -6.280 3.387 1.00 28.00 676 GLU A C 1
ATOM 5090 O O . GLU A 1 676 ? -46.076 -6.099 3.085 1.00 28.00 676 GLU A O 1
ATOM 5095 N N . GLN A 1 677 ? -48.243 -5.656 2.730 1.00 24.77 677 GLN A N 1
ATOM 5096 C CA . GLN A 1 677 ? -48.066 -4.962 1.442 1.00 24.77 677 GLN A CA 1
ATOM 5097 C C . GLN A 1 677 ? -48.086 -3.425 1.522 1.00 24.77 677 GLN A C 1
ATOM 5099 O O . GLN A 1 677 ? -48.863 -2.850 2.277 1.00 24.77 677 GLN A O 1
ATOM 5104 N N . SER A 1 678 ? -47.346 -2.781 0.610 1.00 26.73 678 SER A N 1
ATOM 5105 C CA . SER A 1 678 ? -47.696 -1.499 -0.044 1.00 26.73 678 SER A CA 1
ATOM 5106 C C . SER A 1 678 ? -46.684 -1.244 -1.177 1.00 26.73 678 SER A C 1
ATOM 5108 O O . SER A 1 678 ? -45.504 -1.045 -0.907 1.00 26.73 678 SER A O 1
ATOM 5110 N N . GLU A 1 679 ? -47.007 -1.518 -2.444 1.00 25.16 679 GLU A N 1
ATOM 5111 C CA . GLU A 1 679 ? -47.763 -0.659 -3.384 1.00 25.16 679 GLU A CA 1
ATOM 5112 C C . GLU A 1 679 ? -47.029 0.623 -3.830 1.00 25.16 679 GLU A C 1
ATOM 5114 O O . GLU A 1 679 ? -47.048 1.641 -3.144 1.00 25.16 679 GLU A O 1
ATOM 5119 N N . ALA A 1 680 ? -46.458 0.588 -5.044 1.00 25.95 680 ALA A N 1
ATOM 5120 C CA . ALA A 1 680 ? -46.116 1.767 -5.846 1.00 25.95 680 ALA A CA 1
ATOM 5121 C C . ALA A 1 680 ? -46.101 1.407 -7.349 1.00 25.95 680 ALA A C 1
ATOM 5123 O O . ALA A 1 680 ? -45.231 0.690 -7.833 1.00 25.95 680 ALA A O 1
ATOM 5124 N N . TRP A 1 681 ? -47.111 1.902 -8.058 1.00 21.91 681 TRP A N 1
ATOM 5125 C CA . TRP A 1 681 ? -47.454 1.684 -9.464 1.00 21.91 681 TRP A CA 1
ATOM 5126 C C . TRP A 1 681 ? -46.343 2.012 -10.478 1.00 21.91 681 TRP A C 1
ATOM 5128 O O . TRP A 1 681 ? -45.700 3.049 -10.343 1.00 21.91 681 TRP A O 1
ATOM 5138 N N . TRP A 1 682 ? -46.240 1.219 -11.556 1.00 23.92 682 TRP A N 1
ATOM 5139 C CA . TRP A 1 682 ? -46.022 1.694 -12.939 1.00 23.92 682 TRP A CA 1
ATOM 5140 C C . TRP A 1 682 ? -46.514 0.652 -13.965 1.00 23.92 682 TRP A C 1
ATOM 5142 O O . TRP A 1 682 ? -46.611 -0.535 -13.660 1.00 23.92 682 TRP A O 1
ATOM 5152 N N . GLU A 1 683 ? -46.891 1.117 -15.158 1.00 27.84 683 GLU A N 1
ATOM 5153 C CA . GLU A 1 683 ? -47.640 0.353 -16.170 1.00 27.84 683 GLU A CA 1
ATOM 5154 C C . GLU A 1 683 ? -46.753 -0.486 -17.116 1.00 27.84 683 GLU A C 1
ATOM 5156 O O . GLU A 1 683 ? -45.582 -0.177 -17.342 1.00 27.84 683 GLU A O 1
ATOM 5161 N N . GLY A 1 684 ? -47.330 -1.550 -17.691 1.00 24.28 684 GLY A N 1
ATOM 5162 C CA . GLY A 1 684 ? -46.695 -2.390 -18.719 1.00 24.28 684 GLY A CA 1
ATOM 5163 C C . GLY A 1 684 ? -46.975 -1.930 -20.159 1.00 24.28 684 GLY A C 1
ATOM 5164 O O . GLY A 1 684 ? -47.568 -0.877 -20.390 1.00 24.28 684 GLY A O 1
ATOM 5165 N N . PRO A 1 685 ? -46.596 -2.753 -21.151 1.00 33.81 685 PRO A N 1
ATOM 5166 C CA . PRO A 1 685 ? -47.658 -3.299 -22.006 1.00 33.81 685 PRO A CA 1
ATOM 5167 C C . PRO A 1 685 ? -47.583 -4.826 -22.207 1.00 33.81 685 PRO A C 1
ATOM 5169 O O . PRO A 1 685 ? -46.568 -5.472 -21.955 1.00 33.81 685 PRO A O 1
ATOM 5172 N N . GLU A 1 686 ? -48.696 -5.399 -22.662 1.00 27.91 686 GLU A N 1
ATOM 5173 C CA . GLU A 1 686 ? -48.937 -6.843 -22.781 1.00 27.91 686 GLU A CA 1
ATOM 5174 C C . GLU A 1 686 ? -48.319 -7.485 -24.037 1.00 27.91 686 GLU A C 1
ATOM 5176 O O . GLU A 1 686 ? -48.306 -6.874 -25.106 1.00 27.91 686 GLU A O 1
ATOM 5181 N N . ALA A 1 687 ? -47.976 -8.780 -23.960 1.00 27.75 687 ALA A N 1
ATOM 5182 C CA . ALA A 1 687 ? -48.100 -9.695 -25.101 1.00 27.75 687 ALA A CA 1
ATOM 5183 C C . ALA A 1 687 ? -48.180 -11.182 -24.688 1.00 27.75 687 ALA A C 1
ATOM 5185 O O . ALA A 1 687 ? -47.342 -11.675 -23.941 1.00 27.75 687 ALA A O 1
ATOM 5186 N N . LEU A 1 688 ? -49.126 -11.893 -25.317 1.00 28.08 688 LEU A N 1
ATOM 5187 C CA . LEU A 1 688 ? -49.198 -13.351 -25.531 1.00 28.08 688 LEU A CA 1
ATOM 5188 C C . LEU A 1 688 ? -49.395 -14.305 -24.329 1.00 28.08 688 LEU A C 1
ATOM 5190 O O . LEU A 1 688 ? -48.580 -14.457 -23.427 1.00 28.08 688 LEU A O 1
ATOM 5194 N N . GLN A 1 689 ? -50.497 -15.055 -24.420 1.00 28.52 689 GLN A N 1
ATOM 5195 C CA . GLN A 1 689 ? -50.877 -16.158 -23.537 1.00 28.52 689 GLN A CA 1
ATOM 5196 C C . GLN A 1 689 ? -50.373 -17.525 -24.049 1.00 28.52 689 GLN A C 1
ATOM 5198 O O . GLN A 1 689 ? -49.945 -17.673 -25.193 1.00 28.52 689 GLN A O 1
ATOM 5203 N N . SER A 1 690 ? -50.621 -18.550 -23.224 1.00 28.86 690 SER A N 1
ATOM 5204 C CA . SER A 1 690 ? -50.483 -20.000 -23.452 1.00 28.86 690 SER A CA 1
ATOM 5205 C C . SER A 1 690 ? -49.091 -20.614 -23.196 1.00 28.86 690 SER A C 1
ATOM 5207 O O . SER A 1 690 ? -48.069 -20.048 -23.549 1.00 28.86 690 SER A O 1
ATOM 5209 N N . GLY A 1 691 ? -48.980 -21.796 -22.576 1.00 27.11 691 GLY A N 1
ATOM 5210 C CA . GLY A 1 691 ? -50.029 -22.542 -21.867 1.00 27.11 691 GLY A CA 1
ATOM 5211 C C . GLY A 1 691 ? -49.869 -24.059 -21.906 1.00 27.11 691 GLY A C 1
ATOM 5212 O O . GLY A 1 691 ? -50.392 -24.699 -22.814 1.00 27.11 691 GLY A O 1
ATOM 5213 N N . ARG A 1 692 ? -49.242 -24.647 -20.879 1.00 29.34 692 ARG A N 1
ATOM 5214 C CA . ARG A 1 692 ? -49.362 -26.076 -20.524 1.00 29.34 692 ARG A CA 1
ATOM 5215 C C . ARG A 1 692 ? -48.935 -26.307 -19.076 1.00 29.34 692 ARG A C 1
ATOM 5217 O O . ARG A 1 692 ? -47.959 -25.727 -18.620 1.00 29.34 692 ARG A O 1
ATOM 5224 N N . ARG A 1 693 ? -49.659 -27.180 -18.369 1.00 29.34 693 ARG A N 1
ATOM 5225 C CA . ARG A 1 693 ? -49.227 -27.743 -17.082 1.00 29.34 693 ARG A CA 1
ATOM 5226 C C . ARG A 1 693 ? -48.469 -29.042 -17.346 1.00 29.34 693 ARG A C 1
ATOM 5228 O O . ARG A 1 693 ? -48.973 -29.876 -18.093 1.00 29.34 693 ARG A O 1
ATOM 5235 N N . LEU A 1 694 ? -47.363 -29.259 -16.645 1.00 27.02 694 LEU A N 1
ATOM 5236 C CA . LEU A 1 694 ? -46.911 -30.592 -16.245 1.00 27.02 694 LEU A CA 1
ATOM 5237 C C . LEU A 1 694 ? -46.494 -30.521 -14.775 1.00 27.02 694 LEU A C 1
ATOM 5239 O O . LEU A 1 694 ? -45.921 -29.526 -14.341 1.00 27.02 694 LEU A O 1
ATOM 5243 N N . ALA A 1 695 ? -46.838 -31.553 -14.009 1.00 27.67 695 ALA A N 1
ATOM 5244 C CA . ALA A 1 695 ? -46.431 -31.693 -12.615 1.00 27.67 695 ALA A CA 1
ATOM 5245 C C . ALA A 1 695 ? -45.196 -32.599 -12.539 1.00 27.67 695 ALA A C 1
ATOM 5247 O O . ALA A 1 695 ? -45.125 -33.591 -13.264 1.00 27.67 695 ALA A O 1
ATOM 5248 N N . GLY A 1 696 ? -44.250 -32.288 -11.653 1.00 26.73 696 GLY A N 1
ATOM 5249 C CA . GLY A 1 696 ? -43.034 -33.084 -11.513 1.00 26.73 696 GLY A CA 1
ATOM 5250 C C . GLY A 1 696 ? -42.161 -32.665 -10.336 1.00 26.73 696 GLY A C 1
ATOM 5251 O O . GLY A 1 696 ? -41.384 -31.737 -10.469 1.00 26.73 696 GLY A O 1
ATOM 5252 N N . MET A 1 697 ? -42.285 -33.420 -9.239 1.00 28.27 697 MET A N 1
ATOM 5253 C CA . MET A 1 697 ? -41.284 -33.648 -8.181 1.00 28.27 697 MET A CA 1
ATOM 5254 C C . MET A 1 697 ? -40.707 -32.436 -7.423 1.00 28.27 697 MET A C 1
ATOM 5256 O O . MET A 1 697 ? -40.012 -31.584 -7.963 1.00 28.27 697 MET A O 1
ATOM 5260 N N . ALA A 1 698 ? -40.889 -32.450 -6.101 1.00 28.94 698 ALA A N 1
ATOM 5261 C CA . ALA A 1 698 ? -40.063 -31.667 -5.190 1.00 28.94 698 ALA A CA 1
ATOM 5262 C C . ALA A 1 698 ? -38.685 -32.332 -5.021 1.00 28.94 698 ALA A C 1
ATOM 5264 O O . ALA A 1 698 ? -38.597 -33.553 -4.892 1.00 28.94 698 ALA A O 1
ATOM 5265 N N . GLY A 1 699 ? -37.628 -31.523 -4.959 1.00 27.78 699 GLY A N 1
ATOM 5266 C CA . GLY A 1 699 ? -36.273 -31.963 -4.637 1.00 27.78 699 GLY A CA 1
ATOM 5267 C C . GLY A 1 699 ? -35.551 -30.882 -3.845 1.00 27.78 699 GLY A C 1
ATOM 5268 O O . GLY A 1 699 ? -35.115 -29.887 -4.416 1.00 27.78 699 GLY A O 1
ATOM 5269 N N . ALA A 1 700 ? -35.437 -31.065 -2.528 1.00 38.31 700 ALA A N 1
ATOM 5270 C CA . ALA A 1 700 ? -34.672 -30.174 -1.660 1.00 38.31 700 ALA A CA 1
ATOM 5271 C C . ALA A 1 700 ? -33.170 -30.471 -1.808 1.00 38.31 700 ALA A C 1
ATOM 5273 O O . ALA A 1 700 ? -32.580 -31.190 -1.004 1.00 38.31 700 ALA A O 1
ATOM 5274 N N . GLY A 1 701 ? -32.569 -29.965 -2.885 1.00 28.92 701 GLY A N 1
ATOM 5275 C CA . GLY A 1 701 ? -31.121 -29.973 -3.064 1.00 28.92 701 GLY A CA 1
ATOM 5276 C C . GLY A 1 701 ? -30.455 -28.852 -2.265 1.00 28.92 701 GLY A C 1
ATOM 5277 O O . GLY A 1 701 ? -31.017 -27.766 -2.125 1.00 28.92 701 GLY A O 1
ATOM 5278 N N . ALA A 1 702 ? -29.229 -29.092 -1.797 1.00 43.94 702 ALA A N 1
ATOM 5279 C CA . ALA A 1 702 ? -28.313 -27.992 -1.507 1.00 43.94 702 ALA A CA 1
ATOM 5280 C C . ALA A 1 702 ? -28.119 -27.149 -2.782 1.00 43.94 702 ALA A C 1
ATOM 5282 O O . ALA A 1 702 ? -28.200 -27.694 -3.888 1.00 43.94 702 ALA A O 1
ATOM 5283 N N . LEU A 1 703 ? -27.865 -25.843 -2.638 1.00 37.34 703 LEU A N 1
ATOM 5284 C CA . LEU A 1 703 ? -27.580 -24.969 -3.781 1.00 37.34 703 LEU A CA 1
ATOM 5285 C C . LEU A 1 703 ? -26.440 -25.582 -4.612 1.00 37.34 703 LEU A C 1
ATOM 5287 O O . LEU A 1 703 ? -25.348 -25.771 -4.072 1.00 37.34 703 LEU A O 1
ATOM 5291 N N . PRO A 1 704 ? -26.661 -25.918 -5.898 1.00 45.69 704 PRO A N 1
ATOM 5292 C CA . PRO A 1 704 ? -25.592 -26.444 -6.732 1.00 45.69 704 PRO A CA 1
ATOM 5293 C C . PRO A 1 704 ? -24.462 -25.421 -6.846 1.00 45.69 704 PRO A C 1
ATOM 5295 O O . PRO A 1 704 ? -24.727 -24.219 -6.897 1.00 45.69 704 PRO A O 1
ATOM 5298 N N . GLN A 1 705 ? -23.220 -25.881 -7.016 1.00 48.53 705 GLN A N 1
ATOM 5299 C CA . GLN A 1 705 ? -22.100 -24.992 -7.364 1.00 48.53 705 GLN A CA 1
ATOM 5300 C C . GLN A 1 705 ? -22.409 -24.152 -8.617 1.00 48.53 705 GLN A C 1
ATOM 5302 O O . GLN A 1 705 ? -21.976 -23.011 -8.709 1.00 48.53 705 GLN A O 1
ATOM 5307 N N . HIS A 1 706 ? -23.245 -24.672 -9.525 1.00 41.97 706 HIS A N 1
ATOM 5308 C CA . HIS A 1 706 ? -23.802 -23.934 -10.661 1.00 41.97 706 HIS A CA 1
ATOM 5309 C C . HIS A 1 706 ? -24.580 -22.675 -10.236 1.00 41.97 706 HIS A C 1
ATOM 5311 O O . HIS A 1 706 ? -24.356 -21.620 -10.805 1.00 41.97 706 HIS A O 1
ATOM 5317 N N . ALA A 1 707 ? -25.414 -22.736 -9.191 1.00 43.75 707 ALA A N 1
ATOM 5318 C CA . ALA A 1 707 ? -26.188 -21.585 -8.712 1.00 43.75 707 ALA A CA 1
ATOM 5319 C C . ALA A 1 707 ? -25.314 -20.541 -7.992 1.00 43.75 707 ALA A C 1
ATOM 5321 O O . ALA A 1 707 ? -25.586 -19.344 -8.068 1.00 43.75 707 ALA A O 1
ATOM 5322 N N . GLN A 1 708 ? -24.238 -20.974 -7.322 1.00 47.78 708 GLN A N 1
ATOM 5323 C CA . GLN A 1 708 ? -23.215 -20.061 -6.798 1.00 47.78 708 GLN A CA 1
ATOM 5324 C C . GLN A 1 708 ? -22.429 -19.401 -7.941 1.00 47.78 708 GLN A C 1
ATOM 5326 O O . GLN A 1 708 ? -22.232 -18.190 -7.920 1.00 47.78 708 GLN A O 1
ATOM 5331 N N . GLN A 1 709 ? -22.051 -20.168 -8.968 1.00 47.78 709 GLN A N 1
ATOM 5332 C CA . GLN A 1 709 ? -21.392 -19.658 -10.173 1.00 47.78 709 GLN A CA 1
ATOM 5333 C C . GLN A 1 709 ? -22.299 -18.709 -10.967 1.00 47.78 709 GLN A C 1
ATOM 5335 O O . GLN A 1 709 ? -21.820 -17.678 -11.413 1.00 47.78 709 GLN A O 1
ATOM 5340 N N . GLU A 1 710 ? -23.599 -18.982 -11.088 1.00 53.03 710 GLU A N 1
ATOM 5341 C CA . GLU A 1 710 ? -24.582 -18.088 -11.715 1.00 53.03 710 GLU A CA 1
ATOM 5342 C C . GLU A 1 710 ? -24.771 -16.797 -10.908 1.00 53.03 710 GLU A C 1
ATOM 5344 O O . GLU A 1 710 ? -24.820 -15.721 -11.495 1.00 53.03 710 GLU A O 1
ATOM 5349 N N . ALA A 1 711 ? -24.804 -16.862 -9.572 1.00 47.97 711 ALA A N 1
ATOM 5350 C CA . ALA A 1 711 ? -24.842 -15.666 -8.728 1.00 47.97 711 ALA A CA 1
ATOM 5351 C C . ALA A 1 711 ? -23.548 -14.834 -8.838 1.00 47.97 711 ALA A C 1
ATOM 5353 O O . ALA A 1 711 ? -23.605 -13.607 -8.917 1.00 47.97 711 ALA A O 1
ATOM 5354 N N . GLN A 1 712 ? -22.387 -15.492 -8.894 1.00 47.66 712 GLN A N 1
ATOM 5355 C CA . GLN A 1 712 ? -21.077 -14.856 -9.056 1.00 47.66 712 GLN A CA 1
ATOM 5356 C C . GLN A 1 712 ? -20.898 -14.268 -10.468 1.00 47.66 712 GLN A C 1
ATOM 5358 O O . GLN A 1 712 ? -20.380 -13.163 -10.610 1.00 47.66 712 GLN A O 1
ATOM 5363 N N . GLN A 1 713 ? -21.395 -14.953 -11.502 1.00 49.97 713 GLN A N 1
ATOM 5364 C CA . GLN A 1 713 ? -21.460 -14.483 -12.888 1.00 49.97 713 GLN A CA 1
ATOM 5365 C C . GLN A 1 713 ? -22.411 -13.285 -13.016 1.00 49.97 713 GLN A C 1
ATOM 5367 O O . GLN A 1 713 ? -22.032 -12.277 -13.600 1.00 49.97 713 GLN A O 1
ATOM 5372 N N . ALA A 1 714 ? -23.595 -13.333 -12.399 1.00 50.09 714 ALA A N 1
ATOM 5373 C CA . ALA A 1 714 ? -24.528 -12.208 -12.369 1.00 50.09 714 ALA A CA 1
ATOM 5374 C C . ALA A 1 714 ? -23.967 -11.006 -11.586 1.00 50.09 714 ALA A C 1
ATOM 5376 O O . ALA A 1 714 ? -24.187 -9.864 -11.984 1.00 50.09 714 ALA A O 1
ATOM 5377 N N . GLN A 1 715 ? -23.192 -11.228 -10.515 1.00 48.09 715 GLN A N 1
ATOM 5378 C CA . GLN A 1 715 ? -22.433 -10.157 -9.859 1.00 48.09 715 GLN A CA 1
ATOM 5379 C C . GLN A 1 715 ? -21.333 -9.592 -10.762 1.00 48.09 715 GLN A C 1
ATOM 5381 O O . GLN A 1 715 ? -21.188 -8.374 -10.823 1.00 48.09 715 GLN A O 1
ATOM 5386 N N . LEU A 1 716 ? -20.581 -10.433 -11.478 1.00 48.91 716 LEU A N 1
ATOM 5387 C CA . LEU A 1 716 ? -19.561 -9.999 -12.439 1.00 48.91 716 LEU A CA 1
ATOM 5388 C C . LEU A 1 716 ? -20.175 -9.175 -13.578 1.00 48.91 716 LEU A C 1
ATOM 5390 O O . LEU A 1 716 ? -19.655 -8.113 -13.906 1.00 48.91 716 LEU A O 1
ATOM 5394 N N . GLU A 1 717 ? -21.301 -9.616 -14.136 1.00 48.97 717 GLU A N 1
ATOM 5395 C CA . GLU A 1 717 ? -22.034 -8.913 -15.192 1.00 48.97 717 GLU A CA 1
ATOM 5396 C C . GLU A 1 717 ? -22.649 -7.606 -14.676 1.00 48.97 717 GLU A C 1
ATOM 5398 O O . GLU A 1 717 ? -22.482 -6.570 -15.316 1.00 48.97 717 GLU A O 1
ATOM 5403 N N . ALA A 1 718 ? -23.242 -7.589 -13.477 1.00 46.94 718 ALA A N 1
ATOM 5404 C CA . ALA A 1 718 ? -23.735 -6.361 -12.849 1.00 46.94 718 ALA A CA 1
ATOM 5405 C C . ALA A 1 718 ? -22.602 -5.375 -12.498 1.00 46.94 718 ALA A C 1
ATOM 5407 O O . ALA A 1 718 ? -22.775 -4.167 -12.644 1.00 46.94 718 ALA A O 1
ATOM 5408 N N . GLN A 1 719 ? -21.426 -5.857 -12.081 1.00 47.78 719 GLN A N 1
ATOM 5409 C CA . GLN A 1 719 ? -20.231 -5.029 -11.868 1.00 47.78 719 GLN A CA 1
ATOM 5410 C C . GLN A 1 719 ? -19.652 -4.514 -13.192 1.00 47.78 719 GLN A C 1
ATOM 5412 O O . GLN A 1 719 ? -19.185 -3.376 -13.262 1.00 47.78 719 GLN A O 1
ATOM 5417 N N . GLN A 1 720 ? -19.707 -5.313 -14.260 1.00 48.03 720 GLN A N 1
ATOM 5418 C CA . GLN A 1 720 ? -19.273 -4.917 -15.598 1.00 48.03 720 GLN A CA 1
ATOM 5419 C C . GLN A 1 720 ? -20.234 -3.883 -16.204 1.00 48.03 720 GLN A C 1
ATOM 5421 O O . GLN A 1 720 ? -19.776 -2.874 -16.742 1.00 48.03 720 GLN A O 1
ATOM 5426 N N . GLU A 1 721 ? -21.548 -4.051 -16.032 1.00 46.34 721 GLU A N 1
ATOM 5427 C CA . GLU A 1 721 ? -22.554 -3.036 -16.352 1.00 46.34 721 GLU A CA 1
ATOM 5428 C C . GLU A 1 721 ? -22.395 -1.781 -15.490 1.00 46.34 721 GLU A C 1
ATOM 5430 O O . GLU A 1 721 ? -22.453 -0.688 -16.042 1.00 46.34 721 GLU A O 1
ATOM 5435 N N . GLN A 1 722 ? -22.114 -1.881 -14.184 1.00 44.97 722 GLN A N 1
ATOM 5436 C CA . GLN A 1 722 ? -21.812 -0.708 -13.351 1.00 44.97 722 GLN A CA 1
ATOM 5437 C C . GLN A 1 722 ? -20.536 0.012 -13.810 1.00 44.97 722 GLN A C 1
ATOM 5439 O O . GLN A 1 722 ? -20.529 1.238 -13.880 1.00 44.97 722 GLN A O 1
ATOM 5444 N N . GLY A 1 723 ? -19.481 -0.711 -14.195 1.00 38.22 723 GLY A N 1
ATOM 5445 C CA . GLY A 1 723 ? -18.263 -0.128 -14.768 1.00 38.22 723 GLY A CA 1
ATOM 5446 C C . GLY A 1 723 ? -18.514 0.573 -16.109 1.00 38.22 723 GLY A C 1
ATOM 5447 O O . GLY A 1 723 ? -18.039 1.689 -16.336 1.00 38.22 723 GLY A O 1
ATOM 5448 N N . LEU A 1 724 ? -19.324 -0.033 -16.981 1.00 47.12 724 LEU A N 1
ATOM 5449 C CA . LEU A 1 724 ? -19.746 0.553 -18.256 1.00 47.12 724 LEU A CA 1
ATOM 5450 C C . LEU A 1 724 ? -20.736 1.717 -18.066 1.00 47.12 724 LEU A C 1
ATOM 5452 O O . LEU A 1 724 ? -20.708 2.677 -18.835 1.00 47.12 724 LEU A O 1
ATOM 5456 N N . ALA A 1 725 ? -21.582 1.678 -17.037 1.00 42.56 725 ALA A N 1
ATOM 5457 C CA . ALA A 1 725 ? -22.483 2.759 -16.654 1.00 42.56 725 ALA A CA 1
ATOM 5458 C C . ALA A 1 725 ? -21.709 3.939 -16.055 1.00 42.56 725 ALA A C 1
ATOM 5460 O O . ALA A 1 725 ? -21.990 5.080 -16.414 1.00 42.56 725 ALA A O 1
ATOM 5461 N N . LEU A 1 726 ? -20.676 3.681 -15.246 1.00 41.56 726 LEU A N 1
ATOM 5462 C CA . LEU A 1 726 ? -19.722 4.689 -14.784 1.00 41.56 726 LEU A CA 1
ATOM 5463 C C . LEU A 1 726 ? -19.025 5.354 -15.978 1.00 41.56 726 LEU A C 1
ATOM 5465 O O . LEU A 1 726 ? -19.104 6.575 -16.100 1.00 41.56 726 LEU A O 1
ATOM 5469 N N . GLN A 1 727 ? -18.481 4.586 -16.932 1.00 45.47 727 GLN A N 1
ATOM 5470 C CA . GLN A 1 727 ? -17.920 5.141 -18.177 1.00 45.47 727 GLN A CA 1
ATOM 5471 C C . GLN A 1 727 ? -18.942 5.948 -19.001 1.00 45.47 727 GLN A C 1
ATOM 5473 O O . GLN A 1 727 ? -18.599 6.984 -19.569 1.00 45.47 727 GLN A O 1
ATOM 5478 N N . ARG A 1 728 ? -20.208 5.512 -19.068 1.00 43.38 728 ARG A N 1
ATOM 5479 C CA . ARG A 1 728 ? -21.284 6.248 -19.762 1.00 43.38 728 ARG A CA 1
ATOM 5480 C C . ARG A 1 728 ? -21.706 7.520 -19.013 1.00 43.38 728 ARG A C 1
ATOM 5482 O O . ARG A 1 728 ? -22.062 8.501 -19.666 1.00 43.38 728 ARG A O 1
ATOM 5489 N N . SER A 1 729 ? -21.627 7.526 -17.680 1.00 42.81 729 SER A N 1
ATOM 5490 C CA . SER A 1 729 ? -21.862 8.698 -16.823 1.00 42.81 729 SER A CA 1
ATOM 5491 C C . SER A 1 729 ? -20.702 9.702 -16.870 1.00 42.81 729 SER A C 1
ATOM 5493 O O . SER A 1 729 ? -20.939 10.906 -16.824 1.00 42.81 729 SER A O 1
ATOM 5495 N N . GLY A 1 730 ? -19.476 9.223 -17.117 1.00 38.09 730 GLY A N 1
ATOM 5496 C CA . GLY A 1 730 ? -18.265 10.003 -17.410 1.00 38.09 730 GLY A CA 1
ATOM 5497 C C . GLY A 1 730 ? -18.315 10.795 -18.724 1.00 38.09 730 GLY A C 1
ATOM 5498 O O . GLY A 1 730 ? -17.294 11.233 -19.249 1.00 38.09 730 GLY A O 1
ATOM 5499 N N . ARG A 1 731 ? -19.501 11.038 -19.300 1.00 43.19 731 ARG A N 1
ATOM 5500 C CA . ARG A 1 731 ? -19.634 11.979 -20.414 1.00 43.19 731 ARG A CA 1
ATOM 5501 C C . ARG A 1 731 ? -19.403 13.417 -19.930 1.00 43.19 731 ARG A C 1
ATOM 5503 O O . ARG A 1 731 ? -20.347 14.168 -19.698 1.00 43.19 731 ARG A O 1
ATOM 5510 N N . ARG A 1 732 ? -18.120 13.811 -19.986 1.00 52.62 732 ARG A N 1
ATOM 5511 C CA . ARG A 1 732 ? -17.593 15.182 -20.169 1.00 52.62 732 ARG A CA 1
ATOM 5512 C C . ARG A 1 732 ? -17.133 15.963 -18.923 1.00 52.62 732 ARG A C 1
ATOM 5514 O O . ARG A 1 732 ? -17.157 17.193 -18.965 1.00 52.62 732 ARG A O 1
ATOM 5521 N N . LEU A 1 733 ? -16.610 15.293 -17.887 1.00 45.09 733 LEU A N 1
ATOM 5522 C CA . LEU A 1 733 ? -16.065 15.937 -16.671 1.00 45.09 733 LEU A CA 1
ATOM 5523 C C . LEU A 1 733 ? -15.129 17.131 -16.957 1.00 45.09 733 LEU A C 1
ATOM 5525 O O . LEU A 1 733 ? -15.272 18.191 -16.355 1.00 45.09 733 LEU A O 1
ATOM 5529 N N . LEU A 1 734 ? -14.220 17.005 -17.927 1.00 44.88 734 LEU A N 1
ATOM 5530 C CA . LEU A 1 734 ? -13.216 18.030 -18.273 1.00 44.88 734 LEU A CA 1
ATOM 5531 C C . LEU A 1 734 ? -13.786 19.362 -18.803 1.00 44.88 734 LEU A C 1
ATOM 5533 O O . LEU A 1 734 ? -13.045 20.338 -18.904 1.00 44.88 734 LEU A O 1
ATOM 5537 N N . LEU A 1 735 ? -15.079 19.417 -19.142 1.00 45.69 735 LEU A N 1
ATOM 5538 C CA . LEU A 1 735 ? -15.793 20.645 -19.521 1.00 45.69 735 LEU A CA 1
ATOM 5539 C C . LEU A 1 735 ? -16.985 20.939 -18.590 1.00 45.69 735 LEU A C 1
ATOM 5541 O O . LEU A 1 735 ? -17.798 21.812 -18.897 1.00 45.69 735 LEU A O 1
ATOM 5545 N N . THR A 1 736 ? -17.102 20.233 -17.461 1.00 51.28 736 THR A N 1
ATOM 5546 C CA . THR A 1 736 ? -18.148 20.465 -16.458 1.00 51.28 736 THR A CA 1
ATOM 5547 C C . THR A 1 736 ? -17.877 21.769 -15.698 1.00 51.28 736 THR A C 1
ATOM 5549 O O . THR A 1 736 ? -16.824 21.897 -15.061 1.00 51.28 736 THR A O 1
ATOM 5552 N N . PRO A 1 737 ? -18.815 22.739 -15.698 1.00 54.44 737 PRO A N 1
ATOM 5553 C CA . PRO A 1 737 ? -18.682 23.957 -14.907 1.00 54.44 737 PRO A CA 1
ATOM 5554 C C . PRO A 1 737 ? -18.496 23.636 -13.418 1.00 54.44 737 PRO A C 1
ATOM 5556 O O . PRO A 1 737 ? -19.328 22.967 -12.813 1.00 54.44 737 PRO A O 1
ATOM 5559 N N . GLY A 1 738 ? -17.402 24.126 -12.831 1.00 65.62 738 GLY A N 1
ATOM 5560 C CA . GLY A 1 738 ? -17.080 23.953 -11.410 1.00 65.62 738 GLY A CA 1
ATOM 5561 C C . GLY A 1 738 ? -15.812 23.142 -11.126 1.00 65.62 738 GLY A C 1
ATOM 5562 O O . GLY A 1 738 ? -15.210 23.358 -10.074 1.00 65.62 738 GLY A O 1
ATOM 5563 N N . ILE A 1 739 ? -15.346 22.289 -12.051 1.00 76.94 739 ILE A N 1
ATOM 5564 C CA . ILE A 1 739 ? -14.075 21.567 -11.862 1.00 76.94 739 ILE A CA 1
ATOM 5565 C C . ILE A 1 739 ? -12.891 22.528 -11.997 1.00 76.94 739 ILE A C 1
ATOM 5567 O O . ILE A 1 739 ? -12.783 23.289 -12.962 1.00 76.94 739 ILE A O 1
ATOM 5571 N N . LYS A 1 740 ? -11.982 22.483 -11.021 1.00 84.12 740 LYS A N 1
ATOM 5572 C CA . LYS A 1 740 ? -10.842 23.401 -10.917 1.00 84.12 740 LYS A CA 1
ATOM 5573 C C . LYS A 1 740 ? -9.542 22.774 -11.417 1.00 84.12 740 LYS A C 1
ATOM 5575 O O . LYS A 1 740 ? -9.335 21.579 -11.216 1.00 84.12 740 LYS A O 1
ATOM 5580 N N . PRO A 1 741 ? -8.626 23.581 -11.984 1.00 87.06 741 PRO A N 1
ATOM 5581 C CA . PRO A 1 741 ? -7.279 23.130 -12.294 1.00 87.06 741 PRO A CA 1
ATOM 5582 C C . PRO A 1 741 ? -6.473 22.881 -11.012 1.00 87.06 741 PRO A C 1
ATOM 5584 O O . PRO A 1 741 ? -6.261 23.802 -10.205 1.00 87.06 741 PRO A O 1
ATOM 5587 N N . LEU A 1 742 ? -5.981 21.652 -10.857 1.00 89.81 742 LEU A N 1
ATOM 5588 C CA . LEU A 1 742 ? -5.053 21.283 -9.788 1.00 89.81 742 LEU A CA 1
ATOM 5589 C C . LEU A 1 742 ? -3.714 22.008 -9.977 1.00 89.81 742 LEU A C 1
ATOM 5591 O O . LEU A 1 742 ? -3.283 22.272 -11.101 1.00 89.81 742 LEU A O 1
ATOM 5595 N N . VAL A 1 743 ? -3.052 22.357 -8.875 1.00 88.50 743 VAL A N 1
ATOM 5596 C CA . VAL A 1 743 ? -1.720 22.978 -8.917 1.00 88.50 743 VAL A CA 1
ATOM 5597 C C . VAL A 1 743 ? -0.678 21.882 -9.133 1.00 88.50 743 VAL A C 1
ATOM 5599 O O . VAL A 1 743 ? -0.677 20.905 -8.392 1.00 88.50 743 VAL A O 1
ATOM 5602 N N . LEU A 1 744 ? 0.181 22.030 -10.145 1.00 90.12 744 LEU A N 1
ATOM 5603 C CA . LEU A 1 744 ? 1.344 21.157 -10.350 1.00 90.12 744 LEU A CA 1
ATOM 5604 C C . LEU A 1 744 ? 2.325 21.275 -9.167 1.00 90.12 744 LEU A C 1
ATOM 5606 O O . LEU A 1 744 ? 2.447 22.369 -8.609 1.00 90.12 744 LEU A O 1
ATOM 5610 N N . PRO A 1 745 ? 3.045 20.199 -8.803 1.00 89.69 745 PRO A N 1
ATOM 5611 C CA . PRO A 1 745 ? 4.046 20.266 -7.746 1.00 89.69 745 PRO A CA 1
ATOM 5612 C C . PRO A 1 745 ? 5.287 21.070 -8.168 1.00 89.69 745 PRO A C 1
ATOM 5614 O O . PRO A 1 745 ? 5.425 21.500 -9.317 1.00 89.69 745 PRO A O 1
ATOM 5617 N N . THR A 1 746 ? 6.199 21.263 -7.220 1.00 82.94 746 THR A N 1
ATOM 5618 C CA . THR A 1 746 ? 7.547 21.805 -7.429 1.00 82.94 746 THR A CA 1
ATOM 5619 C C . THR A 1 746 ? 8.490 20.770 -8.064 1.00 82.94 746 THR A C 1
ATOM 5621 O O . THR A 1 746 ? 8.189 19.579 -8.151 1.00 82.94 746 THR A O 1
ATOM 5624 N N . CYS A 1 747 ? 9.619 21.235 -8.604 1.00 79.12 747 CYS A N 1
ATOM 5625 C CA . CYS A 1 747 ? 10.513 20.430 -9.449 1.00 79.12 747 CYS A CA 1
ATOM 5626 C C . CYS A 1 747 ? 11.212 19.255 -8.735 1.00 79.12 747 CYS A C 1
ATOM 5628 O O . CYS A 1 747 ? 11.610 18.291 -9.392 1.00 79.12 747 CYS A O 1
ATOM 5630 N N . ASP A 1 748 ? 11.317 19.325 -7.410 1.00 76.94 748 ASP A N 1
ATOM 5631 C CA . ASP A 1 748 ? 11.811 18.296 -6.488 1.00 76.94 748 ASP A CA 1
ATOM 5632 C C . ASP A 1 748 ? 10.860 17.092 -6.336 1.00 76.94 748 ASP A C 1
ATOM 5634 O O . ASP A 1 748 ? 11.194 16.108 -5.676 1.00 76.94 748 ASP A O 1
ATOM 5638 N N . PHE A 1 749 ? 9.684 17.127 -6.970 1.00 88.81 749 PHE A N 1
ATOM 5639 C CA . PHE A 1 749 ? 8.733 16.019 -6.927 1.00 88.81 749 PHE A CA 1
ATOM 5640 C C . PHE A 1 749 ? 9.214 14.756 -7.669 1.00 88.81 749 PHE A C 1
ATOM 5642 O O . PHE A 1 749 ? 8.727 13.669 -7.379 1.00 88.81 749 PHE A O 1
ATOM 5649 N N . GLY A 1 750 ? 10.166 14.865 -8.605 1.00 91.19 750 GLY A N 1
ATOM 5650 C CA . GLY A 1 750 ? 10.781 13.708 -9.277 1.00 91.19 750 GLY A CA 1
ATOM 5651 C C . GLY A 1 750 ? 10.874 13.808 -10.806 1.00 91.19 750 GLY A C 1
ATOM 5652 O O . GLY A 1 750 ? 10.401 14.782 -11.400 1.00 91.19 750 GLY A O 1
ATOM 5653 N N . PRO A 1 751 ? 11.483 12.814 -11.479 1.00 92.19 751 PRO A N 1
ATOM 5654 C CA . PRO A 1 751 ? 11.729 12.820 -12.919 1.00 92.19 751 PRO A CA 1
ATOM 5655 C C . PRO A 1 751 ? 10.607 12.133 -13.714 1.00 92.19 751 PRO A C 1
ATOM 5657 O O . PRO A 1 751 ? 9.923 11.239 -13.226 1.00 92.19 751 PRO A O 1
ATOM 5660 N N . TYR A 1 752 ? 10.459 12.481 -14.992 1.00 93.50 752 TYR A N 1
ATOM 5661 C CA . TYR A 1 752 ? 9.644 11.751 -15.977 1.00 93.50 752 TYR A CA 1
ATOM 5662 C C . TYR A 1 752 ? 8.189 11.454 -15.554 1.00 93.50 752 TYR A C 1
ATOM 5664 O O . TYR A 1 752 ? 7.577 10.495 -16.025 1.00 93.50 752 TYR A O 1
ATOM 5672 N N . ILE A 1 753 ? 7.624 12.306 -14.700 1.00 96.00 753 ILE A N 1
ATOM 5673 C CA . ILE A 1 753 ? 6.251 12.220 -14.194 1.00 96.00 753 ILE A CA 1
ATOM 5674 C C . ILE A 1 753 ? 5.248 12.579 -15.303 1.00 96.00 753 ILE A C 1
ATOM 5676 O O . ILE A 1 753 ? 5.535 13.421 -16.166 1.00 96.00 753 ILE A O 1
ATOM 5680 N N . ASN A 1 754 ? 4.073 11.946 -15.303 1.00 96.56 754 ASN A N 1
ATOM 5681 C CA . ASN A 1 754 ? 3.006 12.201 -16.276 1.00 96.56 754 ASN A CA 1
ATOM 5682 C C . ASN A 1 754 ? 1.789 12.851 -15.601 1.00 96.56 754 ASN A C 1
ATOM 5684 O O . ASN A 1 754 ? 1.258 12.310 -14.635 1.00 96.56 754 ASN A O 1
ATOM 5688 N N . PHE A 1 755 ? 1.308 13.965 -16.152 1.00 96.12 755 PHE A N 1
ATOM 5689 C CA . PHE A 1 755 ? 0.118 14.681 -15.689 1.00 96.12 755 PHE A CA 1
ATOM 5690 C C . PHE A 1 755 ? -0.845 14.871 -16.868 1.00 96.12 755 PHE A C 1
ATOM 5692 O O . PHE A 1 755 ? -0.575 15.655 -17.778 1.00 96.12 755 PHE A O 1
ATOM 5699 N N . TYR A 1 756 ? -1.961 14.147 -16.859 1.00 93.94 756 TYR A N 1
ATOM 5700 C CA . TYR A 1 756 ? -2.975 14.141 -17.913 1.00 93.94 756 TYR A CA 1
ATOM 5701 C C . TYR A 1 756 ? -4.320 14.607 -17.342 1.00 93.94 756 TYR A C 1
ATOM 5703 O O . TYR A 1 756 ? -4.997 13.865 -16.631 1.00 93.94 756 TYR A O 1
ATOM 5711 N N . GLY A 1 757 ? -4.712 15.853 -17.618 1.00 90.69 757 GLY A N 1
ATOM 5712 C CA . GLY A 1 757 ? -5.929 16.437 -17.045 1.00 90.69 757 GLY A CA 1
ATOM 5713 C C . GLY A 1 757 ? -5.914 17.963 -16.986 1.00 90.69 757 GLY A C 1
ATOM 5714 O O . GLY A 1 757 ? -5.260 18.624 -17.791 1.00 90.69 757 GLY A O 1
ATOM 5715 N N . ASN A 1 758 ? -6.659 18.527 -16.032 1.00 87.94 758 ASN A N 1
ATOM 5716 C CA . ASN A 1 758 ? -6.786 19.972 -15.845 1.00 87.94 758 ASN A CA 1
ATOM 5717 C C . ASN A 1 758 ? -5.789 20.474 -14.783 1.00 87.94 758 ASN A C 1
ATOM 5719 O O . ASN A 1 758 ? -6.031 20.345 -13.581 1.00 87.94 758 ASN A O 1
ATOM 5723 N N . TYR A 1 759 ? -4.668 21.048 -15.226 1.00 90.44 759 TYR A N 1
ATOM 5724 C CA . TYR A 1 759 ? -3.556 21.463 -14.365 1.00 90.44 759 TYR A CA 1
ATOM 5725 C C . TYR A 1 759 ? -3.145 22.923 -14.589 1.00 90.44 759 TYR A C 1
ATOM 5727 O O . TYR A 1 759 ? -3.216 23.443 -15.702 1.00 90.44 759 TYR A O 1
ATOM 5735 N N . ARG A 1 760 ? -2.658 23.580 -13.530 1.00 88.38 760 ARG A N 1
ATOM 5736 C CA . ARG A 1 760 ? -2.076 24.933 -13.560 1.00 88.38 760 ARG A CA 1
ATOM 5737 C C . ARG A 1 760 ? -0.740 24.997 -12.822 1.00 88.38 760 ARG A C 1
ATOM 5739 O O . ARG A 1 760 ? -0.492 24.235 -11.895 1.00 88.38 760 ARG A O 1
ATOM 5746 N N . GLY A 1 761 ? 0.089 25.966 -13.197 1.00 85.50 761 GLY A N 1
ATOM 5747 C CA . GLY A 1 761 ? 1.450 26.141 -12.684 1.00 85.50 761 GLY A CA 1
ATOM 5748 C C . GLY A 1 761 ? 2.465 26.162 -13.825 1.00 85.50 761 GLY A C 1
ATOM 5749 O O . GLY A 1 761 ? 2.088 26.123 -14.997 1.00 85.50 761 GLY A O 1
ATOM 5750 N N . ARG A 1 762 ? 3.758 26.233 -13.496 1.00 80.00 762 ARG A N 1
ATOM 5751 C CA . ARG A 1 762 ? 4.835 26.042 -14.478 1.00 80.00 762 ARG A CA 1
ATOM 5752 C C . ARG A 1 762 ? 5.236 24.560 -14.464 1.00 80.00 762 ARG A C 1
ATOM 5754 O O . ARG A 1 762 ? 5.616 24.082 -13.403 1.00 80.00 762 ARG A O 1
ATOM 5761 N N . PRO A 1 763 ? 5.151 23.824 -15.587 1.00 82.81 763 PRO A N 1
ATOM 5762 C CA . PRO A 1 763 ? 5.568 22.425 -15.623 1.00 82.81 763 PRO A CA 1
ATOM 5763 C C . PRO A 1 763 ? 7.092 22.321 -15.534 1.00 82.81 763 PRO A C 1
ATOM 5765 O O . PRO A 1 763 ? 7.798 23.078 -16.209 1.00 82.81 763 PRO A O 1
ATOM 5768 N N . CYS A 1 764 ? 7.605 21.366 -14.755 1.00 80.94 764 CYS A N 1
ATOM 5769 C CA . CYS A 1 764 ? 9.045 21.188 -14.628 1.00 80.94 764 CYS A CA 1
ATOM 5770 C C . CYS A 1 764 ? 9.643 20.504 -15.870 1.00 80.94 764 CYS A C 1
ATOM 5772 O O . CYS A 1 764 ? 9.697 19.278 -15.989 1.00 80.94 764 CYS A O 1
ATOM 5774 N N . LYS A 1 765 ? 10.060 21.324 -16.844 1.00 74.38 765 LYS A N 1
ATOM 5775 C CA . LYS A 1 765 ? 10.561 20.851 -18.143 1.00 74.38 765 LYS A CA 1
ATOM 5776 C C . LYS A 1 765 ? 11.897 20.116 -18.042 1.00 74.38 765 LYS A C 1
ATOM 5778 O O . LYS A 1 765 ? 12.073 19.136 -18.758 1.00 74.38 765 LYS A O 1
ATOM 5783 N N . PHE A 1 766 ? 12.813 20.563 -17.177 1.00 75.94 766 PHE A N 1
ATOM 5784 C CA . PHE A 1 766 ? 14.102 19.885 -16.997 1.00 75.94 766 PHE A CA 1
ATOM 5785 C C . PHE A 1 766 ? 13.923 18.505 -16.356 1.00 75.94 766 PHE A C 1
ATOM 5787 O O . PHE A 1 766 ? 14.516 17.554 -16.848 1.00 75.94 766 PHE A O 1
ATOM 5794 N N . SER A 1 767 ? 12.992 18.359 -15.401 1.00 83.00 767 SER A N 1
ATOM 5795 C CA . SER A 1 767 ? 12.573 17.061 -14.842 1.00 83.00 767 SER A CA 1
ATOM 5796 C C . SER A 1 767 ? 11.862 16.136 -15.849 1.00 83.00 767 SER A C 1
ATOM 5798 O O . SER A 1 767 ? 11.368 15.073 -15.479 1.00 83.00 767 SER A O 1
ATOM 5800 N N . GLY A 1 768 ? 11.754 16.515 -17.128 1.00 85.12 768 GLY A N 1
ATOM 5801 C CA . GLY A 1 768 ? 11.181 15.683 -18.186 1.00 85.12 768 GLY A CA 1
ATOM 5802 C C . GLY A 1 768 ? 9.690 15.369 -18.013 1.00 85.12 768 GLY A C 1
ATOM 5803 O O . GLY A 1 768 ? 9.229 14.314 -18.462 1.00 85.12 768 GLY A O 1
ATOM 5804 N N . TRP A 1 769 ? 8.927 16.231 -17.334 1.00 92.62 769 TRP A N 1
ATOM 5805 C CA . TRP A 1 769 ? 7.498 16.006 -17.096 1.00 92.62 769 TRP A CA 1
ATOM 5806 C C . TRP A 1 769 ? 6.670 16.082 -18.378 1.00 92.62 769 TRP A C 1
ATOM 5808 O O . TRP A 1 769 ? 6.850 16.974 -19.210 1.00 92.62 769 TRP A O 1
ATOM 5818 N N . LEU A 1 770 ? 5.700 15.177 -18.497 1.00 92.75 770 LEU A N 1
ATOM 5819 C CA . LEU A 1 770 ? 4.730 15.161 -19.585 1.00 92.75 770 LEU A CA 1
ATOM 5820 C C . LEU A 1 770 ? 3.398 15.697 -19.061 1.00 92.75 770 LEU A C 1
ATOM 5822 O O . LEU A 1 770 ? 2.598 14.942 -18.515 1.00 92.75 770 LEU A O 1
ATOM 5826 N N . VAL A 1 771 ? 3.183 17.006 -19.205 1.00 93.44 771 VAL A N 1
ATOM 5827 C CA . VAL A 1 771 ? 1.925 17.669 -18.830 1.00 93.44 771 VAL A CA 1
ATOM 5828 C C . VAL A 1 771 ? 1.068 17.872 -20.077 1.00 93.44 771 VAL A C 1
ATOM 5830 O O . VAL A 1 771 ? 1.498 18.536 -21.022 1.00 93.44 771 VAL A O 1
ATOM 5833 N N . LYS A 1 772 ? -0.138 17.301 -20.082 1.00 91.00 772 LYS A N 1
ATOM 5834 C CA . LYS A 1 772 ? -1.112 17.378 -21.177 1.00 91.00 772 LYS A CA 1
ATOM 5835 C C . LYS A 1 772 ? -2.534 17.566 -20.648 1.00 91.00 772 LYS A C 1
ATOM 5837 O O . LYS A 1 772 ? -2.879 17.090 -19.569 1.00 91.00 772 LYS A O 1
ATOM 5842 N N . SER A 1 773 ? -3.383 18.193 -21.457 1.00 86.50 773 SER A N 1
ATOM 5843 C CA . SER A 1 773 ? -4.830 17.993 -21.361 1.00 86.50 773 SER A CA 1
ATOM 5844 C C . SER A 1 773 ? -5.184 16.548 -21.721 1.00 86.50 773 SER A C 1
ATOM 5846 O O . SER A 1 773 ? -4.511 15.934 -22.548 1.00 86.50 773 SER A O 1
ATOM 5848 N N . LEU A 1 774 ? -6.268 16.025 -21.153 1.00 82.75 774 LEU A N 1
ATOM 5849 C CA . LEU A 1 774 ? -6.911 14.828 -21.692 1.00 82.75 774 LEU A CA 1
ATOM 5850 C C . LEU A 1 774 ? -7.651 15.178 -22.989 1.00 82.75 774 LEU A C 1
ATOM 5852 O O . LEU A 1 774 ? -8.306 16.219 -23.073 1.00 82.75 774 LEU A O 1
ATOM 5856 N N . ASP A 1 775 ? -7.527 14.314 -23.994 1.00 76.81 775 ASP A N 1
ATOM 5857 C CA . ASP A 1 775 ? -8.152 14.507 -25.303 1.00 76.81 775 ASP A CA 1
ATOM 5858 C C . ASP A 1 775 ? -9.678 14.318 -25.238 1.00 76.81 775 ASP A C 1
ATOM 5860 O O . ASP A 1 775 ? -10.201 13.590 -24.390 1.00 76.81 775 ASP A O 1
ATOM 5864 N N . ALA A 1 776 ? -10.409 14.947 -26.164 1.00 62.12 776 ALA A N 1
ATOM 5865 C CA . ALA A 1 776 ? -11.873 14.903 -26.241 1.00 62.12 776 ALA A CA 1
ATOM 5866 C C . ALA A 1 776 ? -12.396 13.530 -26.726 1.00 62.12 776 ALA A C 1
ATOM 5868 O O . ALA A 1 776 ? -12.883 13.389 -27.846 1.00 62.12 776 ALA A O 1
ATOM 5869 N N . GLY A 1 777 ? -12.267 12.518 -25.869 1.00 67.44 777 GLY A N 1
ATOM 5870 C CA . GLY A 1 777 ? -12.510 11.104 -26.167 1.00 67.44 777 GLY A CA 1
ATOM 5871 C C . GLY A 1 777 ? -11.590 10.140 -25.405 1.00 67.44 777 GLY A C 1
ATOM 5872 O O . GLY A 1 777 ? -11.778 8.931 -25.504 1.00 67.44 777 GLY A O 1
ATOM 5873 N N . ALA A 1 778 ? -10.617 10.647 -24.637 1.00 75.62 778 ALA A N 1
ATOM 5874 C CA . ALA A 1 778 ? -9.898 9.847 -23.651 1.00 75.62 778 ALA A CA 1
ATOM 5875 C C . ALA A 1 778 ? -10.855 9.368 -22.540 1.00 75.62 778 ALA A C 1
ATOM 5877 O O . ALA A 1 778 ? -11.819 10.056 -22.207 1.00 75.62 778 ALA A O 1
ATOM 5878 N N . ALA A 1 779 ? -10.584 8.197 -21.961 1.00 82.12 779 ALA A N 1
ATOM 5879 C CA . ALA A 1 779 ? -11.311 7.715 -20.787 1.00 82.12 779 ALA A CA 1
ATOM 5880 C C . ALA A 1 779 ? -10.880 8.492 -19.532 1.00 82.12 779 ALA A C 1
ATOM 5882 O O . ALA A 1 779 ? -9.689 8.760 -19.370 1.00 82.12 779 ALA A O 1
ATOM 5883 N N . ASP A 1 780 ? -11.816 8.801 -18.629 1.00 80.88 780 ASP A N 1
ATOM 5884 C CA . ASP A 1 780 ? -11.504 9.457 -17.346 1.00 80.88 780 ASP A CA 1
ATOM 5885 C C . ASP A 1 780 ? -10.690 8.540 -16.402 1.00 80.88 780 ASP A C 1
ATOM 5887 O O . ASP A 1 780 ? -9.853 9.022 -15.637 1.00 80.88 780 ASP A O 1
ATOM 5891 N N . ASP A 1 781 ? -10.888 7.219 -16.508 1.00 92.12 781 ASP A N 1
ATOM 5892 C CA . ASP A 1 781 ? -10.175 6.168 -15.768 1.00 92.12 781 ASP A CA 1
ATOM 5893 C C . ASP A 1 781 ? -9.245 5.377 -16.708 1.00 92.12 781 ASP A C 1
ATOM 5895 O O . ASP A 1 781 ? -9.701 4.661 -17.611 1.00 92.12 781 ASP A O 1
ATOM 5899 N N . LEU A 1 782 ? -7.930 5.502 -16.499 1.00 94.56 782 LEU A N 1
ATOM 5900 C CA . LEU A 1 782 ? -6.918 4.829 -17.319 1.00 94.56 782 LEU A CA 1
ATOM 5901 C C . LEU A 1 782 ? -6.798 3.326 -17.022 1.00 94.56 782 LEU A C 1
ATOM 5903 O O . LEU A 1 782 ? -6.523 2.550 -17.938 1.00 94.56 782 LEU A O 1
ATOM 5907 N N . TYR A 1 783 ? -7.012 2.899 -15.775 1.00 95.88 783 TYR A N 1
ATOM 5908 C CA . TYR A 1 783 ? -6.895 1.490 -15.386 1.00 95.88 783 TYR A CA 1
ATOM 5909 C C . TYR A 1 783 ? -7.982 0.656 -16.062 1.00 95.88 783 TYR A C 1
ATOM 5911 O O . TYR A 1 783 ? -7.684 -0.362 -16.686 1.00 95.88 783 TYR A O 1
ATOM 5919 N N . ILE A 1 784 ? -9.232 1.127 -16.027 1.00 93.25 784 ILE A N 1
ATOM 5920 C CA . ILE A 1 784 ? -10.346 0.457 -16.707 1.00 93.25 784 ILE A CA 1
ATOM 5921 C C . ILE A 1 784 ? -10.119 0.449 -18.228 1.00 93.25 784 ILE A C 1
ATOM 5923 O O . ILE A 1 784 ? -10.364 -0.569 -18.874 1.00 93.25 784 ILE A O 1
ATOM 5927 N N . ALA A 1 785 ? -9.583 1.529 -18.809 1.00 91.50 785 ALA A N 1
ATOM 5928 C CA . ALA A 1 785 ? -9.251 1.575 -20.235 1.00 91.50 785 ALA A CA 1
ATOM 5929 C C . ALA A 1 785 ? -8.146 0.573 -20.635 1.00 91.50 785 ALA A C 1
ATOM 5931 O O . ALA A 1 785 ? -8.247 -0.065 -21.685 1.00 91.50 785 ALA A O 1
ATOM 5932 N N . MET A 1 786 ? -7.119 0.385 -19.797 1.00 93.00 786 MET A N 1
ATOM 5933 C CA . MET A 1 786 ? -6.101 -0.655 -19.993 1.00 93.00 786 MET A CA 1
ATOM 5934 C C . MET A 1 786 ? -6.676 -2.063 -19.816 1.00 93.00 786 MET A C 1
ATOM 5936 O O . MET A 1 786 ? -6.428 -2.924 -20.656 1.00 93.00 786 MET A O 1
ATOM 5940 N N . LYS A 1 787 ? -7.488 -2.292 -18.779 1.00 91.88 787 LYS A N 1
ATOM 5941 C CA . LYS A 1 787 ? -8.111 -3.589 -18.476 1.00 91.88 787 LYS A CA 1
ATOM 5942 C C . LYS A 1 787 ? -9.037 -4.068 -19.590 1.00 91.88 787 LYS A C 1
ATOM 5944 O O . LYS A 1 787 ? -8.875 -5.184 -20.072 1.00 91.88 787 LYS A O 1
ATOM 5949 N N . VAL A 1 788 ? -9.911 -3.194 -20.094 1.00 89.94 788 VAL A N 1
ATOM 5950 C CA . VAL A 1 788 ? -10.752 -3.488 -21.267 1.00 89.94 788 VAL A CA 1
ATOM 5951 C C . VAL A 1 788 ? -9.896 -3.844 -22.490 1.00 89.94 788 VAL A C 1
ATOM 5953 O O . VAL A 1 788 ? -10.213 -4.798 -23.197 1.00 89.94 788 VAL A O 1
ATOM 5956 N N . LEU A 1 789 ? -8.783 -3.138 -22.724 1.00 89.94 789 LEU A N 1
ATOM 5957 C CA . LEU A 1 789 ? -7.888 -3.421 -23.851 1.00 89.94 789 LEU A CA 1
ATOM 5958 C C . LEU A 1 789 ? -7.111 -4.744 -23.682 1.00 89.94 789 LEU A C 1
ATOM 5960 O O . LEU A 1 789 ? -6.929 -5.470 -24.661 1.00 89.94 789 LEU A O 1
ATOM 5964 N N . ARG A 1 790 ? -6.683 -5.088 -22.459 1.00 90.25 790 ARG A N 1
ATOM 5965 C CA . ARG A 1 790 ? -6.097 -6.397 -22.115 1.00 90.25 790 ARG A CA 1
ATOM 5966 C C . ARG A 1 790 ? -7.102 -7.512 -22.390 1.00 90.25 790 ARG A C 1
ATOM 5968 O O . ARG A 1 790 ? -6.789 -8.458 -23.108 1.00 90.25 790 ARG A O 1
ATOM 5975 N N . ASP A 1 791 ? -8.313 -7.382 -21.864 1.00 88.19 791 ASP A N 1
ATOM 5976 C CA . ASP A 1 791 ? -9.333 -8.426 -21.942 1.00 88.19 791 ASP A CA 1
ATOM 5977 C C . ASP A 1 791 ? -9.813 -8.630 -23.394 1.00 88.19 791 ASP A C 1
ATOM 5979 O O . ASP A 1 791 ? -9.978 -9.769 -23.832 1.00 88.19 791 ASP A O 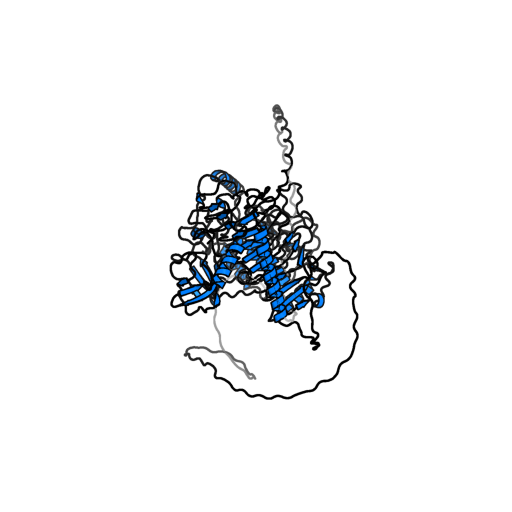1
ATOM 5983 N N . GLN A 1 792 ? -9.889 -7.559 -24.198 1.00 88.88 792 GLN A N 1
ATOM 5984 C CA . GLN A 1 792 ? -10.078 -7.637 -25.656 1.00 88.88 792 GLN A CA 1
ATOM 5985 C C . GLN A 1 792 ? -8.932 -8.372 -26.371 1.00 88.88 792 GLN A C 1
ATOM 5987 O O . GLN A 1 792 ? -9.189 -9.231 -27.215 1.00 88.88 792 GLN A O 1
ATOM 5992 N N . ARG A 1 793 ? -7.664 -8.076 -26.043 1.00 88.62 793 ARG A N 1
ATOM 5993 C CA . ARG A 1 793 ? -6.502 -8.775 -26.629 1.00 88.62 793 ARG A CA 1
ATOM 5994 C C . ARG A 1 793 ? -6.496 -10.262 -26.274 1.00 88.62 793 ARG A C 1
ATOM 5996 O O . ARG A 1 793 ? -6.218 -11.079 -27.147 1.00 88.62 793 ARG A O 1
ATOM 6003 N N . LYS A 1 794 ? -6.847 -10.607 -25.034 1.00 86.19 794 LYS A N 1
ATOM 6004 C CA . LYS A 1 794 ? -6.971 -11.991 -24.557 1.00 86.19 794 LYS A CA 1
ATOM 6005 C C . LYS A 1 794 ? -8.098 -12.737 -25.281 1.00 86.19 794 LYS A C 1
ATOM 6007 O O . LYS A 1 794 ? -7.881 -13.840 -25.768 1.00 86.19 794 LYS A O 1
ATOM 6012 N N . ALA A 1 795 ? -9.270 -12.115 -25.433 1.00 88.06 795 ALA A N 1
ATOM 6013 C CA . ALA A 1 795 ? -10.386 -12.676 -26.202 1.00 88.06 795 ALA A CA 1
ATOM 6014 C C . ALA A 1 795 ? -10.048 -12.880 -27.694 1.00 88.06 795 ALA A C 1
ATOM 6016 O O . ALA A 1 795 ? -10.548 -13.812 -28.318 1.00 88.06 795 ALA A O 1
ATOM 6017 N N . ALA A 1 796 ? -9.166 -12.047 -28.253 1.00 91.00 796 ALA A N 1
ATOM 6018 C CA . ALA A 1 796 ? -8.640 -12.183 -29.612 1.00 91.00 796 ALA A CA 1
ATOM 6019 C C . ALA A 1 796 ? -7.438 -13.150 -29.741 1.00 91.00 796 ALA A C 1
ATOM 6021 O O . ALA A 1 796 ? -6.888 -13.280 -30.833 1.00 91.00 796 ALA A O 1
ATOM 6022 N N . GLY A 1 797 ? -7.000 -13.807 -28.657 1.00 86.06 797 GLY A N 1
ATOM 6023 C CA . GLY A 1 797 ? -5.848 -14.721 -28.662 1.00 86.06 797 GLY A CA 1
ATOM 6024 C C . GLY A 1 797 ? -4.489 -14.044 -28.894 1.00 86.06 797 GLY A C 1
ATOM 6025 O O . GLY A 1 797 ? -3.555 -14.690 -29.364 1.00 86.06 797 GLY A O 1
ATOM 6026 N N . LEU A 1 798 ? -4.376 -12.741 -28.608 1.00 75.69 798 LEU A N 1
ATOM 6027 C CA . LEU A 1 798 ? -3.173 -11.927 -28.849 1.00 75.69 798 LEU A CA 1
ATOM 6028 C C . LEU A 1 798 ? -2.212 -11.850 -27.647 1.00 75.69 798 LEU A C 1
ATOM 6030 O O . LEU A 1 798 ? -1.136 -11.260 -27.789 1.00 75.69 798 LEU A O 1
ATOM 6034 N N . ILE A 1 799 ? -2.615 -12.369 -26.480 1.00 74.62 799 ILE A N 1
ATOM 6035 C CA . ILE A 1 799 ? -1.836 -12.498 -25.230 1.00 74.62 799 ILE A CA 1
ATOM 6036 C C . ILE A 1 799 ? -2.264 -13.745 -24.453 1.00 74.62 799 ILE A C 1
ATOM 6038 O O . ILE A 1 799 ? -3.480 -14.043 -24.477 1.00 74.62 799 ILE A O 1
#

Sequence (799 aa):
MFLPPGRGMDWSLAGYKDGTPTFDAPEQQFNVRDFGAVGDGVANDTKALQDAVAAANDSPEGGVVYLPAGRYRIDKPIVVSSSHVVIRGDGAAKTTIYITASLSDVYKGTWTQDPVTGEITSAWSTGGAFITFDGQRQRSSTGWLRLGRITGNVDVGATRLPVDHSDRFVKGDWIRIFLNDGSTTGQSGDGPGDRRRRLQQSFFSLSMGGDSGGSSGEGSTPGQVQLVSEAVPEWMWQSPAFRAAMEGARREGEEGEGFTPEEAAAADAEFWAENYPDRVPAAAAKDTVVAWLYGDGVADSGVRGAVDKDELYISARVKEVGDGWVELDRELPFPVQGDWDATISRDRPQLKESGIEHLTIEFVHSIVGKHWTDRGYNAIQYIGVSNSWVDEVTIKNCDNGIFWNWVDRSTMRGVKIDVTKPRWPVTAYREALNGHHPISLTESSSNLVEGFNVAAKYIHDITVASGASMNVFRAGKGVDLNLDHHRAGPFFNLFTDIDHGYGTRPFASGGRMGRAAHSGRGSTFWGLRATANAPPPPPRPPPSPRPPPPPSPRPPSPPPPQPSPPPPSPPPSPKPPSPRPPLPPPPSPRPPPSPAAGTLQTRPAAVQQPAATGSQAAVAKPAVAQPAVTQPTVGKPAAGTQPAVAKPAAGRRLAGAFELPIAHAAEQPAWQPSVEQSEAWWEGPEALQSGRRLAGMAGAGALPQHAQQEAQQAQLEAQQEQGLALQRSGRRLLLTPGIKPLVLPTCDFGPYINFYGNYRGRPCKFSGWLVKSLDAGAADDLYIAMKVLRDQRKAAGLI

Radius of gyration: 37.8 Å; chains: 1; bounding box: 121×116×115 Å